Protein AF-A0A975EAF0-F1 (afdb_monomer_lite)

Radius of gyration: 60.67 Å; chains: 1; bounding box: 146×71×204 Å

Structure (mmCIF, N/CA/C/O backbone):
data_AF-A0A975EAF0-F1
#
_entry.id   AF-A0A975EAF0-F1
#
loop_
_atom_site.group_PDB
_atom_site.id
_atom_site.type_symbol
_atom_site.label_atom_id
_atom_site.label_alt_id
_atom_site.label_comp_id
_atom_site.label_asym_id
_atom_site.label_entity_id
_atom_site.label_seq_id
_atom_site.pdbx_PDB_ins_code
_atom_site.Cartn_x
_atom_site.Cartn_y
_atom_site.Cartn_z
_atom_site.occupancy
_atom_site.B_iso_or_equiv
_atom_site.auth_seq_id
_atom_site.auth_comp_id
_atom_site.auth_asym_id
_atom_site.auth_atom_id
_atom_site.pdbx_PDB_model_num
ATOM 1 N N . MET A 1 1 ? -26.692 51.413 16.238 1.00 30.44 1 MET A N 1
ATOM 2 C CA . MET A 1 1 ? -27.571 52.165 15.313 1.00 30.44 1 MET A CA 1
ATOM 3 C C . MET A 1 1 ? -28.552 51.158 14.742 1.00 30.44 1 MET A C 1
ATOM 5 O O . MET A 1 1 ? -28.070 50.097 14.372 1.00 30.44 1 MET A O 1
ATOM 9 N N . LEU A 1 2 ? -29.859 51.470 14.713 1.00 22.53 2 LEU A N 1
ATOM 10 C CA . LEU A 1 2 ? -30.984 50.511 14.562 1.00 22.53 2 LEU A CA 1
ATOM 11 C C . LEU A 1 2 ? -31.117 49.504 15.735 1.00 22.53 2 LEU A C 1
ATOM 13 O O . LEU A 1 2 ? -30.156 49.306 16.475 1.00 22.53 2 LEU A O 1
ATOM 17 N N . VAL A 1 3 ? -32.263 48.829 15.905 1.00 24.48 3 VAL A N 1
ATOM 18 C CA . VAL A 1 3 ? -33.539 49.319 16.494 1.00 24.48 3 VAL A CA 1
ATOM 19 C C . VAL A 1 3 ? -34.322 48.107 17.064 1.00 24.48 3 VAL A C 1
ATOM 21 O O . VAL A 1 3 ? -34.057 46.977 16.678 1.00 24.48 3 VAL A O 1
ATOM 24 N N . PHE A 1 4 ? -35.218 48.386 18.015 1.00 25.20 4 PHE A N 1
ATOM 25 C CA . PHE A 1 4 ? -36.078 47.539 18.867 1.00 25.20 4 PHE A CA 1
ATOM 26 C C . PHE A 1 4 ? -36.572 46.119 18.466 1.00 25.20 4 PHE A C 1
ATOM 28 O O . PHE A 1 4 ? -37.002 45.874 17.343 1.00 25.20 4 PHE A O 1
ATOM 35 N N . ASP A 1 5 ? -36.734 45.340 19.553 1.00 24.50 5 ASP A N 1
ATOM 36 C CA . ASP A 1 5 ? -37.844 44.431 19.950 1.00 24.50 5 ASP A CA 1
ATOM 37 C C . ASP A 1 5 ? -37.732 42.894 19.803 1.00 24.50 5 ASP A C 1
ATOM 39 O O . ASP A 1 5 ? -37.015 42.388 18.946 1.00 24.50 5 ASP A O 1
ATOM 43 N N . LEU A 1 6 ? -38.522 42.206 20.658 1.00 25.36 6 LEU A N 1
ATOM 44 C CA . LEU A 1 6 ? -38.802 40.759 20.849 1.00 25.36 6 LEU A CA 1
ATOM 45 C C . LEU A 1 6 ? -38.312 40.095 22.159 1.00 25.36 6 LEU A C 1
ATOM 47 O O . LEU A 1 6 ? -37.367 39.316 22.202 1.00 25.36 6 LEU A O 1
ATOM 51 N N . ALA A 1 7 ? -39.039 40.439 23.225 1.00 25.83 7 ALA A N 1
ATOM 52 C CA . ALA A 1 7 ? -39.724 39.597 24.225 1.00 25.83 7 ALA A CA 1
ATOM 53 C C . ALA A 1 7 ? -39.491 38.059 24.388 1.00 25.83 7 ALA A C 1
ATOM 55 O O . ALA A 1 7 ? -39.220 37.319 23.450 1.00 25.83 7 ALA A O 1
ATOM 56 N N . VAL A 1 8 ? -39.893 37.610 25.595 1.00 27.33 8 VAL A N 1
ATOM 57 C CA . VAL A 1 8 ? -40.284 36.247 26.056 1.00 27.33 8 VAL A CA 1
ATOM 58 C C . VAL A 1 8 ? -39.207 35.351 26.710 1.00 27.33 8 VAL A C 1
ATOM 60 O O . VAL A 1 8 ? -38.702 34.409 26.118 1.00 27.33 8 VAL A O 1
ATOM 63 N N . ASP A 1 9 ? -38.999 35.633 28.004 1.00 27.31 9 ASP A N 1
ATOM 64 C CA . ASP A 1 9 ? -39.276 34.742 29.158 1.00 27.31 9 ASP A CA 1
ATOM 65 C C . ASP A 1 9 ? -38.402 33.496 29.482 1.00 27.31 9 ASP A C 1
ATOM 67 O O . ASP A 1 9 ? -37.915 32.773 28.623 1.00 27.31 9 ASP A O 1
ATOM 71 N N . GLN A 1 10 ? -38.304 33.235 30.794 1.00 27.59 10 GLN A N 1
ATOM 72 C CA . GLN A 1 10 ? -37.747 32.066 31.499 1.00 27.59 10 GLN A CA 1
ATOM 73 C C . GLN A 1 10 ? -36.258 31.712 31.284 1.00 27.59 10 GLN A C 1
ATOM 75 O O . GLN A 1 10 ? -35.890 30.960 30.383 1.00 27.59 10 GLN A O 1
ATOM 80 N N . LEU A 1 11 ? -35.415 32.090 32.258 1.00 23.83 11 LEU A N 1
ATOM 81 C CA . LEU A 1 11 ? -34.150 31.396 32.535 1.00 23.83 11 LEU A CA 1
ATOM 82 C C . LEU A 1 11 ? -34.071 30.971 34.012 1.00 23.83 11 LEU A C 1
ATOM 84 O O . LEU A 1 11 ? -34.229 31.776 34.928 1.00 23.83 11 LEU A O 1
ATOM 88 N N . LEU A 1 12 ? -33.832 29.673 34.197 1.00 25.22 12 LEU A N 1
ATOM 89 C CA . LEU A 1 12 ? -33.520 28.977 35.449 1.00 25.22 12 LEU A CA 1
ATOM 90 C C . LEU A 1 12 ? -32.135 29.406 35.998 1.00 25.22 12 LEU A C 1
ATOM 92 O O . LEU A 1 12 ? -31.413 30.123 35.319 1.00 25.22 12 LEU A O 1
ATOM 96 N N . ILE A 1 13 ? -31.735 28.843 37.150 1.00 23.80 13 ILE A N 1
ATOM 97 C CA . ILE A 1 13 ? -30.367 28.688 37.723 1.00 23.80 13 ILE A CA 1
ATOM 98 C C . ILE A 1 13 ? -30.263 29.381 39.094 1.00 23.80 13 ILE A C 1
ATOM 100 O O . ILE A 1 13 ? -30.155 30.594 39.207 1.00 23.80 13 ILE A O 1
ATOM 104 N N . THR A 1 14 ? -30.540 28.638 40.170 1.00 24.31 14 THR A N 1
ATOM 105 C CA . THR A 1 14 ? -29.561 27.882 40.990 1.00 24.31 14 THR A CA 1
ATOM 106 C C . THR A 1 14 ? -28.787 28.773 41.959 1.00 24.31 14 THR A C 1
ATOM 108 O O . THR A 1 14 ? -27.896 29.517 41.567 1.00 24.31 14 THR A O 1
ATOM 111 N N . VAL A 1 15 ? -29.044 28.578 43.254 1.00 23.47 15 VAL A N 1
ATOM 112 C CA . VAL A 1 15 ? -28.124 28.959 44.332 1.00 23.47 15 VAL A CA 1
ATOM 113 C C . VAL A 1 15 ? -27.797 27.689 45.111 1.00 23.47 15 VAL A C 1
ATOM 115 O O . VAL A 1 15 ? -28.683 27.078 45.708 1.00 23.47 15 VAL A O 1
ATOM 118 N N . GLN A 1 16 ? -26.533 27.266 45.071 1.00 26.20 16 GLN A N 1
ATOM 119 C CA . GLN A 1 16 ? -26.033 26.234 45.977 1.00 26.20 16 GLN A CA 1
ATOM 120 C C . GLN A 1 16 ? -25.898 26.802 47.391 1.00 26.20 16 GLN A C 1
ATOM 122 O O . GLN A 1 16 ? -25.453 27.933 47.582 1.00 26.20 16 GLN A O 1
ATOM 127 N N . ASN A 1 17 ? -26.224 25.975 48.382 1.00 27.05 17 ASN A N 1
ATOM 128 C CA . ASN A 1 17 ? -25.909 26.250 49.777 1.00 27.05 17 ASN A CA 1
ATOM 129 C C . ASN A 1 17 ? -24.402 26.132 50.030 1.00 27.05 17 ASN A C 1
ATOM 131 O O . ASN A 1 17 ? -23.796 25.126 49.668 1.00 27.05 17 ASN A O 1
ATOM 135 N N . PHE A 1 18 ? -23.858 27.074 50.797 1.00 25.16 18 PHE A N 1
ATOM 136 C CA . PHE A 1 18 ? -22.782 26.805 51.748 1.00 25.16 18 PHE A CA 1
ATOM 137 C C . PHE A 1 18 ? -23.002 27.664 52.995 1.00 25.16 18 PHE A C 1
ATOM 139 O O . PHE A 1 18 ? -22.924 28.887 52.929 1.00 25.16 18 PHE A O 1
ATOM 146 N N . CYS A 1 19 ? -23.233 27.015 54.135 1.00 26.02 19 CYS A N 1
ATOM 147 C CA . CYS A 1 19 ? -23.049 27.611 55.454 1.00 26.02 19 CYS A CA 1
ATOM 148 C C . CYS A 1 19 ? -22.435 26.566 56.385 1.00 26.02 19 CYS A C 1
ATOM 150 O O . CYS A 1 19 ? -23.093 25.596 56.755 1.00 26.02 19 CYS A O 1
ATOM 152 N N . SER A 1 20 ? -21.195 26.813 56.792 1.00 27.61 20 SER A N 1
ATOM 153 C CA . SER A 1 20 ? -20.615 26.298 58.028 1.00 27.61 20 SER A CA 1
ATOM 154 C C . SER A 1 20 ? -20.355 27.481 58.963 1.00 27.61 20 SER A C 1
ATOM 156 O O . SER A 1 20 ? -19.894 28.527 58.516 1.00 27.61 20 SER A O 1
ATOM 158 N N . ASP A 1 21 ? -20.637 27.275 60.245 1.00 30.92 21 ASP A N 1
ATOM 159 C CA . ASP A 1 21 ? -20.063 27.963 61.405 1.00 30.92 21 ASP A CA 1
ATOM 160 C C . ASP A 1 21 ? -20.153 29.501 61.506 1.00 30.92 21 ASP A C 1
ATOM 162 O O . ASP A 1 21 ? -19.258 30.262 61.155 1.00 30.92 21 ASP A O 1
ATOM 166 N N . GLY A 1 22 ? -21.214 29.938 62.190 1.00 29.06 22 GLY A N 1
ATOM 167 C CA . GLY A 1 22 ? -21.053 30.559 63.511 1.00 29.06 22 GLY A CA 1
ATOM 168 C C . GLY A 1 22 ? -20.189 31.821 63.653 1.00 29.06 22 GLY A C 1
ATOM 169 O O . GLY A 1 22 ? -19.091 31.763 64.201 1.00 29.06 22 GLY A O 1
ATOM 170 N N . ALA A 1 23 ? -20.778 32.990 63.384 1.00 27.19 23 ALA A N 1
ATOM 171 C CA . ALA A 1 23 ? -20.386 34.243 64.036 1.00 27.19 23 ALA A CA 1
ATOM 172 C C . ALA A 1 23 ? -21.600 35.167 64.245 1.00 27.19 23 ALA A C 1
ATOM 174 O O . ALA A 1 23 ? -22.406 35.369 63.339 1.00 27.19 23 ALA A O 1
ATOM 175 N N . ASN A 1 24 ? -21.730 35.746 65.444 1.00 29.38 24 ASN A N 1
ATOM 176 C CA . ASN A 1 24 ? -22.779 36.720 65.757 1.00 29.38 24 ASN A CA 1
ATOM 177 C C . ASN A 1 24 ? -22.465 38.086 65.135 1.00 29.38 24 ASN A C 1
ATOM 179 O O . ASN A 1 24 ? -21.414 38.647 65.433 1.00 29.38 24 ASN A O 1
ATOM 183 N N . PHE A 1 25 ? -23.422 38.686 64.421 1.00 25.06 25 PHE A N 1
ATOM 184 C CA . PHE A 1 25 ? -23.458 40.135 64.209 1.00 25.06 25 PHE A CA 1
ATOM 185 C C . PHE A 1 25 ? -24.888 40.680 64.289 1.00 25.06 25 PHE A C 1
ATOM 187 O O . PHE A 1 25 ? -25.817 40.145 63.690 1.00 25.06 25 PHE A O 1
ATOM 194 N N . PHE A 1 26 ? -25.050 41.773 65.036 1.00 26.78 26 PHE A N 1
ATOM 195 C CA . PHE A 1 26 ? -26.267 42.582 65.044 1.00 26.78 26 PHE A CA 1
ATOM 196 C C . PHE A 1 26 ? -26.329 43.438 63.775 1.00 26.78 26 PHE A C 1
ATOM 198 O O . PHE A 1 26 ? -25.378 44.167 63.492 1.00 26.78 26 PHE A O 1
ATOM 205 N N . LEU A 1 27 ? -27.489 43.489 63.115 1.00 24.41 27 LEU A N 1
ATOM 206 C CA . LEU A 1 27 ? -27.905 44.707 62.422 1.00 24.41 27 LEU A CA 1
ATOM 207 C C . LEU A 1 27 ? -29.420 44.913 62.524 1.00 24.41 27 LEU A C 1
ATOM 209 O O . LEU A 1 27 ? -30.210 43.973 62.533 1.00 24.41 27 LEU A O 1
ATOM 213 N N . LEU A 1 28 ? -29.795 46.177 62.671 1.00 24.56 28 LEU A N 1
ATOM 214 C CA . LEU A 1 28 ? -31.129 46.670 62.992 1.00 24.56 28 LEU A CA 1
ATOM 215 C C . LEU A 1 28 ? -31.714 47.368 61.748 1.00 24.56 28 LEU A C 1
ATOM 217 O O . LEU A 1 28 ? -30.936 48.005 61.044 1.00 24.56 28 LEU A O 1
ATOM 221 N N . ILE A 1 29 ? -33.048 47.345 61.553 1.00 24.70 29 ILE A N 1
ATOM 222 C CA . ILE A 1 29 ? -33.931 48.500 61.203 1.00 24.70 29 ILE A CA 1
ATOM 223 C C . ILE A 1 29 ? -35.181 48.134 60.359 1.00 24.70 29 ILE A C 1
ATOM 225 O O . ILE A 1 29 ? -35.106 47.474 59.332 1.00 24.70 29 ILE A O 1
ATOM 229 N N . ALA A 1 30 ? -36.315 48.689 60.817 1.00 26.11 30 ALA A N 1
ATOM 230 C CA . ALA A 1 30 ? -37.583 49.022 60.141 1.00 26.11 30 ALA A CA 1
ATOM 231 C C . ALA A 1 30 ? -38.379 47.963 59.345 1.00 26.11 30 ALA A C 1
ATOM 233 O O . ALA A 1 30 ? -38.123 47.693 58.177 1.00 26.11 30 ALA A O 1
ATOM 234 N N . GLY A 1 31 ? -39.523 47.572 59.920 1.00 25.48 31 GLY A N 1
ATOM 235 C CA . GLY A 1 31 ? -40.714 47.194 59.152 1.00 25.48 31 GLY A CA 1
ATOM 236 C C . GLY A 1 31 ? -41.647 48.394 58.918 1.00 25.48 31 GLY A C 1
ATOM 237 O O . GLY A 1 31 ? -41.922 49.159 59.846 1.00 25.48 31 GLY A O 1
ATOM 238 N N . GLY A 1 32 ? -42.159 48.540 57.692 1.00 25.38 32 GLY A N 1
ATOM 239 C CA . GLY A 1 32 ? -43.254 49.455 57.335 1.00 25.38 32 GLY A CA 1
ATOM 240 C C . GLY A 1 32 ? -44.634 48.792 57.491 1.00 25.38 32 GLY A C 1
ATOM 241 O O . GLY A 1 32 ? -44.763 47.583 57.325 1.00 25.38 32 GLY A O 1
ATOM 242 N N . ARG A 1 33 ? -45.666 49.569 57.849 1.00 28.28 33 ARG A N 1
ATOM 243 C CA . ARG A 1 33 ? -47.020 49.088 58.215 1.00 28.28 33 ARG A CA 1
ATOM 244 C C . ARG A 1 33 ? -48.040 49.120 57.062 1.00 28.28 33 ARG A C 1
ATOM 246 O O . ARG A 1 33 ? -47.964 49.997 56.211 1.00 28.28 33 ARG A O 1
ATOM 253 N N . GLY A 1 34 ? -49.099 48.309 57.209 1.00 28.16 34 GLY A N 1
ATOM 254 C CA . GLY A 1 34 ? -50.396 48.394 56.499 1.00 28.16 34 GLY A CA 1
ATOM 255 C C . GLY A 1 34 ? -50.662 47.136 55.660 1.00 28.16 34 GLY A C 1
ATOM 256 O O . GLY A 1 34 ? -49.795 46.758 54.890 1.00 28.16 34 GLY A O 1
ATOM 257 N N . GLY A 1 35 ? -51.762 46.379 55.781 1.00 29.22 35 GLY A N 1
ATOM 258 C CA . GLY A 1 35 ? -53.141 46.703 56.207 1.00 29.22 35 GLY A CA 1
ATOM 259 C C . GLY A 1 35 ? -54.032 46.858 54.957 1.00 29.22 35 GLY A C 1
ATOM 260 O O . GLY A 1 35 ? -53.560 47.432 53.988 1.00 29.2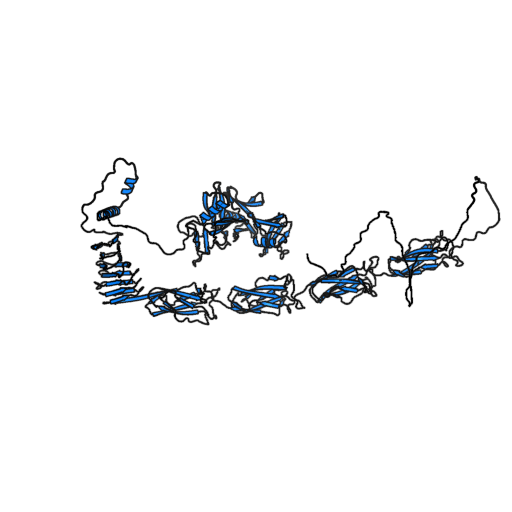2 35 GLY A O 1
ATOM 261 N N . VAL A 1 36 ? -55.293 46.410 54.855 1.00 29.12 36 VAL A N 1
ATOM 262 C CA . VAL A 1 36 ? -56.303 45.904 55.815 1.00 29.12 36 VAL A CA 1
ATOM 263 C C . VAL A 1 36 ? -57.463 45.265 54.988 1.00 29.12 36 VAL A C 1
ATOM 265 O O . VAL A 1 36 ? -57.745 45.812 53.936 1.00 29.12 36 VAL A O 1
ATOM 268 N N . TYR A 1 37 ? -58.103 44.167 55.458 1.00 27.55 37 TYR A N 1
ATOM 269 C CA . TYR A 1 37 ? -59.500 43.653 55.231 1.00 27.55 37 TYR A CA 1
ATOM 270 C C . TYR A 1 37 ? -60.210 43.779 53.835 1.00 27.55 37 TYR A C 1
ATOM 272 O O . TYR A 1 37 ? -60.089 44.776 53.147 1.00 27.55 37 TYR A O 1
ATOM 280 N N . GLY A 1 38 ? -61.109 42.885 53.379 1.00 27.56 38 GLY A N 1
ATOM 281 C CA . GLY A 1 38 ? -61.609 41.607 53.910 1.00 27.56 38 GLY A CA 1
ATOM 282 C C . GLY A 1 38 ? -62.852 41.042 53.159 1.00 27.56 38 GLY A C 1
ATOM 283 O O . GLY A 1 38 ? -63.701 41.799 52.711 1.00 27.56 38 GLY A O 1
ATOM 284 N N . ILE A 1 39 ? -62.932 39.701 53.084 1.00 25.19 39 ILE A N 1
ATOM 285 C CA . ILE A 1 39 ? -64.081 38.793 53.379 1.00 25.19 39 ILE A CA 1
ATOM 286 C C . ILE A 1 39 ? -65.432 38.896 52.612 1.00 25.19 39 ILE A C 1
ATOM 288 O O . ILE A 1 39 ? -66.164 39.872 52.754 1.00 25.19 39 ILE A O 1
ATOM 292 N N . ARG A 1 40 ? -65.819 37.765 51.973 1.00 26.14 40 ARG A N 1
ATOM 293 C CA . ARG A 1 40 ? -67.137 37.042 51.938 1.00 26.14 40 ARG A CA 1
ATOM 294 C C . ARG A 1 40 ? -66.944 35.778 51.055 1.00 26.14 40 ARG A C 1
ATOM 296 O O . ARG A 1 40 ? -66.656 35.937 49.877 1.00 26.14 40 ARG A O 1
ATOM 303 N N . GLU A 1 41 ? -66.790 34.545 51.562 1.00 28.75 41 GLU A N 1
ATOM 304 C CA . GLU A 1 41 ? -67.804 33.588 52.092 1.00 28.75 41 GLU A CA 1
ATOM 305 C C . GLU A 1 41 ? -68.966 33.276 51.112 1.00 28.75 41 GLU A C 1
ATOM 307 O O . GLU A 1 41 ? -69.553 34.207 50.574 1.00 28.75 41 GLU A O 1
ATOM 312 N N . THR A 1 42 ? -69.384 32.030 50.811 1.00 27.80 42 THR A N 1
ATOM 313 C CA . THR A 1 42 ? -69.342 30.708 51.515 1.00 27.80 42 THR A CA 1
ATOM 314 C C . THR A 1 42 ? -69.242 29.515 50.512 1.00 27.80 42 THR A C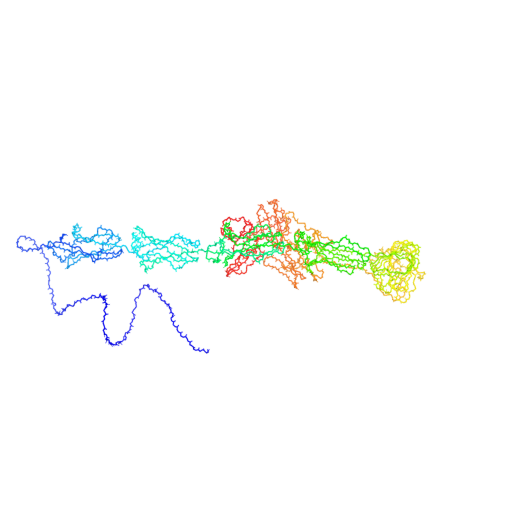 1
ATOM 316 O O . THR A 1 42 ? -69.276 29.764 49.312 1.00 27.80 42 THR A O 1
ATOM 319 N N . THR A 1 43 ? -69.270 28.199 50.832 1.00 30.64 43 THR A N 1
ATOM 320 C CA . THR A 1 43 ? -68.589 27.328 51.842 1.00 30.64 43 THR A CA 1
ATOM 321 C C . THR A 1 43 ? -68.972 25.840 51.605 1.00 30.64 43 THR A C 1
ATOM 323 O O . THR A 1 43 ? -70.151 25.514 51.720 1.00 30.64 43 THR A O 1
ATOM 326 N N . LYS A 1 44 ? -68.009 24.921 51.358 1.00 26.30 44 LYS A N 1
ATOM 327 C CA . LYS A 1 44 ? -68.063 23.452 51.658 1.00 26.30 44 LYS A CA 1
ATOM 328 C C . LYS A 1 44 ? -66.682 22.794 51.407 1.00 26.30 44 LYS A C 1
ATOM 330 O O . LYS A 1 44 ? -66.292 22.624 50.263 1.00 26.30 44 LYS A O 1
ATOM 335 N N . TYR A 1 45 ? -65.820 22.655 52.419 1.00 27.33 45 TYR A N 1
ATOM 336 C CA . TYR A 1 45 ? -65.710 21.547 53.402 1.00 27.33 45 TYR A CA 1
ATOM 337 C C . TYR A 1 45 ? -64.859 20.332 52.959 1.00 27.33 45 TYR A C 1
ATOM 339 O O . TYR A 1 45 ? -65.406 19.311 52.559 1.00 27.33 45 TYR A O 1
ATOM 347 N N . LEU A 1 46 ? -63.533 20.414 53.156 1.00 24.91 46 LEU A N 1
ATOM 348 C CA . LEU A 1 46 ? -62.799 19.583 54.133 1.00 24.91 46 LEU A CA 1
ATOM 349 C C . LEU A 1 46 ? -61.382 20.161 54.340 1.00 24.91 46 LEU A C 1
ATOM 351 O O . LEU A 1 46 ? -60.618 20.266 53.388 1.00 24.91 46 LEU A O 1
ATOM 355 N N . LEU A 1 47 ? -61.028 20.553 55.567 1.00 27.34 47 LEU A N 1
ATOM 356 C CA . LEU A 1 47 ? -59.669 20.975 55.930 1.00 27.34 47 LEU A CA 1
ATOM 357 C C . LEU A 1 47 ? -59.414 20.598 57.393 1.00 27.34 47 LEU A C 1
ATOM 359 O O . LEU A 1 47 ? -60.260 20.883 58.241 1.00 27.34 47 LEU A O 1
ATOM 363 N N . GLN A 1 48 ? -58.265 19.991 57.693 1.00 24.73 48 GLN A N 1
ATOM 364 C CA . GLN A 1 48 ? -57.866 19.657 59.060 1.00 24.73 48 GLN A CA 1
ATOM 365 C C . GLN A 1 48 ? -56.579 20.407 59.420 1.00 24.73 48 GLN A C 1
ATOM 367 O O . GLN A 1 48 ? -55.557 20.285 58.750 1.00 24.73 48 GLN A O 1
ATOM 372 N N . LEU A 1 49 ? -56.672 21.219 60.472 1.00 27.94 49 LEU A N 1
ATOM 373 C CA . LEU A 1 49 ? -55.586 21.996 61.068 1.00 27.94 49 LEU A CA 1
ATOM 374 C C . LEU A 1 49 ? -54.949 21.224 62.226 1.00 27.94 49 LEU A C 1
ATOM 376 O O . LEU A 1 49 ? -55.670 20.614 63.009 1.00 27.94 49 LEU A O 1
ATOM 380 N N . CYS A 1 50 ? -53.632 21.368 62.385 1.00 26.41 50 CYS A N 1
ATOM 381 C CA . CYS A 1 50 ? -52.929 21.500 63.671 1.00 26.41 50 CYS A CA 1
ATOM 382 C C . CYS A 1 50 ? -51.460 21.869 63.367 1.00 26.41 50 CYS A C 1
ATOM 384 O O . CYS A 1 50 ? -50.848 21.246 62.511 1.00 26.41 50 CYS A O 1
ATOM 386 N N . GLY A 1 51 ? -50.821 22.882 63.960 1.00 27.72 51 GLY A N 1
ATOM 387 C CA . GLY A 1 51 ? -51.239 23.746 65.069 1.00 27.72 51 GLY A CA 1
ATOM 388 C C . GLY A 1 51 ? -50.888 23.126 66.423 1.00 27.72 51 GLY A C 1
ATOM 389 O O . GLY A 1 51 ? -51.549 22.186 66.845 1.00 27.72 51 GLY A O 1
ATOM 390 N N . GLY A 1 52 ? -49.857 23.651 67.096 1.00 26.61 52 GLY A N 1
ATOM 391 C CA . GLY A 1 52 ? -49.317 23.051 68.324 1.00 26.61 52 GLY A CA 1
ATOM 392 C C . GLY A 1 52 ? -48.329 23.942 69.082 1.00 26.61 52 GLY A C 1
ATOM 393 O O . GLY A 1 52 ? -47.217 23.518 69.375 1.00 26.61 52 GLY A O 1
ATOM 394 N N . LEU A 1 53 ? -48.722 25.182 69.387 1.00 27.52 53 LEU A N 1
ATOM 395 C CA . LEU A 1 53 ? -48.023 26.041 70.353 1.00 27.52 53 LEU A CA 1
ATOM 396 C C . LEU A 1 53 ? -48.706 25.889 71.721 1.00 27.52 53 LEU A C 1
ATOM 398 O O . LEU A 1 53 ? -49.927 26.008 71.813 1.00 27.52 53 LEU A O 1
ATOM 402 N N . SER A 1 54 ? -47.929 25.618 72.772 1.00 26.66 54 SER A N 1
ATOM 403 C CA . SER A 1 54 ? -48.451 25.446 74.134 1.00 26.66 54 SER A CA 1
ATOM 404 C C . SER A 1 54 ? -48.845 26.787 74.765 1.00 26.66 54 SER A C 1
ATOM 406 O O . SER A 1 54 ? -48.055 27.731 74.778 1.00 26.66 54 SER A O 1
ATOM 408 N N . LEU A 1 55 ? -50.056 26.852 75.325 1.00 28.42 55 LEU A N 1
ATOM 409 C CA . LEU A 1 55 ? -50.542 27.950 76.161 1.00 28.42 55 LEU A CA 1
ATOM 410 C C . LEU A 1 55 ? -50.503 27.531 77.637 1.00 28.42 55 LEU A C 1
ATOM 412 O O . LEU A 1 55 ? -51.204 26.604 78.036 1.00 28.42 55 LEU A O 1
ATOM 416 N N . MET A 1 56 ? -49.756 28.268 78.464 1.00 24.25 56 MET A N 1
ATOM 417 C CA . MET A 1 56 ? -49.952 28.258 79.919 1.00 24.25 56 MET A CA 1
ATOM 418 C C . MET A 1 56 ? -51.058 29.255 80.304 1.00 24.25 56 MET A C 1
ATOM 420 O O . MET A 1 56 ? -51.067 30.369 79.773 1.00 24.25 56 MET A O 1
ATOM 424 N N . PRO A 1 57 ? -51.949 28.926 81.257 1.00 35.66 57 PRO A N 1
ATOM 425 C CA . PRO A 1 57 ? -52.862 29.893 81.846 1.00 35.66 57 PRO A CA 1
ATOM 426 C C . PRO A 1 57 ? -52.248 30.653 83.034 1.00 35.66 57 PRO A C 1
ATOM 428 O O . PRO A 1 57 ? -51.354 30.194 83.743 1.00 35.66 57 PRO A O 1
ATOM 431 N N . LEU A 1 58 ? -52.794 31.849 83.229 1.00 24.73 58 LEU A N 1
ATOM 432 C CA . LEU A 1 58 ? -52.446 32.878 84.204 1.00 24.73 58 LEU A CA 1
ATOM 433 C C . LEU A 1 58 ? -52.860 32.513 85.647 1.00 24.73 58 LEU A C 1
ATOM 435 O O . LEU A 1 58 ? -54.008 32.135 85.867 1.00 24.73 58 LEU A O 1
ATOM 439 N N . VAL A 1 59 ? -52.006 32.785 86.644 1.00 25.80 59 VAL A N 1
ATOM 440 C CA . VAL A 1 59 ? -52.451 33.039 88.031 1.00 25.80 59 VAL A CA 1
ATOM 441 C C . VAL A 1 59 ? -51.845 34.345 88.539 1.00 25.80 59 VAL A C 1
ATOM 443 O O . VAL A 1 59 ? -50.652 34.607 88.410 1.00 25.80 59 VAL A O 1
ATOM 446 N N . LEU A 1 60 ? -52.715 35.180 89.099 1.00 26.88 60 LEU A N 1
ATOM 447 C CA . LEU A 1 60 ? -52.435 36.528 89.570 1.00 26.88 60 LEU A CA 1
ATOM 448 C C . LEU A 1 60 ? -51.983 36.494 91.040 1.00 26.88 60 LEU A C 1
ATOM 450 O O . LEU A 1 60 ? -52.708 35.961 91.874 1.00 26.88 60 LEU A O 1
ATOM 454 N N . PHE A 1 61 ? -50.865 37.135 91.392 1.00 25.42 61 PHE A N 1
ATOM 455 C CA . PHE A 1 61 ? -50.600 37.518 92.784 1.00 25.42 61 PHE A CA 1
ATOM 456 C C . PHE A 1 61 ? -49.956 38.903 92.864 1.00 25.42 61 PHE A C 1
ATOM 458 O O . PHE A 1 61 ? -48.915 39.165 92.269 1.00 25.42 61 PHE A O 1
ATOM 465 N N . ASN A 1 62 ? -50.596 39.797 93.617 1.00 27.66 62 ASN A N 1
ATOM 466 C CA . ASN A 1 62 ? -50.154 41.170 93.826 1.00 27.66 62 ASN A CA 1
ATOM 467 C C . ASN A 1 62 ? -50.343 41.530 95.304 1.00 27.66 62 ASN A C 1
ATOM 469 O O . ASN A 1 62 ? -51.446 41.868 95.727 1.00 27.66 62 ASN A O 1
ATOM 473 N N . ALA A 1 63 ? -49.273 41.436 96.094 1.00 27.98 63 ALA A N 1
ATOM 474 C CA . ALA A 1 63 ? -49.241 41.950 97.459 1.00 27.98 63 ALA A CA 1
ATOM 475 C C . ALA A 1 63 ? -47.808 42.318 97.864 1.00 27.98 63 ALA A C 1
ATOM 477 O O . ALA A 1 63 ? -46.885 41.509 97.785 1.00 27.98 63 ALA A O 1
ATOM 478 N N . ARG A 1 64 ? -47.624 43.563 98.312 1.00 28.83 64 ARG A N 1
ATOM 479 C CA . ARG A 1 64 ? -46.380 44.047 98.926 1.00 28.83 64 ARG A CA 1
ATOM 480 C C . ARG A 1 64 ? -46.355 43.728 100.430 1.00 28.83 64 ARG A C 1
ATOM 482 O O . ARG A 1 64 ? -47.406 43.691 101.055 1.00 28.83 64 ARG A O 1
ATOM 489 N N . GLN A 1 65 ? -45.138 43.788 100.986 1.00 28.41 65 GLN A N 1
ATOM 490 C CA . GLN A 1 65 ? -44.761 44.296 102.324 1.00 28.41 65 GLN A CA 1
ATOM 491 C C . GLN A 1 65 ? -44.334 43.329 103.451 1.00 28.41 65 GLN A C 1
ATOM 493 O O . GLN A 1 65 ? -44.964 42.324 103.742 1.00 28.41 65 GLN A O 1
ATOM 498 N N . ARG A 1 66 ? -43.323 43.846 104.179 1.00 29.02 66 ARG A N 1
ATOM 499 C CA . ARG A 1 66 ? -42.937 43.628 105.592 1.00 29.02 66 ARG A CA 1
ATOM 500 C C . ARG A 1 66 ? -42.117 42.389 105.969 1.00 29.02 66 ARG A C 1
ATOM 502 O O . ARG A 1 66 ? -42.585 41.422 106.550 1.00 29.02 66 ARG A O 1
ATOM 509 N N . ALA A 1 67 ? -40.813 42.585 105.783 1.00 28.19 67 ALA A N 1
ATOM 510 C CA . ALA A 1 67 ? -39.755 42.342 106.768 1.00 28.19 67 ALA A CA 1
ATOM 511 C C . ALA A 1 67 ? -40.183 42.059 108.227 1.00 28.19 67 ALA A C 1
ATOM 513 O O . ALA A 1 67 ? -40.926 42.849 108.802 1.00 28.19 67 ALA A O 1
ATOM 514 N N . HIS A 1 68 ? -39.502 41.108 108.881 1.00 29.11 68 HIS A N 1
ATOM 515 C CA . HIS A 1 68 ? -38.769 41.403 110.118 1.00 29.11 68 HIS A CA 1
ATOM 516 C C . HIS A 1 68 ? -37.608 40.427 110.385 1.00 29.11 68 HIS A C 1
ATOM 518 O O . HIS A 1 68 ? -37.589 39.272 109.977 1.00 29.11 68 HIS A O 1
ATOM 524 N N . ARG A 1 69 ? -36.605 40.997 111.051 1.00 30.19 69 ARG A N 1
ATOM 525 C CA . ARG A 1 69 ? -35.278 40.504 111.432 1.00 30.19 69 ARG A CA 1
ATOM 526 C C . ARG A 1 69 ? -35.280 39.512 112.612 1.00 30.19 69 ARG A C 1
ATOM 528 O O . ARG A 1 69 ? -35.985 39.775 113.574 1.00 30.19 69 ARG A O 1
ATOM 535 N N . ARG A 1 70 ? -34.281 38.605 112.602 1.00 29.11 70 ARG A N 1
ATOM 536 C CA . ARG A 1 70 ? -33.484 38.053 113.739 1.00 29.11 70 ARG A CA 1
ATOM 537 C C . ARG A 1 70 ? -34.223 37.390 114.927 1.00 29.11 70 ARG A C 1
ATOM 539 O O . ARG A 1 70 ? -34.974 38.070 115.605 1.00 29.11 70 ARG A O 1
ATOM 546 N N . LEU A 1 71 ? -33.743 36.212 115.369 1.00 28.55 71 LEU A N 1
ATOM 547 C CA . LEU A 1 71 ? -32.902 36.078 116.587 1.00 28.55 71 LEU A CA 1
ATOM 548 C C . LEU A 1 71 ? -32.300 34.654 116.791 1.00 28.55 71 LEU A C 1
ATOM 550 O O . LEU A 1 71 ? -32.962 33.674 116.500 1.00 28.55 71 LEU A O 1
ATOM 554 N N . LEU A 1 72 ? -31.055 34.618 117.311 1.00 27.78 72 LEU A N 1
ATOM 555 C CA . LEU A 1 72 ? -30.354 33.628 118.185 1.00 27.78 72 LEU A CA 1
ATOM 556 C C . LEU A 1 72 ? -30.608 32.095 118.026 1.00 27.78 72 LEU A C 1
ATOM 558 O O . LEU A 1 72 ? -31.737 31.642 118.074 1.00 27.78 72 LEU A O 1
ATOM 562 N N . ARG A 1 73 ? -29.595 31.238 117.778 1.00 28.88 73 ARG A N 1
ATOM 563 C CA . ARG A 1 73 ? -28.443 30.754 118.613 1.00 28.88 73 ARG A CA 1
ATOM 564 C C . ARG A 1 73 ? -28.758 29.599 119.599 1.00 28.88 73 ARG A C 1
ATOM 566 O O . ARG A 1 73 ? -29.685 29.700 120.383 1.00 28.88 73 ARG A O 1
ATOM 573 N N . MET A 1 74 ? -27.789 28.667 119.660 1.00 26.42 74 MET A N 1
ATOM 574 C CA . MET A 1 74 ? -27.395 27.751 120.762 1.00 26.42 74 MET A CA 1
ATOM 575 C C . MET A 1 74 ? -28.014 26.335 120.900 1.00 26.42 74 MET A C 1
ATOM 577 O O . MET A 1 74 ? -29.095 26.130 121.431 1.00 26.42 74 MET A O 1
ATOM 581 N N . ILE A 1 75 ? -27.177 25.360 120.513 1.00 29.55 75 ILE A N 1
ATOM 582 C CA . ILE A 1 75 ? -26.904 24.025 121.114 1.00 29.55 75 ILE A CA 1
ATOM 583 C C . ILE A 1 75 ? -26.545 24.224 122.622 1.00 29.55 75 ILE A C 1
ATOM 585 O O . ILE A 1 75 ? -25.897 25.250 122.868 1.00 29.55 75 ILE A O 1
ATOM 589 N N . PRO A 1 76 ? -26.895 23.358 123.626 1.00 43.56 76 PRO A N 1
ATOM 590 C CA . PRO A 1 76 ? -26.637 21.897 123.650 1.00 43.56 76 PRO A CA 1
ATOM 591 C C . PRO A 1 76 ? -27.645 20.919 124.331 1.00 43.56 76 PRO A C 1
ATOM 593 O O . PRO A 1 76 ? -28.369 21.254 125.258 1.00 43.56 76 PRO A O 1
ATOM 596 N N . VAL A 1 77 ? -27.573 19.653 123.884 1.00 30.00 77 VAL A N 1
ATOM 597 C CA . VAL A 1 77 ? -27.452 18.372 124.643 1.00 30.00 77 VAL A CA 1
ATOM 598 C C . VAL A 1 77 ? -27.966 18.286 126.105 1.00 30.00 77 VAL A C 1
ATOM 600 O O . VAL A 1 77 ? -27.320 18.858 126.976 1.00 30.00 77 VAL A O 1
ATOM 603 N N . LEU A 1 78 ? -28.956 17.405 126.394 1.00 28.34 78 LEU A N 1
ATOM 604 C CA . LEU A 1 78 ? -28.801 16.215 127.284 1.00 28.34 78 LEU A CA 1
ATOM 605 C C . LEU A 1 78 ? -30.020 15.237 127.289 1.00 28.34 78 LEU A C 1
ATOM 607 O O . LEU A 1 78 ? -31.151 15.634 127.530 1.00 28.34 78 LEU A O 1
ATOM 611 N N . SER A 1 79 ? -29.722 13.956 127.040 1.00 28.56 79 SER A N 1
ATOM 612 C CA . SER A 1 79 ? -30.322 12.663 127.463 1.00 28.56 79 SER A CA 1
ATOM 613 C C . SER A 1 79 ? -31.775 12.472 127.982 1.00 28.56 79 SER A C 1
ATOM 615 O O . SER A 1 79 ? -32.127 13.009 129.022 1.00 28.56 79 SER A O 1
ATOM 617 N N . ALA A 1 80 ? -32.436 11.438 127.407 1.00 28.83 80 ALA A N 1
ATOM 618 C CA . ALA A 1 80 ? -33.229 10.357 128.064 1.00 28.83 80 ALA A CA 1
ATOM 619 C C . ALA A 1 80 ? -34.547 10.690 128.827 1.00 28.83 80 ALA A C 1
ATOM 621 O O . ALA A 1 80 ? -34.631 11.702 129.502 1.00 28.83 80 ALA A O 1
ATOM 622 N N . LEU A 1 81 ? -35.599 9.849 128.892 1.00 28.02 81 LEU A N 1
ATOM 623 C CA . LEU A 1 81 ? -36.072 8.638 128.171 1.00 28.02 81 LEU A CA 1
ATOM 624 C C . LEU A 1 81 ? -37.511 8.331 128.704 1.00 28.02 81 LEU A C 1
ATOM 626 O O . LEU A 1 81 ? -37.710 8.503 129.901 1.00 28.02 81 LEU A O 1
ATOM 630 N N . VAL A 1 82 ? -38.448 7.784 127.896 1.00 30.91 82 VAL A N 1
ATOM 631 C CA . VAL A 1 82 ? -39.801 7.263 128.311 1.00 30.91 82 VAL A CA 1
ATOM 632 C C . VAL A 1 82 ? -40.832 8.357 128.723 1.00 30.91 82 VAL A C 1
ATOM 634 O O . VAL A 1 82 ? -40.490 9.252 129.479 1.00 30.91 82 VAL A O 1
ATOM 637 N N . ALA A 1 83 ? -42.119 8.391 128.320 1.00 29.45 83 ALA A N 1
ATOM 638 C CA . ALA A 1 83 ? -42.965 7.593 127.404 1.00 29.45 83 ALA A CA 1
ATOM 639 C C . ALA A 1 83 ? -44.175 8.416 126.890 1.00 29.45 83 ALA A C 1
ATOM 641 O O . ALA A 1 83 ? -44.615 9.315 127.593 1.00 29.45 83 ALA A O 1
ATOM 642 N N . GLY A 1 84 ? -44.778 7.986 125.762 1.00 32.19 84 GLY A N 1
ATOM 643 C CA . GLY A 1 84 ? -46.180 8.250 125.350 1.00 32.19 84 GLY A CA 1
ATOM 644 C C . GLY A 1 84 ? -46.538 9.713 125.015 1.00 32.19 84 GLY A C 1
ATOM 645 O O . GLY A 1 84 ? -46.253 10.620 125.773 1.00 32.19 84 GLY A O 1
ATOM 646 N N . VAL A 1 85 ? -47.212 10.046 123.913 1.00 33.47 85 VAL A N 1
ATOM 647 C CA . VAL A 1 85 ? -48.346 9.358 123.275 1.00 33.47 85 VAL A CA 1
ATOM 648 C C . VAL A 1 85 ? -48.298 9.503 121.745 1.00 33.47 85 VAL A C 1
ATOM 650 O O . VAL A 1 85 ? -47.839 10.505 121.207 1.00 33.47 85 VAL A O 1
ATOM 653 N N . LEU A 1 86 ? -48.811 8.465 121.083 1.00 38.91 86 LEU A N 1
ATOM 654 C CA . LEU A 1 86 ? -49.144 8.316 119.662 1.00 38.91 86 LEU A CA 1
ATOM 655 C C . LEU A 1 86 ? -49.366 9.604 118.837 1.00 38.91 86 LEU A C 1
ATOM 657 O O . LEU A 1 86 ? -50.349 10.314 119.032 1.00 38.91 86 LEU A O 1
ATOM 661 N N . PHE A 1 87 ? -48.593 9.730 117.756 1.00 35.00 87 PHE A N 1
ATOM 662 C CA . PHE A 1 87 ? -49.155 10.037 116.437 1.00 35.00 87 PHE A CA 1
ATOM 663 C C . PHE A 1 87 ? -48.764 8.914 115.477 1.00 35.00 87 PHE A C 1
ATOM 665 O O . PHE A 1 87 ? -47.584 8.622 115.291 1.00 35.00 87 PHE A O 1
ATOM 672 N N . SER A 1 88 ? -49.760 8.262 114.884 1.00 34.50 88 SER A N 1
ATOM 673 C CA . SER A 1 88 ? -49.562 7.271 113.831 1.00 34.50 88 SER A CA 1
ATOM 674 C C . SER A 1 88 ? -49.119 7.970 112.546 1.00 34.50 88 SER A C 1
ATOM 676 O O . SER A 1 88 ? -49.937 8.620 111.892 1.00 34.50 88 SER A O 1
ATOM 678 N N . SER A 1 89 ? -47.853 7.818 112.154 1.00 32.72 89 SER A N 1
ATOM 679 C CA . SER A 1 89 ? -47.457 8.092 110.773 1.00 32.72 89 SER A CA 1
ATOM 680 C C . SER A 1 89 ? -48.188 7.109 109.865 1.00 32.72 89 SER A C 1
ATOM 682 O O . SER A 1 89 ? -48.085 5.895 110.066 1.00 32.72 89 SER A O 1
ATOM 684 N N . SER A 1 90 ? -48.915 7.620 108.874 1.00 37.81 90 SER A N 1
ATOM 685 C CA . SER A 1 90 ? -49.443 6.801 107.788 1.00 37.81 90 SER A CA 1
ATOM 686 C C . SER A 1 90 ? -48.304 5.988 107.179 1.00 37.81 90 SER A C 1
ATOM 688 O O . SER A 1 90 ? -47.242 6.533 106.871 1.00 37.81 90 SER A O 1
ATOM 690 N N . ALA A 1 91 ? -48.514 4.683 107.002 1.00 42.06 91 ALA A N 1
ATOM 691 C CA . ALA A 1 91 ? -47.627 3.905 106.153 1.00 42.06 91 ALA A CA 1
ATOM 692 C C . ALA A 1 91 ? -47.624 4.569 104.770 1.00 42.06 91 ALA A C 1
ATOM 694 O O . ALA A 1 91 ? -48.695 4.816 104.210 1.00 42.06 91 ALA A O 1
ATOM 695 N N . ALA A 1 92 ? -46.442 4.902 104.249 1.00 53.84 92 ALA A N 1
ATOM 696 C CA . ALA A 1 92 ? -46.330 5.407 102.888 1.00 53.84 92 ALA A CA 1
ATOM 697 C C . ALA A 1 92 ? -46.962 4.374 101.945 1.00 53.84 92 ALA A C 1
ATOM 699 O O . ALA A 1 92 ? -46.673 3.180 102.059 1.00 53.84 92 ALA A O 1
ATOM 700 N N . ALA A 1 93 ? -47.855 4.821 101.060 1.00 62.72 93 ALA A N 1
ATOM 701 C CA . ALA A 1 93 ? -48.523 3.939 100.115 1.00 62.72 93 ALA A CA 1
ATOM 702 C C . ALA A 1 93 ? -47.465 3.331 99.182 1.00 62.72 93 ALA A C 1
ATOM 704 O O . ALA A 1 93 ? -46.902 4.019 98.333 1.00 62.72 93 ALA A O 1
ATOM 705 N N . GLN A 1 94 ? -47.136 2.054 99.389 1.00 77.00 94 GLN A N 1
ATOM 706 C CA . GLN A 1 94 ? -46.134 1.363 98.583 1.00 77.00 94 GLN A CA 1
ATOM 707 C C . GLN A 1 94 ? -46.756 0.898 97.266 1.00 77.00 94 GLN A C 1
ATOM 709 O O . GLN A 1 94 ? -47.848 0.320 97.249 1.00 77.00 94 GLN A O 1
ATOM 714 N N . ALA A 1 95 ? -46.043 1.133 96.163 1.00 82.69 95 ALA A N 1
ATOM 715 C CA . ALA A 1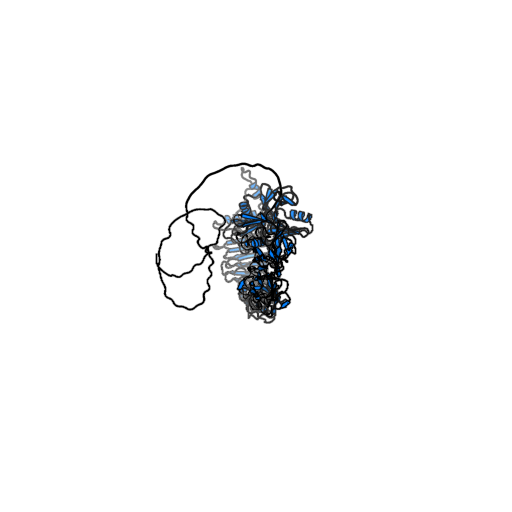 95 ? -46.435 0.644 94.849 1.00 82.69 95 ALA A CA 1
ATOM 716 C C . ALA A 1 95 ? -46.555 -0.888 94.863 1.00 82.69 95 ALA A C 1
ATOM 718 O O . ALA A 1 95 ? -45.705 -1.590 95.408 1.00 82.69 95 ALA A O 1
ATOM 719 N N . THR A 1 96 ? -47.610 -1.413 94.245 1.00 87.31 96 THR A N 1
ATOM 720 C CA . THR A 1 96 ? -47.868 -2.849 94.128 1.00 87.31 96 THR A CA 1
ATOM 721 C C . THR A 1 96 ? -47.753 -3.269 92.666 1.00 87.31 96 THR A C 1
ATOM 723 O O . THR A 1 96 ? -48.418 -2.709 91.790 1.00 87.31 96 THR A O 1
ATOM 726 N N . ALA A 1 97 ? -46.920 -4.276 92.392 1.00 84.50 97 ALA A N 1
ATOM 727 C CA . ALA A 1 97 ? -46.595 -4.723 91.034 1.00 84.50 97 ALA A CA 1
ATOM 728 C C . ALA A 1 97 ? -47.801 -5.276 90.248 1.00 84.50 97 ALA A C 1
ATOM 730 O O . ALA A 1 97 ? -47.836 -5.162 89.025 1.00 84.50 97 ALA A O 1
ATOM 731 N N . ALA A 1 98 ? -48.797 -5.829 90.948 1.00 85.56 98 ALA A N 1
ATOM 732 C CA . ALA A 1 98 ? -50.035 -6.340 90.356 1.00 85.56 98 ALA A CA 1
ATOM 733 C C . ALA A 1 98 ? -51.030 -5.234 89.948 1.00 85.56 98 ALA A C 1
ATOM 735 O O . ALA A 1 98 ? -51.819 -5.437 89.031 1.00 85.56 98 ALA A O 1
ATOM 736 N N . ASN A 1 99 ? -50.988 -4.070 90.610 1.00 89.12 99 ASN A N 1
ATOM 737 C CA . ASN A 1 99 ? -51.915 -2.958 90.355 1.00 89.12 99 ASN A CA 1
ATOM 738 C C . ASN A 1 99 ? -51.316 -1.878 89.443 1.00 89.12 99 ASN A C 1
ATOM 740 O O . ASN A 1 99 ? -52.057 -1.122 88.816 1.00 89.12 99 ASN A O 1
ATOM 744 N N . SER A 1 100 ? -49.985 -1.776 89.397 1.00 92.38 100 SER A N 1
ATOM 745 C CA . SER A 1 100 ? -49.264 -0.818 88.552 1.00 92.38 100 SER A CA 1
ATOM 746 C C . SER A 1 100 ? -49.391 -1.189 87.069 1.00 92.38 100 SER A C 1
ATOM 748 O O . SER A 1 100 ? -49.475 -2.364 86.719 1.00 92.38 100 SER A O 1
ATOM 750 N N . THR A 1 101 ? -49.418 -0.188 86.188 1.00 93.06 101 THR A N 1
ATOM 751 C CA . THR A 1 101 ? -49.736 -0.366 84.758 1.00 93.06 101 THR A CA 1
ATOM 752 C C . THR A 1 101 ? -48.651 0.218 83.863 1.00 93.06 101 THR A C 1
ATOM 754 O O . THR A 1 101 ? -48.186 1.322 84.133 1.00 93.06 101 THR A O 1
ATOM 757 N N . VAL A 1 102 ? -48.284 -0.493 82.795 1.00 95.50 102 VAL A N 1
ATOM 758 C CA . VAL A 1 102 ? -47.376 -0.021 81.736 1.00 95.50 102 VAL A CA 1
ATOM 759 C C . VAL A 1 102 ? -48.193 0.248 80.476 1.00 95.50 102 VAL A C 1
ATOM 761 O O . VAL A 1 102 ? -49.019 -0.581 80.104 1.00 95.50 102 VAL A O 1
ATOM 764 N N . ASP A 1 103 ? -47.946 1.383 79.831 1.00 93.81 103 ASP A N 1
ATOM 765 C CA . ASP A 1 103 ? -48.540 1.777 78.551 1.00 93.81 103 ASP A CA 1
ATOM 766 C C . ASP A 1 103 ? -47.460 2.350 77.612 1.00 93.81 103 ASP A C 1
ATOM 768 O O . ASP A 1 103 ? -46.408 2.810 78.071 1.00 93.81 103 ASP A O 1
ATOM 772 N N . VAL A 1 104 ? -47.703 2.330 76.300 1.00 94.94 104 VAL A N 1
ATOM 773 C CA . VAL A 1 104 ? -46.810 2.891 75.271 1.00 94.94 104 VAL A CA 1
ATOM 774 C C . VAL A 1 104 ? -47.610 3.729 74.276 1.00 94.94 104 VAL A C 1
ATOM 776 O O . VAL A 1 104 ? -48.591 3.268 73.702 1.00 94.94 104 VAL A O 1
ATOM 779 N N . LEU A 1 105 ? -47.158 4.958 74.014 1.00 94.69 105 LEU A N 1
ATOM 780 C CA . LEU A 1 105 ? -47.885 5.925 73.176 1.00 94.69 105 LEU A CA 1
ATOM 781 C C . LEU A 1 105 ? -48.101 5.451 71.722 1.00 94.69 105 LEU A C 1
ATOM 783 O O . LEU A 1 105 ? -49.033 5.882 71.050 1.00 94.69 105 LEU A O 1
ATOM 787 N N . SER A 1 106 ? -47.236 4.557 71.247 1.00 92.25 106 SER A N 1
ATOM 788 C CA . SER A 1 106 ? -47.395 3.802 70.004 1.00 92.25 106 SER A CA 1
ATOM 789 C C . SER A 1 106 ? -46.822 2.408 70.204 1.00 92.25 106 SER A C 1
ATOM 791 O O . SER A 1 106 ? -45.678 2.273 70.642 1.00 92.25 106 SER A O 1
ATOM 793 N N . ASN A 1 107 ? -47.606 1.387 69.862 1.00 90.56 107 ASN A N 1
ATOM 794 C CA . ASN A 1 107 ? -47.216 -0.023 69.889 1.00 90.56 107 ASN A CA 1
ATOM 795 C C . ASN A 1 107 ? -46.672 -0.529 68.538 1.00 90.56 107 ASN A C 1
ATOM 797 O O . ASN A 1 107 ? -46.370 -1.714 68.403 1.00 90.56 107 ASN A O 1
ATOM 801 N N . VAL A 1 108 ? -46.522 0.357 67.549 1.00 89.12 108 VAL A N 1
ATOM 802 C CA . VAL A 1 108 ? -45.859 0.078 66.268 1.00 89.12 108 VAL A CA 1
ATOM 803 C C . VAL A 1 108 ? -44.802 1.152 66.009 1.00 89.12 108 VAL A C 1
ATOM 805 O O . VAL A 1 108 ? -45.087 2.347 66.117 1.00 89.12 108 VAL A O 1
ATOM 808 N N . LEU A 1 109 ? -43.583 0.728 65.678 1.00 86.75 109 LEU A N 1
ATOM 809 C CA . LEU A 1 109 ? -42.432 1.581 65.378 1.00 86.75 109 LEU A CA 1
ATOM 810 C C . LEU A 1 109 ? -41.761 1.128 64.087 1.00 86.75 109 LEU A C 1
ATOM 812 O O . LEU A 1 109 ? -41.721 -0.060 63.795 1.00 86.75 109 LEU A O 1
ATOM 816 N N . ASN A 1 110 ? -41.129 2.057 63.377 1.00 83.75 110 ASN A N 1
ATOM 817 C CA . ASN A 1 110 ? -40.110 1.695 62.395 1.00 83.75 110 ASN A CA 1
ATOM 818 C C . ASN A 1 110 ? -38.737 1.574 63.076 1.00 83.75 110 ASN A C 1
ATOM 820 O O . ASN A 1 110 ? -38.510 2.188 64.121 1.00 83.75 110 ASN A O 1
ATOM 824 N N . VAL A 1 111 ? -37.800 0.833 62.480 1.00 82.25 111 VAL A N 1
ATOM 825 C CA . VAL A 1 111 ? -36.396 0.823 62.937 1.00 82.25 111 VAL A CA 1
ATOM 826 C C . VAL A 1 111 ? -35.836 2.258 62.945 1.00 82.25 111 VAL A C 1
ATOM 828 O O . VAL A 1 111 ? -35.950 3.000 61.966 1.00 82.25 111 VAL A O 1
ATOM 831 N N . GLY A 1 112 ? -35.269 2.664 64.082 1.00 79.50 112 GLY A N 1
ATOM 832 C CA . GLY A 1 112 ? -34.797 4.019 64.379 1.00 79.50 112 GLY A CA 1
ATOM 833 C C . GLY A 1 112 ? -35.859 4.988 64.923 1.00 79.50 112 GLY A C 1
ATOM 834 O O . GLY A 1 112 ? -35.497 6.065 65.392 1.00 79.50 112 GLY A O 1
ATOM 835 N N . ALA A 1 113 ? -37.150 4.639 64.900 1.00 85.88 113 ALA A N 1
ATOM 836 C CA . ALA A 1 113 ? -38.211 5.475 65.466 1.00 85.88 113 ALA A CA 1
ATOM 837 C C . ALA A 1 113 ? -38.312 5.323 66.992 1.00 85.88 113 ALA A C 1
ATOM 839 O O . ALA A 1 113 ? -37.971 4.278 67.556 1.00 85.88 113 ALA A O 1
ATOM 840 N N . THR A 1 114 ? -38.828 6.362 67.655 1.00 90.69 114 THR A N 1
ATOM 841 C CA . THR A 1 114 ? -39.006 6.406 69.110 1.00 90.69 114 THR A CA 1
ATOM 842 C C . THR A 1 114 ? -40.466 6.598 69.518 1.00 90.69 114 THR A C 1
ATOM 844 O O . THR A 1 114 ? -41.264 7.200 68.802 1.00 90.69 114 THR A O 1
ATOM 847 N N . THR A 1 115 ? -40.813 6.087 70.696 1.00 94.00 115 THR A N 1
ATOM 848 C CA . THR A 1 115 ? -42.101 6.291 71.377 1.00 94.00 115 THR A CA 1
ATOM 849 C C . THR A 1 115 ? -41.873 6.468 72.874 1.00 94.00 115 THR A C 1
ATOM 851 O O . THR A 1 115 ? -40.783 6.181 73.368 1.00 94.00 115 THR A O 1
ATOM 854 N N . THR A 1 116 ? -42.879 6.927 73.612 1.00 95.56 116 THR A N 1
ATOM 855 C CA . THR A 1 116 ? -42.802 7.061 75.073 1.00 95.56 116 THR A CA 1
ATOM 856 C C . THR A 1 116 ? -43.527 5.900 75.737 1.00 95.56 116 THR A C 1
ATOM 858 O O . THR A 1 116 ? -44.714 5.687 75.487 1.00 95.56 116 THR A O 1
ATOM 861 N N . ALA A 1 117 ? -42.829 5.185 76.616 1.00 96.06 117 ALA A N 1
ATOM 862 C CA . ALA A 1 117 ? -43.421 4.258 77.571 1.00 96.06 117 ALA A CA 1
ATOM 863 C C . ALA A 1 117 ? -43.687 4.971 78.901 1.00 96.06 117 ALA A C 1
ATOM 865 O O . ALA A 1 117 ? -42.865 5.769 79.359 1.00 96.06 117 ALA A O 1
ATOM 866 N N . THR A 1 118 ? -44.824 4.663 79.522 1.00 94.94 118 THR A N 1
ATOM 867 C CA . THR A 1 118 ? -45.256 5.215 80.810 1.00 94.94 118 THR A CA 1
ATOM 868 C C . THR A 1 118 ? -45.651 4.082 81.749 1.00 94.94 118 THR A C 1
ATOM 870 O O . THR A 1 118 ? -46.587 3.335 81.483 1.00 94.94 118 THR A O 1
ATOM 873 N N . LEU A 1 119 ? -44.944 3.972 82.869 1.00 94.12 119 LEU A N 1
ATOM 874 C CA . LEU A 1 119 ? -45.268 3.109 83.997 1.00 94.12 119 LEU A CA 1
ATOM 875 C C . LEU A 1 119 ? -45.967 3.960 85.068 1.00 94.12 119 LEU A C 1
ATOM 877 O O . LEU A 1 119 ? -45.352 4.840 85.665 1.00 94.12 119 LEU A O 1
ATOM 881 N N . THR A 1 120 ? -47.246 3.702 85.329 1.00 93.31 120 THR A N 1
ATOM 882 C CA . THR A 1 120 ? -48.008 4.342 86.413 1.00 93.31 120 THR A CA 1
ATOM 883 C C . THR A 1 120 ? -47.961 3.467 87.658 1.00 93.31 120 THR A C 1
ATOM 885 O O . THR A 1 120 ? -48.503 2.356 87.662 1.00 93.31 120 THR A O 1
ATOM 888 N N . LEU A 1 121 ? -47.342 3.972 88.726 1.00 90.94 121 LEU A N 1
ATOM 889 C CA . LEU A 1 121 ? -47.251 3.267 90.001 1.00 90.94 121 LEU A CA 1
ATOM 890 C C . LEU A 1 121 ? -48.543 3.426 90.797 1.00 90.94 121 LEU A C 1
ATOM 892 O O . LEU A 1 121 ? -48.990 4.545 91.049 1.00 90.94 121 LEU A O 1
ATOM 896 N N . LYS A 1 122 ? -49.129 2.299 91.206 1.00 89.75 122 LYS A N 1
ATOM 897 C CA . LYS A 1 122 ? -50.375 2.248 91.980 1.00 89.75 122 LYS A CA 1
ATOM 898 C C . LYS A 1 122 ? -50.194 1.449 93.261 1.00 89.75 122 LYS A C 1
ATOM 900 O O . LYS A 1 122 ? -49.466 0.456 93.276 1.00 89.75 122 LYS A O 1
ATOM 905 N N . ASP A 1 123 ? -50.860 1.879 94.323 1.00 88.06 123 ASP A N 1
ATOM 906 C CA . ASP A 1 123 ? -50.862 1.196 95.614 1.00 88.06 123 ASP A CA 1
ATOM 907 C C . ASP A 1 123 ? -51.734 -0.077 95.612 1.00 88.06 123 ASP A C 1
ATOM 909 O O . ASP A 1 123 ? -52.324 -0.461 94.598 1.00 88.06 123 ASP A O 1
ATOM 913 N N . ALA A 1 124 ? -51.836 -0.746 96.764 1.00 84.19 124 ALA A N 1
ATOM 914 C CA . ALA A 1 124 ? -52.668 -1.940 96.930 1.00 84.19 124 ALA A CA 1
ATOM 915 C C . ALA A 1 124 ? -54.183 -1.680 96.751 1.00 84.19 124 ALA A C 1
ATOM 917 O O . ALA A 1 124 ? -54.926 -2.618 96.469 1.00 84.19 124 ALA A O 1
ATOM 918 N N . GLY A 1 125 ? -54.639 -0.426 96.874 1.00 83.88 125 GLY A N 1
ATOM 919 C CA . GLY A 1 125 ? -56.010 0.003 96.576 1.00 83.88 125 GLY A CA 1
ATOM 920 C C . GLY A 1 125 ? -56.251 0.342 95.098 1.00 83.88 125 GLY A C 1
ATOM 921 O O . GLY A 1 125 ? -57.390 0.602 94.715 1.00 83.88 125 GLY A O 1
ATOM 922 N N . GLY A 1 126 ? -55.205 0.334 94.265 1.00 81.88 126 GLY A N 1
ATOM 923 C CA . GLY A 1 126 ? -55.273 0.668 92.840 1.00 81.88 126 GLY A CA 1
ATOM 924 C C . GLY A 1 126 ? -55.187 2.169 92.543 1.00 81.88 126 GLY A C 1
ATOM 925 O O . GLY A 1 126 ? -55.357 2.569 91.389 1.00 81.88 126 GLY A O 1
ATOM 926 N N . VAL A 1 127 ? -54.910 2.999 93.553 1.00 86.69 127 VAL A N 1
ATOM 927 C CA . VAL A 1 127 ? -54.781 4.455 93.416 1.00 86.69 127 VAL A CA 1
ATOM 928 C C . VAL A 1 127 ? -53.357 4.797 92.984 1.00 86.69 127 VAL A C 1
ATOM 930 O O . VAL A 1 127 ? -52.397 4.216 93.488 1.00 86.69 127 VAL A O 1
ATOM 933 N N . ALA A 1 128 ? -53.209 5.723 92.033 1.00 85.50 128 ALA A N 1
ATOM 934 C CA . ALA A 1 128 ? -51.894 6.187 91.596 1.00 85.50 128 ALA A CA 1
ATOM 935 C C . ALA A 1 128 ? -51.167 6.925 92.732 1.00 85.50 128 ALA A C 1
ATOM 937 O O . ALA A 1 128 ? -51.782 7.683 93.486 1.00 85.50 128 ALA A O 1
ATOM 938 N N . LEU A 1 129 ? -49.857 6.710 92.847 1.00 87.38 129 LEU A N 1
ATOM 939 C CA . LEU A 1 129 ? -49.021 7.454 93.788 1.00 87.38 129 LEU A CA 1
ATOM 940 C C . LEU A 1 129 ? -48.894 8.930 93.362 1.00 87.38 129 LEU A C 1
ATOM 942 O O . LEU A 1 129 ? -49.154 9.277 92.216 1.00 87.38 129 LEU A O 1
ATOM 946 N N . GLY A 1 130 ? -48.501 9.807 94.288 1.00 81.31 130 GLY A N 1
ATOM 947 C CA . GLY A 1 130 ? -48.230 11.220 93.987 1.00 81.31 130 GLY A CA 1
ATOM 948 C C . GLY A 1 130 ? -46.777 11.432 93.564 1.00 81.31 130 GLY A C 1
ATOM 949 O O . GLY A 1 130 ? -46.458 11.520 92.382 1.00 81.31 130 GLY A O 1
ATOM 950 N N . ASP A 1 131 ? -45.878 11.482 94.544 1.00 85.44 131 ASP A N 1
ATOM 951 C CA . ASP A 1 131 ? -44.436 11.582 94.309 1.00 85.44 131 ASP A CA 1
ATOM 952 C C . ASP A 1 131 ? -43.814 10.183 94.172 1.00 85.44 131 ASP A C 1
ATOM 954 O O . ASP A 1 131 ? -43.959 9.340 95.059 1.00 85.44 131 ASP A O 1
ATOM 958 N N . VAL A 1 132 ? -43.118 9.936 93.057 1.00 86.56 132 VAL A N 1
ATOM 959 C CA . VAL A 1 132 ? -42.336 8.713 92.803 1.00 86.56 132 VAL A CA 1
ATOM 960 C C . VAL A 1 132 ? -40.877 9.019 92.447 1.00 86.56 132 VAL A C 1
ATOM 962 O O . VAL A 1 132 ? -40.145 8.128 92.005 1.00 86.56 132 VAL A O 1
ATOM 965 N N . SER A 1 133 ? -40.419 10.254 92.680 1.00 81.62 133 SER A N 1
ATOM 966 C CA . SER A 1 133 ? -39.061 10.724 92.376 1.00 81.62 133 SER A CA 1
ATOM 967 C C . SER A 1 133 ? -37.968 9.915 93.087 1.00 81.62 133 SER A C 1
ATOM 969 O O . SER A 1 133 ? -36.914 9.667 92.503 1.00 81.62 133 SER A O 1
ATOM 971 N N . GLY A 1 134 ? -38.246 9.429 94.302 1.00 77.94 134 GLY A N 1
ATOM 972 C CA . GLY A 1 134 ? -37.366 8.552 95.084 1.00 77.94 134 GLY A CA 1
ATOM 973 C C . GLY A 1 134 ? -37.569 7.041 94.887 1.00 77.94 134 GLY A C 1
ATOM 974 O O . GLY A 1 134 ? -36.925 6.267 95.588 1.00 77.94 134 GLY A O 1
ATOM 975 N N . SER A 1 135 ? -38.463 6.597 93.994 1.00 80.75 135 SER A N 1
ATOM 976 C CA . SER A 1 135 ? -38.789 5.166 93.830 1.00 80.75 135 SER A CA 1
ATOM 977 C C . SER A 1 135 ? -37.672 4.360 93.151 1.00 80.75 135 SER A C 1
ATOM 979 O O . SER A 1 135 ? -36.975 4.864 92.267 1.00 80.75 135 SER A O 1
ATOM 981 N N . GLY A 1 136 ? -37.550 3.065 93.451 1.00 84.12 136 GLY A N 1
ATOM 982 C CA . GLY A 1 136 ? -36.643 2.157 92.739 1.00 84.12 136 GLY A CA 1
ATOM 983 C C . GLY A 1 136 ? -37.157 1.687 91.369 1.00 84.12 136 GLY A C 1
ATOM 984 O O . GLY A 1 136 ? -36.566 0.787 90.774 1.00 84.12 136 GLY A O 1
ATOM 985 N N . ALA A 1 137 ? -38.259 2.254 90.863 1.00 88.56 137 ALA A N 1
ATOM 986 C CA . ALA A 1 137 ? -38.983 1.716 89.715 1.00 88.56 137 ALA A CA 1
ATOM 987 C C . ALA A 1 137 ? -38.341 2.020 88.346 1.00 88.56 137 ALA A C 1
ATOM 989 O O . ALA A 1 137 ? -37.865 3.126 88.094 1.00 88.56 137 ALA A O 1
ATOM 990 N N . THR A 1 138 ? -38.331 1.053 87.430 1.00 91.81 138 THR A N 1
ATOM 991 C CA . THR A 1 138 ? -37.735 1.207 86.087 1.00 91.81 138 THR A CA 1
ATOM 992 C C . THR A 1 138 ? -38.657 0.685 84.993 1.00 91.81 138 THR A C 1
ATOM 994 O O . THR A 1 138 ? -39.552 -0.109 85.272 1.00 91.81 138 THR A O 1
ATOM 997 N N . ILE A 1 139 ? -38.431 1.131 83.755 1.00 94.25 139 ILE A N 1
ATOM 998 C CA . ILE A 1 139 ? -39.023 0.548 82.544 1.00 94.25 139 ILE A CA 1
ATOM 999 C C . ILE A 1 139 ? -37.993 -0.402 81.928 1.00 94.25 139 ILE A C 1
ATOM 1001 O O . ILE A 1 139 ? -36.799 -0.099 81.918 1.00 94.25 139 ILE A O 1
ATOM 1005 N N . THR A 1 140 ? -38.450 -1.547 81.428 1.00 92.31 140 THR A N 1
ATOM 1006 C CA . THR A 1 140 ? -37.611 -2.611 80.863 1.00 92.31 140 THR A CA 1
ATOM 1007 C C . THR A 1 140 ? -38.105 -3.039 79.480 1.00 92.31 140 THR A C 1
ATOM 1009 O O . THR A 1 140 ? -39.271 -2.852 79.140 1.00 92.31 140 THR A O 1
ATOM 1012 N N . SER A 1 141 ? -37.206 -3.623 78.685 1.00 93.25 141 SER A N 1
ATOM 1013 C CA . SER A 1 141 ? -37.508 -4.347 77.444 1.00 93.25 141 SER A CA 1
ATOM 1014 C C . SER A 1 141 ? -36.995 -5.779 77.597 1.00 93.25 141 SER A C 1
ATOM 1016 O O . SER A 1 141 ? -35.925 -5.980 78.175 1.00 93.25 141 SER A O 1
ATOM 1018 N N . ASP A 1 142 ? -37.739 -6.765 77.099 1.00 90.44 142 ASP A N 1
ATOM 1019 C CA . ASP A 1 142 ? -37.332 -8.179 77.082 1.00 90.44 142 ASP A CA 1
ATOM 1020 C C . ASP A 1 142 ? -36.419 -8.551 75.896 1.00 90.44 142 ASP A C 1
ATOM 1022 O O . ASP A 1 142 ? -35.851 -9.644 75.863 1.00 90.44 142 ASP A O 1
ATOM 1026 N N . SER A 1 143 ? -36.276 -7.649 74.923 1.00 90.50 143 SER A N 1
ATOM 1027 C CA . SER A 1 143 ? -35.728 -7.938 73.600 1.00 90.50 143 SER A CA 1
ATOM 1028 C C . SER A 1 143 ? -34.814 -6.818 73.115 1.00 90.50 143 SER A C 1
ATOM 1030 O O . SER A 1 143 ? -35.108 -5.630 73.266 1.00 90.50 143 SER A O 1
ATOM 1032 N N . ILE A 1 144 ? -33.722 -7.205 72.447 1.00 85.62 144 ILE A N 1
ATOM 1033 C CA . ILE A 1 144 ? -32.770 -6.283 71.807 1.00 85.62 144 ILE A CA 1
ATOM 1034 C C . ILE A 1 144 ? -33.397 -5.457 70.673 1.00 85.62 144 ILE A C 1
ATOM 1036 O O . ILE A 1 144 ? -32.820 -4.452 70.267 1.00 85.62 144 ILE A O 1
ATOM 1040 N N . ASN A 1 145 ? -34.583 -5.846 70.189 1.00 86.69 145 ASN A N 1
ATOM 1041 C CA . ASN A 1 145 ? -35.335 -5.111 69.171 1.00 86.69 145 ASN A CA 1
ATOM 1042 C C . ASN A 1 145 ? -35.791 -3.727 69.656 1.00 86.69 145 ASN A C 1
ATOM 1044 O O . ASN A 1 145 ? -36.067 -2.858 68.831 1.00 86.69 145 ASN A O 1
ATOM 1048 N N . CYS A 1 146 ? -35.843 -3.501 70.972 1.00 91.12 146 CYS A N 1
ATOM 1049 C CA . CYS A 1 146 ? -36.228 -2.229 71.573 1.00 91.12 146 CYS A CA 1
ATOM 1050 C C . CYS A 1 146 ? -35.246 -1.821 72.671 1.00 91.12 146 CYS A C 1
ATOM 1052 O O . CYS A 1 146 ? -35.063 -2.545 73.651 1.00 91.12 146 CYS A O 1
ATOM 1054 N N . THR A 1 147 ? -34.655 -0.633 72.551 1.00 92.88 147 THR A N 1
ATOM 1055 C CA . THR A 1 147 ? -33.793 -0.058 73.590 1.00 92.88 147 THR A CA 1
ATOM 1056 C C . THR A 1 147 ? -34.566 0.942 74.443 1.00 92.88 147 THR A C 1
ATOM 1058 O O . THR A 1 147 ? -35.293 1.795 73.930 1.00 92.88 147 THR A O 1
ATOM 1061 N N . VAL A 1 148 ? -34.407 0.832 75.765 1.00 93.31 148 VAL A N 1
ATOM 1062 C CA . VAL A 1 148 ? -34.966 1.781 76.736 1.00 93.31 148 VAL A CA 1
ATOM 1063 C C . VAL A 1 148 ? -33.968 2.921 76.935 1.00 93.31 148 VAL A C 1
ATOM 1065 O O . VAL A 1 148 ? -32.799 2.685 77.238 1.00 93.31 148 VAL A O 1
ATOM 1068 N N . GLY A 1 149 ? -34.427 4.153 76.740 1.00 92.00 149 GLY A N 1
ATOM 1069 C CA . GLY A 1 149 ? -33.659 5.374 76.952 1.00 92.00 149 GLY A CA 1
ATOM 1070 C C . GLY A 1 149 ? -33.647 5.833 78.413 1.00 92.00 149 GLY A C 1
ATOM 1071 O O . GLY A 1 149 ? -33.830 5.058 79.350 1.00 92.00 149 GLY A O 1
ATOM 1072 N N . VAL A 1 150 ? -33.422 7.133 78.615 1.00 91.94 150 VAL A N 1
ATOM 1073 C CA . VAL A 1 150 ? -33.336 7.734 79.956 1.00 91.94 150 VAL A CA 1
ATOM 1074 C C . VAL A 1 150 ? -34.673 7.617 80.695 1.00 91.94 150 VAL A C 1
ATOM 1076 O O . VAL A 1 150 ? -35.707 8.052 80.188 1.00 91.94 150 VAL A O 1
ATOM 1079 N N . ILE A 1 151 ? -34.632 7.078 81.917 1.00 93.38 151 ILE A N 1
ATOM 1080 C CA . ILE A 1 151 ? -35.789 7.004 82.815 1.00 93.38 151 ILE A CA 1
ATOM 1081 C C . ILE A 1 151 ? -35.992 8.350 83.524 1.00 93.38 151 ILE A C 1
ATOM 1083 O O . ILE A 1 151 ? -35.090 8.834 84.206 1.00 93.38 151 ILE A O 1
ATOM 1087 N N . THR A 1 152 ? -37.197 8.910 83.439 1.00 92.38 152 THR A N 1
ATOM 1088 C CA . THR A 1 152 ? -37.638 10.089 84.201 1.00 92.38 152 THR A CA 1
ATOM 1089 C C . THR A 1 152 ? -38.736 9.684 85.185 1.00 92.38 152 THR A C 1
ATOM 1091 O O . THR A 1 152 ? -39.596 8.873 84.854 1.00 92.38 152 THR A O 1
ATOM 1094 N N . ARG A 1 153 ? -38.717 10.220 86.410 1.00 91.00 153 ARG A N 1
ATOM 1095 C CA . ARG A 1 153 ? -39.708 9.937 87.466 1.00 91.00 153 ARG A CA 1
ATOM 1096 C C . ARG A 1 153 ? -40.454 11.214 87.834 1.00 91.00 153 ARG A C 1
ATOM 1098 O O . ARG A 1 153 ? -39.813 12.244 88.035 1.00 91.00 153 ARG A O 1
ATOM 1105 N N . SER A 1 154 ? -41.776 11.144 87.946 1.00 88.75 154 SER A N 1
ATOM 1106 C CA . SER A 1 154 ? -42.598 12.282 88.355 1.00 88.75 154 SER A CA 1
ATOM 1107 C C . SER A 1 154 ? -42.545 12.511 89.865 1.00 88.75 154 SER A C 1
ATOM 1109 O O . SER A 1 154 ? -42.524 11.570 90.658 1.00 88.75 154 SER A O 1
ATOM 1111 N N . ALA A 1 155 ? -42.567 13.783 90.261 1.00 85.94 155 ALA A N 1
ATOM 1112 C CA . ALA A 1 155 ? -42.722 14.197 91.653 1.00 85.94 155 ALA A CA 1
ATOM 1113 C C . ALA A 1 155 ? -44.192 14.473 92.037 1.00 85.94 155 ALA A C 1
ATOM 1115 O O . ALA A 1 155 ? -44.456 14.897 93.161 1.00 85.94 155 ALA A O 1
ATOM 1116 N N . THR A 1 156 ? -45.146 14.300 91.109 1.00 82.38 156 THR A N 1
ATOM 1117 C CA . THR A 1 156 ? -46.512 14.842 91.263 1.00 82.38 156 THR A CA 1
ATOM 1118 C C . THR A 1 156 ? -47.673 13.955 90.801 1.00 82.38 156 THR A C 1
ATOM 1120 O O . THR A 1 156 ? -48.801 14.231 91.203 1.00 82.38 156 THR A O 1
ATOM 1123 N N . ASP A 1 157 ? -47.451 12.935 89.966 1.00 85.06 157 ASP A N 1
ATOM 1124 C CA . ASP A 1 157 ? -48.524 12.135 89.330 1.00 85.06 157 ASP A CA 1
ATOM 1125 C C . ASP A 1 157 ? -48.301 10.604 89.325 1.00 85.06 157 ASP A C 1
ATOM 1127 O O . ASP A 1 157 ? -49.053 9.866 88.684 1.00 85.06 157 ASP A O 1
ATOM 1131 N N . GLY A 1 158 ? -47.268 10.110 90.011 1.00 88.12 158 GLY A N 1
ATOM 1132 C CA . GLY A 1 158 ? -47.016 8.672 90.140 1.00 88.12 158 GLY A CA 1
ATOM 1133 C C . GLY A 1 158 ? -46.450 7.979 88.901 1.00 88.12 158 GLY A C 1
ATOM 1134 O O . GLY A 1 158 ? -46.341 6.748 88.899 1.00 88.12 158 GLY A O 1
ATOM 1135 N N . THR A 1 159 ? -46.093 8.721 87.848 1.00 93.12 159 THR A N 1
ATOM 1136 C CA . THR A 1 159 ? -45.561 8.138 86.611 1.00 93.12 159 THR A CA 1
ATOM 1137 C C . THR A 1 159 ? -44.036 8.045 86.573 1.00 93.12 159 THR A C 1
ATOM 1139 O O . THR A 1 159 ? -43.292 8.884 87.088 1.00 93.12 159 THR A O 1
ATOM 1142 N N . VAL A 1 160 ? -43.564 7.002 85.898 1.00 93.50 160 VAL A N 1
ATOM 1143 C CA . VAL A 1 160 ? -42.186 6.809 85.453 1.00 93.50 160 VAL A CA 1
ATOM 1144 C C . VAL A 1 160 ? -42.231 6.702 83.933 1.00 93.50 160 VAL A C 1
ATOM 1146 O O . VAL A 1 160 ? -43.027 5.934 83.401 1.00 93.50 160 VAL A O 1
ATOM 1149 N N . THR A 1 161 ? -41.418 7.475 83.220 1.00 94.69 161 THR A N 1
ATOM 1150 C CA . THR A 1 161 ? -41.438 7.550 81.751 1.00 94.69 161 THR A CA 1
ATOM 1151 C C . THR A 1 161 ? -40.067 7.271 81.152 1.00 94.69 161 THR A C 1
ATOM 1153 O O . THR A 1 161 ? -39.039 7.571 81.761 1.00 94.69 161 THR A O 1
ATOM 1156 N N . ALA A 1 162 ? -40.044 6.688 79.956 1.00 95.94 162 ALA A N 1
ATOM 1157 C CA . ALA A 1 162 ? -38.828 6.445 79.187 1.00 95.94 162 ALA A CA 1
ATOM 1158 C C . ALA A 1 162 ? -39.121 6.501 77.686 1.00 95.94 162 ALA A C 1
ATOM 1160 O O . ALA A 1 162 ? -40.220 6.152 77.250 1.00 95.94 162 ALA A O 1
ATOM 1161 N N . SER A 1 163 ? -38.132 6.886 76.882 1.00 94.38 163 SER A N 1
ATOM 1162 C CA . SER A 1 163 ? -38.194 6.660 75.437 1.00 94.38 163 SER A CA 1
ATOM 1163 C C . SER A 1 163 ? -37.880 5.198 75.118 1.00 94.38 163 SER A C 1
ATOM 1165 O O . SER A 1 163 ? -36.953 4.621 75.680 1.00 94.38 163 SER A O 1
ATOM 1167 N N . ILE A 1 164 ? -38.639 4.603 74.207 1.00 94.31 164 ILE A N 1
ATOM 1168 C CA . ILE A 1 164 ? -38.377 3.289 73.619 1.00 94.31 164 ILE A CA 1
ATOM 1169 C C . ILE A 1 164 ? -37.983 3.522 72.166 1.00 94.31 164 ILE A C 1
ATOM 1171 O O . ILE A 1 164 ? -38.749 4.137 71.425 1.00 94.31 164 ILE A O 1
ATOM 1175 N N . THR A 1 165 ? -36.804 3.052 71.760 1.00 91.38 165 THR A N 1
ATOM 1176 C CA . THR A 1 165 ? -36.319 3.147 70.373 1.00 91.38 165 THR A CA 1
ATOM 1177 C C . THR A 1 165 ? -36.359 1.773 69.720 1.00 91.38 165 THR A C 1
ATOM 1179 O O . THR A 1 165 ? -35.815 0.822 70.280 1.00 91.38 165 THR A O 1
ATOM 1182 N N . GLY A 1 166 ? -36.956 1.660 68.531 1.00 87.94 166 GLY A N 1
ATOM 1183 C CA . GLY A 1 166 ? -36.886 0.435 67.732 1.00 87.94 166 GLY A CA 1
ATOM 1184 C C . GLY A 1 166 ? -35.471 0.231 67.188 1.00 87.94 166 GLY A C 1
ATOM 1185 O O . GLY A 1 166 ? -35.067 0.923 66.258 1.00 87.94 166 GLY A O 1
ATOM 1186 N N . ALA A 1 167 ? -34.707 -0.689 67.770 1.00 81.88 167 ALA A N 1
ATOM 1187 C CA . ALA A 1 167 ? -33.306 -0.953 67.435 1.00 81.88 167 ALA A CA 1
ATOM 1188 C C . ALA A 1 167 ? -33.116 -2.102 66.426 1.00 81.88 167 ALA A C 1
ATOM 1190 O O . ALA A 1 167 ? -32.075 -2.179 65.779 1.00 81.88 167 ALA A O 1
ATOM 1191 N N . GLY A 1 168 ? -34.117 -2.970 66.263 1.00 78.94 168 GLY A N 1
ATOM 1192 C CA . GLY A 1 168 ? -34.123 -4.062 65.287 1.00 78.94 168 GLY A CA 1
ATOM 1193 C C . GLY A 1 168 ? -35.547 -4.525 64.993 1.00 78.94 168 GLY A C 1
ATOM 1194 O O . GLY A 1 168 ? -36.435 -4.345 65.823 1.00 78.94 168 GLY A O 1
ATOM 1195 N N . ALA A 1 169 ? -35.788 -5.080 63.805 1.00 81.25 169 ALA A N 1
ATOM 1196 C CA . ALA A 1 169 ? -37.125 -5.514 63.406 1.00 81.25 169 ALA A CA 1
ATOM 1197 C C . ALA A 1 169 ? -37.582 -6.779 64.156 1.00 81.25 169 ALA A C 1
ATOM 1199 O O . ALA A 1 169 ? -36.808 -7.713 64.361 1.00 81.25 169 ALA A O 1
ATOM 1200 N N . GLY A 1 170 ? -38.863 -6.824 64.520 1.00 80.56 170 GLY A N 1
ATOM 1201 C CA . GLY A 1 170 ? -39.473 -7.893 65.309 1.00 80.56 170 GLY A CA 1
ATOM 1202 C C . GLY A 1 170 ? -40.272 -7.346 66.490 1.00 80.56 170 GLY A C 1
ATOM 1203 O O . GLY A 1 170 ? -40.642 -6.176 66.517 1.00 80.56 170 GLY A O 1
ATOM 1204 N N . PHE A 1 171 ? -40.551 -8.195 67.475 1.00 87.44 171 PHE A N 1
ATOM 1205 C CA . PHE A 1 171 ? -41.311 -7.812 68.667 1.00 87.44 171 PHE A CA 1
ATOM 1206 C C . PHE A 1 171 ? -40.399 -7.538 69.869 1.00 87.44 171 PHE A C 1
ATOM 1208 O O . PHE A 1 171 ? -39.284 -8.071 69.961 1.00 87.44 171 PHE A O 1
ATOM 1215 N N . CYS A 1 172 ? -40.911 -6.736 70.797 1.00 90.56 172 CYS A N 1
ATOM 1216 C CA . CYS A 1 172 ? -40.438 -6.620 72.172 1.00 90.56 172 CYS A CA 1
ATOM 1217 C C . CYS A 1 172 ? -41.637 -6.416 73.112 1.00 90.56 172 CYS A C 1
ATOM 1219 O O . CYS A 1 172 ? -42.659 -5.848 72.718 1.00 90.56 172 CYS A O 1
ATOM 1221 N N . MET A 1 173 ? -41.510 -6.852 74.359 1.00 93.38 173 MET A N 1
ATOM 1222 C CA . MET A 1 173 ? -42.428 -6.532 75.445 1.00 93.38 173 MET A CA 1
ATOM 1223 C C . MET A 1 173 ? -41.803 -5.452 76.319 1.00 93.38 173 MET A C 1
ATOM 1225 O O . MET A 1 173 ? -40.739 -5.646 76.911 1.00 93.38 173 MET A O 1
ATOM 1229 N N . ILE A 1 174 ? -42.490 -4.319 76.429 1.00 95.44 174 ILE A N 1
ATOM 1230 C CA . ILE A 1 174 ? -42.132 -3.250 77.355 1.00 95.44 174 ILE A CA 1
ATOM 1231 C C . ILE A 1 174 ? -42.812 -3.525 78.693 1.00 95.44 174 ILE A C 1
ATOM 1233 O O . ILE A 1 174 ? -44.029 -3.691 78.768 1.00 95.44 174 ILE A O 1
ATOM 1237 N N . GLY A 1 175 ? -42.015 -3.600 79.750 1.00 92.81 175 GLY A N 1
ATOM 1238 C CA . GLY A 1 175 ? -42.469 -3.852 81.110 1.00 92.81 175 GLY A CA 1
ATOM 1239 C C . GLY A 1 175 ? -41.932 -2.815 82.083 1.00 92.81 175 GLY A C 1
ATOM 1240 O O . GLY A 1 175 ? -41.362 -1.792 81.700 1.00 92.81 175 GLY A O 1
ATOM 1241 N N . GLY A 1 176 ? -42.100 -3.097 83.368 1.00 91.44 176 GLY A N 1
ATOM 1242 C CA . GLY A 1 176 ? -41.462 -2.327 84.422 1.00 91.44 176 GLY A CA 1
ATOM 1243 C C . GLY A 1 176 ? -41.087 -3.192 85.613 1.00 91.44 176 GLY A C 1
ATOM 1244 O O . GLY A 1 176 ? -41.577 -4.311 85.762 1.00 91.44 176 GLY A O 1
ATOM 1245 N N . THR A 1 177 ? -40.228 -2.667 86.478 1.00 90.50 177 THR A N 1
ATOM 1246 C CA . THR A 1 177 ? -39.906 -3.279 87.774 1.00 90.50 177 THR A CA 1
ATOM 1247 C C . THR A 1 177 ? -40.083 -2.269 88.898 1.00 90.50 177 THR A C 1
ATOM 1249 O O . THR A 1 177 ? -39.904 -1.073 88.676 1.00 90.50 177 THR A O 1
ATOM 1252 N N . LEU A 1 178 ? -40.423 -2.735 90.102 1.00 86.62 178 LEU A N 1
ATOM 1253 C CA . LEU A 1 178 ? -40.393 -1.952 91.341 1.00 86.62 178 LEU A CA 1
ATOM 1254 C C . LEU A 1 178 ? -39.200 -2.393 92.194 1.00 86.62 178 LEU A C 1
ATOM 1256 O O . LEU A 1 178 ? -38.834 -3.576 92.190 1.00 86.62 178 LEU A O 1
ATOM 1260 N N . GLU A 1 179 ? -38.600 -1.441 92.915 1.00 76.62 179 GLU A N 1
ATOM 1261 C CA . GLU A 1 179 ? -37.432 -1.659 93.786 1.00 76.62 179 GLU A CA 1
ATOM 1262 C C . GLU A 1 179 ? -36.336 -2.519 93.125 1.00 76.62 179 GLU A C 1
ATOM 1264 O O . GLU A 1 179 ? -35.816 -3.485 93.687 1.00 76.62 179 GLU A O 1
ATOM 1269 N N . GLY A 1 180 ? -36.042 -2.193 91.859 1.00 68.50 180 GLY A N 1
ATOM 1270 C CA . GLY A 1 180 ? -34.994 -2.805 91.040 1.00 68.50 180 GLY A CA 1
ATOM 1271 C C . GLY A 1 180 ? -35.148 -4.293 90.699 1.00 68.50 180 GLY A C 1
ATOM 1272 O O . GLY A 1 180 ? -34.254 -4.835 90.056 1.00 68.50 180 GLY A O 1
ATOM 1273 N N . SER A 1 181 ? -36.220 -4.978 91.120 1.00 72.19 181 SER A N 1
ATOM 1274 C CA . SER A 1 181 ? -36.273 -6.452 91.039 1.00 72.19 181 SER A CA 1
ATOM 1275 C C . SER A 1 181 ? -37.657 -7.090 90.891 1.00 72.19 181 SER A C 1
ATOM 1277 O O . SER A 1 181 ? -37.741 -8.203 90.375 1.00 72.19 181 SER A O 1
ATOM 1279 N N . THR A 1 182 ? -38.746 -6.433 91.300 1.00 85.31 182 THR A N 1
ATOM 1280 C CA . THR A 1 182 ? -40.090 -7.041 91.239 1.00 85.31 182 THR A CA 1
ATOM 1281 C C . THR A 1 182 ? -40.812 -6.645 89.945 1.00 85.31 182 THR A C 1
ATOM 1283 O O . THR A 1 182 ? -41.079 -5.460 89.757 1.00 85.31 182 THR A O 1
ATOM 1286 N N . PRO A 1 183 ? -41.111 -7.576 89.016 1.00 86.00 183 PRO A N 1
ATOM 1287 C CA . PRO A 1 183 ? -41.709 -7.229 87.729 1.00 86.00 183 PRO A CA 1
ATOM 1288 C C . PRO A 1 183 ? -43.181 -6.831 87.875 1.00 86.00 183 PRO A C 1
ATOM 1290 O O . PRO A 1 183 ? -43.970 -7.526 88.516 1.00 86.00 183 PRO A O 1
ATOM 1293 N N . VAL A 1 184 ? -43.550 -5.721 87.240 1.00 89.50 184 VAL A N 1
ATOM 1294 C CA . VAL A 1 184 ? -44.938 -5.273 87.076 1.00 89.50 184 VAL A CA 1
ATOM 1295 C C . VAL A 1 184 ? -45.666 -6.259 86.163 1.00 89.50 184 VAL A C 1
ATOM 1297 O O . VAL A 1 184 ? -45.134 -6.666 85.134 1.00 89.50 184 VAL A O 1
ATOM 1300 N N . THR A 1 185 ? -46.874 -6.677 86.548 1.00 84.81 185 THR A N 1
ATOM 1301 C CA . THR A 1 185 ? -47.602 -7.740 85.830 1.00 84.81 185 THR A CA 1
ATOM 1302 C C . THR A 1 185 ? -48.150 -7.269 84.480 1.00 84.81 185 THR A C 1
ATOM 1304 O O . THR A 1 185 ? -48.276 -8.067 83.554 1.00 84.81 185 THR A O 1
ATOM 1307 N N . ALA A 1 186 ? -48.444 -5.973 84.348 1.00 88.19 186 ALA A N 1
ATOM 1308 C CA . ALA A 1 186 ? -48.784 -5.357 83.073 1.00 88.19 186 ALA A CA 1
ATOM 1309 C C . ALA A 1 186 ? -47.530 -5.177 82.201 1.00 88.19 186 ALA A C 1
ATOM 1311 O O . ALA A 1 186 ? -46.565 -4.530 82.610 1.00 88.19 186 ALA A O 1
ATOM 1312 N N . THR A 1 187 ? -47.578 -5.709 80.982 1.00 92.50 187 THR A N 1
ATOM 1313 C CA . THR A 1 187 ? -46.571 -5.512 79.934 1.00 92.50 187 THR A CA 1
ATOM 1314 C C . THR A 1 187 ? -47.263 -5.150 78.628 1.00 92.50 187 THR A C 1
ATOM 1316 O O . THR A 1 187 ? -48.423 -5.505 78.409 1.00 92.50 187 THR A O 1
ATOM 1319 N N . GLN A 1 188 ? -46.556 -4.436 77.758 1.00 93.94 188 GLN A N 1
ATOM 1320 C CA . GLN A 1 188 ? -47.109 -3.901 76.526 1.00 93.94 188 GLN A CA 1
ATOM 1321 C C . GLN A 1 188 ? -46.226 -4.283 75.337 1.00 93.94 188 GLN A C 1
ATOM 1323 O O . GLN A 1 188 ? -45.056 -3.912 75.267 1.00 93.94 188 GLN A O 1
ATOM 1328 N N . ALA A 1 189 ? -46.793 -5.041 74.399 1.00 92.69 189 ALA A N 1
ATOM 1329 C CA . ALA A 1 189 ? -46.106 -5.420 73.170 1.00 92.69 189 ALA A CA 1
ATOM 1330 C C . ALA A 1 189 ? -45.874 -4.191 72.281 1.00 92.69 189 ALA A C 1
ATOM 1332 O O . ALA A 1 189 ? -46.800 -3.401 72.074 1.00 92.69 189 ALA A O 1
ATOM 1333 N N . VAL A 1 190 ? -44.670 -4.079 71.720 1.00 92.62 190 VAL A N 1
ATOM 1334 C CA . VAL A 1 190 ? -44.314 -3.147 70.646 1.00 92.62 190 VAL A CA 1
ATOM 1335 C C . VAL A 1 190 ? -43.791 -3.955 69.456 1.00 92.62 190 VAL A C 1
ATOM 1337 O O . VAL A 1 190 ? -42.968 -4.860 69.603 1.00 92.62 190 VAL A O 1
ATOM 1340 N N . THR A 1 191 ? -44.286 -3.625 68.266 1.00 90.12 191 THR A N 1
ATOM 1341 C CA . THR A 1 191 ? -43.863 -4.212 66.988 1.00 90.12 191 THR A CA 1
ATOM 1342 C C . THR A 1 191 ? -42.932 -3.237 66.282 1.00 90.12 191 THR A C 1
ATOM 1344 O O . THR A 1 191 ? -43.318 -2.096 66.038 1.00 90.12 191 THR A O 1
ATOM 1347 N N . VAL A 1 192 ? -41.727 -3.674 65.929 1.00 84.12 192 VAL A N 1
ATOM 1348 C CA . VAL A 1 192 ? -40.753 -2.880 65.176 1.00 84.12 192 VAL A CA 1
ATOM 1349 C C . VAL A 1 192 ? -40.667 -3.405 63.743 1.00 84.12 192 VAL A C 1
ATOM 1351 O O . VAL A 1 192 ? -40.310 -4.560 63.514 1.00 84.12 192 VAL A O 1
ATOM 1354 N N . THR A 1 193 ? -40.978 -2.561 62.763 1.00 83.38 193 THR A N 1
ATOM 1355 C CA . THR A 1 193 ? -40.942 -2.879 61.331 1.00 83.38 193 THR A CA 1
ATOM 1356 C C . THR A 1 193 ? -39.727 -2.254 60.645 1.00 83.38 193 THR A C 1
ATOM 1358 O O . THR A 1 193 ? -39.441 -1.067 60.806 1.00 83.38 193 THR A O 1
ATOM 1361 N N . ALA A 1 194 ? -39.001 -3.036 59.842 1.00 81.88 194 ALA A N 1
ATOM 1362 C CA . ALA A 1 194 ? -38.005 -2.488 58.922 1.00 81.88 194 ALA A CA 1
ATOM 1363 C C . ALA A 1 194 ? -38.713 -1.913 57.686 1.00 81.88 194 ALA A C 1
ATOM 1365 O O . ALA A 1 194 ? -39.561 -2.575 57.091 1.00 81.88 194 ALA A O 1
ATOM 1366 N N . VAL A 1 195 ? -38.347 -0.693 57.289 1.00 82.69 195 VAL A N 1
ATOM 1367 C CA . VAL A 1 195 ? -38.865 -0.026 56.085 1.00 82.69 195 VAL A CA 1
ATOM 1368 C C . VAL A 1 195 ? -37.683 0.387 55.219 1.00 82.69 195 VAL A C 1
ATOM 1370 O O . VAL A 1 195 ? -36.711 0.955 55.719 1.00 82.69 195 VAL A O 1
ATOM 1373 N N . ALA A 1 196 ? -37.755 0.090 53.922 1.00 87.19 196 ALA A N 1
ATOM 1374 C CA . ALA A 1 196 ? -36.687 0.402 52.984 1.00 87.19 196 ALA A CA 1
ATOM 1375 C C . ALA A 1 196 ? -36.475 1.922 52.858 1.00 87.19 196 ALA A C 1
ATOM 1377 O O . ALA A 1 196 ? -37.421 2.696 52.740 1.00 87.19 196 ALA A O 1
ATOM 1378 N N . THR A 1 197 ? -35.214 2.345 52.850 1.00 88.62 197 THR A N 1
ATOM 1379 C CA . THR A 1 197 ? -34.786 3.735 52.692 1.00 88.62 197 THR A CA 1
ATOM 1380 C C . THR A 1 197 ? -34.046 3.880 51.364 1.00 88.62 197 THR A C 1
ATOM 1382 O O . THR A 1 197 ? -33.055 3.193 51.106 1.00 88.62 197 THR A O 1
ATOM 1385 N N . ALA A 1 198 ? -34.517 4.784 50.503 1.00 87.44 198 ALA A N 1
ATOM 1386 C CA . ALA A 1 198 ? -34.025 4.916 49.128 1.00 87.44 198 ALA A CA 1
ATOM 1387 C C . ALA A 1 198 ? -32.563 5.395 49.022 1.00 87.44 198 ALA A C 1
ATOM 1389 O O . ALA A 1 198 ? -31.888 5.083 48.044 1.00 87.44 198 ALA A O 1
ATOM 1390 N N . GLY A 1 199 ? -32.072 6.122 50.033 1.00 88.31 199 GLY A N 1
ATOM 1391 C CA . GLY A 1 199 ? -30.672 6.553 50.122 1.00 88.31 199 GLY A CA 1
ATOM 1392 C C . GLY A 1 199 ? -29.693 5.458 50.564 1.00 88.31 199 GLY A C 1
ATOM 1393 O O . GLY A 1 199 ? -28.514 5.557 50.246 1.00 88.31 199 GLY A O 1
ATOM 1394 N N . ASN A 1 200 ? -30.177 4.411 51.244 1.00 90.94 200 ASN A N 1
ATOM 1395 C CA . ASN A 1 200 ? -29.352 3.283 51.695 1.00 90.94 200 ASN A CA 1
ATOM 1396 C C . ASN A 1 200 ? -29.469 2.070 50.757 1.00 90.94 200 ASN A C 1
ATOM 1398 O O . ASN A 1 200 ? -28.563 1.247 50.688 1.00 90.94 200 ASN A O 1
ATOM 1402 N N . SER A 1 201 ? -30.588 1.933 50.041 1.00 94.19 201 SER A N 1
ATOM 1403 C CA . SER A 1 201 ? -30.816 0.826 49.104 1.00 94.19 201 SER A CA 1
ATOM 1404 C C . SER A 1 201 ? -29.887 0.924 47.884 1.00 94.19 201 SER A C 1
ATOM 1406 O O . SER A 1 201 ? -29.546 2.019 47.440 1.00 94.19 201 SER A O 1
ATOM 1408 N N . THR A 1 202 ? -29.481 -0.218 47.323 1.00 95.06 202 THR A N 1
ATOM 1409 C CA . THR A 1 202 ? -28.466 -0.282 46.253 1.00 95.06 202 THR A CA 1
ATOM 1410 C C . THR A 1 202 ? -28.944 -1.082 45.048 1.00 95.06 202 THR A C 1
ATOM 1412 O O . THR A 1 202 ? -29.591 -2.114 45.215 1.00 95.06 202 THR A O 1
ATOM 1415 N N . VAL A 1 203 ? -28.575 -0.655 43.840 1.00 96.88 203 VAL A N 1
ATOM 1416 C CA . VAL A 1 203 ? -28.800 -1.395 42.587 1.00 96.88 203 VAL A CA 1
ATOM 1417 C C . VAL A 1 203 ? -27.464 -1.910 42.072 1.00 96.88 203 VAL A C 1
ATOM 1419 O O . VAL A 1 203 ? -26.498 -1.153 42.036 1.00 96.88 203 VAL A O 1
ATOM 1422 N N . ASP A 1 204 ? -27.422 -3.172 41.654 1.00 95.62 204 ASP A N 1
ATOM 1423 C CA . ASP A 1 204 ? -26.273 -3.773 40.978 1.00 95.62 204 ASP A CA 1
ATOM 1424 C C . ASP A 1 204 ? -26.688 -4.561 39.721 1.00 95.62 204 ASP A C 1
ATOM 1426 O O . ASP A 1 204 ? -27.853 -4.940 39.576 1.00 95.62 204 ASP A O 1
ATOM 1430 N N . VAL A 1 205 ? -25.745 -4.809 38.807 1.00 96.56 205 VAL A N 1
ATOM 1431 C CA . VAL A 1 205 ? -25.934 -5.594 37.575 1.00 96.56 205 VAL A CA 1
ATOM 1432 C C . VAL A 1 205 ? -24.798 -6.603 37.410 1.00 96.56 205 VAL A C 1
ATOM 1434 O O . VAL A 1 205 ? -23.628 -6.237 37.419 1.00 96.56 205 VAL A O 1
ATOM 1437 N N . LEU A 1 206 ? -25.135 -7.880 37.199 1.00 96.38 206 LEU A N 1
ATOM 1438 C CA . LEU A 1 206 ? -24.156 -8.977 37.091 1.00 96.38 206 LEU A CA 1
ATOM 1439 C C . LEU A 1 206 ? -23.146 -8.782 35.944 1.00 96.38 206 LEU A C 1
ATOM 1441 O O . LEU A 1 206 ? -22.040 -9.318 35.953 1.00 96.38 206 LEU A O 1
ATOM 1445 N N . SER A 1 207 ? -23.541 -8.038 34.918 1.00 94.25 207 SER A N 1
ATOM 1446 C CA . SER A 1 207 ? -22.697 -7.630 33.798 1.00 94.25 207 SER A CA 1
ATOM 1447 C C . SER A 1 207 ? -23.177 -6.278 33.288 1.00 94.25 207 SER A C 1
ATOM 1449 O O . SER A 1 207 ? -24.372 -6.101 33.041 1.00 94.25 207 SER A O 1
ATOM 1451 N N . ASN A 1 208 ? -22.241 -5.341 33.137 1.00 92.81 208 ASN A N 1
ATOM 1452 C CA . ASN A 1 208 ? -22.469 -3.972 32.660 1.00 92.81 208 ASN A CA 1
ATOM 1453 C C . ASN A 1 208 ? -22.313 -3.825 31.133 1.00 92.81 208 ASN A C 1
ATOM 1455 O O . ASN A 1 208 ? -22.481 -2.734 30.597 1.00 92.81 208 ASN A O 1
ATOM 1459 N N . THR A 1 209 ? -21.987 -4.910 30.431 1.00 91.69 209 THR A N 1
ATOM 1460 C CA . THR A 1 209 ? -21.803 -4.940 28.977 1.00 91.69 209 THR A CA 1
ATOM 1461 C C . THR A 1 209 ? -22.599 -6.104 28.399 1.00 91.69 209 THR A C 1
ATOM 1463 O O . THR A 1 209 ? -22.538 -7.216 28.923 1.00 91.69 209 THR A O 1
ATOM 1466 N N . LEU A 1 210 ? -23.358 -5.845 27.336 1.00 89.12 210 LEU A N 1
ATOM 1467 C CA . LEU A 1 210 ? -24.195 -6.813 26.632 1.00 89.12 210 LEU A CA 1
ATOM 1468 C C . LEU A 1 210 ? -23.828 -6.821 25.148 1.00 89.12 210 LEU A C 1
ATOM 1470 O O . LEU A 1 210 ? -23.879 -5.783 24.492 1.00 89.12 210 LEU A O 1
ATOM 1474 N N . ASN A 1 211 ? -23.482 -7.993 24.615 1.00 85.62 211 ASN A N 1
ATOM 1475 C CA . ASN A 1 211 ? -23.088 -8.138 23.216 1.00 85.62 211 ASN A CA 1
ATOM 1476 C C . ASN A 1 211 ? -24.289 -8.530 22.351 1.00 85.62 211 ASN A C 1
ATOM 1478 O O . ASN A 1 211 ? -24.657 -9.701 22.283 1.00 85.62 211 ASN A O 1
ATOM 1482 N N . GLY A 1 212 ? -24.868 -7.540 21.669 1.00 79.75 212 GLY A N 1
ATOM 1483 C CA . GLY A 1 212 ? -25.978 -7.713 20.736 1.00 79.75 212 GLY A CA 1
ATOM 1484 C C . GLY A 1 212 ? -27.371 -7.566 21.356 1.00 79.75 212 GLY A C 1
ATOM 1485 O O . GLY A 1 212 ? -27.583 -7.683 22.564 1.00 79.75 212 GLY A O 1
ATOM 1486 N N . VAL A 1 213 ? -28.351 -7.314 20.486 1.00 80.25 213 VAL A N 1
ATOM 1487 C CA . VAL A 1 213 ? -29.778 -7.276 20.842 1.00 80.25 213 VAL A CA 1
ATOM 1488 C C . VAL A 1 213 ? -30.244 -8.676 21.252 1.00 80.25 213 VAL A C 1
ATOM 1490 O O . VAL A 1 213 ? -29.892 -9.665 20.614 1.00 80.25 213 VAL A O 1
ATOM 1493 N N . GLY A 1 214 ? -31.038 -8.761 22.319 1.00 82.44 214 GLY A N 1
ATOM 1494 C CA . GLY A 1 214 ? -31.489 -10.014 22.930 1.00 82.44 214 GLY A CA 1
ATOM 1495 C C . GLY A 1 214 ? -30.541 -10.590 23.989 1.00 82.44 214 GLY A C 1
ATOM 1496 O O . GLY A 1 214 ? -30.941 -11.503 24.706 1.00 82.44 214 GLY A O 1
ATOM 1497 N N . ALA A 1 215 ? -29.323 -10.056 24.145 1.00 88.25 215 ALA A N 1
ATOM 1498 C CA . ALA A 1 215 ? -28.441 -10.430 25.249 1.00 88.25 215 ALA A CA 1
ATOM 1499 C C . ALA A 1 215 ? -29.025 -9.989 26.606 1.00 88.25 215 ALA A C 1
ATOM 1501 O O . ALA A 1 215 ? -29.697 -8.957 26.703 1.00 88.25 215 ALA A O 1
ATOM 1502 N N . THR A 1 216 ? -28.756 -10.760 27.664 1.00 94.12 216 THR A N 1
ATOM 1503 C CA . THR A 1 216 ? -29.380 -10.575 28.986 1.00 94.12 216 THR A CA 1
ATOM 1504 C C . THR A 1 216 ? -28.372 -10.478 30.127 1.00 94.12 216 THR A C 1
ATOM 1506 O O . THR A 1 216 ? -27.419 -11.250 30.176 1.00 94.12 216 THR A O 1
ATOM 1509 N N . THR A 1 217 ? -28.645 -9.614 31.105 1.00 96.50 217 THR A N 1
ATOM 1510 C CA . THR A 1 217 ? -27.947 -9.546 32.405 1.00 96.50 217 THR A CA 1
ATOM 1511 C C . THR A 1 217 ? -28.970 -9.585 33.545 1.00 96.50 217 THR A C 1
ATOM 1513 O O . THR A 1 217 ? -30.158 -9.358 33.321 1.00 96.50 217 THR A O 1
ATOM 1516 N N . THR A 1 218 ? -28.546 -9.891 34.771 1.00 97.12 218 THR A N 1
ATOM 1517 C CA . THR A 1 218 ? -29.431 -9.844 35.950 1.00 97.12 218 THR A CA 1
ATOM 1518 C C . THR A 1 218 ? -29.150 -8.581 36.748 1.00 97.12 218 THR A C 1
ATOM 1520 O O . THR A 1 218 ? -28.014 -8.358 37.165 1.00 97.12 218 THR A O 1
ATOM 1523 N N . ALA A 1 219 ? -30.184 -7.776 36.980 1.00 97.12 219 ALA A N 1
ATOM 1524 C CA . ALA A 1 219 ? -30.150 -6.652 37.904 1.00 97.12 219 ALA A CA 1
ATOM 1525 C C . ALA A 1 219 ? -30.672 -7.073 39.283 1.00 97.12 219 ALA A C 1
ATOM 1527 O O . ALA A 1 219 ? -31.644 -7.826 39.380 1.00 97.12 219 ALA A O 1
ATOM 1528 N N . THR A 1 220 ? -30.046 -6.556 40.340 1.00 96.12 220 THR A N 1
ATOM 1529 C CA . THR A 1 220 ? -30.401 -6.812 41.741 1.00 96.12 220 THR A CA 1
ATOM 1530 C C . THR A 1 220 ? -30.550 -5.491 42.487 1.00 96.12 220 THR A C 1
ATOM 1532 O O . THR A 1 220 ? -29.579 -4.768 42.689 1.00 96.12 220 THR A O 1
ATOM 1535 N N . LEU A 1 221 ? -31.765 -5.190 42.934 1.00 95.75 221 LEU A N 1
ATOM 1536 C CA . LEU A 1 221 ? -32.067 -4.118 43.875 1.00 95.75 221 LEU A CA 1
ATOM 1537 C C . LEU A 1 221 ? -32.063 -4.705 45.293 1.00 95.75 221 LEU A C 1
ATOM 1539 O O . LEU A 1 221 ? -32.885 -5.559 45.614 1.00 95.75 221 LEU A O 1
ATOM 1543 N N . THR A 1 222 ? -31.148 -4.250 46.145 1.00 94.69 222 THR A N 1
ATOM 1544 C CA . THR A 1 222 ? -31.080 -4.625 47.565 1.00 94.69 222 THR A CA 1
ATOM 1545 C C . THR A 1 222 ? -31.733 -3.535 48.405 1.00 94.69 222 THR A C 1
ATOM 1547 O O . THR A 1 222 ? -31.235 -2.408 48.456 1.00 94.69 222 THR A O 1
ATOM 1550 N N . LEU A 1 223 ? -32.839 -3.869 49.068 1.00 91.69 223 LEU A N 1
ATOM 1551 C CA . LEU A 1 223 ? -33.558 -2.956 49.950 1.00 91.69 223 LEU A CA 1
ATOM 1552 C C . LEU A 1 223 ? -32.898 -2.925 51.325 1.00 91.69 223 LEU A C 1
ATOM 1554 O O . LEU A 1 223 ? -32.734 -3.969 51.958 1.00 91.69 223 LEU A O 1
ATOM 1558 N N . ARG A 1 224 ? -32.547 -1.724 51.791 1.00 89.00 224 ARG A N 1
ATOM 1559 C CA . ARG A 1 224 ? -31.931 -1.501 53.106 1.00 89.00 224 ARG A CA 1
ATOM 1560 C C . ARG A 1 224 ? -32.725 -0.511 53.937 1.00 89.00 224 ARG A C 1
ATOM 1562 O O . ARG A 1 224 ? -33.280 0.437 53.386 1.00 89.00 224 ARG A O 1
ATOM 1569 N N . ASP A 1 225 ? -32.771 -0.725 55.245 1.00 85.50 225 ASP A N 1
ATOM 1570 C CA . ASP A 1 225 ? -33.442 0.164 56.191 1.00 85.50 225 ASP A CA 1
ATOM 1571 C C . ASP A 1 225 ? -32.600 1.405 56.548 1.00 85.50 225 ASP A C 1
ATOM 1573 O O . ASP A 1 225 ? -31.519 1.638 55.998 1.00 85.50 225 ASP A O 1
ATOM 1577 N N . SER A 1 226 ? -33.109 2.225 57.469 1.00 81.38 226 SER A N 1
ATOM 1578 C CA . SER A 1 226 ? -32.440 3.419 58.004 1.00 81.38 226 SER A CA 1
ATOM 1579 C C . SER A 1 226 ? -31.105 3.110 58.704 1.00 81.38 226 SER A C 1
ATOM 1581 O O . SER A 1 226 ? -30.202 3.945 58.676 1.00 81.38 226 SER A O 1
ATOM 1583 N N . GLY A 1 227 ? -30.953 1.906 59.269 1.00 78.75 227 GLY A N 1
ATOM 1584 C CA . GLY A 1 227 ? -29.721 1.381 59.865 1.00 78.75 227 GLY A CA 1
ATOM 1585 C C . GLY A 1 227 ? -28.755 0.741 58.860 1.00 78.75 227 GLY A C 1
ATOM 1586 O O . GLY A 1 227 ? -27.728 0.201 59.265 1.00 78.75 227 GLY A O 1
ATOM 1587 N N . ASN A 1 228 ? -29.060 0.811 57.558 1.00 82.31 228 ASN A N 1
ATOM 1588 C CA . ASN A 1 228 ? -28.306 0.205 56.456 1.00 82.31 228 ASN A CA 1
ATOM 1589 C C . ASN A 1 228 ? -28.293 -1.344 56.467 1.00 82.31 228 ASN A C 1
ATOM 1591 O O . ASN A 1 228 ? -27.526 -1.975 55.728 1.00 82.31 228 ASN A O 1
ATOM 1595 N N . ALA A 1 229 ? -29.161 -1.978 57.260 1.00 82.88 229 ALA A N 1
ATOM 1596 C CA . ALA A 1 229 ? -29.351 -3.424 57.249 1.00 82.88 229 ALA A CA 1
ATOM 1597 C C . ALA A 1 229 ? -30.247 -3.830 56.063 1.00 82.88 229 ALA A C 1
ATOM 1599 O O . ALA A 1 229 ? -31.199 -3.112 55.750 1.00 82.88 229 ALA A O 1
ATOM 1600 N N . PRO A 1 230 ? -29.972 -4.952 55.368 1.00 85.19 230 PRO A N 1
ATOM 1601 C CA . PRO A 1 230 ? -30.892 -5.467 54.361 1.00 85.19 230 PRO A CA 1
ATOM 1602 C C . PRO A 1 230 ? -32.201 -5.910 55.025 1.00 85.19 230 PRO A C 1
ATOM 1604 O O . PRO A 1 230 ? -32.187 -6.479 56.118 1.00 85.19 230 PRO A O 1
ATOM 1607 N N . LEU A 1 231 ? -33.330 -5.680 54.356 1.00 86.50 231 LEU A N 1
ATOM 1608 C CA . LEU A 1 231 ? -34.615 -6.221 54.805 1.00 86.50 231 LEU A CA 1
ATOM 1609 C C . LEU A 1 231 ? -34.586 -7.764 54.761 1.00 86.50 231 LEU A C 1
ATOM 1611 O O . LEU A 1 231 ? -33.826 -8.357 53.999 1.00 86.50 231 LEU A O 1
ATOM 1615 N N . GLY A 1 232 ? -35.416 -8.426 55.569 1.00 78.19 232 GLY A N 1
ATOM 1616 C CA . GLY A 1 232 ? -35.581 -9.883 55.514 1.00 78.19 232 GLY A CA 1
ATOM 1617 C C . GLY A 1 232 ? -36.495 -10.285 54.356 1.00 78.19 232 GLY A C 1
ATOM 1618 O O . GLY A 1 232 ? -36.036 -10.578 53.249 1.00 78.19 232 GLY A O 1
ATOM 1619 N N . ASP A 1 233 ? -37.800 -10.251 54.618 1.00 82.81 233 ASP A N 1
ATOM 1620 C CA . ASP A 1 233 ? -38.845 -10.473 53.620 1.00 82.81 233 ASP A CA 1
ATOM 1621 C C . ASP A 1 233 ? -39.192 -9.169 52.886 1.00 82.81 233 ASP A C 1
ATOM 1623 O O . ASP A 1 233 ? -39.465 -8.140 53.506 1.00 82.81 233 ASP A O 1
ATOM 1627 N N . VAL A 1 234 ? -39.181 -9.214 51.552 1.00 85.44 234 VAL A N 1
ATOM 1628 C CA . VAL A 1 234 ? -39.609 -8.117 50.671 1.00 85.44 234 VAL A CA 1
ATOM 1629 C C . VAL A 1 234 ? -40.686 -8.557 49.676 1.00 85.44 234 VAL A C 1
ATOM 1631 O O . VAL A 1 234 ? -40.980 -7.824 48.730 1.00 85.44 234 VAL A O 1
ATOM 1634 N N . SER A 1 235 ? -41.314 -9.718 49.887 1.00 78.25 235 SER A N 1
ATOM 1635 C CA . SER A 1 235 ? -42.385 -10.270 49.045 1.00 78.25 235 SER A CA 1
ATOM 1636 C C . SER A 1 235 ? -43.581 -9.323 48.883 1.00 78.25 235 SER A C 1
ATOM 1638 O O . SER A 1 235 ? -44.114 -9.205 47.780 1.00 78.25 235 SER A O 1
ATOM 1640 N N . GLY A 1 236 ? -43.944 -8.590 49.941 1.00 74.31 236 GLY A N 1
ATOM 1641 C CA . GLY A 1 236 ? -44.998 -7.568 49.941 1.00 74.31 236 GLY A CA 1
ATOM 1642 C C . GLY A 1 236 ? -44.559 -6.148 49.554 1.00 74.31 236 GLY A C 1
ATOM 1643 O O . GLY A 1 236 ? -45.383 -5.240 49.600 1.00 74.31 236 GLY A O 1
ATOM 1644 N N . SER A 1 237 ? -43.287 -5.917 49.204 1.00 81.38 237 SER A N 1
ATOM 1645 C CA . SER A 1 237 ? -42.797 -4.571 48.855 1.00 81.38 237 SER A CA 1
ATOM 1646 C C . SER A 1 237 ? -43.281 -4.106 47.476 1.00 81.38 237 SER A C 1
ATOM 1648 O O . SER A 1 237 ? -43.306 -4.885 46.521 1.00 81.38 237 SER A O 1
ATOM 1650 N N . GLY A 1 238 ? -43.572 -2.810 47.325 1.00 84.00 238 GLY A N 1
ATOM 1651 C CA . GLY A 1 238 ? -43.865 -2.185 46.032 1.00 84.00 238 GLY A CA 1
ATOM 1652 C C . GLY A 1 238 ? -42.612 -1.779 45.245 1.00 84.00 238 GLY A C 1
ATOM 1653 O O . GLY A 1 238 ? -42.714 -1.091 44.231 1.00 84.00 238 GLY A O 1
ATOM 1654 N N . ALA A 1 239 ? -41.418 -2.174 45.700 1.00 90.44 239 ALA A N 1
ATOM 1655 C CA . ALA A 1 239 ? -40.160 -1.787 45.072 1.00 90.44 239 ALA A CA 1
ATOM 1656 C C . ALA A 1 239 ? -39.967 -2.438 43.692 1.00 90.44 239 ALA A C 1
ATOM 1658 O O . ALA A 1 239 ? -40.306 -3.607 43.506 1.00 90.44 239 ALA A O 1
ATOM 1659 N N . THR A 1 240 ? -39.388 -1.731 42.727 1.00 93.62 240 THR A N 1
ATOM 1660 C CA . THR A 1 240 ? -39.186 -2.225 41.352 1.00 93.62 240 THR A CA 1
ATOM 1661 C C . THR A 1 240 ? -37.826 -1.820 40.804 1.00 93.62 240 THR A C 1
ATOM 1663 O O . THR A 1 240 ? -37.295 -0.778 41.177 1.00 93.62 240 THR A O 1
ATOM 1666 N N . ILE A 1 241 ? -37.284 -2.622 39.887 1.00 95.94 241 ILE A N 1
ATOM 1667 C CA . ILE A 1 241 ? -36.143 -2.236 39.043 1.00 95.94 241 ILE A CA 1
ATOM 1668 C C . ILE A 1 241 ? -36.677 -1.466 37.829 1.00 95.94 241 ILE A C 1
ATOM 1670 O O . ILE A 1 241 ? -37.735 -1.800 37.294 1.00 95.94 241 ILE A O 1
ATOM 1674 N N . THR A 1 242 ? -35.958 -0.434 37.400 1.00 93.38 242 THR A N 1
ATOM 1675 C CA . THR A 1 242 ? -36.342 0.457 36.297 1.00 93.38 242 THR A CA 1
ATOM 1676 C C . THR A 1 242 ? -35.201 0.617 35.293 1.00 93.38 242 THR A C 1
ATOM 1678 O O . THR A 1 242 ? -34.036 0.392 35.619 1.00 93.38 242 THR A O 1
ATOM 1681 N N . SER A 1 243 ? -35.528 1.023 34.064 1.00 94.00 243 SER A N 1
ATOM 1682 C CA . SER A 1 243 ? -34.548 1.502 33.084 1.00 94.00 243 SER A CA 1
ATOM 1683 C C . SER A 1 243 ? -34.978 2.860 32.535 1.00 94.00 243 SER A C 1
ATOM 1685 O O . SER A 1 243 ? -36.173 3.116 32.392 1.00 94.00 243 SER A O 1
ATOM 1687 N N . ASN A 1 244 ? -34.015 3.742 32.261 1.00 88.06 244 ASN A N 1
ATOM 1688 C CA . ASN A 1 244 ? -34.267 5.110 31.794 1.00 88.06 244 ASN A CA 1
ATOM 1689 C C . ASN A 1 244 ? -34.305 5.276 30.263 1.00 88.06 244 ASN A C 1
ATOM 1691 O O . ASN A 1 244 ? -34.544 6.386 29.792 1.00 88.06 244 ASN A O 1
ATOM 1695 N N . SER A 1 245 ? -34.039 4.223 29.484 1.00 85.62 245 SER A N 1
ATOM 1696 C CA . SER A 1 245 ? -33.984 4.295 28.021 1.00 85.62 245 SER A CA 1
ATOM 1697 C C . SER A 1 245 ? -34.633 3.076 27.368 1.00 85.62 245 SER A C 1
ATOM 1699 O O . SER A 1 245 ? -34.734 2.009 27.967 1.00 85.62 245 SER A O 1
ATOM 1701 N N . GLY A 1 246 ? -35.047 3.223 26.106 1.00 84.12 246 GLY A N 1
ATOM 1702 C CA . GLY A 1 246 ? -35.590 2.117 25.311 1.00 84.12 246 GLY A CA 1
ATOM 1703 C C . GLY A 1 246 ? -34.559 1.050 24.918 1.00 84.12 246 GLY A C 1
ATOM 1704 O O . GLY A 1 246 ? -34.949 0.026 24.372 1.00 84.12 246 GLY A O 1
ATOM 1705 N N . ASN A 1 247 ? -33.266 1.261 25.203 1.00 88.62 247 ASN A N 1
ATOM 1706 C CA . ASN A 1 247 ? -32.193 0.330 24.830 1.00 88.62 247 ASN A CA 1
ATOM 1707 C C . ASN A 1 247 ? -32.197 -0.955 25.669 1.00 88.62 247 ASN A C 1
ATOM 1709 O O . ASN A 1 247 ? -31.658 -1.973 25.235 1.00 88.62 247 ASN A O 1
ATOM 1713 N N . CYS A 1 248 ? -32.833 -0.930 26.841 1.00 93.44 248 CYS A N 1
ATOM 1714 C CA . CYS A 1 248 ? -32.948 -2.071 27.738 1.00 93.44 248 CYS A CA 1
ATOM 1715 C C . CYS A 1 248 ? -34.393 -2.247 28.201 1.00 93.44 248 CYS A C 1
ATOM 1717 O O . CYS A 1 248 ? -35.064 -1.292 28.582 1.00 93.44 248 CYS A O 1
ATOM 1719 N N . THR A 1 249 ? -34.856 -3.492 28.232 1.00 94.50 249 THR A N 1
ATOM 1720 C CA . THR A 1 249 ? -36.159 -3.862 28.797 1.00 94.50 249 THR A CA 1
ATOM 1721 C C . THR A 1 249 ? -35.966 -4.578 30.128 1.00 94.50 249 THR A C 1
ATOM 1723 O O . THR A 1 249 ? -35.036 -5.370 30.288 1.00 94.50 249 THR A O 1
ATOM 1726 N N . VAL A 1 250 ? -36.837 -4.283 31.095 1.00 95.69 250 VAL A N 1
ATOM 1727 C CA . VAL A 1 250 ? -36.840 -4.917 32.420 1.00 95.69 250 VAL A CA 1
ATOM 1728 C C . VAL A 1 250 ? -37.886 -6.031 32.420 1.00 95.69 250 VAL A C 1
ATOM 1730 O O . VAL A 1 250 ? -39.053 -5.786 32.118 1.00 95.69 250 VAL A O 1
ATOM 1733 N N . GLY A 1 251 ? -37.461 -7.254 32.730 1.00 94.25 251 GLY A N 1
ATOM 1734 C CA . GLY A 1 251 ? -38.331 -8.420 32.858 1.00 94.25 251 GLY A CA 1
ATOM 1735 C C . GLY A 1 251 ? -39.123 -8.455 34.170 1.00 94.25 251 GLY A C 1
ATOM 1736 O O . GLY A 1 251 ? -39.134 -7.510 34.956 1.00 94.25 251 GLY A O 1
ATOM 1737 N N . SER A 1 252 ? -39.779 -9.586 34.429 1.00 93.69 252 SER A N 1
ATOM 1738 C CA . SER A 1 252 ? -40.538 -9.819 35.663 1.00 93.69 252 SER A CA 1
ATOM 1739 C C . SER A 1 252 ? -39.657 -9.782 36.916 1.00 93.69 252 SER A C 1
ATOM 1741 O O . SER A 1 252 ? -38.570 -10.364 36.935 1.00 93.69 252 SER A O 1
ATOM 1743 N N . PHE A 1 253 ? -40.168 -9.173 37.987 1.00 94.44 253 PHE A N 1
ATOM 1744 C CA . PHE A 1 253 ? -39.481 -9.097 39.277 1.00 94.44 253 PHE A CA 1
ATOM 1745 C C . PHE A 1 253 ? -39.591 -10.407 40.067 1.00 94.44 253 PHE A C 1
ATOM 1747 O O . PHE A 1 253 ? -40.692 -10.908 40.287 1.00 94.44 253 PHE A O 1
ATOM 1754 N N . THR A 1 254 ? -38.467 -10.906 40.580 1.00 92.94 254 THR A N 1
ATOM 1755 C CA . THR A 1 254 ? -38.429 -11.949 41.616 1.00 92.94 254 THR A CA 1
ATOM 1756 C C . THR A 1 254 ? -38.074 -11.300 42.951 1.00 92.94 254 THR A C 1
ATOM 1758 O O . THR A 1 254 ? -37.068 -10.598 43.046 1.00 92.94 254 THR A O 1
ATOM 1761 N N . ARG A 1 255 ? -38.901 -11.507 43.982 1.00 91.56 255 ARG A N 1
ATOM 1762 C CA . ARG A 1 255 ? -38.731 -10.918 45.323 1.00 91.56 255 ARG A CA 1
ATOM 1763 C C . ARG A 1 255 ? -38.272 -11.978 46.315 1.00 91.56 255 ARG A C 1
ATOM 1765 O O . ARG A 1 255 ? -38.816 -13.079 46.332 1.00 91.56 255 ARG A O 1
ATOM 1772 N N . SER A 1 256 ? -37.302 -11.636 47.152 1.00 86.12 256 SER A N 1
ATOM 1773 C CA . SER A 1 256 ? -36.811 -12.519 48.206 1.00 86.12 256 SER A CA 1
ATOM 1774 C C . SER A 1 256 ? -37.672 -12.465 49.467 1.00 86.12 256 SER A C 1
ATOM 1776 O O . SER A 1 256 ? -38.173 -11.409 49.847 1.00 86.12 256 SER A O 1
ATOM 1778 N N . MET A 1 257 ? -37.779 -13.607 50.147 1.00 79.38 257 MET A N 1
ATOM 1779 C CA . MET A 1 257 ? -38.410 -13.733 51.466 1.00 79.38 257 MET A CA 1
ATOM 1780 C C . MET A 1 257 ? -37.401 -13.676 52.629 1.00 79.38 257 MET A C 1
ATOM 1782 O O . MET A 1 257 ? -37.807 -13.743 53.784 1.00 79.38 257 MET A O 1
ATOM 1786 N N . VAL A 1 258 ? -36.089 -13.617 52.348 1.00 76.31 258 VAL A N 1
ATOM 1787 C CA . VAL A 1 258 ? -35.040 -13.835 53.372 1.00 76.31 258 VAL A CA 1
ATOM 1788 C C . VAL A 1 258 ? -33.812 -12.918 53.299 1.00 76.31 258 VAL A C 1
ATOM 1790 O O . VAL A 1 258 ? -33.002 -12.944 54.222 1.00 76.31 258 VAL A O 1
ATOM 1793 N N . ASN A 1 259 ? -33.612 -12.151 52.222 1.00 80.69 259 ASN A N 1
ATOM 1794 C CA . ASN A 1 259 ? -32.398 -11.333 52.042 1.00 80.69 259 ASN A CA 1
ATOM 1795 C C . ASN A 1 259 ? -32.633 -9.939 51.429 1.00 80.69 259 ASN A C 1
ATOM 1797 O O . ASN A 1 259 ? -31.682 -9.315 50.959 1.00 80.69 259 ASN A O 1
ATOM 1801 N N . GLY A 1 260 ? -33.880 -9.464 51.380 1.00 88.00 260 GLY A N 1
ATOM 1802 C CA . GLY A 1 260 ? -34.161 -8.069 51.025 1.00 88.00 260 GLY A CA 1
ATOM 1803 C C . GLY A 1 260 ? -33.950 -7.697 49.559 1.00 88.00 260 GLY A C 1
ATOM 1804 O O . GLY A 1 260 ? -33.978 -6.513 49.222 1.00 88.00 260 GLY A O 1
ATOM 1805 N N . THR A 1 261 ? -33.727 -8.676 48.678 1.00 94.00 261 THR A N 1
ATOM 1806 C CA . THR A 1 261 ? -33.466 -8.426 47.255 1.00 94.00 261 THR A CA 1
ATOM 1807 C C . THR A 1 261 ? -34.716 -8.522 46.382 1.00 94.00 261 THR A C 1
ATOM 1809 O O . THR A 1 261 ? -35.595 -9.367 46.574 1.00 94.00 261 THR A O 1
ATOM 1812 N N . VAL A 1 262 ? -34.759 -7.658 45.371 1.00 95.00 262 VAL A N 1
ATOM 1813 C CA . VAL A 1 262 ? -35.637 -7.737 44.203 1.00 95.00 262 VAL A CA 1
ATOM 1814 C C . VAL A 1 262 ? -34.730 -7.895 42.988 1.00 95.00 262 VAL A C 1
ATOM 1816 O O . VAL A 1 262 ? -33.826 -7.087 42.795 1.00 95.00 262 VAL A O 1
ATOM 1819 N N . THR A 1 263 ? -34.939 -8.923 42.171 1.00 95.50 263 THR A N 1
ATOM 1820 C CA . THR A 1 263 ? -34.135 -9.183 40.966 1.00 95.50 263 THR A CA 1
ATOM 1821 C C . THR A 1 263 ? -34.988 -9.127 39.707 1.00 95.50 263 THR A C 1
ATOM 1823 O O . THR A 1 263 ? -36.184 -9.416 39.750 1.00 95.50 263 THR A O 1
ATOM 1826 N N . ALA A 1 264 ? -34.384 -8.744 38.583 1.00 96.81 264 ALA A N 1
ATOM 1827 C CA . ALA A 1 264 ? -35.016 -8.767 37.267 1.00 96.81 264 ALA A CA 1
ATOM 1828 C C . ALA A 1 264 ? -33.981 -9.046 36.174 1.00 96.81 264 ALA A C 1
ATOM 1830 O O . ALA A 1 264 ? -32.842 -8.579 36.243 1.00 96.81 264 ALA A O 1
ATOM 1831 N N . THR A 1 265 ? -34.389 -9.762 35.129 1.00 97.19 265 THR A N 1
ATOM 1832 C CA . THR A 1 265 ? -33.594 -9.882 33.903 1.00 97.19 265 THR A CA 1
ATOM 1833 C C . THR A 1 265 ? -33.689 -8.582 33.111 1.00 97.19 265 THR A C 1
ATOM 1835 O O . THR A 1 265 ? -34.785 -8.119 32.804 1.00 97.19 265 THR A O 1
ATOM 1838 N N . ILE A 1 266 ? -32.546 -8.006 32.761 1.00 96.62 266 ILE A N 1
ATOM 1839 C CA . ILE A 1 266 ? -32.430 -6.885 31.831 1.00 96.62 266 ILE A CA 1
ATOM 1840 C C . ILE A 1 266 ? -32.091 -7.461 30.460 1.00 96.62 266 ILE A C 1
ATOM 1842 O O . ILE A 1 266 ? -31.093 -8.170 30.337 1.00 96.62 266 ILE A O 1
ATOM 1846 N N . THR A 1 267 ? -32.898 -7.160 29.444 1.00 93.94 267 THR A N 1
ATOM 1847 C CA . THR A 1 267 ? -32.681 -7.628 28.064 1.00 93.94 267 THR A CA 1
ATOM 1848 C C . THR A 1 267 ? -32.362 -6.451 27.152 1.00 93.94 267 THR A C 1
ATOM 1850 O O . THR A 1 267 ? -33.111 -5.472 27.118 1.00 93.94 267 THR A O 1
ATOM 1853 N N . ALA A 1 268 ? -31.272 -6.555 26.392 1.00 90.50 268 ALA A N 1
ATOM 1854 C CA . ALA A 1 268 ? -30.900 -5.596 25.358 1.00 90.50 268 ALA A CA 1
ATOM 1855 C C . ALA A 1 268 ? -31.970 -5.535 24.255 1.00 90.50 268 ALA A C 1
ATOM 1857 O O . ALA A 1 268 ? -32.230 -6.536 23.588 1.00 90.50 268 ALA A O 1
ATOM 1858 N N . ALA A 1 269 ? -32.571 -4.366 24.044 1.00 86.75 269 ALA A N 1
ATOM 1859 C CA . ALA A 1 269 ? -33.580 -4.123 23.010 1.00 86.75 269 ALA A CA 1
ATOM 1860 C C . ALA A 1 269 ? -33.009 -3.374 21.793 1.00 86.75 269 ALA A C 1
ATOM 1862 O O . ALA A 1 269 ? -33.406 -3.646 20.662 1.00 86.75 269 ALA A O 1
ATOM 1863 N N . SER A 1 270 ? -32.032 -2.490 22.007 1.00 84.44 270 SER A N 1
ATOM 1864 C CA . SER A 1 270 ? -31.261 -1.820 20.953 1.00 84.44 270 SER A CA 1
ATOM 1865 C C . SER A 1 270 ? -29.850 -1.490 21.440 1.00 84.44 270 SER A C 1
ATOM 1867 O O . SER A 1 270 ? -29.603 -1.406 22.643 1.00 84.44 270 SER A O 1
ATOM 1869 N N . ALA A 1 271 ? -28.911 -1.324 20.505 1.00 83.69 271 ALA A N 1
ATOM 1870 C CA . ALA A 1 271 ? -27.545 -0.914 20.821 1.00 83.69 271 ALA A CA 1
ATOM 1871 C C . ALA A 1 271 ? -27.497 0.507 21.415 1.00 83.69 271 ALA A C 1
ATOM 1873 O O . ALA A 1 271 ? -28.317 1.363 21.079 1.00 83.69 271 ALA A O 1
ATOM 1874 N N . GLY A 1 272 ? -26.514 0.762 22.279 1.00 83.38 272 GLY A N 1
ATOM 1875 C CA . GLY A 1 272 ? -26.381 2.002 23.046 1.00 83.38 272 GLY A CA 1
ATOM 1876 C C . GLY A 1 272 ? -26.403 1.757 24.555 1.00 83.38 272 GLY A C 1
ATOM 1877 O O . GLY A 1 272 ? -26.351 0.622 25.020 1.00 83.38 272 GLY A O 1
ATOM 1878 N N . SER A 1 273 ? -26.454 2.828 25.344 1.00 89.75 273 SER A N 1
ATOM 1879 C CA . SER A 1 273 ? -26.459 2.739 26.807 1.00 89.75 273 SER A CA 1
ATOM 1880 C C . SER A 1 273 ? -27.868 2.774 27.403 1.00 89.75 273 SER A C 1
ATOM 1882 O O . SER A 1 273 ? -28.807 3.367 26.858 1.00 89.75 273 SER A O 1
ATOM 1884 N N . CYS A 1 274 ? -28.011 2.152 28.565 1.00 92.69 274 CYS A N 1
ATOM 1885 C CA . CYS A 1 274 ? -29.153 2.311 29.451 1.00 92.69 274 CYS A CA 1
ATOM 1886 C C . CYS A 1 274 ? -28.660 2.424 30.896 1.00 92.69 274 CYS A C 1
ATOM 1888 O O . CYS A 1 274 ? -27.618 1.880 31.263 1.00 92.69 274 CYS A O 1
ATOM 1890 N N . THR A 1 275 ? -29.401 3.138 31.732 1.00 95.19 275 THR A N 1
ATOM 1891 C CA . THR A 1 275 ? -29.163 3.190 33.173 1.00 95.19 275 THR A CA 1
ATOM 1892 C C . THR A 1 275 ? -30.233 2.360 33.859 1.00 95.19 275 THR A C 1
ATOM 1894 O O . THR A 1 275 ? -31.427 2.578 33.645 1.00 95.19 275 THR A O 1
ATOM 1897 N N . ILE A 1 276 ? -29.799 1.400 34.668 1.00 96.88 276 ILE A N 1
ATOM 1898 C CA . ILE A 1 276 ? -30.642 0.552 35.499 1.00 96.88 276 ILE A CA 1
ATOM 1899 C C . ILE A 1 276 ? -30.707 1.168 36.893 1.00 96.88 276 ILE A C 1
ATOM 1901 O O . ILE A 1 276 ? -29.681 1.431 37.521 1.00 96.88 276 ILE A O 1
ATOM 1905 N N . GLY A 1 277 ? -31.923 1.421 37.362 1.00 94.62 277 GLY A N 1
ATOM 1906 C CA . GLY A 1 277 ? -32.200 2.005 38.667 1.00 94.62 277 GLY A CA 1
ATOM 1907 C C . GLY A 1 277 ? -33.237 1.200 39.436 1.00 94.62 277 GLY A C 1
ATOM 1908 O O . GLY A 1 277 ? -33.631 0.102 39.038 1.00 94.62 277 GLY A O 1
ATOM 1909 N N . GLY A 1 278 ? -33.687 1.760 40.553 1.00 94.12 278 GLY A N 1
ATOM 1910 C CA . GLY A 1 278 ? -34.767 1.196 41.348 1.00 94.12 278 GLY A CA 1
ATOM 1911 C C . GLY A 1 278 ? -35.704 2.278 41.862 1.00 94.12 278 GLY A C 1
ATOM 1912 O O . GLY A 1 278 ? -35.325 3.443 41.977 1.00 94.12 278 GLY A O 1
ATOM 1913 N N . THR A 1 279 ? -36.925 1.890 42.204 1.00 93.25 279 THR A N 1
ATOM 1914 C CA . THR A 1 279 ? -37.881 2.728 42.936 1.00 93.25 279 THR A CA 1
ATOM 1915 C C . THR A 1 279 ? -38.443 1.953 44.115 1.00 93.25 279 THR A C 1
ATOM 1917 O O . THR A 1 279 ? -38.671 0.751 44.000 1.00 93.25 279 THR A O 1
ATOM 1920 N N . LEU A 1 280 ? -38.706 2.633 45.227 1.00 89.38 280 LEU A N 1
ATOM 1921 C CA . LEU A 1 280 ? -39.512 2.121 46.332 1.00 89.38 280 LEU A CA 1
ATOM 1922 C C . LEU A 1 280 ? -40.971 2.526 46.108 1.00 89.38 280 LEU A C 1
ATOM 1924 O O . LEU A 1 280 ? -41.239 3.666 45.718 1.00 89.38 280 LEU A O 1
ATOM 1928 N N . ASP A 1 281 ? -41.876 1.566 46.302 1.00 79.88 281 ASP A N 1
ATOM 1929 C CA . ASP A 1 281 ? -43.337 1.706 46.208 1.00 79.88 281 ASP A CA 1
ATOM 1930 C C . ASP A 1 281 ? -43.827 2.504 44.985 1.00 79.88 281 ASP A C 1
ATOM 1932 O O . ASP A 1 281 ? -44.746 3.315 45.047 1.00 79.88 281 ASP A O 1
ATOM 1936 N N . GLY A 1 282 ? -43.167 2.271 43.844 1.00 74.00 282 GLY A N 1
ATOM 1937 C CA . GLY A 1 282 ? -43.449 2.906 42.553 1.00 74.00 282 GLY A CA 1
ATOM 1938 C C . GLY A 1 282 ? -43.136 4.406 42.442 1.00 74.00 282 GLY A C 1
ATOM 1939 O O . GLY A 1 282 ? -43.246 4.945 41.343 1.00 74.00 282 GLY A O 1
ATOM 1940 N N . THR A 1 283 ? -42.744 5.091 43.524 1.00 76.38 283 THR A N 1
ATOM 1941 C CA . THR A 1 283 ? -42.665 6.567 43.554 1.00 76.38 283 THR A CA 1
ATOM 1942 C C . THR A 1 283 ? -41.324 7.152 43.981 1.00 76.38 283 THR A C 1
ATOM 1944 O O . THR A 1 283 ? -41.002 8.260 43.559 1.00 76.38 283 THR A O 1
ATOM 1947 N N . THR A 1 284 ? -40.536 6.466 44.814 1.00 87.94 284 THR A N 1
ATOM 1948 C CA . THR A 1 284 ? -39.311 7.046 45.399 1.00 87.94 284 THR A CA 1
ATOM 1949 C C . THR A 1 284 ? -38.060 6.447 44.750 1.00 87.94 284 THR A C 1
ATOM 1951 O O . THR A 1 284 ? -37.782 5.272 44.989 1.00 87.94 284 THR A O 1
ATOM 1954 N N . PRO A 1 285 ? -37.282 7.198 43.943 1.00 89.88 285 PRO A N 1
ATOM 1955 C CA . PRO A 1 285 ? -36.093 6.663 43.278 1.00 89.88 285 PRO A CA 1
ATOM 1956 C C . PRO A 1 285 ? -34.986 6.292 44.265 1.00 89.88 285 PRO A C 1
ATOM 1958 O O . PRO A 1 285 ? -34.668 7.060 45.172 1.00 89.88 285 PRO A O 1
ATOM 1961 N N . VAL A 1 286 ? -34.369 5.135 44.047 1.00 92.69 286 VAL A N 1
ATOM 1962 C CA . VAL A 1 286 ? -33.125 4.719 44.702 1.00 92.69 286 VAL A CA 1
ATOM 1963 C C . VAL A 1 286 ? -31.965 5.504 44.087 1.00 92.69 286 VAL A C 1
ATOM 1965 O O . VAL A 1 286 ? -31.882 5.626 42.867 1.00 92.69 286 VAL A O 1
ATOM 1968 N N . ILE A 1 287 ? -31.082 6.054 44.926 1.00 85.88 287 ILE A N 1
ATOM 1969 C CA . ILE A 1 287 ? -30.008 6.960 44.470 1.00 85.88 287 ILE A CA 1
ATOM 1970 C C . ILE A 1 287 ? -28.927 6.197 43.684 1.00 85.88 287 ILE A C 1
ATOM 1972 O O . ILE A 1 287 ? -28.379 6.710 42.709 1.00 85.88 287 ILE A O 1
ATOM 1976 N N . ALA A 1 288 ? -28.631 4.961 44.090 1.00 89.31 288 ALA A N 1
ATOM 1977 C CA . ALA A 1 288 ? -27.702 4.089 43.384 1.00 89.31 288 ALA A CA 1
ATOM 1978 C C . ALA A 1 288 ? -28.303 3.596 42.056 1.00 89.31 288 ALA A C 1
ATOM 1980 O O . ALA A 1 288 ? -29.395 3.027 42.026 1.00 89.31 288 ALA A O 1
ATOM 1981 N N . THR A 1 289 ? -27.554 3.770 40.969 1.00 94.00 289 THR A N 1
ATOM 1982 C CA . THR A 1 289 ? -27.910 3.309 39.622 1.00 94.00 289 THR A CA 1
ATOM 1983 C C . THR A 1 289 ? -26.675 2.743 38.924 1.00 94.00 289 THR A C 1
ATOM 1985 O O . THR A 1 289 ? -25.558 3.143 39.244 1.00 94.00 289 THR A O 1
ATOM 1988 N N . GLN A 1 290 ? -26.871 1.827 37.973 1.00 95.62 290 GLN A N 1
ATOM 1989 C CA . GLN A 1 290 ? -25.795 1.205 37.196 1.00 95.62 290 GLN A CA 1
ATOM 1990 C C . GLN A 1 290 ? -25.966 1.482 35.703 1.00 95.62 290 GLN A C 1
ATOM 1992 O O . GLN A 1 290 ? -27.067 1.366 35.166 1.00 95.62 290 GLN A O 1
ATOM 1997 N N . ALA A 1 291 ? -24.877 1.802 35.008 1.00 94.38 291 ALA A N 1
ATOM 1998 C CA . ALA A 1 291 ? -24.872 1.872 33.550 1.00 94.38 291 ALA A CA 1
ATOM 1999 C C . ALA A 1 291 ? -24.674 0.474 32.940 1.00 94.38 291 ALA A C 1
ATOM 2001 O O . ALA A 1 291 ? -23.815 -0.286 33.385 1.00 94.38 291 ALA A O 1
ATOM 2002 N N . VAL A 1 292 ? -25.444 0.163 31.897 1.00 94.88 292 VAL A N 1
ATOM 2003 C CA . VAL A 1 292 ? -25.261 -1.013 31.040 1.00 94.88 292 VAL A CA 1
ATOM 2004 C C . VAL A 1 292 ? -25.088 -0.541 29.597 1.00 94.88 292 VAL A C 1
ATOM 2006 O O . VAL A 1 292 ? -25.870 0.273 29.101 1.00 94.88 292 VAL A O 1
ATOM 2009 N N . THR A 1 293 ? -24.066 -1.057 28.920 1.00 91.12 293 THR A N 1
ATOM 2010 C CA . THR A 1 293 ? -23.751 -0.758 27.518 1.00 91.12 293 THR A CA 1
ATOM 2011 C C . THR A 1 293 ? -24.101 -1.953 26.641 1.00 91.12 293 THR A C 1
ATOM 2013 O O . THR A 1 293 ? -23.560 -3.041 26.826 1.00 91.12 293 THR A O 1
ATOM 2016 N N . VAL A 1 294 ? -24.977 -1.751 25.659 1.00 86.88 294 VAL A N 1
ATOM 2017 C CA . VAL A 1 294 ? -25.298 -2.732 24.618 1.00 86.88 294 VAL A CA 1
ATOM 2018 C C . VAL A 1 294 ? -24.456 -2.431 23.380 1.00 86.88 294 VAL A C 1
ATOM 2020 O O . VAL A 1 294 ? -24.601 -1.369 22.770 1.00 86.88 294 VAL A O 1
ATOM 2023 N N . THR A 1 295 ? -23.591 -3.360 22.980 1.00 84.50 295 THR A N 1
ATOM 2024 C CA . THR A 1 295 ? -22.822 -3.256 21.732 1.00 84.50 295 THR A CA 1
ATOM 2025 C C . THR A 1 295 ? -23.635 -3.808 20.557 1.00 84.50 295 THR A C 1
ATOM 2027 O O . THR A 1 295 ? -24.372 -4.789 20.688 1.00 84.50 295 THR A O 1
ATOM 2030 N N . ALA A 1 296 ? -23.527 -3.168 19.390 1.00 81.44 296 ALA A N 1
ATOM 2031 C CA . ALA A 1 296 ? -24.101 -3.697 18.155 1.00 81.44 296 ALA A CA 1
ATOM 2032 C C . ALA A 1 296 ? -23.237 -4.860 17.648 1.00 81.44 296 ALA A C 1
ATOM 2034 O O . ALA A 1 296 ? -22.019 -4.727 17.539 1.00 81.44 296 ALA A O 1
ATOM 2035 N N . VAL A 1 297 ? -23.865 -5.987 17.310 1.00 83.62 297 VAL A N 1
ATOM 2036 C CA . VAL A 1 297 ? -23.187 -7.175 16.769 1.00 83.62 297 VAL A CA 1
ATOM 2037 C C . VAL A 1 297 ? -23.680 -7.410 15.349 1.00 83.62 297 VAL A C 1
ATOM 2039 O O . VAL A 1 297 ? -24.886 -7.405 15.094 1.00 83.62 297 VAL A O 1
ATOM 2042 N N . ALA A 1 298 ? -22.745 -7.590 14.418 1.00 87.19 298 ALA A N 1
ATOM 2043 C CA . ALA A 1 298 ? -23.056 -7.821 13.015 1.00 87.19 298 ALA A CA 1
ATOM 2044 C C . ALA A 1 298 ? -23.733 -9.183 12.796 1.00 87.19 298 ALA A C 1
ATOM 2046 O O . ALA A 1 298 ? -23.500 -10.144 13.525 1.00 87.19 298 ALA A O 1
ATOM 2047 N N . THR A 1 299 ? -24.539 -9.286 11.743 1.00 86.81 299 THR A N 1
ATOM 2048 C CA . THR A 1 299 ? -25.156 -10.540 11.305 1.00 86.81 299 THR A CA 1
ATOM 2049 C C . THR A 1 299 ? -24.809 -10.799 9.843 1.00 86.81 299 THR A C 1
ATOM 2051 O O . THR A 1 299 ? -24.884 -9.900 9.001 1.00 86.81 299 THR A O 1
ATOM 2054 N N . ALA A 1 300 ? -24.431 -12.034 9.510 1.00 87.62 300 ALA A N 1
ATOM 2055 C CA . ALA A 1 300 ? -24.050 -12.392 8.142 1.00 87.62 300 ALA A CA 1
ATOM 2056 C C . ALA A 1 300 ? -25.225 -12.307 7.143 1.00 87.62 300 ALA A C 1
ATOM 2058 O O . ALA A 1 300 ? -25.000 -12.092 5.956 1.00 87.62 300 ALA A O 1
ATOM 2059 N N . ALA A 1 301 ? -26.467 -12.433 7.626 1.00 87.69 301 ALA A N 1
ATOM 2060 C CA . ALA A 1 301 ? -27.680 -12.344 6.812 1.00 87.69 301 ALA A CA 1
ATOM 2061 C C . ALA A 1 301 ? -28.024 -10.908 6.371 1.00 87.69 301 ALA A C 1
ATOM 2063 O O . ALA A 1 301 ? -28.499 -10.727 5.252 1.00 87.69 301 ALA A O 1
ATOM 2064 N N . ASN A 1 302 ? -27.776 -9.903 7.224 1.00 89.06 302 ASN A N 1
ATOM 2065 C CA . ASN A 1 302 ? -28.064 -8.499 6.903 1.00 89.06 302 ASN A CA 1
ATOM 2066 C C . ASN A 1 302 ? -26.845 -7.758 6.332 1.00 89.06 302 ASN A C 1
ATOM 2068 O O . ASN A 1 302 ? -27.004 -6.728 5.683 1.00 89.06 302 ASN A O 1
ATOM 2072 N N . SER A 1 303 ? -25.624 -8.241 6.579 1.00 92.94 303 SER A N 1
ATOM 2073 C CA . SER A 1 303 ? -24.402 -7.608 6.065 1.00 92.94 303 SER A CA 1
ATOM 2074 C C . SER A 1 303 ? -24.324 -7.696 4.534 1.00 92.94 303 SER A C 1
ATOM 2076 O O . SER A 1 303 ? -24.715 -8.693 3.934 1.00 92.94 303 SER A O 1
ATOM 2078 N N . THR A 1 304 ? -23.805 -6.652 3.885 1.00 93.62 304 THR A N 1
ATOM 2079 C CA . THR A 1 304 ? -23.856 -6.500 2.417 1.00 93.62 304 THR A CA 1
ATOM 2080 C C . THR A 1 304 ? -22.466 -6.360 1.812 1.00 93.62 304 THR A C 1
ATOM 2082 O O . THR A 1 304 ? -21.672 -5.561 2.303 1.00 93.62 304 THR A O 1
ATOM 2085 N N . LEU A 1 305 ? -22.191 -7.068 0.714 1.00 96.12 305 LEU A N 1
ATOM 2086 C CA . LEU A 1 305 ? -20.917 -7.026 -0.009 1.00 96.12 305 LEU A CA 1
ATOM 2087 C C . LEU A 1 305 ? -21.092 -6.395 -1.397 1.00 96.12 305 LEU A C 1
ATOM 2089 O O . LEU A 1 305 ? -21.971 -6.791 -2.157 1.00 96.12 305 LEU A O 1
ATOM 2093 N N . VAL A 1 306 ? -20.226 -5.442 -1.741 1.00 95.31 306 VAL A N 1
ATOM 2094 C CA . VAL A 1 306 ? -20.183 -4.761 -3.045 1.00 95.31 306 VAL A CA 1
ATOM 2095 C C . VAL A 1 306 ? -18.748 -4.782 -3.578 1.00 95.31 306 VAL A C 1
ATOM 2097 O O . VAL A 1 306 ? -17.800 -4.747 -2.798 1.00 95.31 306 VAL A O 1
ATOM 2100 N N . VAL A 1 307 ? -18.572 -4.815 -4.900 1.00 96.19 307 VAL A N 1
ATOM 2101 C CA . VAL A 1 307 ? -17.278 -4.580 -5.569 1.00 96.19 307 VAL A CA 1
ATOM 2102 C C . VAL A 1 307 ? -17.400 -3.361 -6.479 1.00 96.19 307 VAL A C 1
ATOM 2104 O O . VAL A 1 307 ? -18.449 -3.154 -7.087 1.00 96.19 307 VAL A O 1
ATOM 2107 N N . GLY A 1 308 ? -16.355 -2.537 -6.561 1.00 93.94 308 GLY A N 1
ATOM 2108 C CA . GLY A 1 308 ? -16.379 -1.286 -7.325 1.00 93.94 308 GLY A CA 1
ATOM 2109 C C . GLY A 1 308 ? -16.411 -1.480 -8.844 1.00 93.94 308 GLY A C 1
ATOM 2110 O O . GLY A 1 308 ? -16.850 -0.597 -9.576 1.00 93.94 308 GLY A O 1
ATOM 2111 N N . SER A 1 309 ? -15.943 -2.623 -9.347 1.00 93.12 309 SER A N 1
ATOM 2112 C CA . SER A 1 309 ? -16.011 -2.991 -10.764 1.00 93.12 309 SER A CA 1
ATOM 2113 C C . SER A 1 309 ? -16.053 -4.506 -10.929 1.00 93.12 309 SER A C 1
ATOM 2115 O O . SER A 1 309 ? -15.216 -5.227 -10.392 1.00 93.12 309 SER A O 1
ATOM 2117 N N . ASN A 1 310 ? -17.009 -4.989 -11.721 1.00 91.56 310 ASN A N 1
ATOM 2118 C CA . ASN A 1 310 ? -17.227 -6.421 -11.957 1.00 91.56 310 ASN A CA 1
ATOM 2119 C C . ASN A 1 310 ? -16.348 -6.966 -13.103 1.00 91.56 310 ASN A C 1
ATOM 2121 O O . ASN A 1 310 ? -16.445 -8.136 -13.479 1.00 91.56 310 ASN A O 1
ATOM 2125 N N . THR A 1 311 ? -15.501 -6.122 -13.694 1.00 88.81 311 THR A N 1
ATOM 2126 C CA . THR A 1 311 ? -14.598 -6.465 -14.795 1.00 88.81 311 THR A CA 1
ATOM 2127 C C . THR A 1 311 ? -13.234 -5.835 -14.545 1.00 88.81 311 THR A C 1
ATOM 2129 O O . THR A 1 311 ? -13.154 -4.651 -14.224 1.00 88.81 311 THR A O 1
ATOM 2132 N N . LEU A 1 312 ? -12.176 -6.632 -14.683 1.00 86.69 312 LEU A N 1
ATOM 2133 C CA . LEU A 1 312 ? -10.784 -6.221 -14.530 1.00 86.69 312 LEU A CA 1
ATOM 2134 C C . LEU A 1 312 ? -10.044 -6.450 -15.850 1.00 86.69 312 LEU A C 1
ATOM 2136 O O . LEU A 1 312 ? -10.057 -7.553 -16.398 1.00 86.69 312 LEU A O 1
ATOM 2140 N N . ASN A 1 313 ? -9.417 -5.395 -16.363 1.00 83.12 313 ASN A N 1
ATOM 2141 C CA . ASN A 1 313 ? -8.777 -5.384 -17.675 1.00 83.12 313 ASN A CA 1
ATOM 2142 C C . ASN A 1 313 ? -7.265 -5.600 -17.521 1.00 83.12 313 ASN A C 1
ATOM 2144 O O . ASN A 1 313 ? -6.507 -4.645 -17.373 1.00 83.12 313 ASN A O 1
ATOM 2148 N N . GLY A 1 314 ? -6.842 -6.863 -17.567 1.00 72.44 314 GLY A N 1
ATOM 2149 C CA . GLY A 1 314 ? -5.452 -7.301 -17.455 1.00 72.44 314 GLY A CA 1
ATOM 2150 C C . GLY A 1 314 ? -5.092 -7.893 -16.088 1.00 72.44 314 GLY A C 1
ATOM 2151 O O . GLY A 1 314 ? -5.699 -7.583 -15.063 1.00 72.44 314 GLY A O 1
ATOM 2152 N N . VAL A 1 315 ? -4.065 -8.746 -16.072 1.00 76.00 315 VAL A N 1
ATOM 2153 C CA . VAL A 1 315 ? -3.439 -9.230 -14.831 1.00 76.00 315 VAL A CA 1
ATOM 2154 C C . VAL A 1 315 ? -2.731 -8.060 -14.143 1.00 76.00 315 VAL A C 1
ATOM 2156 O O . VAL A 1 315 ? -2.040 -7.280 -14.798 1.00 76.00 315 VAL A O 1
ATOM 2159 N N . GLY A 1 316 ? -2.924 -7.932 -12.830 1.00 77.81 316 GLY A N 1
ATOM 2160 C CA . GLY A 1 316 ? -2.485 -6.797 -12.016 1.00 77.81 316 GLY A CA 1
ATOM 2161 C C . GLY A 1 316 ? -3.514 -5.666 -11.885 1.00 77.81 316 GLY A C 1
ATOM 2162 O O . GLY A 1 316 ? -3.344 -4.810 -11.021 1.00 77.81 316 GLY A O 1
ATOM 2163 N N . ALA A 1 317 ? -4.596 -5.660 -12.675 1.00 85.25 317 ALA A N 1
ATOM 2164 C CA . ALA A 1 317 ? -5.686 -4.700 -12.499 1.00 85.25 317 ALA A CA 1
ATOM 2165 C C . ALA A 1 317 ? -6.414 -4.922 -11.161 1.00 85.25 317 ALA A C 1
ATOM 2167 O O . ALA A 1 317 ? -6.546 -6.059 -10.699 1.00 85.25 317 ALA A O 1
ATOM 2168 N N . THR A 1 318 ? -6.906 -3.845 -10.545 1.00 93.44 318 THR A N 1
ATOM 2169 C CA . THR A 1 318 ? -7.490 -3.879 -9.197 1.00 93.44 318 THR A CA 1
ATOM 2170 C C . THR A 1 318 ? -8.892 -3.275 -9.127 1.00 93.44 318 THR A C 1
ATOM 2172 O O . THR A 1 318 ? -9.276 -2.424 -9.927 1.00 93.44 318 THR A O 1
ATOM 2175 N N . THR A 1 319 ? -9.670 -3.708 -8.136 1.00 96.25 319 THR A N 1
ATOM 2176 C CA . THR A 1 319 ? -10.914 -3.050 -7.710 1.00 96.25 319 THR A CA 1
ATOM 2177 C C . THR A 1 319 ? -11.076 -3.156 -6.195 1.00 96.25 319 THR A C 1
ATOM 2179 O O . THR A 1 319 ? -10.463 -4.011 -5.561 1.00 96.25 319 THR A O 1
ATOM 2182 N N . THR A 1 320 ? -11.896 -2.307 -5.584 1.00 96.62 320 THR A N 1
ATOM 2183 C CA . THR A 1 320 ? -12.185 -2.378 -4.145 1.00 96.62 320 THR A CA 1
ATOM 2184 C C . THR A 1 320 ? -13.427 -3.228 -3.898 1.00 96.62 320 THR A C 1
ATOM 2186 O O . THR A 1 320 ? -14.480 -2.967 -4.476 1.00 96.62 320 THR A O 1
ATOM 2189 N N . ALA A 1 321 ? -13.320 -4.215 -3.012 1.00 96.94 321 ALA A N 1
ATOM 2190 C CA . ALA A 1 321 ? -14.459 -4.864 -2.380 1.00 96.94 321 ALA A CA 1
ATOM 2191 C C . ALA A 1 321 ? -14.770 -4.170 -1.047 1.00 96.94 321 ALA A C 1
ATOM 2193 O O . ALA A 1 321 ? -13.857 -3.888 -0.272 1.00 96.94 321 ALA A O 1
ATOM 2194 N N . THR A 1 322 ? -16.049 -3.931 -0.775 1.00 95.12 322 THR A N 1
ATOM 2195 C CA . THR A 1 322 ? -16.556 -3.276 0.435 1.00 95.12 322 THR A CA 1
ATOM 2196 C C . THR A 1 322 ? -17.650 -4.138 1.047 1.00 95.12 322 THR A C 1
ATOM 2198 O O . THR A 1 322 ? -18.730 -4.287 0.477 1.00 95.12 322 THR A O 1
ATOM 2201 N N . LEU A 1 323 ? -17.370 -4.687 2.224 1.00 95.12 323 LEU A N 1
ATOM 2202 C CA . LEU A 1 323 ? -18.333 -5.340 3.099 1.00 95.12 323 LEU A CA 1
ATOM 2203 C C . LEU A 1 323 ? -18.847 -4.308 4.108 1.00 95.12 323 LEU A C 1
ATOM 2205 O O . LEU A 1 323 ? -18.062 -3.774 4.885 1.00 95.12 323 LEU A O 1
ATOM 2209 N N . THR A 1 324 ? -20.149 -4.042 4.134 1.00 93.12 324 THR A N 1
ATOM 2210 C CA . THR A 1 324 ? -20.801 -3.269 5.202 1.00 93.12 324 THR A CA 1
ATOM 2211 C C . THR A 1 324 ? -21.398 -4.235 6.212 1.00 93.12 324 THR A C 1
ATOM 2213 O O . THR A 1 324 ? -22.297 -5.007 5.870 1.00 93.12 324 THR A O 1
ATOM 2216 N N . LEU A 1 325 ? -20.910 -4.186 7.450 1.00 90.88 325 LEU A N 1
ATOM 2217 C CA . LEU A 1 325 ? -21.436 -4.996 8.540 1.00 90.88 325 LEU A CA 1
ATOM 2218 C C . LEU A 1 325 ? -22.706 -4.362 9.105 1.00 90.88 325 LEU A C 1
ATOM 2220 O O . LEU A 1 325 ? -22.726 -3.171 9.422 1.00 90.88 325 LEU A O 1
ATOM 2224 N N . ARG A 1 326 ? -23.767 -5.167 9.225 1.00 87.56 326 ARG A N 1
ATOM 2225 C CA . ARG A 1 326 ? -25.077 -4.725 9.717 1.00 87.56 326 ARG A CA 1
ATOM 2226 C C . ARG A 1 326 ? -25.597 -5.617 10.829 1.00 87.56 326 ARG A C 1
ATOM 2228 O O . ARG A 1 326 ? -25.449 -6.838 10.764 1.00 87.56 326 ARG A O 1
ATOM 2235 N N . ASP A 1 327 ? -26.217 -5.007 11.828 1.00 84.62 327 ASP A N 1
ATOM 2236 C CA . ASP A 1 327 ? -26.847 -5.709 12.946 1.00 84.62 327 ASP A CA 1
ATOM 2237 C C . ASP A 1 327 ? -28.171 -6.390 12.548 1.00 84.62 327 ASP A C 1
ATOM 2239 O O . ASP A 1 327 ? -28.596 -6.358 11.388 1.00 84.62 327 ASP A O 1
ATOM 2243 N N . SER A 1 328 ? -28.838 -7.034 13.509 1.00 80.81 328 SER A N 1
ATOM 2244 C CA . SER A 1 328 ? -30.151 -7.667 13.310 1.00 80.81 328 SER A CA 1
ATOM 2245 C C . SER A 1 328 ? -31.267 -6.673 12.953 1.00 80.81 328 SER A C 1
ATOM 2247 O O . SER A 1 328 ? -32.242 -7.069 12.317 1.00 80.81 328 SER A O 1
ATOM 2249 N N . GLY A 1 329 ? -31.106 -5.388 13.288 1.00 78.38 329 GLY A N 1
ATOM 2250 C CA . GLY A 1 329 ? -31.981 -4.283 12.888 1.00 78.38 329 GLY A CA 1
ATOM 2251 C C . GLY A 1 329 ? -31.657 -3.695 11.508 1.00 78.38 329 GLY A C 1
ATOM 2252 O O . GLY A 1 329 ? -32.239 -2.678 11.135 1.00 78.38 329 GLY A O 1
ATOM 2253 N N . ASN A 1 330 ? -30.739 -4.311 10.750 1.00 82.56 330 ASN A N 1
ATOM 2254 C CA . ASN A 1 330 ? -30.240 -3.849 9.449 1.00 82.56 330 ASN A CA 1
ATOM 2255 C C . ASN A 1 330 ? -29.505 -2.487 9.500 1.00 82.56 330 ASN A C 1
ATOM 2257 O O . ASN A 1 330 ? -29.257 -1.856 8.465 1.00 82.56 330 ASN A O 1
ATOM 2261 N N . THR A 1 331 ? -29.112 -2.037 10.693 1.00 82.00 331 THR A N 1
ATOM 2262 C CA . THR A 1 331 ? -28.339 -0.809 10.898 1.00 82.00 331 THR A CA 1
ATOM 2263 C C . THR A 1 331 ? -26.858 -1.113 10.701 1.00 82.00 331 THR A C 1
ATOM 2265 O O . THR A 1 331 ? -26.366 -2.151 11.141 1.00 82.00 331 THR A O 1
ATOM 2268 N N . ALA A 1 332 ? -26.137 -0.236 9.996 1.00 85.06 332 ALA A N 1
ATOM 2269 C CA . ALA A 1 332 ? -24.692 -0.379 9.849 1.00 85.06 332 ALA A CA 1
ATOM 2270 C C . ALA A 1 332 ? -24.005 -0.148 11.201 1.00 85.06 332 ALA A C 1
ATOM 2272 O O . ALA A 1 332 ? -24.360 0.785 11.922 1.00 85.06 332 ALA A O 1
ATOM 2273 N N . LEU A 1 333 ? -23.025 -0.985 11.538 1.00 85.56 333 LEU A N 1
ATOM 2274 C CA . LEU A 1 333 ? -22.210 -0.772 12.733 1.00 85.56 333 LEU A CA 1
ATOM 2275 C C . LEU A 1 333 ? -21.418 0.542 12.591 1.00 85.56 333 LEU A C 1
ATOM 2277 O O . LEU A 1 333 ? -21.099 0.961 11.482 1.00 85.56 333 LEU A O 1
ATOM 2281 N N . VAL A 1 334 ? -21.087 1.197 13.705 1.00 75.25 334 VAL A N 1
ATOM 2282 C CA . VAL A 1 334 ? -20.216 2.388 13.678 1.00 75.25 334 VAL A CA 1
ATOM 2283 C C . VAL A 1 334 ? -18.757 1.971 13.867 1.00 75.25 334 VAL A C 1
ATOM 2285 O O . VAL A 1 334 ? -17.905 2.372 13.080 1.00 75.25 334 VAL A O 1
ATOM 2288 N N . ASP A 1 335 ? -18.487 1.079 14.825 1.00 74.19 335 ASP A N 1
ATOM 2289 C CA . ASP A 1 335 ? -17.183 0.437 15.013 1.00 74.19 335 ASP A CA 1
ATOM 2290 C C . ASP A 1 335 ? -17.222 -1.045 14.602 1.00 74.19 335 ASP A C 1
ATOM 2292 O O . ASP A 1 335 ? -18.183 -1.765 14.870 1.00 74.19 335 ASP A O 1
ATOM 2296 N N . VAL A 1 336 ? -16.159 -1.487 13.930 1.00 76.69 336 VAL A N 1
ATOM 2297 C CA . VAL A 1 336 ? -15.934 -2.858 13.444 1.00 76.69 336 VAL A CA 1
ATOM 2298 C C . VAL A 1 336 ? -14.497 -3.334 13.700 1.00 76.69 336 VAL A C 1
ATOM 2300 O O . VAL A 1 336 ? -14.078 -4.351 13.138 1.00 76.69 336 VAL A O 1
ATOM 2303 N N . SER A 1 337 ? -13.744 -2.612 14.539 1.00 68.50 337 SER A N 1
ATOM 2304 C CA . SER A 1 337 ? -12.356 -2.889 14.930 1.00 68.50 337 SER A CA 1
ATOM 2305 C C . SER A 1 337 ? -12.156 -4.330 15.419 1.00 68.50 337 SER A C 1
ATOM 2307 O O . SER A 1 337 ? -11.300 -5.035 14.890 1.00 68.50 337 SER A O 1
ATOM 2309 N N . GLY A 1 338 ? -13.012 -4.794 16.334 1.00 65.50 338 GLY A N 1
ATOM 2310 C CA . GLY A 1 338 ? -13.000 -6.153 16.890 1.00 65.50 338 GLY A CA 1
ATOM 2311 C C . GLY A 1 338 ? -13.765 -7.221 16.096 1.00 65.50 338 GLY A C 1
ATOM 2312 O O . GLY A 1 338 ? -13.932 -8.327 16.598 1.00 65.50 338 GLY A O 1
ATOM 2313 N N . SER A 1 339 ? -14.272 -6.928 14.891 1.00 73.19 339 SER A N 1
ATOM 2314 C CA . SER A 1 339 ? -15.022 -7.927 14.105 1.00 73.19 339 SER A CA 1
ATOM 2315 C C . SER A 1 339 ? -14.088 -8.887 13.360 1.00 73.19 339 SER A C 1
ATOM 2317 O O . SER A 1 339 ? -13.243 -8.455 12.574 1.00 73.19 339 SER A O 1
ATOM 2319 N N . GLY A 1 340 ? -14.296 -10.200 13.481 1.00 80.31 340 GLY A N 1
ATOM 2320 C CA . GLY A 1 340 ? -13.571 -11.230 12.725 1.00 80.31 340 GLY A CA 1
ATOM 2321 C C . GLY A 1 340 ? -14.004 -11.344 11.258 1.00 80.31 340 GLY A C 1
ATOM 2322 O O . GLY A 1 340 ? -13.807 -12.378 10.622 1.00 80.31 340 GLY A O 1
ATOM 2323 N N . ALA A 1 341 ? -14.632 -10.298 10.714 1.00 88.94 341 ALA A N 1
ATOM 2324 C CA . ALA A 1 341 ? -15.108 -10.256 9.342 1.00 88.94 341 ALA A CA 1
ATOM 2325 C C . ALA A 1 341 ? -13.957 -10.216 8.327 1.00 88.94 341 ALA A C 1
ATOM 2327 O O . ALA A 1 341 ? -12.997 -9.458 8.500 1.00 88.94 341 ALA A O 1
ATOM 2328 N N . THR A 1 342 ? -14.080 -10.988 7.248 1.00 92.50 342 THR A N 1
ATOM 2329 C CA . THR A 1 342 ? -13.105 -11.076 6.151 1.00 92.50 342 THR A CA 1
ATOM 2330 C C . THR A 1 342 ? -13.799 -11.059 4.791 1.00 92.50 342 THR A C 1
ATOM 2332 O O . THR A 1 342 ? -14.947 -11.487 4.654 1.00 92.50 342 THR A O 1
ATOM 2335 N N . ILE A 1 343 ? -13.089 -10.584 3.767 1.00 95.50 343 ILE A N 1
ATOM 2336 C CA . ILE A 1 343 ? -13.474 -10.723 2.355 1.00 95.50 343 ILE A CA 1
ATOM 2337 C C . ILE A 1 343 ? -12.658 -11.878 1.760 1.00 95.50 343 ILE A C 1
ATOM 2339 O O . ILE A 1 343 ? -11.490 -12.058 2.097 1.00 95.50 343 ILE A O 1
ATOM 2343 N N . THR A 1 344 ? -13.275 -12.682 0.899 1.00 93.69 344 THR A N 1
ATOM 2344 C CA . THR A 1 344 ? -12.713 -13.929 0.357 1.00 93.69 344 THR A CA 1
ATOM 2345 C C . THR A 1 344 ? -12.899 -14.008 -1.159 1.00 93.69 344 THR A C 1
ATOM 2347 O O . THR A 1 344 ? -13.770 -13.345 -1.718 1.00 93.69 344 THR A O 1
ATOM 2350 N N . SER A 1 345 ? -12.090 -14.828 -1.831 1.00 94.50 345 SER A N 1
ATOM 2351 C CA . SER A 1 345 ? -12.241 -15.185 -3.248 1.00 94.50 345 SER A CA 1
ATOM 2352 C C . SER A 1 345 ? -12.338 -16.704 -3.358 1.00 94.50 345 SER A C 1
ATOM 2354 O O . SER A 1 345 ? -11.580 -17.415 -2.700 1.00 94.50 345 SER A O 1
ATOM 2356 N N . ASN A 1 346 ? -13.248 -17.213 -4.191 1.00 91.50 346 ASN A N 1
ATOM 2357 C CA . ASN A 1 346 ? -13.389 -18.654 -4.439 1.00 91.50 346 ASN A CA 1
ATOM 2358 C C . ASN A 1 346 ? -12.406 -19.216 -5.487 1.00 91.50 346 ASN A C 1
ATOM 2360 O O . ASN A 1 346 ? -12.474 -20.402 -5.807 1.00 91.50 346 ASN A O 1
ATOM 2364 N N . SER A 1 347 ? -11.547 -18.376 -6.071 1.00 90.06 347 SER A N 1
ATOM 2365 C CA . SER A 1 347 ? -10.725 -18.724 -7.231 1.00 90.06 347 SER A CA 1
ATOM 2366 C C . SER A 1 347 ? -9.374 -18.015 -7.201 1.00 90.06 347 SER A C 1
ATOM 2368 O O . SER A 1 347 ? -9.288 -16.834 -6.865 1.00 90.06 347 SER A O 1
ATOM 2370 N N . ALA A 1 348 ? -8.326 -18.713 -7.649 1.00 87.19 348 ALA A N 1
ATOM 2371 C CA . ALA A 1 348 ? -6.984 -18.157 -7.824 1.00 87.19 348 ALA A CA 1
ATOM 2372 C C . ALA A 1 348 ? -6.895 -17.084 -8.933 1.00 87.19 348 ALA A C 1
ATOM 2374 O O . ALA A 1 348 ? -5.864 -16.430 -9.067 1.00 87.19 348 ALA A O 1
ATOM 2375 N N . ASN A 1 349 ? -7.968 -16.864 -9.704 1.00 88.19 349 ASN A N 1
ATOM 2376 C CA . ASN A 1 349 ? -8.042 -15.798 -10.709 1.00 88.19 349 ASN A CA 1
ATOM 2377 C C . ASN A 1 349 ? -8.014 -14.394 -10.075 1.00 88.19 349 ASN A C 1
ATOM 2379 O O . ASN A 1 349 ? -7.564 -13.441 -10.713 1.00 88.19 349 ASN A O 1
ATOM 2383 N N . CYS A 1 350 ? -8.446 -14.268 -8.814 1.00 93.62 350 CYS A N 1
ATOM 2384 C CA . CYS A 1 350 ? -8.456 -13.012 -8.066 1.00 93.62 350 CYS A CA 1
ATOM 2385 C C . CYS A 1 350 ? -7.885 -13.211 -6.662 1.00 93.62 350 CYS A C 1
ATOM 2387 O O . CYS A 1 350 ? -8.379 -14.049 -5.905 1.00 93.62 350 CYS A O 1
ATOM 2389 N N . THR A 1 351 ? -6.896 -12.403 -6.288 1.00 94.31 351 THR A N 1
ATOM 2390 C CA . THR A 1 351 ? -6.364 -12.352 -4.922 1.00 94.31 351 THR A CA 1
ATOM 2391 C C . THR A 1 351 ? -7.041 -11.246 -4.118 1.00 94.31 351 THR A C 1
ATOM 2393 O O . THR A 1 351 ? -7.429 -10.210 -4.660 1.00 94.31 351 THR A O 1
ATOM 2396 N N . VAL A 1 352 ? -7.200 -11.473 -2.812 1.00 95.94 352 VAL A N 1
ATOM 2397 C CA . VAL A 1 352 ? -7.717 -10.481 -1.861 1.00 95.94 352 VAL A CA 1
ATOM 2398 C C . VAL A 1 352 ? -6.533 -9.914 -1.080 1.00 95.94 352 VAL A C 1
ATOM 2400 O O . VAL A 1 352 ? -5.757 -10.671 -0.501 1.00 95.94 352 VAL A O 1
ATOM 2403 N N . GLY A 1 353 ? -6.371 -8.594 -1.109 1.00 93.06 353 GLY A N 1
ATOM 2404 C CA . GLY A 1 353 ? -5.350 -7.866 -0.360 1.00 93.06 353 GLY A CA 1
ATOM 2405 C C . GLY A 1 353 ? -5.698 -7.693 1.120 1.00 93.06 353 GLY A C 1
ATOM 2406 O O . GLY A 1 353 ? -6.658 -8.267 1.632 1.00 93.06 353 GLY A O 1
ATOM 2407 N N . SER A 1 354 ? -4.919 -6.862 1.813 1.00 91.62 354 SER A N 1
ATOM 2408 C CA . SER A 1 354 ? -5.151 -6.540 3.222 1.00 91.62 354 SER A CA 1
ATOM 2409 C C . SER A 1 354 ? -6.504 -5.859 3.456 1.00 91.62 354 SER A C 1
ATOM 2411 O O . SER A 1 354 ? -7.007 -5.099 2.623 1.00 91.62 354 SER A O 1
ATOM 2413 N N . PHE A 1 355 ? -7.085 -6.129 4.626 1.00 92.56 355 PHE A N 1
ATOM 2414 C CA . PHE A 1 355 ? -8.346 -5.537 5.059 1.00 92.56 355 PHE A CA 1
ATOM 2415 C C . PHE A 1 355 ? -8.114 -4.165 5.701 1.00 92.56 355 PHE A C 1
ATOM 2417 O O . PHE A 1 355 ? -7.285 -4.032 6.597 1.00 92.56 355 PHE A O 1
ATOM 2424 N N . THR A 1 356 ? -8.893 -3.163 5.299 1.00 89.81 356 THR A N 1
ATOM 2425 C CA . THR A 1 356 ? -9.007 -1.875 6.001 1.00 89.81 356 THR A CA 1
ATOM 2426 C C . THR A 1 356 ? -10.367 -1.806 6.691 1.00 89.81 356 THR A C 1
ATOM 2428 O O . THR A 1 356 ? -11.378 -2.181 6.101 1.00 89.81 356 THR A O 1
ATOM 2431 N N . ARG A 1 357 ? -10.412 -1.351 7.947 1.00 88.75 357 ARG A N 1
ATOM 2432 C CA . ARG A 1 357 ? -11.635 -1.291 8.768 1.00 88.75 357 ARG A CA 1
ATOM 2433 C C . ARG A 1 357 ? -12.004 0.164 9.055 1.00 88.75 357 ARG A C 1
ATOM 2435 O O . ARG A 1 357 ? -11.170 0.922 9.538 1.00 88.75 357 ARG A O 1
ATOM 2442 N N . SER A 1 358 ? -13.241 0.560 8.760 1.00 79.69 358 SER A N 1
ATOM 2443 C CA . SER A 1 358 ? -13.746 1.917 9.002 1.00 79.69 358 SER A CA 1
ATOM 2444 C C . SER A 1 358 ? -14.518 1.998 10.319 1.00 79.69 358 SER A C 1
ATOM 2446 O O . SER A 1 358 ? -15.619 1.462 10.416 1.00 79.69 358 SER A O 1
ATOM 2448 N N . MET A 1 359 ? -13.980 2.753 11.281 1.00 71.75 359 MET A N 1
ATOM 2449 C CA . MET A 1 359 ? -14.604 3.065 12.582 1.00 71.75 359 MET A CA 1
ATOM 2450 C C . MET A 1 359 ? -15.669 4.184 12.511 1.00 71.75 359 MET A C 1
ATOM 2452 O O . MET A 1 359 ? -15.979 4.819 13.516 1.00 71.75 359 MET A O 1
ATOM 2456 N N . VAL A 1 360 ? -16.175 4.491 11.311 1.00 68.31 360 VAL A N 1
ATOM 2457 C CA . VAL A 1 360 ? -17.218 5.514 11.092 1.00 68.31 360 VAL A CA 1
ATOM 2458 C C . VAL A 1 360 ? -18.418 4.936 10.342 1.00 68.31 360 VAL A C 1
ATOM 2460 O O . VAL A 1 360 ? -19.553 5.295 10.634 1.00 68.31 360 VAL A O 1
ATOM 2463 N N . ASN A 1 361 ? -18.172 4.028 9.391 1.00 73.88 361 ASN A N 1
ATOM 2464 C CA . ASN A 1 361 ? -19.191 3.522 8.465 1.00 73.88 361 ASN A CA 1
ATOM 2465 C C . ASN A 1 361 ? -19.424 2.001 8.562 1.00 73.88 361 ASN A C 1
ATOM 2467 O O . ASN A 1 361 ? -20.085 1.436 7.689 1.00 73.88 361 ASN A O 1
ATOM 2471 N N . GLY A 1 362 ? -18.808 1.314 9.530 1.00 84.50 362 GLY A N 1
ATOM 2472 C CA . GLY A 1 362 ? -18.972 -0.133 9.724 1.00 84.50 362 GLY A CA 1
ATOM 2473 C C . GLY A 1 362 ? -18.528 -0.991 8.545 1.00 84.50 362 GLY A C 1
ATOM 2474 O O . GLY A 1 362 ? -19.096 -2.057 8.295 1.00 84.50 362 GLY A O 1
ATOM 2475 N N . THR A 1 363 ? -17.555 -0.509 7.770 1.00 92.19 363 THR A N 1
ATOM 2476 C CA . THR A 1 363 ? -17.096 -1.184 6.552 1.00 92.19 363 THR A CA 1
ATOM 2477 C C . THR A 1 363 ? -15.755 -1.871 6.745 1.00 92.19 363 THR A C 1
ATOM 2479 O O . THR A 1 363 ? -14.842 -1.333 7.371 1.00 92.19 363 THR A O 1
ATOM 2482 N N . VAL A 1 364 ? -15.636 -3.054 6.153 1.00 93.94 364 VAL A N 1
ATOM 2483 C CA . VAL A 1 364 ? -14.372 -3.740 5.895 1.00 93.94 364 VAL A CA 1
ATOM 2484 C C . VAL A 1 364 ? -14.136 -3.661 4.394 1.00 93.94 364 VAL A C 1
ATOM 2486 O O . VAL A 1 364 ? -14.975 -4.112 3.615 1.00 93.94 364 VAL A O 1
ATOM 2489 N N . THR A 1 365 ? -13.026 -3.070 3.969 1.00 93.81 365 THR A N 1
ATOM 2490 C CA . THR A 1 365 ? -12.649 -2.980 2.555 1.00 93.81 365 THR A CA 1
ATOM 2491 C C . THR A 1 365 ? -11.410 -3.813 2.268 1.00 93.81 365 THR A C 1
ATOM 2493 O O . THR A 1 365 ? -10.545 -3.975 3.126 1.00 93.81 365 THR A O 1
ATOM 2496 N N . ALA A 1 366 ? -11.319 -4.350 1.055 1.00 96.38 366 ALA A N 1
ATOM 2497 C CA . ALA A 1 366 ? -10.150 -5.063 0.556 1.00 96.38 366 ALA A CA 1
ATOM 2498 C C . ALA A 1 366 ? -9.903 -4.700 -0.908 1.00 96.38 366 ALA A C 1
ATOM 2500 O O . ALA A 1 366 ? -10.847 -4.492 -1.673 1.00 96.38 366 ALA A O 1
ATOM 2501 N N . THR A 1 367 ? -8.639 -4.671 -1.322 1.00 96.75 367 THR A N 1
ATOM 2502 C CA . THR A 1 367 ? -8.306 -4.598 -2.751 1.00 96.75 367 THR A CA 1
ATOM 2503 C C . THR A 1 367 ? -8.388 -5.999 -3.347 1.00 96.75 367 THR A C 1
ATOM 2505 O O . THR A 1 367 ? -7.753 -6.918 -2.842 1.00 96.75 367 THR A O 1
ATOM 2508 N N . ILE A 1 368 ? -9.167 -6.166 -4.409 1.00 96.81 368 ILE A N 1
ATOM 2509 C CA . ILE A 1 368 ? -9.214 -7.373 -5.232 1.00 96.81 368 ILE A CA 1
ATOM 2510 C C . ILE A 1 368 ? -8.282 -7.152 -6.418 1.00 96.81 368 ILE A C 1
ATOM 2512 O O . ILE A 1 368 ? -8.481 -6.198 -7.170 1.00 96.81 368 ILE A O 1
ATOM 2516 N N . THR A 1 369 ? -7.296 -8.026 -6.598 1.00 93.25 369 THR A N 1
ATOM 2517 C CA . THR A 1 369 ? -6.317 -7.940 -7.689 1.00 93.25 369 THR A CA 1
ATOM 2518 C C . THR A 1 369 ? -6.494 -9.108 -8.649 1.00 93.25 369 THR A C 1
ATOM 2520 O O . THR A 1 369 ? -6.559 -10.265 -8.234 1.00 93.25 369 THR A O 1
ATOM 2523 N N . ALA A 1 370 ? -6.546 -8.817 -9.947 1.00 88.81 370 ALA A N 1
ATOM 2524 C CA . ALA A 1 370 ? -6.526 -9.815 -11.006 1.00 88.81 370 ALA A CA 1
ATOM 2525 C C . ALA A 1 370 ? -5.182 -10.560 -11.014 1.00 88.81 370 ALA A C 1
ATOM 2527 O O . ALA A 1 370 ? -4.147 -9.965 -11.311 1.00 88.81 370 ALA A O 1
ATOM 2528 N N . ALA A 1 371 ? -5.191 -11.859 -10.720 1.00 84.69 371 ALA A N 1
ATOM 2529 C CA . ALA A 1 371 ? -3.995 -12.703 -10.707 1.00 84.69 371 ALA A CA 1
ATOM 2530 C C . ALA A 1 371 ? -3.871 -13.570 -11.971 1.00 84.69 371 ALA A C 1
ATOM 2532 O O . ALA A 1 371 ? -2.763 -13.847 -12.424 1.00 84.69 371 ALA A O 1
ATOM 2533 N N . SER A 1 372 ? -4.992 -13.969 -12.575 1.00 81.31 372 SER A N 1
ATOM 2534 C CA . SER A 1 372 ? -5.028 -14.625 -13.888 1.00 81.31 372 SER A CA 1
ATOM 2535 C C . SER A 1 372 ? -6.390 -14.432 -14.563 1.00 81.31 372 SER A C 1
ATOM 2537 O O . SER A 1 372 ? -7.363 -14.030 -13.925 1.00 81.31 372 SER A O 1
ATOM 2539 N N . ALA A 1 373 ? -6.449 -14.649 -15.878 1.00 79.62 373 ALA A N 1
ATOM 2540 C CA . ALA A 1 373 ? -7.659 -14.428 -16.664 1.00 79.62 373 ALA A CA 1
ATOM 2541 C C . ALA A 1 373 ? -8.748 -15.475 -16.379 1.00 79.62 373 ALA A C 1
ATOM 2543 O O . ALA A 1 373 ? -8.463 -16.659 -16.218 1.00 79.62 373 ALA A O 1
ATOM 2544 N N . GLY A 1 374 ? -10.008 -15.037 -16.376 1.00 81.88 374 GLY A N 1
ATOM 2545 C CA . GLY A 1 374 ? -11.162 -15.859 -16.015 1.00 81.88 374 GLY A CA 1
ATOM 2546 C C . GLY A 1 374 ? -12.041 -15.198 -14.953 1.00 81.88 374 GLY A C 1
ATOM 2547 O O . GLY A 1 374 ? -11.842 -14.046 -14.577 1.00 81.88 374 GLY A O 1
ATOM 2548 N N . SER A 1 375 ? -13.049 -15.920 -14.469 1.00 88.44 375 SER A N 1
ATOM 2549 C CA . SER A 1 375 ? -13.975 -15.426 -13.444 1.00 88.44 375 SER A CA 1
ATOM 2550 C C . SER A 1 375 ? -13.538 -15.795 -12.026 1.00 88.44 375 SER A C 1
ATOM 2552 O O . SER A 1 375 ? -12.978 -16.870 -11.799 1.00 88.44 375 SER A O 1
ATOM 2554 N N . CYS A 1 376 ? -13.882 -14.951 -11.062 1.00 92.69 376 CYS A N 1
ATOM 2555 C CA . CYS A 1 376 ? -13.865 -15.253 -9.636 1.00 92.69 376 CYS A CA 1
ATOM 2556 C C . CYS A 1 376 ? -15.165 -14.760 -8.985 1.00 92.69 376 CYS A C 1
ATOM 2558 O O . CYS A 1 376 ? -15.852 -13.877 -9.506 1.00 92.69 376 CYS A O 1
ATOM 2560 N N . THR A 1 377 ? -15.508 -15.323 -7.833 1.00 95.19 377 THR A N 1
ATOM 2561 C CA . THR A 1 377 ? -16.593 -14.838 -6.980 1.00 95.19 377 THR A CA 1
ATOM 2562 C C . THR A 1 377 ? -15.993 -14.356 -5.673 1.00 95.19 377 THR A C 1
ATOM 2564 O O . THR A 1 377 ? -15.339 -15.119 -4.959 1.00 95.19 377 THR A O 1
ATOM 2567 N N . ILE A 1 378 ? -16.223 -13.083 -5.375 1.00 96.88 378 ILE A N 1
ATOM 2568 C CA . ILE A 1 378 ? -15.835 -12.440 -4.130 1.00 96.88 378 ILE A CA 1
ATOM 2569 C C . ILE A 1 378 ? -16.970 -12.643 -3.127 1.00 96.88 378 ILE A C 1
ATOM 2571 O O . ILE A 1 378 ? -18.121 -12.295 -3.395 1.00 96.88 378 ILE A O 1
ATOM 2575 N N . GLY A 1 379 ? -16.643 -13.242 -1.990 1.00 94.94 379 GLY A N 1
ATOM 2576 C CA . GLY A 1 379 ? -17.551 -13.465 -0.870 1.00 94.94 379 GLY A CA 1
ATOM 2577 C C . GLY A 1 379 ? -17.042 -12.786 0.395 1.00 94.94 379 GLY A C 1
ATOM 2578 O O . GLY A 1 379 ? -16.001 -12.128 0.398 1.00 94.94 379 GLY A O 1
ATOM 2579 N N . ALA A 1 380 ? -17.755 -12.974 1.497 1.00 94.94 380 ALA A N 1
ATOM 2580 C CA . ALA A 1 380 ? -17.316 -12.530 2.811 1.00 94.94 380 ALA A CA 1
ATOM 2581 C C . ALA A 1 380 ? -17.738 -13.527 3.891 1.00 94.94 380 ALA A C 1
ATOM 2583 O O . ALA A 1 380 ? -18.713 -14.261 3.728 1.00 94.94 380 ALA A O 1
ATOM 2584 N N . THR A 1 381 ? -17.008 -13.538 5.002 1.00 91.56 381 THR A N 1
ATOM 2585 C CA . THR A 1 381 ? -17.378 -14.287 6.208 1.00 91.56 381 THR A CA 1
ATOM 2586 C C . THR A 1 381 ? -17.348 -13.367 7.417 1.00 91.56 381 THR A C 1
ATOM 2588 O O . THR A 1 381 ? -16.591 -12.397 7.436 1.00 91.56 381 THR A O 1
ATOM 2591 N N . LEU A 1 382 ? -18.169 -13.669 8.416 1.00 88.62 382 LEU A N 1
ATOM 2592 C CA . LEU A 1 382 ? -18.124 -13.083 9.748 1.00 88.62 382 LEU A CA 1
ATOM 2593 C C . LEU A 1 382 ? -17.566 -14.135 10.716 1.00 88.62 382 LEU A C 1
ATOM 2595 O O . LEU A 1 382 ? -17.965 -15.302 10.669 1.00 88.62 382 LEU A O 1
ATOM 2599 N N . ASP A 1 383 ? -16.596 -13.719 11.529 1.00 80.69 383 ASP A N 1
ATOM 2600 C CA . ASP A 1 383 ? -15.909 -14.523 12.549 1.00 80.69 383 ASP A CA 1
ATOM 2601 C C . ASP A 1 383 ? -15.460 -15.908 12.040 1.00 80.69 383 ASP A C 1
ATOM 2603 O O . ASP A 1 383 ? -15.645 -16.945 12.680 1.00 80.69 383 ASP A O 1
ATOM 2607 N N . GLY A 1 384 ? -14.919 -15.921 10.814 1.00 72.56 384 GLY A N 1
ATOM 2608 C CA . GLY A 1 384 ? -14.369 -17.094 10.125 1.00 72.56 384 GLY A CA 1
ATOM 2609 C C . GLY A 1 384 ? -15.355 -18.222 9.786 1.00 72.56 384 GLY A C 1
ATOM 2610 O O . GLY A 1 384 ? -14.931 -19.227 9.221 1.00 72.56 384 GLY A O 1
ATOM 2611 N N . THR A 1 385 ? -16.643 -18.093 10.121 1.00 72.94 385 THR A N 1
ATOM 2612 C CA . THR A 1 385 ? -17.600 -19.217 10.100 1.00 72.94 385 THR A CA 1
ATOM 2613 C C . THR A 1 385 ? -18.922 -18.894 9.409 1.00 72.94 385 THR A C 1
ATOM 2615 O O . THR A 1 385 ? -19.422 -19.714 8.639 1.00 72.94 385 THR A O 1
ATOM 2618 N N . ALA A 1 386 ? -19.492 -17.708 9.630 1.00 81.31 386 ALA A N 1
ATOM 2619 C CA . ALA A 1 386 ? -20.774 -17.331 9.046 1.00 81.31 386 ALA A CA 1
ATOM 2620 C C . ALA A 1 386 ? -20.569 -16.656 7.681 1.00 81.31 386 ALA A C 1
ATOM 2622 O O . ALA A 1 386 ? -20.133 -15.508 7.605 1.00 81.31 386 ALA A O 1
ATOM 2623 N N . ALA A 1 387 ? -20.881 -17.357 6.589 1.00 84.25 387 ALA A N 1
ATOM 2624 C CA . ALA A 1 387 ? -20.818 -16.785 5.245 1.00 84.25 387 ALA A CA 1
ATOM 2625 C C . ALA A 1 387 ? -21.880 -15.687 5.058 1.00 84.25 387 ALA A C 1
ATOM 2627 O O . ALA A 1 387 ? -23.062 -15.894 5.338 1.00 84.25 387 ALA A O 1
ATOM 2628 N N . VAL A 1 388 ? -21.457 -14.530 4.550 1.00 88.69 388 VAL A N 1
ATOM 2629 C CA . VAL A 1 388 ? -22.357 -13.459 4.109 1.00 88.69 388 VAL A CA 1
ATOM 2630 C C . VAL A 1 388 ? -23.059 -13.925 2.835 1.00 88.69 388 VAL A C 1
ATOM 2632 O O . VAL A 1 388 ? -22.411 -14.399 1.903 1.00 88.69 388 VAL A O 1
ATOM 2635 N N . THR A 1 389 ? -24.386 -13.811 2.787 1.00 82.56 389 THR A N 1
ATOM 2636 C CA . THR A 1 389 ? -25.201 -14.327 1.670 1.00 82.56 389 THR A CA 1
ATOM 2637 C C . THR A 1 389 ? -24.996 -13.555 0.364 1.00 82.56 389 THR A C 1
ATOM 2639 O O . THR A 1 389 ? -25.159 -14.122 -0.717 1.00 82.56 389 THR A O 1
ATOM 2642 N N . ALA A 1 390 ? -24.614 -12.278 0.444 1.00 83.06 390 ALA A N 1
ATOM 2643 C CA . ALA A 1 390 ? -24.243 -11.471 -0.713 1.00 83.06 390 ALA A CA 1
ATOM 2644 C C . ALA A 1 390 ? -22.851 -11.863 -1.243 1.00 83.06 390 ALA A C 1
ATOM 2646 O O . ALA A 1 390 ? -21.854 -11.783 -0.525 1.00 83.06 390 ALA A O 1
ATOM 2647 N N . THR A 1 391 ? -22.776 -12.230 -2.525 1.00 91.94 391 THR A N 1
ATOM 2648 C CA . THR A 1 391 ? -21.523 -12.536 -3.233 1.00 91.94 391 THR A CA 1
ATOM 2649 C C . THR A 1 391 ? -21.488 -11.823 -4.582 1.00 91.94 391 THR A C 1
ATOM 2651 O O . THR A 1 391 ? -22.524 -11.630 -5.215 1.00 91.94 391 THR A O 1
ATOM 2654 N N . GLN A 1 392 ? -20.297 -11.419 -5.025 1.00 95.00 392 GLN A N 1
ATOM 2655 C CA . GLN A 1 392 ? -20.099 -10.586 -6.212 1.00 95.00 392 GLN A CA 1
ATOM 2656 C C . GLN A 1 392 ? -19.208 -11.298 -7.235 1.00 95.00 392 GLN A C 1
ATOM 2658 O O . GLN A 1 392 ? -18.090 -11.700 -6.919 1.00 95.00 392 GLN A O 1
ATOM 2663 N N . ALA A 1 393 ? -19.670 -11.435 -8.477 1.00 93.75 393 ALA A N 1
ATOM 2664 C CA . ALA A 1 393 ? -18.855 -11.978 -9.563 1.00 93.75 393 ALA A CA 1
ATOM 2665 C C . ALA A 1 393 ? -17.939 -10.900 -10.168 1.00 93.75 393 ALA A C 1
ATOM 2667 O O . ALA A 1 393 ? -18.392 -9.797 -10.479 1.00 93.75 393 ALA A O 1
ATOM 2668 N N . VAL A 1 394 ? -16.666 -11.239 -10.381 1.00 94.56 394 VAL A N 1
ATOM 2669 C CA . VAL A 1 394 ? -15.673 -10.401 -11.069 1.00 94.56 394 VAL A CA 1
ATOM 2670 C C . VAL A 1 394 ? -15.051 -11.204 -12.213 1.00 94.56 394 VAL A C 1
ATOM 2672 O O . VAL A 1 394 ? -14.708 -12.375 -12.053 1.00 94.56 394 VAL A O 1
ATOM 2675 N N . THR A 1 395 ? -14.921 -10.583 -13.386 1.00 89.25 395 THR A N 1
ATOM 2676 C CA . THR A 1 395 ? -14.335 -11.196 -14.589 1.00 89.25 395 THR A CA 1
ATOM 2677 C C . THR A 1 395 ? -13.021 -10.516 -14.950 1.00 89.25 395 THR A C 1
ATOM 2679 O O . THR A 1 395 ? -13.000 -9.316 -15.213 1.00 89.25 395 THR A O 1
ATOM 2682 N N . VAL A 1 396 ? -11.931 -11.277 -15.006 1.00 83.81 396 VAL A N 1
ATOM 2683 C CA . VAL A 1 396 ? -10.619 -10.814 -15.465 1.00 83.81 396 VAL A CA 1
ATOM 2684 C C . VAL A 1 396 ? -10.471 -11.110 -16.956 1.00 83.81 396 VAL A C 1
ATOM 2686 O O . VAL A 1 396 ? -10.507 -12.270 -17.372 1.00 83.81 396 VAL A O 1
ATOM 2689 N N . THR A 1 397 ? -10.274 -10.067 -17.759 1.00 78.00 397 THR A N 1
ATOM 2690 C CA . THR A 1 397 ? -9.968 -10.172 -19.192 1.00 78.00 397 THR A CA 1
ATOM 2691 C C . THR A 1 397 ? -8.475 -9.963 -19.438 1.00 78.00 397 THR A C 1
ATOM 2693 O O . THR A 1 397 ? -7.820 -9.201 -18.732 1.00 78.00 397 THR A O 1
ATOM 2696 N N . THR A 1 398 ? -7.904 -10.637 -20.436 1.00 72.56 398 THR A N 1
ATOM 2697 C CA . THR A 1 398 ? -6.524 -10.384 -20.882 1.00 72.56 398 THR A CA 1
ATOM 2698 C C . THR A 1 398 ? -6.461 -9.150 -21.783 1.00 72.56 398 THR A C 1
ATOM 2700 O O . THR A 1 398 ? -7.314 -8.997 -22.657 1.00 72.56 398 THR A O 1
ATOM 2703 N N . VAL A 1 399 ? -5.423 -8.322 -21.648 1.00 73.94 399 VAL A N 1
ATOM 2704 C CA . VAL A 1 399 ? -5.204 -7.119 -22.474 1.00 73.94 399 VAL A CA 1
ATOM 2705 C C . VAL A 1 399 ? -3.798 -7.157 -23.067 1.00 73.94 399 VAL A C 1
ATOM 2707 O O . VAL A 1 399 ? -2.853 -7.535 -22.378 1.00 73.94 399 VAL A O 1
ATOM 2710 N N . ALA A 1 400 ? -3.655 -6.777 -24.338 1.00 77.19 400 ALA A N 1
ATOM 2711 C CA . ALA A 1 400 ? -2.355 -6.692 -25.000 1.00 77.19 400 ALA A CA 1
ATOM 2712 C C . ALA A 1 400 ? -1.499 -5.547 -24.437 1.00 77.19 400 ALA A C 1
ATOM 2714 O O . ALA A 1 400 ? -2.014 -4.477 -24.127 1.00 77.19 400 ALA A O 1
ATOM 2715 N N . THR A 1 401 ? -0.181 -5.732 -24.380 1.00 80.00 401 THR A N 1
ATOM 2716 C CA . THR A 1 401 ? 0.777 -4.661 -24.084 1.00 80.00 401 THR A CA 1
ATOM 2717 C C . THR A 1 401 ? 1.700 -4.447 -25.277 1.00 80.00 401 THR A C 1
ATOM 2719 O O . THR A 1 401 ? 2.176 -5.398 -25.903 1.00 80.00 401 THR A O 1
ATOM 2722 N N . ALA A 1 402 ? 1.973 -3.187 -25.619 1.00 80.94 402 ALA A N 1
ATOM 2723 C CA . ALA A 1 402 ? 2.854 -2.863 -26.742 1.00 80.94 402 ALA A CA 1
ATOM 2724 C C . ALA A 1 402 ? 4.316 -3.289 -26.491 1.00 80.94 402 ALA A C 1
ATOM 2726 O O . ALA A 1 402 ? 5.023 -3.612 -27.441 1.00 80.94 402 ALA A O 1
ATOM 2727 N N . ALA A 1 403 ? 4.736 -3.349 -25.220 1.00 82.38 403 ALA A N 1
ATOM 2728 C CA . ALA A 1 403 ? 6.079 -3.756 -24.810 1.00 82.38 403 ALA A CA 1
ATOM 2729 C C . ALA A 1 403 ? 6.359 -5.256 -25.018 1.00 82.38 403 ALA A C 1
ATOM 2731 O O . ALA A 1 403 ? 7.442 -5.605 -25.479 1.00 82.38 403 ALA A O 1
ATOM 2732 N N . ASN A 1 404 ? 5.389 -6.132 -24.715 1.00 84.50 404 ASN A N 1
ATOM 2733 C CA . ASN A 1 404 ? 5.563 -7.585 -24.849 1.00 84.50 404 ASN A CA 1
ATOM 2734 C C . ASN A 1 404 ? 5.096 -8.113 -26.214 1.00 84.50 404 ASN A C 1
ATOM 2736 O O . ASN A 1 404 ? 5.444 -9.226 -26.604 1.00 84.50 404 ASN A O 1
ATOM 2740 N N . SER A 1 405 ? 4.286 -7.348 -26.950 1.00 87.62 405 SER A N 1
ATOM 2741 C CA . SER A 1 405 ? 3.854 -7.731 -28.297 1.00 87.62 405 SER A CA 1
ATOM 2742 C C . SER A 1 405 ? 5.043 -7.779 -29.263 1.00 87.62 405 SER A C 1
ATOM 2744 O O . SER A 1 405 ? 5.963 -6.971 -29.196 1.00 87.62 405 SER A O 1
ATOM 2746 N N . THR A 1 406 ? 5.027 -8.741 -30.184 1.00 89.81 406 THR A N 1
ATOM 2747 C CA . THR A 1 406 ? 6.184 -9.065 -31.040 1.00 89.81 406 THR A CA 1
ATOM 2748 C C . THR A 1 406 ? 5.829 -8.938 -32.514 1.00 89.81 406 THR A C 1
ATOM 2750 O O . THR A 1 406 ? 4.760 -9.376 -32.933 1.00 89.81 406 THR A O 1
ATOM 2753 N N . LEU A 1 407 ? 6.724 -8.356 -33.312 1.00 92.31 407 LEU A N 1
ATOM 2754 C CA . LEU A 1 407 ? 6.537 -8.165 -34.749 1.00 92.31 407 LEU A CA 1
ATOM 2755 C C . LEU A 1 407 ? 7.543 -9.007 -35.535 1.00 92.31 407 LEU A C 1
ATOM 2757 O O . LEU A 1 407 ? 8.734 -9.007 -35.244 1.00 92.31 407 LEU A O 1
ATOM 2761 N N . THR A 1 408 ? 7.066 -9.696 -36.566 1.00 93.00 408 THR A N 1
ATOM 2762 C CA . THR A 1 408 ? 7.889 -10.501 -37.477 1.00 93.00 408 THR A CA 1
ATOM 2763 C C . THR A 1 408 ? 7.551 -10.178 -38.930 1.00 93.00 408 THR A C 1
ATOM 2765 O O . THR A 1 408 ? 6.445 -9.730 -39.232 1.00 93.00 408 THR A O 1
ATOM 2768 N N . VAL A 1 409 ? 8.499 -10.411 -39.839 1.00 93.62 409 VAL A N 1
ATOM 2769 C CA . VAL A 1 409 ? 8.297 -10.347 -41.296 1.00 93.62 409 VAL A CA 1
ATOM 2770 C C . VAL A 1 409 ? 8.809 -11.647 -41.911 1.00 93.62 409 VAL A C 1
ATOM 2772 O O . VAL A 1 409 ? 9.893 -12.100 -41.553 1.00 93.62 409 VAL A O 1
ATOM 2775 N N . GLY A 1 410 ? 8.042 -12.263 -42.814 1.00 91.31 410 GLY A N 1
ATOM 2776 C CA . GLY A 1 410 ? 8.383 -13.574 -43.393 1.00 91.31 410 GLY A CA 1
ATOM 2777 C C . GLY A 1 410 ? 9.643 -13.561 -44.269 1.00 91.31 410 GLY A C 1
ATOM 2778 O O . GLY A 1 410 ? 10.302 -14.578 -44.455 1.00 91.31 410 GLY A O 1
ATOM 2779 N N . SER A 1 411 ? 10.001 -12.396 -44.798 1.00 91.50 411 SER A N 1
ATOM 2780 C CA . SER A 1 411 ? 11.258 -12.120 -45.496 1.00 91.50 411 SER A CA 1
ATOM 2781 C C . SER A 1 411 ? 11.640 -10.660 -45.267 1.00 91.50 411 SER A C 1
ATOM 2783 O O . SER A 1 411 ? 10.789 -9.776 -45.387 1.00 91.50 411 SER A O 1
ATOM 2785 N N . ASN A 1 412 ? 12.908 -10.423 -44.927 1.00 89.81 412 ASN A N 1
ATOM 2786 C CA . ASN A 1 412 ? 13.506 -9.102 -44.692 1.00 89.81 412 ASN A CA 1
ATOM 2787 C C . ASN A 1 412 ? 14.264 -8.554 -45.918 1.00 89.81 412 ASN A C 1
ATOM 2789 O O . ASN A 1 412 ? 14.801 -7.452 -45.867 1.00 89.81 412 ASN A O 1
ATOM 2793 N N . SER A 1 413 ? 14.295 -9.307 -47.017 1.00 87.50 413 SER A N 1
ATOM 2794 C CA . SER A 1 413 ? 14.838 -8.885 -48.305 1.00 87.50 413 SER A CA 1
ATOM 2795 C C . SER A 1 413 ? 13.796 -9.132 -49.390 1.00 87.50 413 SER A C 1
ATOM 2797 O O . SER A 1 413 ? 13.199 -10.209 -49.444 1.00 87.50 413 SER A O 1
ATOM 2799 N N . LEU A 1 414 ? 13.564 -8.128 -50.229 1.00 86.62 414 LEU A N 1
ATOM 2800 C CA . LEU A 1 414 ? 12.657 -8.168 -51.371 1.00 86.62 414 LEU A CA 1
ATOM 2801 C C . LEU A 1 414 ? 13.443 -7.827 -52.638 1.00 86.62 414 LEU A C 1
ATOM 2803 O O . LEU A 1 414 ? 14.226 -6.876 -52.651 1.00 86.62 414 LEU A O 1
ATOM 2807 N N . SER A 1 415 ? 13.232 -8.599 -53.704 1.00 83.88 415 SER A N 1
ATOM 2808 C CA . SER A 1 415 ? 13.863 -8.367 -55.004 1.00 83.88 415 SER A CA 1
ATOM 2809 C C . SER A 1 415 ? 12.824 -7.845 -55.995 1.00 83.88 415 SER A C 1
ATOM 2811 O O . SER A 1 415 ? 11.881 -8.554 -56.338 1.00 83.88 415 SER A O 1
ATOM 2813 N N . GLY A 1 416 ? 12.997 -6.598 -56.433 1.00 77.75 416 GLY A N 1
ATOM 2814 C CA . GLY A 1 416 ? 12.089 -5.896 -57.338 1.00 77.75 416 GLY A CA 1
ATOM 2815 C C . GLY A 1 416 ? 11.000 -5.071 -56.641 1.00 77.75 416 GLY A C 1
ATOM 2816 O O . GLY A 1 416 ? 10.562 -5.359 -55.528 1.00 77.75 416 GLY A O 1
ATOM 2817 N N . VAL A 1 417 ? 10.537 -4.030 -57.338 1.00 80.75 417 VAL A N 1
ATOM 2818 C CA . VAL A 1 417 ? 9.309 -3.298 -56.989 1.00 80.75 417 VAL A CA 1
ATOM 2819 C C . VAL A 1 417 ? 8.103 -4.200 -57.272 1.00 80.75 417 VAL A C 1
ATOM 2821 O O . VAL A 1 417 ? 8.090 -4.921 -58.266 1.00 80.75 417 VAL A O 1
ATOM 2824 N N . GLY A 1 418 ? 7.101 -4.177 -56.395 1.00 81.12 418 GLY A N 1
ATOM 2825 C CA . GLY A 1 418 ? 5.937 -5.067 -56.437 1.00 81.12 418 GLY A CA 1
ATOM 2826 C C . GLY A 1 418 ? 6.135 -6.413 -55.731 1.00 81.12 418 GLY A C 1
ATOM 2827 O O . GLY A 1 418 ? 5.163 -7.140 -55.551 1.00 81.12 418 GLY A O 1
ATOM 2828 N N . ALA A 1 419 ? 7.351 -6.746 -55.284 1.00 87.81 419 ALA A N 1
ATOM 2829 C CA . ALA A 1 419 ? 7.589 -7.928 -54.456 1.00 87.81 419 ALA A CA 1
ATOM 2830 C C . ALA A 1 419 ? 6.927 -7.790 -53.071 1.00 87.81 419 ALA A C 1
ATOM 2832 O O . ALA A 1 419 ? 6.861 -6.694 -52.509 1.00 87.81 419 ALA A O 1
ATOM 2833 N N . THR A 1 420 ? 6.453 -8.905 -52.508 1.00 92.81 420 THR A N 1
ATOM 2834 C CA . THR A 1 420 ? 5.635 -8.921 -51.283 1.00 92.81 420 THR A CA 1
ATOM 2835 C C . THR A 1 420 ? 6.196 -9.827 -50.189 1.00 92.81 420 THR A C 1
ATOM 2837 O O . THR A 1 420 ? 6.656 -10.930 -50.470 1.00 92.81 420 THR A O 1
ATOM 2840 N N . THR A 1 421 ? 6.054 -9.415 -48.930 1.00 94.62 421 THR A N 1
ATOM 2841 C CA . THR A 1 421 ? 6.314 -10.224 -47.722 1.00 94.62 421 THR A CA 1
ATOM 2842 C C . THR A 1 421 ? 5.138 -10.094 -46.750 1.00 94.62 421 THR A C 1
ATOM 2844 O O . THR A 1 421 ? 4.382 -9.128 -46.822 1.00 94.62 421 THR A O 1
ATOM 2847 N N . THR A 1 422 ? 4.941 -11.050 -45.841 1.00 95.12 422 THR A N 1
ATOM 2848 C CA . THR A 1 422 ? 3.890 -10.951 -44.808 1.00 95.12 422 THR A CA 1
ATOM 2849 C C . THR A 1 422 ? 4.496 -10.474 -43.495 1.00 95.12 422 THR A C 1
ATOM 2851 O O . THR A 1 422 ? 5.437 -11.089 -42.995 1.00 95.12 422 THR A O 1
ATOM 2854 N N . ALA A 1 423 ? 3.943 -9.408 -42.922 1.00 94.19 423 ALA A N 1
ATOM 2855 C CA . ALA A 1 423 ? 4.213 -8.982 -41.555 1.00 94.19 423 ALA A CA 1
ATOM 2856 C C . ALA A 1 423 ? 3.178 -9.594 -40.600 1.00 94.19 423 ALA A C 1
ATOM 2858 O O . ALA A 1 423 ? 1.983 -9.576 -40.897 1.00 94.19 423 ALA A O 1
ATOM 2859 N N . THR A 1 424 ? 3.634 -10.108 -39.456 1.00 92.19 424 THR A N 1
ATOM 2860 C CA . THR A 1 424 ? 2.788 -10.683 -38.398 1.00 92.19 424 THR A CA 1
ATOM 2861 C C . THR A 1 424 ? 3.137 -10.052 -37.055 1.00 92.19 424 THR A C 1
ATOM 2863 O O . THR A 1 424 ? 4.228 -10.265 -36.522 1.00 92.19 424 THR A O 1
ATOM 2866 N N . LEU A 1 425 ? 2.194 -9.291 -36.506 1.00 90.12 425 LEU A N 1
ATOM 2867 C CA . LEU A 1 425 ? 2.197 -8.769 -35.145 1.00 90.12 425 LEU A CA 1
ATOM 2868 C C . LEU A 1 425 ? 1.466 -9.772 -34.243 1.00 90.12 425 LEU A C 1
ATOM 2870 O O . LEU A 1 425 ? 0.266 -9.990 -34.397 1.00 90.12 425 LEU A O 1
ATOM 2874 N N . THR A 1 426 ? 2.183 -10.385 -33.307 1.00 88.38 426 THR A N 1
ATOM 2875 C CA . THR A 1 426 ? 1.615 -11.271 -32.283 1.00 88.38 426 THR A CA 1
ATOM 2876 C C . THR A 1 426 ? 1.428 -10.478 -31.001 1.00 88.38 426 THR A C 1
ATOM 2878 O O . THR A 1 426 ? 2.410 -10.063 -30.377 1.00 88.38 426 THR A O 1
ATOM 2881 N N . LEU A 1 427 ? 0.171 -10.267 -30.616 1.00 83.62 427 LEU A N 1
ATOM 2882 C CA . LEU A 1 427 ? -0.173 -9.545 -29.402 1.00 83.62 427 LEU A CA 1
ATOM 2883 C C . LEU A 1 427 ? 0.027 -10.432 -28.169 1.00 83.62 427 LEU A C 1
ATOM 2885 O O . LEU A 1 427 ? -0.384 -11.597 -28.150 1.00 83.62 427 LEU A O 1
ATOM 2889 N N . ARG A 1 428 ? 0.645 -9.861 -27.134 1.00 81.25 428 ARG A N 1
ATOM 2890 C CA . ARG A 1 428 ? 0.906 -10.529 -25.853 1.00 81.25 428 ARG A CA 1
ATOM 2891 C C . ARG A 1 428 ? 0.492 -9.649 -24.687 1.00 81.25 428 ARG A C 1
ATOM 2893 O O . ARG A 1 428 ? 0.520 -8.427 -24.812 1.00 81.25 428 ARG A O 1
ATOM 2900 N N . ASP A 1 429 ? 0.102 -10.258 -23.574 1.00 75.62 429 ASP A N 1
ATOM 2901 C CA . ASP A 1 429 ? -0.253 -9.532 -22.352 1.00 75.62 429 ASP A CA 1
ATOM 2902 C C . ASP A 1 429 ? 0.969 -9.195 -21.475 1.00 75.62 429 ASP A C 1
ATOM 2904 O O . ASP A 1 429 ? 2.118 -9.471 -21.834 1.00 75.62 429 ASP A O 1
ATOM 2908 N N . SER A 1 430 ? 0.733 -8.586 -20.309 1.00 74.31 430 SER A N 1
ATOM 2909 C CA . SER A 1 430 ? 1.767 -8.236 -19.321 1.00 74.31 430 SER A CA 1
ATOM 2910 C C . SER A 1 430 ? 2.566 -9.438 -18.793 1.00 74.31 430 SER A C 1
ATOM 2912 O O . SER A 1 430 ? 3.711 -9.259 -18.387 1.00 74.31 430 SER A O 1
ATOM 2914 N N . SER A 1 431 ? 2.017 -10.655 -18.865 1.00 70.31 431 SER A N 1
ATOM 2915 C CA . SER A 1 431 ? 2.685 -11.914 -18.497 1.00 70.31 431 SER A CA 1
ATOM 2916 C C . SER A 1 431 ? 3.450 -12.574 -19.655 1.00 70.31 431 SER A C 1
ATOM 2918 O O . SER A 1 431 ? 4.011 -13.655 -19.490 1.00 70.31 431 SER A O 1
ATOM 2920 N N . ASN A 1 432 ? 3.497 -11.919 -20.824 1.00 73.50 432 ASN A N 1
ATOM 2921 C CA . ASN A 1 432 ? 4.068 -12.423 -22.079 1.00 73.50 432 ASN A CA 1
ATOM 2922 C C . ASN A 1 432 ? 3.274 -13.600 -22.702 1.00 73.50 432 ASN A C 1
ATOM 2924 O O . ASN A 1 432 ? 3.734 -14.242 -23.657 1.00 73.50 432 ASN A O 1
ATOM 2928 N N . ALA A 1 433 ? 2.059 -13.871 -22.210 1.00 72.12 433 ALA A N 1
ATOM 2929 C CA . ALA A 1 433 ? 1.173 -14.891 -22.759 1.00 72.12 433 ALA A CA 1
ATOM 2930 C C . ALA A 1 433 ? 0.502 -14.412 -24.058 1.00 72.12 433 ALA A C 1
ATOM 2932 O O . ALA A 1 433 ? 0.235 -13.224 -24.246 1.00 72.12 433 ALA A O 1
ATOM 2933 N N . ALA A 1 434 ? 0.237 -15.346 -24.977 1.00 70.81 434 ALA A N 1
ATOM 2934 C CA . ALA A 1 434 ? -0.469 -15.058 -26.225 1.00 70.81 434 ALA A CA 1
ATOM 2935 C C . ALA A 1 434 ? -1.988 -14.987 -25.996 1.00 70.81 434 ALA A C 1
ATOM 2937 O O . ALA A 1 434 ? -2.564 -15.797 -25.268 1.00 70.81 434 ALA A O 1
ATOM 2938 N N . LEU A 1 435 ? -2.649 -14.034 -26.652 1.00 71.19 435 LEU A N 1
ATOM 2939 C CA . LEU A 1 435 ? -4.063 -13.728 -26.422 1.00 71.19 435 LEU A CA 1
ATOM 2940 C C . LEU A 1 435 ? -4.983 -14.685 -27.198 1.00 71.19 435 LEU A C 1
ATOM 2942 O O . LEU A 1 435 ? -5.279 -14.471 -28.371 1.00 71.19 435 LEU A O 1
ATOM 2946 N N . GLY A 1 436 ? -5.459 -15.742 -26.537 1.00 58.06 436 GLY A N 1
ATOM 2947 C CA . GLY A 1 436 ? -6.234 -16.817 -27.177 1.00 58.06 436 GLY A CA 1
ATOM 2948 C C . GLY A 1 436 ? -7.669 -16.480 -27.616 1.00 58.06 436 GLY A C 1
ATOM 2949 O O . GLY A 1 436 ? -8.261 -17.264 -28.349 1.00 58.06 436 GLY A O 1
ATOM 2950 N N . ASN A 1 437 ? -8.260 -15.360 -27.180 1.00 54.03 437 ASN A N 1
ATOM 2951 C CA . ASN A 1 437 ? -9.647 -14.997 -27.535 1.00 54.03 437 ASN A CA 1
ATOM 2952 C C . ASN A 1 437 ? -9.951 -13.491 -27.373 1.00 54.03 437 ASN A C 1
ATOM 2954 O O . ASN A 1 437 ? -11.001 -13.107 -26.861 1.00 54.03 437 ASN A O 1
ATOM 2958 N N . VAL A 1 438 ? -9.012 -12.617 -27.742 1.00 54.84 438 VAL A N 1
ATOM 2959 C CA . VAL A 1 438 ? -9.236 -11.161 -27.717 1.00 54.84 438 VAL A CA 1
ATOM 2960 C C . VAL A 1 438 ? -9.360 -10.660 -29.147 1.00 54.84 438 VAL A C 1
ATOM 2962 O O . VAL A 1 438 ? -8.428 -10.813 -29.939 1.00 54.84 438 VAL A O 1
ATOM 2965 N N . LEU A 1 439 ? -10.495 -10.033 -29.481 1.00 50.06 439 LEU A N 1
ATOM 2966 C CA . LEU A 1 439 ? -10.585 -9.242 -30.706 1.00 50.06 439 LEU A CA 1
ATOM 2967 C C . LEU A 1 439 ? -9.507 -8.158 -30.647 1.00 50.06 439 LEU A C 1
ATOM 2969 O O . LEU A 1 439 ? -9.540 -7.292 -29.779 1.00 50.06 439 LEU A O 1
ATOM 2973 N N . ALA A 1 440 ? -8.576 -8.184 -31.599 1.00 55.41 440 ALA A N 1
ATOM 2974 C CA . ALA A 1 440 ? -7.484 -7.220 -31.729 1.00 55.41 440 ALA A CA 1
ATOM 2975 C C . ALA A 1 440 ? -7.962 -5.827 -32.216 1.00 55.41 440 ALA A C 1
ATOM 2977 O O . ALA A 1 440 ? -7.379 -5.242 -33.135 1.00 55.41 440 ALA A O 1
ATOM 2978 N N . SER A 1 441 ? -9.066 -5.315 -31.664 1.00 56.69 441 SER A N 1
ATOM 2979 C CA . SER A 1 441 ? -9.730 -4.068 -32.046 1.00 56.69 441 SER A CA 1
ATOM 2980 C C . SER A 1 441 ? -8.879 -2.852 -31.678 1.00 56.69 441 SER A C 1
ATOM 2982 O O . SER A 1 441 ? -9.028 -2.298 -30.600 1.00 56.69 441 SER A O 1
ATOM 2984 N N . GLY A 1 442 ? -7.999 -2.453 -32.600 1.00 69.88 442 GLY A N 1
ATOM 2985 C CA . GLY A 1 442 ? -7.102 -1.300 -32.458 1.00 69.88 442 GLY A CA 1
ATOM 2986 C C . GLY A 1 442 ? -5.659 -1.582 -32.886 1.00 69.88 442 GLY A C 1
ATOM 2987 O O . GLY A 1 442 ? -4.986 -0.689 -33.391 1.00 69.88 442 GLY A O 1
ATOM 2988 N N . ALA A 1 443 ? -5.206 -2.839 -32.822 1.00 82.44 443 ALA A N 1
ATOM 2989 C CA . ALA A 1 443 ? -3.837 -3.218 -33.187 1.00 82.44 443 ALA A CA 1
ATOM 2990 C C . ALA A 1 443 ? -3.585 -3.184 -34.707 1.00 82.44 443 ALA A C 1
ATOM 2992 O O . ALA A 1 443 ? -4.287 -3.875 -35.445 1.00 82.44 443 ALA A O 1
ATOM 2993 N N . THR A 1 444 ? -2.608 -2.415 -35.195 1.00 87.94 444 THR A N 1
ATOM 2994 C CA . THR A 1 444 ? -2.286 -2.284 -36.633 1.00 87.94 444 THR A CA 1
ATOM 2995 C C . THR A 1 444 ? -0.804 -2.505 -36.933 1.00 87.94 444 THR A C 1
ATOM 2997 O O . THR A 1 444 ? 0.033 -2.495 -36.033 1.00 87.94 444 THR A O 1
ATOM 3000 N N . ILE A 1 445 ? -0.488 -2.711 -38.214 1.00 91.06 445 ILE A N 1
ATOM 3001 C CA . ILE A 1 445 ? 0.878 -2.750 -38.748 1.00 91.06 445 ILE A CA 1
ATOM 3002 C C . ILE A 1 445 ? 1.094 -1.475 -39.569 1.00 91.06 445 ILE A C 1
ATOM 3004 O O . ILE A 1 445 ? 0.200 -1.050 -40.301 1.00 91.06 445 ILE A O 1
ATOM 3008 N N . THR A 1 446 ? 2.270 -0.868 -39.443 1.00 89.88 446 THR A N 1
ATOM 3009 C CA . THR A 1 446 ? 2.633 0.412 -40.063 1.00 89.88 446 THR A CA 1
ATOM 3010 C C . THR A 1 446 ? 3.969 0.308 -40.801 1.00 89.88 446 THR A C 1
ATOM 3012 O O . THR A 1 446 ? 4.761 -0.601 -40.556 1.00 89.88 446 THR A O 1
ATOM 3015 N N . SER A 1 447 ? 4.237 1.243 -41.716 1.00 89.25 447 SER A N 1
ATOM 3016 C CA . SER A 1 447 ? 5.563 1.441 -42.313 1.00 89.25 447 SER A CA 1
ATOM 3017 C C . SER A 1 447 ? 5.968 2.904 -42.166 1.00 89.25 447 SER A C 1
ATOM 3019 O O . SER A 1 447 ? 5.128 3.789 -42.325 1.00 89.25 447 SER A O 1
ATOM 3021 N N . ASN A 1 448 ? 7.234 3.159 -41.834 1.00 80.56 448 ASN A N 1
ATOM 3022 C CA . ASN A 1 448 ? 7.754 4.513 -41.616 1.00 80.56 448 ASN A CA 1
ATOM 3023 C C . ASN A 1 448 ? 8.357 5.175 -42.869 1.00 80.56 448 ASN A C 1
ATOM 3025 O O . ASN A 1 448 ? 8.780 6.327 -42.788 1.00 80.56 448 ASN A O 1
ATOM 3029 N N . SER A 1 449 ? 8.439 4.473 -44.005 1.00 76.00 449 SER A N 1
ATOM 3030 C CA . SER A 1 449 ? 9.046 4.994 -45.234 1.00 76.00 449 SER A CA 1
ATOM 3031 C C . SER A 1 449 ? 8.189 4.693 -46.461 1.00 76.00 449 SER A C 1
ATOM 3033 O O . SER A 1 449 ? 7.474 3.696 -46.514 1.00 76.00 449 SER A O 1
ATOM 3035 N N . GLY A 1 450 ? 8.295 5.544 -47.485 1.00 76.75 450 GLY A N 1
ATOM 3036 C CA . GLY A 1 450 ? 7.592 5.354 -48.757 1.00 76.75 450 GLY A CA 1
ATOM 3037 C C . GLY A 1 450 ? 8.085 4.163 -49.589 1.00 76.75 450 GLY A C 1
ATOM 3038 O O . GLY A 1 450 ? 7.464 3.847 -50.597 1.00 76.75 450 GLY A O 1
ATOM 3039 N N . ASN A 1 451 ? 9.167 3.486 -49.178 1.00 85.50 451 ASN A N 1
ATOM 3040 C CA . ASN A 1 451 ? 9.737 2.358 -49.923 1.00 85.50 451 ASN A CA 1
ATOM 3041 C C . ASN A 1 451 ? 8.895 1.080 -49.819 1.00 85.50 451 ASN A C 1
ATOM 3043 O O . ASN A 1 451 ? 9.032 0.190 -50.660 1.00 85.50 451 ASN A O 1
ATOM 3047 N N . CYS A 1 452 ? 8.002 0.991 -48.830 1.00 90.25 452 CYS A N 1
ATOM 3048 C CA . CYS A 1 452 ? 7.084 -0.127 -48.655 1.00 90.25 452 CYS A CA 1
ATOM 3049 C C . CYS A 1 452 ? 5.671 0.368 -48.348 1.00 90.25 452 CYS A C 1
ATOM 3051 O O . CYS A 1 452 ? 5.474 1.298 -47.572 1.00 90.25 452 CYS A O 1
ATOM 3053 N N . THR A 1 453 ? 4.672 -0.307 -48.906 1.00 91.81 453 THR A N 1
ATOM 3054 C CA . THR A 1 453 ? 3.258 -0.076 -48.589 1.00 91.81 453 THR A CA 1
ATOM 3055 C C . THR A 1 453 ? 2.712 -1.218 -47.741 1.00 91.81 453 THR A C 1
ATOM 3057 O O . THR A 1 453 ? 3.076 -2.379 -47.938 1.00 91.81 453 THR A O 1
ATOM 3060 N N . VAL A 1 454 ? 1.839 -0.889 -46.785 1.00 92.44 454 VAL A N 1
ATOM 3061 C CA . VAL A 1 454 ? 1.115 -1.871 -45.968 1.00 92.44 454 VAL A CA 1
ATOM 3062 C C . VAL A 1 454 ? -0.260 -2.098 -46.595 1.00 92.44 454 VAL A C 1
ATOM 3064 O O . VAL A 1 454 ? -1.020 -1.151 -46.787 1.00 92.44 454 VAL A O 1
ATOM 3067 N N . GLY A 1 455 ? -0.564 -3.347 -46.936 1.00 90.56 455 GLY A N 1
ATOM 3068 C CA . GLY A 1 455 ? -1.860 -3.773 -47.457 1.00 90.56 455 GLY A CA 1
ATOM 3069 C C . GLY A 1 455 ? -2.935 -3.897 -46.372 1.00 90.56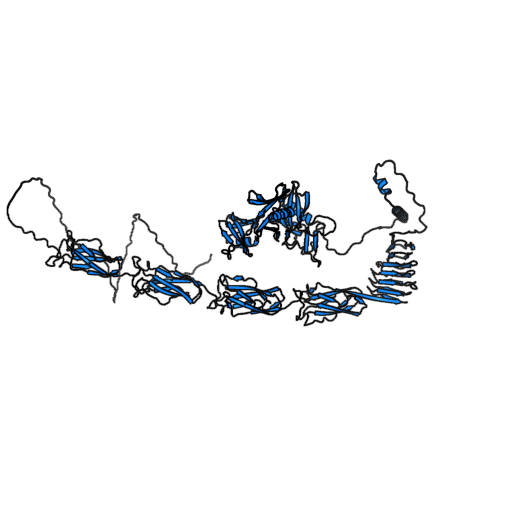 455 GLY A C 1
ATOM 3070 O O . GLY A 1 455 ? -2.768 -3.467 -45.231 1.00 90.56 455 GLY A O 1
ATOM 3071 N N . SER A 1 456 ? -4.059 -4.525 -46.720 1.00 88.62 456 SER A N 1
ATOM 3072 C CA . SER A 1 456 ? -5.184 -4.732 -45.802 1.00 88.62 456 SER A CA 1
ATOM 3073 C C . SER A 1 456 ? -4.782 -5.504 -44.539 1.00 88.62 456 SER A C 1
ATOM 3075 O O . SER A 1 456 ? -4.234 -6.606 -44.622 1.00 88.62 456 SER A O 1
ATOM 3077 N N . ILE A 1 457 ? -5.119 -4.949 -43.372 1.00 90.06 457 ILE A N 1
ATOM 3078 C CA . ILE A 1 457 ? -4.868 -5.568 -42.067 1.00 90.06 457 ILE A CA 1
ATOM 3079 C C . ILE A 1 457 ? -5.883 -6.691 -41.811 1.00 90.06 457 ILE A C 1
ATOM 3081 O O . ILE A 1 457 ? -7.076 -6.427 -41.664 1.00 90.06 457 ILE A O 1
ATOM 3085 N N . THR A 1 458 ? -5.405 -7.927 -41.678 1.00 87.06 458 THR A N 1
ATOM 3086 C CA . THR A 1 458 ? -6.215 -9.092 -41.291 1.00 87.06 458 THR A CA 1
ATOM 3087 C C . THR A 1 458 ? -5.989 -9.408 -39.815 1.00 87.06 458 THR A C 1
ATOM 3089 O O . THR A 1 458 ? -4.851 -9.524 -39.363 1.00 87.06 458 THR A O 1
ATOM 3092 N N . ARG A 1 459 ? -7.068 -9.545 -39.041 1.00 83.88 459 ARG A N 1
ATOM 3093 C CA . ARG A 1 459 ? -7.022 -9.808 -37.595 1.00 83.88 459 ARG A CA 1
ATOM 3094 C C . ARG A 1 459 ? -7.603 -11.181 -37.297 1.00 83.88 459 ARG A C 1
ATOM 3096 O O . ARG A 1 459 ? -8.716 -11.474 -37.720 1.00 83.88 459 ARG A O 1
ATOM 3103 N N . SER A 1 460 ? -6.866 -11.998 -36.555 1.00 76.44 460 SER A N 1
ATOM 3104 C CA . SER A 1 460 ? -7.366 -13.277 -36.057 1.00 76.44 460 SER A CA 1
ATOM 3105 C C . SER A 1 460 ? -8.187 -13.082 -34.786 1.00 76.44 460 SER A C 1
ATOM 3107 O O . SER A 1 460 ? -7.785 -12.345 -33.886 1.00 76.44 460 SER A O 1
ATOM 3109 N N . SER A 1 461 ? -9.315 -13.782 -34.693 1.00 65.56 461 SER A N 1
ATOM 3110 C CA . SER A 1 461 ? -10.174 -13.828 -33.505 1.00 65.56 461 SER A CA 1
ATOM 3111 C C . SER A 1 461 ? -9.759 -14.885 -32.471 1.00 65.56 461 SER A C 1
ATOM 3113 O O . SER A 1 461 ? -10.364 -14.932 -31.407 1.00 65.56 461 SER A O 1
ATOM 3115 N N . PHE A 1 462 ? -8.760 -15.734 -32.759 1.00 62.53 462 PHE A N 1
ATOM 3116 C CA . PHE A 1 462 ? -8.496 -16.966 -31.985 1.00 62.53 462 PHE A CA 1
ATOM 3117 C C . PHE A 1 462 ? -7.061 -17.132 -31.450 1.00 62.53 462 PHE A C 1
ATOM 3119 O O . PHE A 1 462 ? -6.764 -18.121 -30.787 1.00 62.53 462 PHE A O 1
ATOM 3126 N N . ASN A 1 463 ? -6.131 -16.233 -31.780 1.00 69.81 463 ASN A N 1
ATOM 3127 C CA . ASN A 1 463 ? -4.723 -16.363 -31.361 1.00 69.81 463 ASN A CA 1
ATOM 3128 C C . ASN A 1 463 ? -3.980 -15.021 -31.201 1.00 69.81 463 ASN A C 1
ATOM 3130 O O . ASN A 1 463 ? -2.752 -15.008 -31.130 1.00 69.81 463 ASN A O 1
ATOM 3134 N N . GLY A 1 464 ? -4.695 -13.891 -31.210 1.00 76.69 464 GLY A N 1
ATOM 3135 C CA . GLY A 1 464 ? -4.098 -12.573 -30.984 1.00 76.69 464 GLY A CA 1
ATOM 3136 C C . GLY A 1 464 ? -3.137 -12.095 -32.080 1.00 76.69 464 GLY A C 1
ATOM 3137 O O . GLY A 1 464 ? -2.383 -11.153 -31.844 1.00 76.69 464 GLY A O 1
ATOM 3138 N N . THR A 1 465 ? -3.126 -12.713 -33.268 1.00 86.56 465 THR A N 1
ATOM 3139 C CA . THR A 1 465 ? -2.263 -12.267 -34.373 1.00 86.56 465 THR A CA 1
ATOM 3140 C C . THR A 1 465 ? -2.961 -11.275 -35.298 1.00 86.56 465 THR A C 1
ATOM 3142 O O . THR A 1 465 ? -4.097 -11.487 -35.734 1.00 86.56 465 THR A O 1
ATOM 3145 N N . VAL A 1 466 ? -2.228 -10.235 -35.679 1.00 89.38 466 VAL A N 1
ATOM 3146 C CA . VAL A 1 466 ? -2.572 -9.272 -36.724 1.00 89.38 466 VAL A CA 1
ATOM 3147 C C . VAL A 1 466 ? -1.573 -9.438 -37.864 1.00 89.38 466 VAL A C 1
ATOM 3149 O O . VAL A 1 466 ? -0.370 -9.492 -37.630 1.00 89.38 466 VAL A O 1
ATOM 3152 N N . THR A 1 467 ? -2.055 -9.534 -39.098 1.00 91.50 467 THR A N 1
ATOM 3153 C CA . THR A 1 467 ? -1.228 -9.768 -40.289 1.00 91.50 467 THR A CA 1
ATOM 3154 C C . THR A 1 467 ? -1.482 -8.718 -41.361 1.00 91.50 467 THR A C 1
ATOM 3156 O O . THR A 1 467 ? -2.588 -8.190 -41.483 1.00 91.50 467 THR A O 1
ATOM 3159 N N . ALA A 1 468 ? -0.450 -8.403 -42.139 1.00 93.94 468 ALA A N 1
ATOM 3160 C CA . ALA A 1 468 ? -0.533 -7.494 -43.275 1.00 93.94 468 ALA A CA 1
ATOM 3161 C C . ALA A 1 468 ? 0.457 -7.911 -44.367 1.00 93.94 468 ALA A C 1
ATOM 3163 O O . ALA A 1 468 ? 1.563 -8.365 -44.075 1.00 93.94 468 ALA A O 1
ATOM 3164 N N . THR A 1 469 ? 0.087 -7.722 -45.633 1.00 94.62 469 THR A N 1
ATOM 3165 C CA . THR A 1 469 ? 1.043 -7.829 -46.744 1.00 94.62 469 THR A CA 1
ATOM 3166 C C . THR A 1 469 ? 1.838 -6.533 -46.848 1.00 94.62 469 THR A C 1
ATOM 3168 O O . THR A 1 469 ? 1.254 -5.457 -46.921 1.00 94.62 469 THR A O 1
ATOM 3171 N N . ILE A 1 470 ? 3.162 -6.629 -46.866 1.00 94.44 470 ILE A N 1
ATOM 3172 C CA . ILE A 1 470 ? 4.081 -5.523 -47.127 1.00 94.44 470 ILE A CA 1
ATOM 3173 C C . ILE A 1 470 ? 4.526 -5.633 -48.582 1.00 94.44 470 ILE A C 1
ATOM 3175 O O . ILE A 1 470 ? 5.068 -6.668 -48.970 1.00 94.44 470 ILE A O 1
ATOM 3179 N N . THR A 1 471 ? 4.309 -4.585 -49.376 1.00 92.56 471 THR A N 1
ATOM 3180 C CA . THR A 1 471 ? 4.662 -4.555 -50.805 1.00 92.56 471 THR A CA 1
ATOM 3181 C C . THR A 1 471 ? 5.754 -3.526 -51.059 1.00 92.56 471 THR A C 1
ATOM 3183 O O . THR A 1 471 ? 5.606 -2.363 -50.678 1.00 92.56 471 THR A O 1
ATOM 3186 N N . ALA A 1 472 ? 6.835 -3.935 -51.722 1.00 88.69 472 ALA A N 1
ATOM 3187 C CA . ALA A 1 472 ? 7.907 -3.052 -52.166 1.00 88.69 472 ALA A CA 1
ATOM 3188 C C . ALA A 1 472 ? 7.379 -2.011 -53.170 1.00 88.69 472 ALA A C 1
ATOM 3190 O O . ALA A 1 472 ? 6.893 -2.375 -54.239 1.00 88.69 472 ALA A O 1
ATOM 3191 N N . ALA A 1 473 ? 7.496 -0.725 -52.843 1.00 85.56 473 ALA A N 1
ATOM 3192 C CA . ALA A 1 473 ? 7.069 0.392 -53.689 1.00 85.56 473 ALA A CA 1
ATOM 3193 C C . ALA A 1 473 ? 8.250 1.074 -54.408 1.00 85.56 473 ALA A C 1
ATOM 3195 O O . ALA A 1 473 ? 8.110 1.507 -55.551 1.00 85.56 473 ALA A O 1
ATOM 3196 N N . SER A 1 474 ? 9.426 1.110 -53.779 1.00 81.88 474 SER A N 1
ATOM 3197 C CA . SER A 1 474 ? 10.683 1.593 -54.368 1.00 81.88 474 SER A CA 1
ATOM 3198 C C . SER A 1 474 ? 11.890 0.897 -53.734 1.00 81.88 474 SER A C 1
ATOM 3200 O O . SER A 1 474 ? 11.770 0.264 -52.686 1.00 81.88 474 SER A O 1
ATOM 3202 N N . ALA A 1 475 ? 13.053 0.982 -54.386 1.00 78.62 475 ALA A N 1
ATOM 3203 C CA . ALA A 1 475 ? 14.302 0.442 -53.850 1.00 78.62 475 ALA A CA 1
ATOM 3204 C C . ALA A 1 475 ? 14.759 1.199 -52.587 1.00 78.62 475 ALA A C 1
ATOM 3206 O O . ALA A 1 475 ? 14.453 2.379 -52.411 1.00 78.62 475 ALA A O 1
ATOM 3207 N N . GLY A 1 476 ? 15.517 0.521 -51.723 1.00 79.00 476 GLY A N 1
ATOM 3208 C CA . GLY A 1 476 ? 15.958 1.036 -50.425 1.00 79.00 476 GLY A CA 1
ATOM 3209 C C . GLY A 1 476 ? 15.322 0.292 -49.249 1.00 79.00 476 GLY A C 1
ATOM 3210 O O . GLY A 1 476 ? 14.754 -0.785 -49.406 1.00 79.00 476 GLY A O 1
ATOM 3211 N N . THR A 1 477 ? 15.439 0.839 -48.040 1.00 84.69 477 THR A N 1
ATOM 3212 C CA . THR A 1 477 ? 14.938 0.201 -46.813 1.00 84.69 477 THR A CA 1
ATOM 3213 C C . THR A 1 477 ? 13.612 0.794 -46.336 1.00 84.69 477 THR A C 1
ATOM 3215 O O . THR A 1 477 ? 13.294 1.965 -46.569 1.00 84.69 477 THR A O 1
ATOM 3218 N N . CYS A 1 478 ? 12.831 -0.017 -45.629 1.00 86.81 478 CYS A N 1
ATOM 3219 C CA . CYS A 1 478 ? 11.658 0.416 -44.880 1.00 86.81 478 CYS A CA 1
ATOM 3220 C C . CYS A 1 478 ? 11.640 -0.258 -43.507 1.00 86.81 478 CYS A C 1
ATOM 3222 O O . CYS A 1 478 ? 12.016 -1.425 -43.380 1.00 86.81 478 CYS A O 1
ATOM 3224 N N . THR A 1 479 ? 11.203 0.459 -42.474 1.00 92.00 479 THR A N 1
ATOM 3225 C CA . THR A 1 479 ? 10.961 -0.135 -41.158 1.00 92.00 479 THR A CA 1
ATOM 3226 C C . THR A 1 479 ? 9.470 -0.394 -41.013 1.00 92.00 479 THR A C 1
ATOM 3228 O O . THR A 1 479 ? 8.644 0.511 -41.156 1.00 92.00 479 THR A O 1
ATOM 3231 N N . ILE A 1 480 ? 9.130 -1.648 -40.743 1.00 93.75 480 ILE A N 1
ATOM 3232 C CA . ILE A 1 480 ? 7.783 -2.099 -40.428 1.00 93.75 480 ILE A CA 1
ATOM 3233 C C . ILE A 1 480 ? 7.629 -2.057 -38.910 1.00 93.75 480 ILE A C 1
ATOM 3235 O O . ILE A 1 480 ? 8.473 -2.580 -38.180 1.00 93.75 480 ILE A O 1
ATOM 3239 N N . GLY A 1 481 ? 6.567 -1.409 -38.447 1.00 91.56 481 GLY A N 1
ATOM 3240 C CA . GLY A 1 481 ? 6.214 -1.279 -37.038 1.00 91.56 481 GLY A CA 1
ATOM 3241 C C . GLY A 1 481 ? 4.838 -1.867 -36.743 1.00 91.56 481 GLY A C 1
ATOM 3242 O O . GLY A 1 481 ? 4.083 -2.232 -37.646 1.00 91.56 481 GLY A O 1
ATOM 3243 N N . GLY A 1 482 ? 4.512 -1.948 -35.458 1.00 89.44 482 GLY A N 1
ATOM 3244 C CA . GLY A 1 482 ? 3.164 -2.221 -34.976 1.00 89.44 482 GLY A CA 1
ATOM 3245 C C . GLY A 1 482 ? 2.685 -1.086 -34.079 1.00 89.44 482 GLY A C 1
ATOM 3246 O O . GLY A 1 482 ? 3.492 -0.429 -33.421 1.00 89.44 482 GLY A O 1
ATOM 3247 N N . THR A 1 483 ? 1.377 -0.870 -34.018 1.00 86.62 483 THR A N 1
ATOM 3248 C CA . THR A 1 483 ? 0.756 -0.025 -32.991 1.00 86.62 483 THR A CA 1
ATOM 3249 C C . THR A 1 483 ? -0.395 -0.766 -32.334 1.00 86.62 483 THR A C 1
ATOM 3251 O O . THR A 1 483 ? -1.070 -1.568 -32.978 1.00 86.62 483 THR A O 1
ATOM 3254 N N . LEU A 1 484 ? -0.627 -0.487 -31.057 1.00 83.38 484 LEU A N 1
ATOM 3255 C CA . LEU A 1 484 ? -1.824 -0.866 -30.324 1.00 83.38 484 LEU A CA 1
ATOM 3256 C C . LEU A 1 484 ? -2.682 0.392 -30.127 1.00 83.38 484 LEU A C 1
ATOM 3258 O O . LEU A 1 484 ? -2.159 1.473 -29.845 1.00 83.38 484 LEU A O 1
ATOM 3262 N N . ASP A 1 485 ? -3.982 0.255 -30.374 1.00 73.88 485 ASP A N 1
ATOM 3263 C CA . ASP A 1 485 ? -5.015 1.291 -30.232 1.00 73.88 485 ASP A CA 1
ATOM 3264 C C . ASP A 1 485 ? -4.635 2.654 -30.846 1.00 73.88 485 ASP A C 1
ATOM 3266 O O . ASP A 1 485 ? -4.882 3.727 -30.295 1.00 73.88 485 ASP A O 1
ATOM 3270 N N . GLY A 1 486 ? -3.975 2.595 -32.009 1.00 66.88 486 GLY A N 1
ATOM 3271 C CA . GLY A 1 486 ? -3.542 3.752 -32.800 1.00 66.88 486 GLY A CA 1
ATOM 3272 C C . GLY A 1 486 ? -2.482 4.659 -32.159 1.00 66.88 486 GLY A C 1
ATOM 3273 O O . GLY A 1 486 ? -2.109 5.649 -32.781 1.00 66.88 486 GLY A O 1
ATOM 3274 N N . THR A 1 487 ? -1.994 4.353 -30.952 1.00 66.38 487 THR A N 1
ATOM 3275 C CA . THR A 1 487 ? -1.201 5.292 -30.134 1.00 66.38 487 THR A CA 1
ATOM 3276 C C . THR A 1 487 ? 0.045 4.668 -29.511 1.00 66.38 487 THR A C 1
ATOM 3278 O O . THR A 1 487 ? 1.115 5.271 -29.568 1.00 66.38 487 THR A O 1
ATOM 3281 N N . ALA A 1 488 ? -0.048 3.457 -28.958 1.00 74.81 488 ALA A N 1
ATOM 3282 C CA . ALA A 1 488 ? 1.094 2.787 -28.347 1.00 74.81 488 ALA A CA 1
ATOM 3283 C C . ALA A 1 488 ? 1.919 2.054 -29.417 1.00 74.81 488 ALA A C 1
ATOM 3285 O O . ALA A 1 488 ? 1.466 1.061 -29.987 1.00 74.81 488 ALA A O 1
ATOM 3286 N N . ALA A 1 489 ? 3.130 2.534 -29.704 1.00 79.19 489 ALA A N 1
ATOM 3287 C CA . ALA A 1 489 ? 4.047 1.857 -30.617 1.00 79.19 489 ALA A CA 1
ATOM 3288 C C . ALA A 1 489 ? 4.586 0.561 -29.991 1.00 79.19 489 ALA A C 1
ATOM 3290 O O . ALA A 1 489 ? 5.024 0.551 -28.842 1.00 79.19 489 ALA A O 1
ATOM 3291 N N . VAL A 1 490 ? 4.570 -0.526 -30.760 1.00 83.00 490 VAL A N 1
ATOM 3292 C CA . VAL A 1 490 ? 5.207 -1.796 -30.393 1.00 83.00 490 VAL A CA 1
ATOM 3293 C C . VAL A 1 490 ? 6.719 -1.628 -30.520 1.00 83.00 490 VAL A C 1
ATOM 3295 O O . VAL A 1 490 ? 7.202 -1.200 -31.568 1.00 83.00 490 VAL A O 1
ATOM 3298 N N . THR A 1 491 ? 7.468 -1.963 -29.467 1.00 77.88 491 THR A N 1
ATOM 3299 C CA . THR A 1 491 ? 8.924 -1.731 -29.398 1.00 77.88 491 THR A CA 1
ATOM 3300 C C . THR A 1 491 ? 9.694 -2.526 -30.456 1.00 77.88 491 THR A C 1
ATOM 3302 O O . THR A 1 491 ? 10.711 -2.066 -30.974 1.00 77.88 491 THR A O 1
ATOM 3305 N N . ALA A 1 492 ? 9.198 -3.719 -30.799 1.00 77.94 492 ALA A N 1
ATOM 3306 C CA . ALA A 1 492 ? 9.746 -4.548 -31.864 1.00 77.94 492 ALA A CA 1
ATOM 3307 C C . ALA A 1 492 ? 9.422 -3.953 -33.245 1.00 77.94 492 ALA A C 1
ATOM 3309 O O . ALA A 1 492 ? 8.262 -3.904 -33.661 1.00 77.94 492 ALA A O 1
ATOM 3310 N N . THR A 1 493 ? 10.463 -3.560 -33.982 1.00 88.94 493 THR A N 1
ATOM 3311 C CA . THR A 1 493 ? 10.363 -3.093 -35.370 1.00 88.94 493 THR A CA 1
ATOM 3312 C C . THR A 1 493 ? 11.256 -3.919 -36.290 1.00 88.94 493 THR A C 1
ATOM 3314 O O . THR A 1 493 ? 12.321 -4.380 -35.887 1.00 88.94 493 THR A O 1
ATOM 3317 N N . GLN A 1 494 ? 10.821 -4.123 -37.535 1.00 91.75 494 GLN A N 1
ATOM 3318 C CA . GLN A 1 494 ? 11.492 -4.994 -38.501 1.00 91.75 494 GLN A CA 1
ATOM 3319 C C . GLN A 1 494 ? 11.916 -4.202 -39.738 1.00 91.75 494 GLN A C 1
ATOM 3321 O O . GLN A 1 494 ? 11.075 -3.620 -40.420 1.00 91.75 494 GLN A O 1
ATOM 3326 N N . THR A 1 495 ? 13.203 -4.215 -40.076 1.00 90.94 495 THR A N 1
ATOM 3327 C CA . THR A 1 495 ? 13.696 -3.611 -41.324 1.00 90.94 495 THR A CA 1
ATOM 3328 C C . THR A 1 495 ? 13.551 -4.590 -42.488 1.00 90.94 495 THR A C 1
ATOM 3330 O O . THR A 1 495 ? 13.985 -5.738 -42.396 1.00 90.94 495 THR A O 1
ATOM 3333 N N . VAL A 1 496 ? 12.973 -4.121 -43.595 1.00 89.69 496 VAL A N 1
ATOM 3334 C CA . VAL A 1 496 ? 12.921 -4.825 -44.882 1.00 89.69 496 VAL A CA 1
ATOM 3335 C C . VAL A 1 496 ? 13.732 -4.028 -45.906 1.00 89.69 496 VAL A C 1
ATOM 3337 O O . VAL A 1 496 ? 13.574 -2.812 -46.026 1.00 89.69 496 VAL A O 1
ATOM 3340 N N . THR A 1 497 ? 14.603 -4.714 -46.643 1.00 87.31 497 THR A N 1
ATOM 3341 C CA . THR A 1 497 ? 15.454 -4.136 -47.690 1.00 87.31 497 THR A CA 1
ATOM 3342 C C . THR A 1 497 ? 14.921 -4.520 -49.066 1.00 87.31 497 THR A C 1
ATOM 3344 O O . THR A 1 497 ? 14.868 -5.699 -49.408 1.00 87.31 497 THR A O 1
ATOM 3347 N N . VAL A 1 498 ? 14.556 -3.529 -49.876 1.00 82.88 498 VAL A N 1
ATOM 3348 C CA . VAL A 1 498 ? 14.162 -3.702 -51.276 1.00 82.88 498 VAL A CA 1
ATOM 3349 C C . VAL A 1 498 ? 15.377 -3.467 -52.167 1.00 82.88 498 VAL A C 1
ATOM 3351 O O . VAL A 1 498 ? 15.914 -2.361 -52.228 1.00 82.88 498 VAL A O 1
ATOM 3354 N N . THR A 1 499 ? 15.790 -4.501 -52.895 1.00 76.75 499 THR A N 1
ATOM 3355 C CA . THR A 1 499 ? 16.846 -4.424 -53.912 1.00 76.75 499 THR A CA 1
ATOM 3356 C C . THR A 1 499 ? 16.233 -4.490 -55.305 1.00 76.75 499 THR A C 1
ATOM 3358 O O . THR A 1 499 ? 15.347 -5.299 -55.569 1.00 76.75 499 THR A O 1
ATOM 3361 N N . VAL A 1 500 ? 16.689 -3.633 -56.215 1.00 72.56 500 VAL A N 1
ATOM 3362 C CA . VAL A 1 500 ? 16.261 -3.630 -57.622 1.00 72.56 500 VAL A CA 1
ATOM 3363 C C . VAL A 1 500 ? 17.518 -3.723 -58.469 1.00 72.56 500 VAL A C 1
ATOM 3365 O O . VAL A 1 500 ? 18.278 -2.763 -58.501 1.00 72.56 500 VAL A O 1
ATOM 3368 N N . SER A 1 501 ? 17.748 -4.864 -59.118 1.00 70.50 501 SER A N 1
ATOM 3369 C CA . SER A 1 501 ? 18.928 -5.106 -59.959 1.00 70.50 501 SER A CA 1
ATOM 3370 C C . SER A 1 501 ? 18.563 -5.017 -61.441 1.00 70.50 501 SER A C 1
ATOM 3372 O O . SER A 1 501 ? 17.654 -5.712 -61.889 1.00 70.50 501 SER A O 1
ATOM 3374 N N . ILE A 1 502 ? 19.263 -4.171 -62.203 1.00 71.25 502 ILE A N 1
ATOM 3375 C CA . ILE A 1 502 ? 18.982 -3.911 -63.626 1.00 71.25 502 ILE A CA 1
ATOM 3376 C C . ILE A 1 502 ? 20.245 -4.121 -64.469 1.00 71.25 502 ILE A C 1
ATOM 3378 O O . ILE A 1 502 ? 21.240 -3.422 -64.292 1.00 71.25 502 ILE A O 1
ATOM 3382 N N . THR A 1 503 ? 20.207 -5.036 -65.437 1.00 76.38 503 THR A N 1
ATOM 3383 C CA . THR A 1 503 ? 21.286 -5.190 -66.427 1.00 76.38 503 THR A CA 1
ATOM 3384 C C . THR A 1 503 ? 20.975 -4.367 -67.675 1.00 76.38 503 THR A C 1
ATOM 3386 O O . THR A 1 503 ? 19.902 -4.505 -68.257 1.00 76.38 503 THR A O 1
ATOM 3389 N N . ILE A 1 504 ? 21.916 -3.523 -68.099 1.00 72.56 504 ILE A N 1
ATOM 3390 C CA . ILE A 1 504 ? 21.810 -2.685 -69.299 1.00 72.56 504 ILE A CA 1
ATOM 3391 C C . ILE A 1 504 ? 22.896 -3.127 -70.286 1.00 72.56 504 ILE A C 1
ATOM 3393 O O . ILE A 1 504 ? 24.074 -3.219 -69.925 1.00 72.56 504 ILE A O 1
ATOM 3397 N N . SER A 1 505 ? 22.491 -3.425 -71.524 1.00 76.44 505 SER A N 1
ATOM 3398 C CA . SER A 1 505 ? 23.381 -3.927 -72.574 1.00 76.44 505 SER A CA 1
ATOM 3399 C C . SER A 1 505 ? 23.123 -3.234 -73.910 1.00 76.44 505 SER A C 1
ATOM 3401 O O . SER A 1 505 ? 22.252 -3.648 -74.672 1.00 76.44 505 SER A O 1
ATOM 3403 N N . GLY A 1 506 ? 23.873 -2.161 -74.173 1.00 64.44 506 GLY A N 1
ATOM 3404 C CA . GLY A 1 506 ? 23.755 -1.351 -75.387 1.00 64.44 506 GLY A CA 1
ATOM 3405 C C . GLY A 1 506 ? 22.546 -0.405 -75.392 1.00 64.44 506 GLY A C 1
ATOM 3406 O O . GLY A 1 506 ? 21.404 -0.811 -75.192 1.00 64.44 506 GLY A O 1
ATOM 3407 N N . GLY A 1 507 ? 22.789 0.877 -75.673 1.00 74.69 507 GLY A N 1
ATOM 3408 C CA . GLY A 1 507 ? 21.737 1.900 -75.749 1.00 74.69 507 GLY A CA 1
ATOM 3409 C C . GLY A 1 507 ? 21.484 2.628 -74.424 1.00 74.69 507 GLY A C 1
ATOM 3410 O O . GLY A 1 507 ? 22.380 2.742 -73.589 1.00 74.69 507 GLY A O 1
ATOM 3411 N N . SER A 1 508 ? 20.284 3.188 -74.246 1.00 76.38 508 SER A N 1
ATOM 3412 C CA . SER A 1 508 ? 19.945 4.032 -73.091 1.00 76.38 508 SER A CA 1
ATOM 3413 C C . SER A 1 508 ? 19.078 3.320 -72.053 1.00 76.38 508 SER A C 1
ATOM 3415 O O . SER A 1 508 ? 18.099 2.673 -72.423 1.00 76.38 508 SER A O 1
ATOM 3417 N N . GLY A 1 509 ? 19.362 3.512 -70.763 1.00 76.25 509 GLY A N 1
ATOM 3418 C CA . GLY A 1 509 ? 18.567 2.936 -69.671 1.00 76.25 509 GLY A CA 1
ATOM 3419 C C . GLY A 1 509 ? 18.605 3.752 -68.377 1.00 76.25 509 GLY A C 1
ATOM 3420 O O . GLY A 1 509 ? 19.337 4.737 -68.263 1.00 76.25 509 GLY A O 1
ATOM 3421 N N . THR A 1 510 ? 17.809 3.341 -67.389 1.00 77.31 510 THR A N 1
ATOM 3422 C CA . THR A 1 510 ? 17.669 4.044 -66.103 1.00 77.31 510 THR A CA 1
ATOM 3423 C C . THR A 1 510 ? 17.818 3.091 -64.920 1.00 77.31 510 THR A C 1
ATOM 3425 O O . THR A 1 510 ? 17.120 2.079 -64.867 1.00 77.31 510 THR A O 1
ATOM 3428 N N . ILE A 1 511 ? 18.661 3.441 -63.945 1.00 76.81 511 ILE A N 1
ATOM 3429 C CA . ILE A 1 511 ? 18.735 2.774 -62.636 1.00 76.81 511 ILE A CA 1
ATOM 3430 C C . ILE A 1 511 ? 18.046 3.696 -61.612 1.00 76.81 511 ILE A C 1
ATOM 3432 O O . ILE A 1 511 ? 18.496 4.834 -61.436 1.00 76.81 511 ILE A O 1
ATOM 3436 N N . PRO A 1 512 ? 16.944 3.268 -60.964 1.00 72.44 512 PRO A N 1
ATOM 3437 C CA . PRO A 1 512 ? 16.233 4.088 -59.984 1.00 72.44 512 PRO A CA 1
ATOM 3438 C C . PRO A 1 512 ? 17.083 4.299 -58.725 1.00 72.44 512 PRO A C 1
ATOM 3440 O O . PRO A 1 512 ? 17.979 3.510 -58.441 1.00 72.44 512 PRO A O 1
ATOM 3443 N N . SER A 1 513 ? 16.783 5.345 -57.950 1.00 70.56 513 SER A N 1
ATOM 3444 C CA . SER A 1 513 ? 17.469 5.644 -56.683 1.00 70.56 513 SER A CA 1
ATOM 3445 C C . SER A 1 513 ? 17.444 4.458 -55.717 1.00 70.56 513 SER A C 1
ATOM 3447 O O . SER A 1 513 ? 16.384 3.869 -5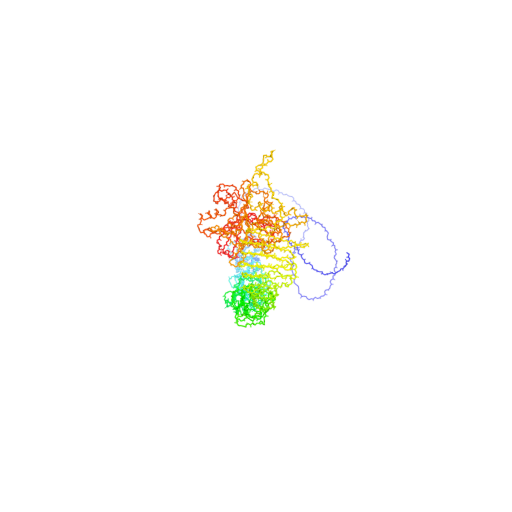5.510 1.00 70.56 513 SER A O 1
ATOM 3449 N N . GLY A 1 514 ? 18.592 4.125 -55.124 1.00 67.25 514 GLY A N 1
ATOM 3450 C CA . GLY A 1 514 ? 18.777 2.944 -54.272 1.00 67.25 514 GLY A CA 1
ATOM 3451 C C . GLY A 1 514 ? 18.804 1.612 -55.033 1.00 67.25 514 GLY A C 1
ATOM 3452 O O . GLY A 1 514 ? 18.870 0.552 -54.413 1.00 67.25 514 GLY A O 1
ATOM 3453 N N . GLY A 1 515 ? 18.732 1.645 -56.365 1.00 71.62 515 GLY A N 1
ATOM 3454 C CA . GLY A 1 515 ? 18.870 0.474 -57.218 1.00 71.62 515 GLY A CA 1
ATOM 3455 C C . GLY A 1 515 ? 20.322 0.018 -57.358 1.00 71.62 515 GLY A C 1
ATOM 3456 O O . GLY A 1 515 ? 21.274 0.722 -57.025 1.00 71.62 515 GLY A O 1
ATOM 3457 N N . SER A 1 516 ? 20.484 -1.176 -57.906 1.00 76.00 516 SER A N 1
ATOM 3458 C CA . SER A 1 516 ? 21.751 -1.713 -58.375 1.00 76.00 516 SER A CA 1
ATOM 3459 C C . SER A 1 516 ? 21.650 -1.961 -59.877 1.00 76.00 516 SER A C 1
ATOM 3461 O O . SER A 1 516 ? 20.579 -2.300 -60.387 1.00 76.00 516 SER A O 1
ATOM 3463 N N . GLY A 1 517 ? 22.740 -1.822 -60.620 1.00 74.12 517 GLY A N 1
ATOM 3464 C CA . GLY A 1 517 ? 22.728 -2.222 -62.017 1.00 74.12 517 GLY A CA 1
ATOM 3465 C C . GLY A 1 517 ? 24.088 -2.548 -62.594 1.00 74.12 517 GLY A C 1
ATOM 3466 O O . GLY A 1 517 ? 25.118 -2.090 -62.111 1.00 74.12 517 GLY A O 1
ATOM 3467 N N . THR A 1 518 ? 24.074 -3.346 -63.654 1.00 78.19 518 THR A N 1
ATOM 3468 C CA . THR A 1 518 ? 25.279 -3.802 -64.345 1.00 78.19 518 THR A CA 1
ATOM 3469 C C . THR A 1 518 ? 25.264 -3.298 -65.777 1.00 78.19 518 THR A C 1
ATOM 3471 O O . THR A 1 518 ? 24.319 -3.566 -66.520 1.00 78.19 518 THR A O 1
ATOM 3474 N N . ILE A 1 519 ? 26.314 -2.585 -66.177 1.00 73.19 519 ILE A N 1
ATOM 3475 C CA . ILE A 1 519 ? 26.496 -2.087 -67.541 1.00 73.19 519 ILE A CA 1
ATOM 3476 C C . ILE A 1 519 ? 27.414 -3.048 -68.303 1.00 73.19 519 ILE A C 1
ATOM 3478 O O . ILE A 1 519 ? 28.490 -3.434 -67.830 1.00 73.19 519 ILE A O 1
ATOM 3482 N N . THR A 1 520 ? 26.972 -3.432 -69.500 1.00 69.31 520 THR A N 1
ATOM 3483 C CA . THR A 1 520 ? 27.681 -4.325 -70.425 1.00 69.31 520 THR A CA 1
ATOM 3484 C C . THR A 1 520 ? 27.720 -3.674 -71.812 1.00 69.31 520 THR A C 1
ATOM 3486 O O . THR A 1 520 ? 26.694 -3.509 -72.463 1.00 69.31 520 THR A O 1
ATOM 3489 N N . GLY A 1 521 ? 28.901 -3.265 -72.281 1.00 68.44 521 GLY A N 1
ATOM 3490 C CA . GLY A 1 521 ? 29.030 -2.550 -73.561 1.00 68.44 521 GLY A CA 1
ATOM 3491 C C . GLY A 1 521 ? 28.551 -1.082 -73.535 1.00 68.44 521 GLY A C 1
ATOM 3492 O O . GLY A 1 521 ? 28.040 -0.606 -72.515 1.00 68.44 521 GLY A O 1
ATOM 3493 N N . PRO A 1 522 ? 28.741 -0.339 -74.644 1.00 71.81 522 PRO A N 1
ATOM 3494 C CA . PRO A 1 522 ? 28.554 1.111 -74.697 1.00 71.81 522 PRO A CA 1
ATOM 3495 C C . PRO A 1 522 ? 27.089 1.499 -74.469 1.00 71.81 522 PRO A C 1
ATOM 3497 O O . PRO A 1 522 ? 26.215 1.230 -75.296 1.00 71.81 522 PRO A O 1
ATOM 3500 N N . SER A 1 523 ? 26.835 2.139 -73.328 1.00 75.31 523 SER A N 1
ATOM 3501 C CA . SER A 1 523 ? 25.485 2.481 -72.868 1.00 75.31 523 SER A CA 1
ATOM 3502 C C . SER A 1 523 ? 25.412 3.911 -72.319 1.00 75.31 523 SER A C 1
ATOM 3504 O O . SER A 1 523 ? 26.404 4.434 -71.807 1.00 75.31 523 SER A O 1
ATOM 3506 N N . THR A 1 524 ? 24.235 4.536 -72.389 1.00 74.94 524 THR A N 1
ATOM 3507 C CA . THR A 1 524 ? 23.943 5.847 -71.783 1.00 74.94 524 THR A CA 1
ATOM 3508 C C . THR A 1 524 ? 22.971 5.656 -70.624 1.00 74.94 524 THR A C 1
ATOM 3510 O O . THR A 1 524 ? 21.780 5.433 -70.839 1.00 74.94 524 THR A O 1
ATOM 3513 N N . VAL A 1 525 ? 23.462 5.695 -69.387 1.00 73.38 525 VAL A N 1
ATOM 3514 C CA . VAL A 1 525 ? 22.655 5.313 -68.218 1.00 73.38 525 VAL A CA 1
ATOM 3515 C C . VAL A 1 525 ? 22.378 6.515 -67.329 1.00 73.38 525 VAL A C 1
ATOM 3517 O O . VAL A 1 525 ? 23.308 7.199 -66.908 1.00 73.38 525 VAL A O 1
ATOM 3520 N N . THR A 1 526 ? 21.102 6.750 -67.018 1.00 77.12 526 THR A N 1
ATOM 3521 C CA . THR A 1 526 ? 20.697 7.710 -65.980 1.00 77.12 526 THR A CA 1
ATOM 3522 C C . THR A 1 526 ? 20.558 6.986 -64.647 1.00 77.12 526 THR A C 1
ATOM 3524 O O . THR A 1 526 ? 19.896 5.950 -64.583 1.00 77.12 526 THR A O 1
ATOM 3527 N N . VAL A 1 527 ? 21.177 7.503 -63.586 1.00 72.25 527 VAL A N 1
ATOM 3528 C CA . VAL A 1 527 ? 21.242 6.816 -62.284 1.00 72.25 527 VAL A CA 1
ATOM 3529 C C . VAL A 1 527 ? 20.759 7.726 -61.161 1.00 72.25 527 VAL A C 1
ATOM 3531 O O . VAL A 1 527 ? 21.215 8.863 -61.035 1.00 72.25 527 VAL A O 1
ATOM 3534 N N . GLY A 1 528 ? 19.827 7.213 -60.355 1.00 68.44 528 GLY A N 1
ATOM 3535 C CA . GLY A 1 528 ? 19.301 7.894 -59.176 1.00 68.44 528 GLY A CA 1
ATOM 3536 C C . GLY A 1 528 ? 20.250 7.862 -57.973 1.00 68.44 528 GLY A C 1
ATOM 3537 O O . GLY A 1 528 ? 21.226 7.110 -57.927 1.00 68.44 528 GLY A O 1
ATOM 3538 N N . THR A 1 529 ? 19.931 8.667 -56.962 1.00 71.31 529 THR A N 1
ATOM 3539 C CA . THR A 1 529 ? 20.688 8.797 -55.705 1.00 71.31 529 THR A CA 1
ATOM 3540 C C . THR A 1 529 ? 20.904 7.459 -54.989 1.00 71.31 529 THR A C 1
ATOM 3542 O O . THR A 1 529 ? 20.031 6.594 -55.009 1.00 71.31 529 THR A O 1
ATOM 3545 N N . GLY A 1 530 ? 22.057 7.279 -54.333 1.00 66.44 530 GLY A N 1
ATOM 3546 C CA . GLY A 1 530 ? 22.330 6.096 -53.498 1.00 66.44 530 GLY A CA 1
ATOM 3547 C C . GLY A 1 530 ? 22.409 4.746 -54.228 1.00 66.44 530 GLY A C 1
ATOM 3548 O O . GLY A 1 530 ? 22.308 3.709 -53.579 1.00 66.44 530 GLY A O 1
ATOM 3549 N N . SER A 1 531 ? 22.536 4.743 -55.557 1.00 71.75 531 SER A N 1
ATOM 3550 C CA . SER A 1 531 ? 22.558 3.517 -56.370 1.00 71.75 531 SER A CA 1
ATOM 3551 C C . SER A 1 531 ? 23.967 2.927 -56.518 1.00 71.75 531 SER A C 1
ATOM 3553 O O . SER A 1 531 ? 24.959 3.661 -56.497 1.00 71.75 531 SER A O 1
ATOM 3555 N N . THR A 1 532 ? 24.061 1.616 -56.754 1.00 69.88 532 THR A N 1
ATOM 3556 C CA . THR A 1 532 ? 25.317 0.933 -57.122 1.00 69.88 532 THR A CA 1
ATOM 3557 C C . THR A 1 532 ? 25.348 0.582 -58.609 1.00 69.88 532 THR A C 1
ATOM 3559 O O . THR A 1 532 ? 24.341 0.162 -59.179 1.00 69.88 532 THR A O 1
ATOM 3562 N N . VAL A 1 533 ? 26.499 0.767 -59.259 1.00 72.12 533 VAL A N 1
ATOM 3563 C CA . VAL A 1 533 ? 26.674 0.493 -60.692 1.00 72.12 533 VAL A CA 1
ATOM 3564 C C . VAL A 1 533 ? 27.961 -0.289 -60.937 1.00 72.12 533 VAL A C 1
ATOM 3566 O O . VAL A 1 533 ? 29.060 0.230 -60.750 1.00 72.12 533 VAL A O 1
ATOM 3569 N N . ASP A 1 534 ? 27.837 -1.516 -61.425 1.00 71.44 534 ASP A N 1
ATOM 3570 C CA . ASP A 1 534 ? 28.976 -2.329 -61.845 1.00 71.44 534 ASP A CA 1
ATOM 3571 C C . ASP A 1 534 ? 29.189 -2.189 -63.357 1.00 71.44 534 ASP A C 1
ATOM 3573 O O . ASP A 1 534 ? 28.294 -2.472 -64.156 1.00 71.44 534 ASP A O 1
ATOM 3577 N N . VAL A 1 535 ? 30.381 -1.763 -63.778 1.00 68.62 535 VAL A N 1
ATOM 3578 C CA . VAL A 1 535 ? 30.757 -1.661 -65.196 1.00 68.62 535 VAL A CA 1
ATOM 3579 C C . VAL A 1 535 ? 31.730 -2.788 -65.520 1.00 68.62 535 VAL A C 1
ATOM 3581 O O . VAL A 1 535 ? 32.900 -2.773 -65.127 1.00 68.62 535 VAL A O 1
ATOM 3584 N N . SER A 1 536 ? 31.219 -3.797 -66.224 1.00 63.31 536 SER A N 1
ATOM 3585 C CA . SER A 1 536 ? 31.959 -5.024 -66.529 1.00 63.31 536 SER A CA 1
ATOM 3586 C C . SER A 1 536 ? 32.892 -4.855 -67.736 1.00 63.31 536 SER A C 1
ATOM 3588 O O . SER A 1 536 ? 32.529 -4.259 -68.755 1.00 63.31 536 SER A O 1
ATOM 3590 N N . SER A 1 537 ? 34.119 -5.372 -67.626 1.00 54.41 537 SER A N 1
ATOM 3591 C CA . SER A 1 537 ? 35.166 -5.149 -68.622 1.00 54.41 537 SER A CA 1
ATOM 3592 C C . SER A 1 537 ? 35.147 -6.162 -69.768 1.00 54.41 537 SER A C 1
ATOM 3594 O O . SER A 1 537 ? 35.259 -7.372 -69.590 1.00 54.41 537 SER A O 1
ATOM 3596 N N . SER A 1 538 ? 35.035 -5.625 -70.981 1.00 53.25 538 SER A N 1
ATOM 3597 C CA . SER A 1 538 ? 35.499 -6.215 -72.250 1.00 53.25 538 SER A CA 1
ATOM 3598 C C . SER A 1 538 ? 35.223 -5.227 -73.385 1.00 53.25 538 SER A C 1
ATOM 3600 O O . SER A 1 538 ? 36.138 -4.859 -74.111 1.00 53.25 538 SER A O 1
ATOM 3602 N N . ASN A 1 539 ? 33.988 -4.710 -73.458 1.00 49.69 539 ASN A N 1
ATOM 3603 C CA . ASN A 1 539 ? 33.528 -3.823 -74.538 1.00 49.69 539 ASN A CA 1
ATOM 3604 C C . ASN A 1 539 ? 32.926 -2.480 -74.061 1.00 49.69 539 ASN A C 1
ATOM 3606 O O . ASN A 1 539 ? 32.329 -1.766 -74.859 1.00 49.69 539 ASN A O 1
ATOM 3610 N N . ALA A 1 540 ? 33.048 -2.102 -72.783 1.00 52.22 540 ALA A N 1
ATOM 3611 C CA . ALA A 1 540 ? 32.364 -0.927 -72.213 1.00 52.22 540 ALA A CA 1
ATOM 3612 C C . ALA A 1 540 ? 32.908 0.455 -72.658 1.00 52.22 540 ALA A C 1
ATOM 3614 O O . ALA A 1 540 ? 32.430 1.481 -72.168 1.00 52.22 540 ALA A O 1
ATOM 3615 N N . GLY A 1 541 ? 33.887 0.504 -73.567 1.00 59.38 541 GLY A N 1
ATOM 3616 C CA . GLY A 1 541 ? 34.537 1.744 -73.991 1.00 59.38 541 GLY A CA 1
ATOM 3617 C C . GLY A 1 541 ? 33.558 2.761 -74.586 1.00 59.38 541 GLY A C 1
ATOM 3618 O O . GLY A 1 541 ? 32.840 2.456 -75.535 1.00 59.38 541 GLY A O 1
ATOM 3619 N N . GLY A 1 542 ? 33.537 3.974 -74.028 1.00 60.09 542 GLY A N 1
ATOM 3620 C CA . GLY A 1 542 ? 32.618 5.041 -74.448 1.00 60.09 542 GLY A CA 1
ATOM 3621 C C . GLY A 1 542 ? 31.243 5.023 -73.767 1.00 60.09 542 GLY A C 1
ATOM 3622 O O . GLY A 1 542 ? 30.380 5.823 -74.127 1.00 60.09 542 GLY A O 1
ATOM 3623 N N . SER A 1 543 ? 31.027 4.163 -72.764 1.00 66.12 543 SER A N 1
ATOM 3624 C CA . SER A 1 543 ? 29.832 4.246 -71.913 1.00 66.12 543 SER A CA 1
ATOM 3625 C C . SER A 1 543 ? 29.769 5.597 -71.199 1.00 66.12 543 SER A C 1
ATOM 3627 O O . SER A 1 543 ? 30.789 6.102 -70.726 1.00 66.12 543 SER A O 1
ATOM 3629 N N . THR A 1 544 ? 28.573 6.177 -71.098 1.00 64.56 544 THR A N 1
ATOM 3630 C CA . THR A 1 544 ? 28.344 7.465 -70.431 1.00 64.56 544 THR A CA 1
ATOM 3631 C C . THR A 1 544 ? 27.333 7.310 -69.302 1.00 64.56 544 THR A C 1
ATOM 3633 O O . THR A 1 544 ? 26.182 6.930 -69.520 1.00 64.56 544 THR A O 1
ATOM 3636 N N . LEU A 1 545 ? 27.763 7.642 -68.088 1.00 66.50 545 LEU A N 1
ATOM 3637 C CA . LEU A 1 545 ? 26.931 7.740 -66.899 1.00 66.50 545 LEU A CA 1
ATOM 3638 C C . LEU A 1 545 ? 26.444 9.185 -66.743 1.00 66.50 545 LEU A C 1
ATOM 3640 O O . LEU A 1 545 ? 27.237 10.113 -66.566 1.00 66.50 545 LEU A O 1
ATOM 3644 N N . THR A 1 546 ? 25.131 9.383 -66.797 1.00 65.88 546 THR A N 1
ATOM 3645 C CA . THR A 1 546 ? 24.491 10.676 -66.546 1.00 65.88 546 THR A CA 1
ATOM 3646 C C . THR A 1 546 ? 23.887 10.675 -65.146 1.00 65.88 546 THR A C 1
ATOM 3648 O O . THR A 1 546 ? 22.948 9.935 -64.859 1.00 65.88 546 THR A O 1
ATOM 3651 N N . LEU A 1 547 ? 24.414 11.520 -64.259 1.00 61.25 547 LEU A N 1
ATOM 3652 C CA . LEU A 1 547 ? 23.830 11.715 -62.931 1.00 61.25 547 LEU A CA 1
ATOM 3653 C C . LEU A 1 547 ? 22.808 12.852 -62.998 1.00 61.25 547 LEU A C 1
ATOM 3655 O O . LEU A 1 547 ? 23.168 14.021 -63.173 1.00 61.25 547 LEU A O 1
ATOM 3659 N N . SER A 1 548 ? 21.529 12.502 -62.867 1.00 55.91 548 SER A N 1
ATOM 3660 C CA . SER A 1 548 ? 20.429 13.464 -62.803 1.00 55.91 548 SER A CA 1
ATOM 3661 C C . SER A 1 548 ? 20.341 14.093 -61.409 1.00 55.91 548 SER A C 1
ATOM 3663 O O . SER A 1 548 ? 20.241 13.382 -60.409 1.00 55.91 548 SER A O 1
ATOM 3665 N N . GLY A 1 549 ? 20.332 15.426 -61.341 1.00 53.41 549 GLY A N 1
ATOM 3666 C CA . GLY A 1 549 ? 20.154 16.179 -60.094 1.00 53.41 549 GLY A CA 1
ATOM 3667 C C . GLY A 1 549 ? 21.370 16.186 -59.158 1.00 53.41 549 GLY A C 1
ATOM 3668 O O . GLY A 1 549 ? 22.487 15.838 -59.547 1.00 53.41 549 GLY A O 1
ATOM 3669 N N . ASN A 1 550 ? 21.144 16.618 -57.914 1.00 51.69 550 ASN A N 1
ATOM 3670 C CA . ASN A 1 550 ? 22.168 16.714 -56.868 1.00 51.69 550 ASN A CA 1
ATOM 3671 C C . ASN A 1 550 ? 22.409 15.333 -56.230 1.00 51.69 550 ASN A C 1
ATOM 3673 O O . ASN A 1 550 ? 21.940 15.046 -55.128 1.00 51.69 550 ASN A O 1
ATOM 3677 N N . SER A 1 551 ? 23.050 14.444 -56.991 1.00 55.22 551 SER A N 1
ATOM 3678 C CA . SER A 1 551 ? 23.180 13.031 -56.638 1.00 55.22 551 SER A CA 1
ATOM 3679 C C . SER A 1 551 ? 24.431 12.736 -55.810 1.00 55.22 551 SER A C 1
ATOM 3681 O O . SER A 1 551 ? 25.547 12.719 -56.330 1.00 55.22 551 SER A O 1
ATOM 3683 N N . SER A 1 552 ? 24.226 12.446 -54.525 1.00 57.72 552 SER A N 1
ATOM 3684 C CA . SER A 1 552 ? 25.261 11.972 -53.598 1.00 57.72 552 SER A CA 1
ATOM 3685 C C . SER A 1 552 ? 25.141 10.468 -53.345 1.00 57.72 552 SER A C 1
ATOM 3687 O O . SER A 1 552 ? 24.042 9.905 -53.369 1.00 57.72 552 SER A O 1
ATOM 3689 N N . GLY A 1 553 ? 26.273 9.817 -53.069 1.00 57.72 553 GLY A N 1
ATOM 3690 C CA . GLY A 1 553 ? 26.311 8.421 -52.617 1.00 57.72 553 GLY A CA 1
ATOM 3691 C C . GLY A 1 553 ? 26.124 7.372 -53.715 1.00 57.72 553 GLY A C 1
ATOM 3692 O O . GLY A 1 553 ? 25.784 6.236 -53.404 1.00 57.72 553 GLY A O 1
ATOM 3693 N N . VAL A 1 554 ? 26.339 7.725 -54.986 1.00 62.03 554 VAL A N 1
ATOM 3694 C CA . VAL A 1 554 ? 26.424 6.727 -56.065 1.00 62.03 554 VAL A CA 1
ATOM 3695 C C . VAL A 1 554 ? 27.799 6.057 -56.004 1.00 62.03 554 VAL A C 1
ATOM 3697 O O . VAL A 1 554 ? 28.823 6.734 -55.847 1.00 62.03 554 VAL A O 1
ATOM 3700 N N . SER A 1 555 ? 27.831 4.730 -56.127 1.00 65.12 555 SER A N 1
ATOM 3701 C CA . SER A 1 555 ? 29.071 3.949 -56.171 1.00 65.12 555 SER A CA 1
ATOM 3702 C C . SER A 1 555 ? 29.215 3.233 -57.507 1.00 65.12 555 SER A C 1
ATOM 3704 O O . SER A 1 555 ? 28.257 2.627 -57.988 1.00 65.12 555 SER A O 1
ATOM 3706 N N . VAL A 1 556 ? 30.400 3.324 -58.113 1.00 69.19 556 VAL A N 1
ATOM 3707 C CA . VAL A 1 556 ? 30.717 2.714 -59.410 1.00 69.19 556 VAL A CA 1
ATOM 3708 C C . VAL A 1 556 ? 31.944 1.826 -59.281 1.00 69.19 556 VAL A C 1
ATOM 3710 O O . VAL A 1 556 ? 33.000 2.298 -58.858 1.00 69.19 556 VAL A O 1
ATOM 3713 N N . ASN A 1 557 ? 31.829 0.572 -59.712 1.00 69.62 557 ASN A N 1
ATOM 3714 C CA . ASN A 1 557 ? 32.949 -0.364 -59.783 1.00 69.62 557 ASN A CA 1
ATOM 3715 C C . ASN A 1 557 ? 33.379 -0.568 -61.240 1.00 69.62 557 ASN A C 1
ATOM 3717 O O . ASN A 1 557 ? 32.573 -0.965 -62.082 1.00 69.62 557 ASN A O 1
ATOM 3721 N N . LEU A 1 558 ? 34.655 -0.311 -61.536 1.00 67.69 558 LEU A N 1
ATOM 3722 C CA . LEU A 1 558 ? 35.250 -0.516 -62.859 1.00 67.69 558 LEU A CA 1
ATOM 3723 C C . LEU A 1 558 ? 36.087 -1.805 -62.897 1.00 67.69 558 LEU A C 1
ATOM 3725 O O . LEU A 1 558 ? 37.074 -1.947 -62.161 1.00 67.69 558 LEU A O 1
ATOM 3729 N N . GLY A 1 559 ? 35.729 -2.722 -63.800 1.00 60.22 559 GLY A N 1
ATOM 3730 C CA . GLY A 1 559 ? 36.603 -3.824 -64.207 1.00 60.22 559 GLY A CA 1
ATOM 3731 C C . GLY A 1 559 ? 37.768 -3.334 -65.077 1.00 60.22 559 GLY A C 1
ATOM 3732 O O . GLY A 1 559 ? 37.623 -2.357 -65.813 1.00 60.22 559 GLY A O 1
ATOM 3733 N N . GLY A 1 560 ? 38.916 -4.013 -65.018 1.00 61.06 560 GLY A N 1
ATOM 3734 C CA . GLY A 1 560 ? 40.150 -3.578 -65.689 1.00 61.06 560 GLY A CA 1
ATOM 3735 C C . GLY A 1 560 ? 40.024 -3.388 -67.204 1.00 61.06 560 GLY A C 1
ATOM 3736 O O . GLY A 1 560 ? 39.505 -4.259 -67.900 1.00 61.06 560 GLY A O 1
ATOM 3737 N N . GLY A 1 561 ? 40.526 -2.256 -67.703 1.00 59.62 561 GLY A N 1
ATOM 3738 C CA . GLY A 1 561 ? 40.452 -1.843 -69.108 1.00 59.62 561 GLY A CA 1
ATOM 3739 C C . GLY A 1 561 ? 39.184 -1.064 -69.485 1.00 59.62 561 GLY A C 1
ATOM 3740 O O . GLY A 1 561 ? 38.900 -0.916 -70.673 1.00 59.62 561 GLY A O 1
ATOM 3741 N N . SER A 1 562 ? 38.403 -0.582 -68.513 1.00 65.69 562 SER A N 1
ATOM 3742 C CA . SER A 1 562 ? 37.146 0.139 -68.772 1.00 65.69 562 SER A CA 1
ATOM 3743 C C . SER A 1 562 ? 37.352 1.650 -68.910 1.00 65.69 562 SER A C 1
ATOM 3745 O O . SER A 1 562 ? 38.078 2.262 -68.124 1.00 65.69 562 SER A O 1
ATOM 3747 N N . SER A 1 563 ? 36.645 2.285 -69.852 1.00 61.94 563 SER A N 1
ATOM 3748 C CA . SER A 1 563 ? 36.525 3.746 -69.911 1.00 61.94 563 SER A CA 1
ATOM 3749 C C . SER A 1 563 ? 35.084 4.198 -69.688 1.00 61.94 563 SER A C 1
ATOM 3751 O O . SER A 1 563 ? 34.154 3.667 -70.296 1.00 61.94 563 SER A O 1
ATOM 3753 N N . LEU A 1 564 ? 34.907 5.180 -68.801 1.00 63.94 564 LEU A N 1
ATOM 3754 C CA . LEU A 1 564 ? 33.604 5.725 -68.426 1.00 63.94 564 LEU A CA 1
ATOM 3755 C C . LEU A 1 564 ? 33.618 7.253 -68.556 1.00 63.94 564 LEU A C 1
ATOM 3757 O O . LEU A 1 564 ? 34.460 7.936 -67.969 1.00 63.94 564 LEU A O 1
ATOM 3761 N N . GLY A 1 565 ? 32.669 7.790 -69.319 1.00 62.03 565 GLY A N 1
ATOM 3762 C CA . GLY A 1 565 ? 32.329 9.209 -69.293 1.00 62.03 565 GLY A CA 1
ATOM 3763 C C . GLY A 1 565 ? 31.309 9.486 -68.193 1.00 62.03 565 GLY A C 1
ATOM 3764 O O . GLY A 1 565 ? 30.353 8.730 -68.036 1.00 62.03 565 GLY A O 1
ATOM 3765 N N . ILE A 1 566 ? 31.484 10.570 -67.441 1.00 63.38 566 ILE A N 1
ATOM 3766 C CA . ILE A 1 566 ? 30.512 11.044 -66.454 1.00 63.38 566 ILE A CA 1
ATOM 3767 C C . ILE A 1 566 ? 30.099 12.467 -66.804 1.00 63.38 566 ILE A C 1
ATOM 3769 O O . ILE A 1 566 ? 30.930 13.375 -66.871 1.00 63.38 566 ILE A O 1
ATOM 3773 N N . SER A 1 567 ? 28.789 12.660 -66.935 1.00 62.97 567 SER A N 1
ATOM 3774 C CA . SER A 1 567 ? 28.167 13.979 -66.963 1.00 62.97 567 SER A CA 1
ATOM 3775 C C . SER A 1 567 ? 27.302 14.132 -65.719 1.00 62.97 567 SER A C 1
ATOM 3777 O O . SER A 1 567 ? 26.259 13.483 -65.602 1.00 62.97 567 SER A O 1
ATOM 3779 N N . THR A 1 568 ? 27.717 14.991 -64.788 1.00 58.72 568 THR A N 1
ATOM 3780 C CA . THR A 1 568 ? 26.879 15.359 -63.642 1.00 58.72 568 THR A CA 1
ATOM 3781 C C . THR A 1 568 ? 26.111 16.632 -63.988 1.00 58.72 568 THR A C 1
ATOM 3783 O O . THR A 1 568 ? 26.691 17.615 -64.445 1.00 58.72 568 THR A O 1
ATOM 3786 N N . GLY A 1 569 ? 24.785 16.617 -63.827 1.00 55.19 569 GLY A N 1
ATOM 3787 C CA . GLY A 1 569 ? 23.940 17.762 -64.189 1.00 55.19 569 GLY A CA 1
ATOM 3788 C C . GLY A 1 569 ? 23.996 18.939 -63.206 1.00 55.19 569 GLY A C 1
ATOM 3789 O O . GLY A 1 569 ? 23.257 19.903 -63.383 1.00 55.19 569 GLY A O 1
ATOM 3790 N N . SER A 1 570 ? 24.800 18.859 -62.139 1.00 52.44 570 SER A N 1
ATOM 3791 C CA . SER A 1 570 ? 24.900 19.897 -61.106 1.00 52.44 570 SER A CA 1
ATOM 3792 C C . SER A 1 570 ? 26.247 19.859 -60.373 1.00 52.44 570 SER A C 1
ATOM 3794 O O . SER A 1 570 ? 26.879 18.813 -60.248 1.00 52.44 570 SER A O 1
ATOM 3796 N N . THR A 1 571 ? 26.684 21.006 -59.853 1.00 48.81 571 THR A N 1
ATOM 3797 C CA . THR A 1 571 ? 28.023 21.243 -59.274 1.00 48.81 571 THR A CA 1
ATOM 3798 C C . THR A 1 571 ? 28.313 20.556 -57.927 1.00 48.81 571 THR A C 1
ATOM 3800 O O . THR A 1 571 ? 29.414 20.725 -57.400 1.00 48.81 571 THR A O 1
ATOM 3803 N N . GLY A 1 572 ? 27.369 19.783 -57.375 1.00 49.38 572 GLY A N 1
ATOM 3804 C CA . GLY A 1 572 ? 27.446 19.186 -56.030 1.00 49.38 572 GLY A CA 1
ATOM 3805 C C . GLY A 1 572 ? 27.443 17.653 -55.954 1.00 49.38 572 GLY A C 1
ATOM 3806 O O . GLY A 1 572 ? 27.507 17.114 -54.850 1.00 49.38 572 GLY A O 1
ATOM 3807 N N . ALA A 1 573 ? 27.369 16.941 -57.084 1.00 52.31 573 ALA A N 1
ATOM 3808 C CA . ALA A 1 573 ? 27.342 15.479 -57.080 1.00 52.31 573 ALA A CA 1
ATOM 3809 C C . ALA A 1 573 ? 28.619 14.882 -56.453 1.00 52.31 573 ALA A C 1
ATOM 3811 O O . ALA A 1 573 ? 29.729 15.346 -56.708 1.00 52.31 573 ALA A O 1
ATOM 3812 N N . THR A 1 574 ? 28.466 13.823 -55.654 1.00 53.38 574 THR A N 1
ATOM 3813 C CA . THR A 1 574 ? 29.593 13.058 -55.091 1.00 53.38 574 THR A CA 1
ATOM 3814 C C . THR A 1 574 ? 29.474 11.594 -55.488 1.00 53.38 574 THR A C 1
ATOM 3816 O O . THR A 1 574 ? 28.668 10.831 -54.950 1.00 53.38 574 THR A O 1
ATOM 3819 N N . LEU A 1 575 ? 30.295 11.225 -56.467 1.00 58.84 575 LEU A N 1
ATOM 3820 C CA . LEU A 1 575 ? 30.468 9.865 -56.961 1.00 58.84 575 LEU A CA 1
ATOM 3821 C C . LEU A 1 575 ? 31.649 9.212 -56.243 1.00 58.84 575 LEU A C 1
ATOM 3823 O O . LEU A 1 575 ? 32.682 9.859 -56.107 1.00 58.84 575 LEU A O 1
ATOM 3827 N N . SER A 1 576 ? 31.520 7.944 -55.851 1.00 59.56 576 SER A N 1
ATOM 3828 C CA . SER A 1 576 ? 32.650 7.112 -55.417 1.00 59.56 576 SER A CA 1
ATOM 3829 C C . SER A 1 576 ? 32.972 6.087 -56.504 1.00 59.56 576 SER A C 1
ATOM 3831 O O . SER A 1 576 ? 32.139 5.246 -56.835 1.00 59.56 576 SER A O 1
ATOM 3833 N N . VAL A 1 577 ? 34.165 6.172 -57.096 1.00 62.84 577 VAL A N 1
ATOM 3834 C CA . VAL A 1 577 ? 34.613 5.225 -58.131 1.00 62.84 577 VAL A CA 1
ATOM 3835 C C . VAL A 1 577 ? 35.693 4.327 -57.549 1.00 62.84 577 VAL A C 1
ATOM 3837 O O . VAL A 1 577 ? 36.757 4.819 -57.168 1.00 62.84 577 VAL A O 1
ATOM 3840 N N . SER A 1 578 ? 35.424 3.022 -57.514 1.00 61.09 578 SER A N 1
ATOM 3841 C CA . SER A 1 578 ? 36.421 1.984 -57.271 1.00 61.09 578 SER A CA 1
ATOM 3842 C C . SER A 1 578 ? 36.843 1.378 -58.614 1.00 61.09 578 SER A C 1
ATOM 3844 O O . SER A 1 578 ? 36.041 1.243 -59.541 1.00 61.09 578 SER A O 1
ATOM 3846 N N . ALA A 1 579 ? 38.125 1.055 -58.758 1.00 60.88 579 ALA A N 1
ATOM 3847 C CA . ALA A 1 579 ? 38.670 0.522 -59.999 1.00 60.88 579 ALA A CA 1
ATOM 3848 C C . ALA A 1 579 ? 39.686 -0.576 -59.697 1.00 60.88 579 ALA A C 1
ATOM 3850 O O . ALA A 1 579 ? 40.511 -0.436 -58.792 1.00 60.88 579 ALA A O 1
ATOM 3851 N N . SER A 1 580 ? 39.624 -1.654 -60.475 1.00 58.91 580 SER A N 1
ATOM 3852 C CA . SER A 1 580 ? 40.549 -2.783 -60.393 1.00 58.91 580 SER A CA 1
ATOM 3853 C C . SER A 1 580 ? 41.289 -2.962 -61.721 1.00 58.91 580 SER A C 1
ATOM 3855 O O . SER A 1 580 ? 40.719 -2.756 -62.791 1.00 58.91 580 SER A O 1
ATOM 3857 N N . GLY A 1 581 ? 42.570 -3.333 -61.665 1.00 57.38 581 GLY A N 1
ATOM 3858 C CA . GLY A 1 581 ? 43.406 -3.531 -62.855 1.00 57.38 581 GLY A CA 1
ATOM 3859 C C . GLY A 1 581 ? 43.920 -2.241 -63.515 1.00 57.38 581 GLY A C 1
ATOM 3860 O O . GLY A 1 581 ? 43.649 -1.123 -63.082 1.00 57.38 581 GLY A O 1
ATOM 3861 N N . SER A 1 582 ? 44.724 -2.405 -64.565 1.00 57.38 582 SER A N 1
ATOM 3862 C CA . SER A 1 582 ? 45.317 -1.311 -65.345 1.00 57.38 582 SER A CA 1
ATOM 3863 C C . SER A 1 582 ? 44.434 -0.891 -66.530 1.00 57.38 582 SER A C 1
ATOM 3865 O O . SER A 1 582 ? 43.539 -1.620 -66.948 1.00 57.38 582 SER A O 1
ATOM 3867 N N . GLY A 1 583 ? 44.700 0.297 -67.089 1.00 58.59 583 GLY A N 1
ATOM 3868 C CA . GLY A 1 583 ? 44.045 0.777 -68.315 1.00 58.59 583 GLY A CA 1
ATOM 3869 C C . GLY A 1 583 ? 42.664 1.413 -68.125 1.00 58.59 583 GLY A C 1
ATOM 3870 O O . GLY A 1 583 ? 41.951 1.592 -69.106 1.00 58.59 583 GLY A O 1
ATOM 3871 N N . ASN A 1 584 ? 42.285 1.758 -66.892 1.00 60.56 584 ASN A N 1
ATOM 3872 C CA . ASN A 1 584 ? 41.002 2.396 -66.601 1.00 60.56 584 ASN A CA 1
ATOM 3873 C C . ASN A 1 584 ? 41.066 3.915 -66.845 1.00 60.56 584 ASN A C 1
ATOM 3875 O O . ASN A 1 584 ? 42.007 4.580 -66.407 1.00 60.56 584 ASN A O 1
ATOM 3879 N N . ALA A 1 585 ? 40.057 4.476 -67.514 1.00 58.78 585 ALA A N 1
ATOM 3880 C CA . ALA A 1 585 ? 39.994 5.904 -67.838 1.00 58.78 585 ALA A CA 1
ATOM 3881 C C . ALA A 1 585 ? 38.665 6.526 -67.396 1.00 58.78 585 ALA A C 1
ATOM 3883 O O . ALA A 1 585 ? 37.597 5.982 -67.684 1.00 58.78 585 ALA A O 1
ATOM 3884 N N . LEU A 1 586 ? 38.731 7.688 -66.739 1.00 61.34 586 LEU A N 1
ATOM 3885 C CA . LEU A 1 586 ? 37.548 8.433 -66.319 1.00 61.34 586 LEU A CA 1
ATOM 3886 C C . LEU A 1 586 ? 37.568 9.851 -66.892 1.00 61.34 586 LEU A C 1
ATOM 3888 O O . LEU A 1 586 ? 38.485 10.633 -66.630 1.00 61.34 586 LEU A O 1
ATOM 3892 N N . LEU A 1 587 ? 36.529 10.180 -67.656 1.00 61.97 587 LEU A N 1
ATOM 3893 C CA . LEU A 1 587 ? 36.324 11.504 -68.231 1.00 61.97 587 LEU A CA 1
ATOM 3894 C C . LEU A 1 587 ? 35.176 12.196 -67.491 1.00 61.97 587 LEU A C 1
ATOM 3896 O O . LEU A 1 587 ? 34.038 11.738 -67.564 1.00 61.97 587 LEU A O 1
ATOM 3900 N N . VAL A 1 588 ? 35.461 13.300 -66.799 1.00 61.22 588 VAL A N 1
ATOM 3901 C CA . VAL A 1 588 ? 34.444 14.106 -66.103 1.00 61.22 588 VAL A CA 1
ATOM 3902 C C . VAL A 1 588 ? 34.201 15.367 -66.922 1.00 61.22 588 VAL A C 1
ATOM 3904 O O . VAL A 1 588 ? 34.979 16.320 -66.866 1.00 61.22 588 VAL A O 1
ATOM 3907 N N . THR A 1 589 ? 33.135 15.369 -67.724 1.00 56.41 589 THR A N 1
ATOM 3908 C CA . THR A 1 589 ? 32.869 16.473 -68.661 1.00 56.41 589 THR A CA 1
ATOM 3909 C C . THR A 1 589 ? 32.258 17.691 -67.973 1.00 56.41 589 THR A C 1
ATOM 3911 O O . THR A 1 589 ? 32.525 18.816 -68.392 1.00 56.41 589 THR A O 1
ATOM 3914 N N . GLN A 1 590 ? 31.448 17.488 -66.924 1.00 56.91 590 GLN A N 1
ATOM 3915 C CA . GLN A 1 590 ? 30.816 18.556 -66.138 1.00 56.91 590 GLN A CA 1
ATOM 3916 C C . GLN A 1 590 ? 30.630 18.148 -64.663 1.00 56.91 590 GLN A C 1
ATOM 3918 O O . GLN A 1 590 ? 30.053 17.092 -64.377 1.00 56.91 590 GLN A O 1
ATOM 3923 N N . GLY A 1 591 ? 31.070 19.023 -63.749 1.00 54.75 591 GLY A N 1
ATOM 3924 C CA . GLY A 1 591 ? 30.846 18.968 -62.296 1.00 54.75 591 GLY A CA 1
ATOM 3925 C C . GLY A 1 591 ? 31.998 18.397 -61.456 1.00 54.75 591 GLY A C 1
ATOM 3926 O O . GLY A 1 591 ? 33.136 18.305 -61.907 1.00 54.75 591 GLY A O 1
ATOM 3927 N N . SER A 1 592 ? 31.697 18.081 -60.197 1.00 53.56 592 SER A N 1
ATOM 3928 C CA . SER A 1 592 ? 32.667 17.688 -59.160 1.00 53.56 592 SER A CA 1
ATOM 3929 C C . SER A 1 592 ? 32.689 16.162 -58.971 1.00 53.56 592 SER A C 1
ATOM 3931 O O . SER A 1 592 ? 31.647 15.518 -59.091 1.00 53.56 592 SER A O 1
ATOM 3933 N N . ALA A 1 593 ? 33.848 15.566 -58.668 1.00 53.16 593 ALA A N 1
ATOM 3934 C CA . ALA A 1 593 ? 33.975 14.122 -58.426 1.00 53.16 593 ALA A CA 1
ATOM 3935 C C . ALA A 1 593 ? 35.056 13.774 -57.383 1.00 53.16 593 ALA A C 1
ATOM 3937 O O . ALA A 1 593 ? 36.092 14.440 -57.302 1.00 53.16 593 ALA A O 1
ATOM 3938 N N . THR A 1 594 ? 34.836 12.685 -56.629 1.00 53.22 594 THR A N 1
ATOM 3939 C CA . THR A 1 594 ? 35.764 12.179 -55.603 1.00 53.22 594 THR A CA 1
ATOM 3940 C C . THR A 1 594 ? 36.232 10.766 -55.943 1.00 53.22 594 THR A C 1
ATOM 3942 O O . THR A 1 594 ? 35.465 9.809 -55.934 1.00 53.22 594 THR A O 1
ATOM 3945 N N . LEU A 1 595 ? 37.518 10.610 -56.230 1.00 55.44 595 LEU A N 1
ATOM 3946 C CA . LEU A 1 595 ? 38.095 9.341 -56.665 1.00 55.44 595 LEU A CA 1
ATOM 3947 C C . LEU A 1 595 ? 38.897 8.656 -55.567 1.00 55.44 595 LEU A C 1
ATOM 3949 O O . LEU A 1 595 ? 39.701 9.292 -54.890 1.00 55.44 595 LEU A O 1
ATOM 3953 N N . THR A 1 596 ? 38.705 7.344 -55.439 1.00 53.16 596 THR A N 1
ATOM 3954 C CA . THR A 1 596 ? 39.344 6.480 -54.438 1.00 53.16 596 THR A CA 1
ATOM 3955 C C . THR A 1 596 ? 39.750 5.156 -55.092 1.00 53.16 596 THR A C 1
ATOM 3957 O O . THR A 1 596 ? 38.979 4.198 -55.095 1.00 53.16 596 THR A O 1
ATOM 3960 N N . GLY A 1 597 ? 40.947 5.105 -55.687 1.00 52.12 597 GLY A N 1
ATOM 3961 C CA . GLY A 1 597 ? 41.442 3.940 -56.437 1.00 52.12 597 GLY A CA 1
ATOM 3962 C C . GLY A 1 597 ? 42.528 3.165 -55.689 1.00 52.12 597 GLY A C 1
ATOM 3963 O O . GLY A 1 597 ? 43.426 3.773 -55.100 1.00 52.12 597 GLY A O 1
ATOM 3964 N N . SER A 1 598 ? 42.463 1.828 -55.730 1.00 45.00 598 SER A N 1
ATOM 3965 C CA . SER A 1 598 ? 43.358 0.962 -54.950 1.00 45.00 598 SER A CA 1
ATOM 3966 C C . SER A 1 598 ? 44.594 0.452 -55.701 1.00 45.00 598 SER A C 1
ATOM 3968 O O . SER A 1 598 ? 45.629 0.269 -55.062 1.00 45.00 598 SER A O 1
ATOM 3970 N N . ALA A 1 599 ? 44.523 0.264 -57.026 1.00 44.94 599 ALA A N 1
ATOM 3971 C CA . ALA A 1 599 ? 45.666 -0.085 -57.877 1.00 44.94 599 ALA A CA 1
ATOM 3972 C C . ALA A 1 599 ? 45.409 0.247 -59.361 1.00 44.94 599 ALA A C 1
ATOM 3974 O O . ALA A 1 599 ? 44.294 0.083 -59.849 1.00 44.94 599 ALA A O 1
ATOM 3975 N N . GLY A 1 600 ? 46.461 0.634 -60.094 1.00 52.19 600 GLY A N 1
ATOM 3976 C CA . GLY A 1 600 ? 46.414 0.887 -61.542 1.00 52.19 600 GLY A CA 1
ATOM 3977 C C . GLY A 1 600 ? 46.516 2.367 -61.928 1.00 52.19 600 GLY A C 1
ATOM 3978 O O . GLY A 1 600 ? 46.242 3.262 -61.132 1.00 52.19 600 GLY A O 1
ATOM 3979 N N . GLY A 1 601 ? 46.977 2.629 -63.156 1.00 51.16 601 GLY A N 1
ATOM 3980 C CA . GLY A 1 601 ? 47.112 3.988 -63.686 1.00 51.16 601 GLY A CA 1
ATOM 3981 C C . GLY A 1 601 ? 45.747 4.635 -63.914 1.00 51.16 601 GLY A C 1
ATOM 3982 O O . GLY A 1 601 ? 44.940 4.093 -64.666 1.00 51.16 601 GLY A O 1
ATOM 3983 N N . LEU A 1 602 ? 45.516 5.783 -63.276 1.00 52.69 602 LEU A N 1
ATOM 3984 C CA . LEU A 1 602 ? 44.275 6.548 -63.342 1.00 52.69 602 LEU A CA 1
ATOM 3985 C C . LEU A 1 602 ? 44.531 7.850 -64.108 1.00 52.69 602 LEU A C 1
ATOM 3987 O O . LEU A 1 602 ? 45.275 8.722 -63.648 1.00 52.69 602 LEU A O 1
ATOM 3991 N N . VAL A 1 603 ? 43.903 7.976 -65.276 1.00 53.97 603 VAL A N 1
ATOM 3992 C CA . VAL A 1 603 ? 43.915 9.207 -66.075 1.00 53.97 603 VAL A CA 1
ATOM 3993 C C . VAL A 1 603 ? 42.650 9.994 -65.774 1.00 53.97 603 VAL A C 1
ATOM 3995 O O . VAL A 1 603 ? 41.546 9.474 -65.947 1.00 53.97 603 VAL A O 1
ATOM 3998 N N . LEU A 1 604 ? 42.825 11.245 -65.347 1.00 54.34 604 LEU A N 1
ATOM 3999 C CA . LEU A 1 604 ? 41.734 12.177 -65.098 1.00 54.34 604 LEU A CA 1
ATOM 4000 C C . LEU A 1 604 ? 41.819 13.344 -66.071 1.00 54.34 604 LEU A C 1
ATOM 4002 O O . LEU A 1 604 ? 42.780 14.120 -66.075 1.00 54.34 604 LEU A O 1
ATOM 4006 N N . GLN A 1 605 ? 40.773 13.456 -66.881 1.00 55.66 605 GLN A N 1
ATOM 4007 C CA . GLN A 1 605 ? 40.517 14.591 -67.753 1.00 55.66 605 GLN A CA 1
ATOM 4008 C C . GLN A 1 605 ? 39.249 15.269 -67.239 1.00 55.66 605 GLN A C 1
ATOM 4010 O O . GLN A 1 605 ? 38.171 14.671 -67.236 1.00 55.66 605 GLN A O 1
ATOM 4015 N N . GLY A 1 606 ? 39.409 16.492 -66.739 1.00 53.41 606 GLY A N 1
ATOM 4016 C CA . GLY A 1 606 ? 38.335 17.297 -66.167 1.00 53.41 606 GLY A CA 1
ATOM 4017 C C . GLY A 1 606 ? 38.380 18.710 -66.732 1.00 53.41 606 GLY A C 1
ATOM 4018 O O . GLY A 1 606 ? 39.444 19.327 -66.781 1.00 53.41 606 GLY A O 1
ATOM 4019 N N . THR A 1 607 ? 37.227 19.210 -67.170 1.00 47.44 607 THR A N 1
ATOM 4020 C CA . THR A 1 607 ? 37.089 20.523 -67.826 1.00 47.44 607 THR A CA 1
ATOM 4021 C C . THR A 1 607 ? 36.514 21.617 -66.920 1.00 47.44 607 THR A C 1
ATOM 4023 O O . THR A 1 607 ? 36.655 22.793 -67.242 1.00 47.44 607 THR A O 1
ATOM 4026 N N . SER A 1 608 ? 35.912 21.262 -65.777 1.00 50.06 608 SER A N 1
ATOM 4027 C CA . SER A 1 608 ? 35.390 22.203 -64.764 1.00 50.06 608 SER A CA 1
ATOM 4028 C C . SER A 1 608 ? 34.928 21.463 -63.499 1.00 50.06 608 SER A C 1
ATOM 4030 O O . SER A 1 608 ? 34.214 20.475 -63.648 1.00 50.06 608 SER A O 1
ATOM 4032 N N . GLY A 1 609 ? 35.237 21.954 -62.289 1.00 52.25 609 GLY A N 1
ATOM 4033 C CA . GLY A 1 609 ? 34.702 21.421 -61.018 1.00 52.25 609 GLY A CA 1
ATOM 4034 C C . GLY A 1 609 ? 35.712 21.390 -59.861 1.00 52.25 609 GLY A C 1
ATOM 4035 O O . GLY A 1 609 ? 36.899 21.625 -60.079 1.00 52.25 609 GLY A O 1
ATOM 4036 N N . GLN A 1 610 ? 35.236 21.091 -58.644 1.00 52.62 610 GLN A N 1
ATOM 4037 C CA . GLN A 1 610 ? 36.074 20.781 -57.473 1.00 52.62 610 GLN A CA 1
ATOM 4038 C C . GLN A 1 610 ? 36.343 19.270 -57.460 1.00 52.62 610 GLN A C 1
ATOM 4040 O O . GLN A 1 610 ? 35.459 18.489 -57.114 1.00 52.62 610 GLN A O 1
ATOM 4045 N N . ASN A 1 611 ? 37.538 18.841 -57.866 1.00 52.78 611 ASN A N 1
ATOM 4046 C CA . ASN A 1 611 ? 37.854 17.414 -58.015 1.00 52.78 611 ASN A CA 1
ATOM 4047 C C . ASN A 1 611 ? 38.828 16.938 -56.935 1.00 52.78 611 ASN A C 1
ATOM 4049 O O . ASN A 1 611 ? 39.890 17.535 -56.758 1.00 52.78 611 ASN A O 1
ATOM 4053 N N . VAL A 1 612 ? 38.480 15.853 -56.235 1.00 52.16 612 VAL A N 1
ATOM 4054 C CA . VAL A 1 612 ? 39.289 15.270 -55.153 1.00 52.16 612 VAL A CA 1
ATOM 4055 C C . VAL A 1 612 ? 39.776 13.886 -55.566 1.00 52.16 612 VAL A C 1
ATOM 4057 O O . VAL A 1 612 ? 38.977 13.023 -55.923 1.00 52.16 612 VAL A O 1
ATOM 4060 N N . VAL A 1 613 ? 41.085 13.644 -55.512 1.00 54.66 613 VAL A N 1
ATOM 4061 C CA . VAL A 1 613 ? 41.689 12.385 -55.983 1.00 54.66 613 VAL A CA 1
ATOM 4062 C C . VAL A 1 613 ? 42.500 11.741 -54.871 1.00 54.66 613 VAL A C 1
ATOM 4064 O O . VAL A 1 613 ? 43.443 12.349 -54.372 1.00 54.66 613 VAL A O 1
ATOM 4067 N N . THR A 1 614 ? 42.155 10.502 -54.521 1.00 50.44 614 THR A N 1
ATOM 4068 C CA . THR A 1 614 ? 42.809 9.707 -53.478 1.00 50.44 614 THR A CA 1
ATOM 4069 C C . THR A 1 614 ? 43.313 8.384 -54.049 1.00 50.44 614 THR A C 1
ATOM 4071 O O . THR A 1 614 ? 42.535 7.587 -54.575 1.00 50.44 614 THR A O 1
ATOM 4074 N N . GLY A 1 615 ? 44.622 8.143 -53.946 1.00 49.72 615 GLY A N 1
ATOM 4075 C CA . GLY A 1 615 ? 45.260 6.906 -54.410 1.00 49.72 615 GLY A CA 1
ATOM 4076 C C . GLY A 1 615 ? 46.036 6.191 -53.305 1.00 49.72 615 GLY A C 1
ATOM 4077 O O . GLY A 1 615 ? 46.769 6.834 -52.542 1.00 49.72 615 GLY A O 1
ATOM 4078 N N . SER A 1 616 ? 45.899 4.863 -53.250 1.00 48.88 616 SER A N 1
ATOM 4079 C CA . SER A 1 616 ? 46.754 3.982 -52.444 1.00 48.88 616 SER A CA 1
ATOM 4080 C C . SER A 1 616 ? 47.845 3.293 -53.283 1.00 48.88 616 SER A C 1
ATOM 4082 O O . SER A 1 616 ? 47.965 3.518 -54.488 1.00 48.88 616 SER A O 1
ATOM 4084 N N . SER A 1 617 ? 48.670 2.488 -52.603 1.00 39.59 617 SER A N 1
ATOM 4085 C CA . SER A 1 617 ? 49.939 1.912 -53.072 1.00 39.59 617 SER A CA 1
ATOM 4086 C C . SER A 1 617 ? 49.991 1.523 -54.559 1.00 39.59 617 SER A C 1
ATOM 4088 O O . SER A 1 617 ? 49.255 0.655 -55.022 1.00 39.59 617 SER A O 1
ATOM 4090 N N . GLY A 1 618 ? 50.923 2.131 -55.300 1.00 46.94 618 GLY A N 1
ATOM 4091 C CA . GLY A 1 618 ? 51.231 1.773 -56.692 1.00 46.94 618 GLY A CA 1
ATOM 4092 C C . GLY A 1 618 ? 50.412 2.493 -57.772 1.00 46.94 618 GLY A C 1
ATOM 4093 O O . GLY A 1 618 ? 50.664 2.272 -58.956 1.00 46.94 618 GLY A O 1
ATOM 4094 N N . ALA A 1 619 ? 49.472 3.372 -57.414 1.00 47.44 619 ALA A N 1
ATOM 4095 C CA . ALA A 1 619 ? 48.736 4.174 -58.392 1.00 47.44 619 ALA A CA 1
ATOM 4096 C C . ALA A 1 619 ? 49.634 5.214 -59.099 1.00 47.44 619 ALA A C 1
ATOM 4098 O O . ALA A 1 619 ? 50.358 5.977 -58.456 1.00 47.44 619 ALA A O 1
ATOM 4099 N N . THR A 1 620 ? 49.543 5.293 -60.431 1.00 48.44 620 THR A N 1
ATOM 4100 C CA . THR A 1 620 ? 50.065 6.424 -61.220 1.00 48.44 620 THR A CA 1
ATOM 4101 C C . THR A 1 620 ? 48.904 7.356 -61.540 1.00 48.44 620 THR A C 1
ATOM 4103 O O . THR A 1 620 ? 48.011 6.982 -62.298 1.00 48.44 620 THR A O 1
ATOM 4106 N N . ILE A 1 621 ? 48.905 8.555 -60.960 1.00 50.31 621 ILE A N 1
ATOM 4107 C CA . ILE A 1 621 ? 47.865 9.564 -61.189 1.00 50.31 621 ILE A CA 1
ATOM 4108 C C . ILE A 1 621 ? 48.370 10.538 -62.254 1.00 50.31 621 ILE A C 1
ATOM 4110 O O . ILE A 1 621 ? 49.379 11.214 -62.047 1.00 50.31 621 ILE A O 1
ATOM 4114 N N . VAL A 1 622 ? 47.661 10.621 -63.381 1.00 50.22 622 VAL A N 1
ATOM 4115 C CA . VAL A 1 622 ? 47.931 11.599 -64.443 1.00 50.22 622 VAL A CA 1
ATOM 4116 C C . VAL A 1 622 ? 46.773 12.587 -64.497 1.00 50.22 622 VAL A C 1
ATOM 4118 O O . VAL A 1 622 ? 45.671 12.244 -64.926 1.00 50.22 622 VAL A O 1
ATOM 4121 N N . VAL A 1 623 ? 47.038 13.820 -64.059 1.00 51.53 623 VAL A N 1
ATOM 4122 C CA . VAL A 1 623 ? 46.109 14.949 -64.184 1.00 51.53 623 VAL A CA 1
ATOM 4123 C C . VAL A 1 623 ? 46.510 15.755 -65.412 1.00 51.53 623 VAL A C 1
ATOM 4125 O O . VAL A 1 623 ? 47.573 16.374 -65.438 1.00 51.53 623 VAL A O 1
ATOM 4128 N N . THR A 1 624 ? 45.659 15.750 -66.433 1.00 48.59 624 THR A N 1
ATOM 4129 C CA . THR A 1 624 ? 45.818 16.580 -67.634 1.00 48.59 624 THR A CA 1
ATOM 4130 C C . THR A 1 624 ? 44.576 17.437 -67.802 1.00 48.59 624 THR A C 1
ATOM 4132 O O . THR A 1 624 ? 43.544 16.952 -68.263 1.00 48.59 624 THR A O 1
ATOM 4135 N N . GLY A 1 625 ? 44.681 18.710 -67.427 1.00 46.84 625 GLY A N 1
ATOM 4136 C CA . GLY A 1 625 ? 43.612 19.693 -67.560 1.00 46.84 625 GLY A CA 1
ATOM 4137 C C . GLY A 1 625 ? 44.194 21.092 -67.723 1.00 46.84 625 GLY A C 1
ATOM 4138 O O . GLY A 1 625 ? 45.094 21.481 -66.982 1.00 46.84 625 GLY A O 1
ATOM 4139 N N . ASN A 1 626 ? 43.689 21.832 -68.707 1.00 42.22 626 ASN A N 1
ATOM 4140 C CA . ASN A 1 626 ? 43.963 23.255 -68.863 1.00 42.22 626 ASN A CA 1
ATOM 4141 C C . ASN A 1 626 ? 42.845 24.001 -68.125 1.00 42.22 626 ASN A C 1
ATOM 4143 O O . ASN A 1 626 ? 41.722 24.074 -68.624 1.00 42.22 626 ASN A O 1
ATOM 4147 N N . SER A 1 627 ? 43.112 24.463 -66.905 1.00 40.81 627 SER A N 1
ATOM 4148 C CA . SER A 1 627 ? 42.101 25.086 -66.050 1.00 40.81 627 SER A CA 1
ATOM 4149 C C . SER A 1 627 ? 41.690 26.455 -66.591 1.00 40.81 627 SER A C 1
ATOM 4151 O O . SER A 1 627 ? 42.364 27.458 -66.356 1.00 40.81 627 SER A O 1
ATOM 4153 N N . GLY A 1 628 ? 40.544 26.497 -67.276 1.00 40.75 628 GLY A N 1
ATOM 4154 C CA . GLY A 1 628 ? 39.768 27.727 -67.412 1.00 40.75 628 GLY A CA 1
ATOM 4155 C C . GLY A 1 628 ? 39.430 28.298 -66.029 1.00 40.75 628 GLY A C 1
ATOM 4156 O O . GLY A 1 628 ? 39.295 27.556 -65.053 1.00 40.75 628 GLY A O 1
ATOM 4157 N N . SER A 1 629 ? 39.332 29.623 -65.942 1.00 38.06 629 SER A N 1
ATOM 4158 C CA . SER A 1 629 ? 39.216 30.381 -64.691 1.00 38.06 629 SER A CA 1
ATOM 4159 C C . SER A 1 629 ? 38.131 29.848 -63.738 1.00 38.06 629 SER A C 1
ATOM 4161 O O . SER A 1 629 ? 36.942 29.979 -64.033 1.00 38.06 629 SER A O 1
ATOM 4163 N N . GLY A 1 630 ? 38.539 29.317 -62.576 1.00 43.22 630 GLY A N 1
ATOM 4164 C CA . GLY A 1 630 ? 37.650 29.054 -61.430 1.00 43.22 630 GLY A CA 1
ATOM 4165 C C . GLY A 1 630 ? 37.601 27.621 -60.872 1.00 43.22 630 GLY A C 1
ATOM 4166 O O . GLY A 1 630 ? 36.902 27.401 -59.887 1.00 43.22 630 GLY A O 1
ATOM 4167 N N . GLY A 1 631 ? 38.305 26.643 -61.455 1.00 43.25 631 GLY A N 1
ATOM 4168 C CA . GLY A 1 631 ? 38.360 25.266 -60.929 1.00 43.25 631 GLY A CA 1
ATOM 4169 C C . GLY A 1 631 ? 39.587 24.989 -60.051 1.00 43.25 631 GLY A C 1
ATOM 4170 O O . GLY A 1 631 ? 40.701 25.316 -60.451 1.00 43.25 631 GLY A O 1
ATOM 4171 N N . SER A 1 632 ? 39.402 24.330 -58.901 1.00 46.91 632 SER A N 1
ATOM 4172 C CA . SER A 1 632 ? 40.493 23.816 -58.054 1.00 46.91 632 SER A CA 1
ATOM 4173 C C . SER A 1 632 ? 40.459 22.282 -58.000 1.00 46.91 632 SER A C 1
ATOM 4175 O O . SER A 1 632 ? 39.408 21.653 -58.114 1.00 46.91 632 SER A O 1
ATOM 4177 N N . THR A 1 633 ? 41.632 21.653 -57.909 1.00 46.53 633 THR A N 1
ATOM 4178 C CA . THR A 1 633 ? 41.790 20.189 -57.895 1.00 46.53 633 THR A CA 1
ATOM 4179 C C . THR A 1 633 ? 42.667 19.789 -56.716 1.00 46.53 633 THR A C 1
ATOM 4181 O O . THR A 1 633 ? 43.835 20.168 -56.646 1.00 46.53 633 THR A O 1
ATOM 4184 N N . GLN A 1 634 ? 42.110 19.008 -55.793 1.00 45.75 634 GLN A N 1
ATOM 4185 C CA . GLN A 1 634 ? 42.779 18.569 -54.574 1.00 45.75 634 GLN A CA 1
ATOM 4186 C C . GLN A 1 634 ? 43.276 17.127 -54.739 1.00 45.75 634 GLN A C 1
ATOM 4188 O O . GLN A 1 634 ? 42.491 16.186 -54.855 1.00 45.75 634 GLN A O 1
ATOM 4193 N N . VAL A 1 635 ? 44.596 16.937 -54.742 1.00 48.12 635 VAL A N 1
ATOM 4194 C CA . VAL A 1 635 ? 45.221 15.615 -54.899 1.00 48.12 635 VAL A CA 1
ATOM 4195 C C . VAL A 1 635 ? 45.799 15.156 -53.562 1.00 48.12 635 VAL A C 1
ATOM 4197 O O . VAL A 1 635 ? 46.690 15.800 -53.012 1.00 48.12 635 VAL A O 1
ATOM 4200 N N . THR A 1 636 ? 45.321 14.016 -53.065 1.00 43.44 636 THR A N 1
ATOM 4201 C CA . THR A 1 636 ? 45.756 13.389 -51.812 1.00 43.44 636 THR A CA 1
ATOM 4202 C C . THR A 1 636 ? 46.363 12.022 -52.123 1.00 43.44 636 THR A C 1
ATOM 4204 O O . THR A 1 636 ? 45.677 11.114 -52.581 1.00 43.44 636 THR A O 1
ATOM 4207 N N . VAL A 1 637 ? 47.655 11.830 -51.865 1.00 46.06 637 VAL A N 1
ATOM 4208 C CA . VAL A 1 637 ? 48.335 10.549 -52.131 1.00 46.06 637 VAL A CA 1
ATOM 4209 C C . VAL A 1 637 ? 48.773 9.927 -50.815 1.00 46.06 637 VAL A C 1
ATOM 4211 O O . VAL A 1 637 ? 49.550 10.532 -50.084 1.00 46.06 637 VAL A O 1
ATOM 4214 N N . GLN A 1 638 ? 48.286 8.720 -50.507 1.00 39.53 638 GLN A N 1
ATOM 4215 C CA . GLN A 1 638 ? 48.690 8.009 -49.287 1.00 39.53 638 GLN A CA 1
ATOM 4216 C C . GLN A 1 638 ? 50.044 7.302 -49.456 1.00 39.53 638 GLN A C 1
ATOM 4218 O O . GLN A 1 638 ? 50.831 7.252 -48.516 1.00 39.53 638 GLN A O 1
ATOM 4223 N N . SER A 1 639 ? 50.344 6.778 -50.651 1.00 40.56 639 SER A N 1
ATOM 4224 C CA . SER A 1 639 ? 51.698 6.363 -51.062 1.00 40.56 639 SER A CA 1
ATOM 4225 C C . SER A 1 639 ? 51.776 6.162 -52.583 1.00 40.56 639 SER A C 1
ATOM 4227 O O . SER A 1 639 ? 50.909 5.523 -53.173 1.00 40.56 639 SER A O 1
ATOM 4229 N N . GLY A 1 640 ? 52.807 6.712 -53.235 1.00 42.97 640 GLY A N 1
ATOM 4230 C CA . GLY A 1 640 ? 52.981 6.633 -54.693 1.00 42.97 640 GLY A CA 1
ATOM 4231 C C . GLY A 1 640 ? 53.896 7.726 -55.256 1.00 42.97 640 GLY A C 1
ATOM 4232 O O . GLY A 1 640 ? 54.393 8.574 -54.514 1.00 42.97 640 GLY A O 1
ATOM 4233 N N . THR A 1 641 ? 54.124 7.711 -56.572 1.00 38.50 641 THR A N 1
ATOM 4234 C CA . THR A 1 641 ? 54.900 8.738 -57.289 1.00 38.50 641 THR A CA 1
ATOM 4235 C C . THR A 1 641 ? 53.976 9.730 -57.996 1.00 38.50 641 THR A C 1
ATOM 4237 O O . THR A 1 641 ? 53.254 9.379 -58.926 1.00 38.50 641 THR A O 1
ATOM 4240 N N . VAL A 1 642 ? 54.028 10.998 -57.581 1.00 39.78 642 VAL A N 1
ATOM 4241 C CA . VAL A 1 642 ? 53.385 12.110 -58.298 1.00 39.78 642 VAL A CA 1
ATOM 4242 C C . VAL A 1 642 ? 54.381 12.673 -59.308 1.00 39.78 642 VAL A C 1
ATOM 4244 O O . VAL A 1 642 ? 55.472 13.095 -58.927 1.00 39.78 642 VAL A O 1
ATOM 4247 N N . THR A 1 643 ? 54.013 12.690 -60.590 1.00 38.88 643 THR A N 1
ATOM 4248 C CA . THR A 1 643 ? 54.852 13.259 -61.658 1.00 38.88 643 THR A CA 1
ATOM 4249 C C . THR A 1 643 ? 54.290 14.616 -62.073 1.00 38.88 643 THR A C 1
ATOM 4251 O O . THR A 1 643 ? 53.196 14.687 -62.625 1.00 38.88 643 THR A O 1
ATOM 4254 N N . ALA A 1 644 ? 55.025 15.695 -61.799 1.00 36.81 644 ALA A N 1
ATOM 4255 C CA . ALA A 1 644 ? 54.627 17.047 -62.193 1.00 36.81 644 ALA A CA 1
ATOM 4256 C C . ALA A 1 644 ? 54.823 17.294 -63.710 1.00 36.81 644 ALA A C 1
ATOM 4258 O O . ALA A 1 644 ? 55.677 16.648 -64.331 1.00 36.81 644 ALA A O 1
ATOM 4259 N N . PRO A 1 645 ? 54.099 18.257 -64.320 1.00 39.38 645 PRO A N 1
ATOM 4260 C CA . PRO A 1 645 ? 54.394 18.730 -65.673 1.00 39.38 645 PRO A CA 1
ATOM 4261 C C . PRO A 1 645 ? 55.826 19.284 -65.760 1.00 39.38 645 PRO A C 1
ATOM 4263 O O . PRO A 1 645 ? 56.341 19.845 -64.795 1.00 39.38 645 PRO A O 1
ATOM 4266 N N . ARG A 1 646 ? 56.477 19.165 -66.925 1.00 34.22 646 ARG A N 1
ATOM 4267 C CA . ARG A 1 646 ? 57.934 19.384 -67.101 1.00 34.22 646 ARG A CA 1
ATOM 4268 C C . ARG A 1 646 ? 58.439 20.844 -66.964 1.00 34.22 646 ARG A C 1
ATOM 4270 O O . ARG A 1 646 ? 59.557 21.118 -67.386 1.00 34.22 646 ARG A O 1
ATOM 4277 N N . ASN A 1 647 ? 57.666 21.764 -66.375 1.00 38.34 647 ASN A N 1
ATOM 4278 C CA . ASN A 1 647 ? 57.868 23.219 -66.492 1.00 38.34 647 ASN A CA 1
ATOM 4279 C C . ASN A 1 647 ? 58.136 23.987 -65.163 1.00 38.34 647 ASN A C 1
ATOM 4281 O O . ASN A 1 647 ? 57.970 25.202 -65.147 1.00 38.34 647 ASN A O 1
ATOM 4285 N N . CYS A 1 648 ? 58.585 23.354 -64.064 1.00 34.66 648 CYS A N 1
ATOM 4286 C CA . CYS A 1 648 ? 59.194 24.092 -62.926 1.00 34.66 648 CYS A CA 1
ATOM 4287 C C . CYS A 1 648 ? 60.697 24.326 -63.210 1.00 34.66 648 CYS A C 1
ATOM 4289 O O . CYS A 1 648 ? 61.462 23.364 -63.320 1.00 34.66 648 CYS A O 1
ATOM 4291 N N . GLY A 1 649 ? 61.134 25.585 -63.323 1.00 36.66 649 GLY A N 1
ATOM 4292 C CA . GLY A 1 649 ? 62.531 25.953 -63.594 1.00 36.66 649 GLY A CA 1
ATOM 4293 C C . GLY A 1 649 ? 63.384 26.146 -62.331 1.00 36.66 649 GLY A C 1
ATOM 4294 O O . GLY A 1 649 ? 62.988 26.871 -61.430 1.00 36.66 649 GLY A O 1
ATOM 4295 N N . VAL A 1 650 ? 64.592 25.563 -62.331 1.00 37.12 650 VAL A N 1
ATOM 4296 C CA . VAL A 1 650 ? 65.646 25.635 -61.288 1.00 37.12 650 VAL A CA 1
ATOM 4297 C C . VAL A 1 650 ? 65.272 25.028 -59.920 1.00 37.12 650 VAL A C 1
ATOM 4299 O O . VAL A 1 650 ? 64.242 25.294 -59.314 1.00 37.12 650 VAL A O 1
ATOM 4302 N N . ARG A 1 651 ? 66.163 24.172 -59.407 1.00 35.12 651 ARG A N 1
ATOM 4303 C CA . ARG A 1 651 ? 65.974 23.387 -58.178 1.00 35.12 651 ARG A CA 1
ATOM 4304 C C . ARG A 1 651 ? 66.493 24.176 -56.961 1.00 35.12 651 ARG A C 1
ATOM 4306 O O . ARG A 1 651 ? 67.689 24.461 -56.938 1.00 35.12 651 ARG A O 1
ATOM 4313 N N . PRO A 1 652 ? 65.673 24.508 -55.945 1.00 35.38 652 PRO A N 1
ATOM 4314 C CA . PRO A 1 652 ? 66.143 25.282 -54.798 1.00 35.38 652 PRO A CA 1
ATOM 4315 C C . PRO A 1 652 ? 67.037 24.441 -53.872 1.00 35.38 652 PRO A C 1
ATOM 4317 O O . PRO A 1 652 ? 66.689 23.321 -53.493 1.00 35.38 652 PRO A O 1
ATOM 4320 N N . THR A 1 653 ? 68.185 24.996 -53.479 1.00 35.47 653 THR A N 1
ATOM 4321 C CA . THR A 1 653 ? 69.107 24.421 -52.486 1.00 35.47 653 THR A CA 1
ATOM 4322 C C . THR A 1 653 ? 69.016 25.187 -51.168 1.00 35.47 653 THR A C 1
ATOM 4324 O O . THR A 1 653 ? 69.249 26.393 -51.140 1.00 35.47 653 THR A O 1
ATOM 4327 N N . LEU A 1 654 ? 68.705 24.488 -50.073 1.00 34.78 654 LEU A N 1
ATOM 4328 C CA . LEU A 1 654 ? 68.669 25.058 -48.720 1.00 34.78 654 LEU A CA 1
ATOM 4329 C C . LEU A 1 654 ? 70.091 25.184 -48.126 1.00 34.78 654 LEU A C 1
ATOM 4331 O O . LEU A 1 654 ? 70.928 24.320 -48.398 1.00 34.78 654 LEU A O 1
ATOM 4335 N N . PRO A 1 655 ? 70.378 26.217 -47.308 1.00 38.47 655 PRO A N 1
ATOM 4336 C CA . PRO A 1 655 ? 71.694 26.420 -46.702 1.00 38.47 655 PRO A CA 1
ATOM 4337 C C . PRO A 1 655 ? 71.975 25.408 -45.580 1.00 38.47 655 PRO A C 1
ATOM 4339 O O . PRO A 1 655 ? 71.087 25.054 -44.808 1.00 38.47 655 PRO A O 1
ATOM 4342 N N . SER A 1 656 ? 73.228 24.958 -45.468 1.00 38.12 656 SER A N 1
ATOM 4343 C CA . SER A 1 656 ? 73.625 23.820 -44.623 1.00 38.12 656 SER A CA 1
ATOM 4344 C C . SER A 1 656 ? 74.243 24.178 -43.260 1.00 38.12 656 SER A C 1
ATOM 4346 O O . SER A 1 656 ? 74.758 23.287 -42.588 1.00 38.12 656 SER A O 1
ATOM 4348 N N . THR A 1 657 ? 74.225 25.447 -42.835 1.00 42.47 657 THR A N 1
ATOM 4349 C CA . THR A 1 657 ? 74.808 25.894 -41.549 1.00 42.47 657 THR A CA 1
ATOM 4350 C C . THR A 1 657 ? 73.968 26.989 -40.874 1.00 42.47 657 THR A C 1
ATOM 4352 O O . THR A 1 657 ? 73.492 27.878 -41.583 1.00 42.47 657 THR A O 1
ATOM 4355 N N . PRO A 1 658 ? 73.808 26.995 -39.531 1.00 40.84 658 PRO A N 1
ATOM 4356 C CA . PRO A 1 658 ? 73.029 28.018 -38.827 1.00 40.84 658 PRO A CA 1
ATOM 4357 C C . PRO A 1 658 ? 73.784 29.358 -38.700 1.00 40.84 658 PRO A C 1
ATOM 4359 O O . PRO A 1 658 ? 75.017 29.352 -38.661 1.00 40.84 658 PRO A O 1
ATOM 4362 N N . PRO A 1 659 ? 73.086 30.501 -38.540 1.00 37.84 659 PRO A N 1
ATOM 4363 C CA . PRO A 1 659 ? 73.724 31.781 -38.236 1.00 37.84 659 PRO A CA 1
ATOM 4364 C C . PRO A 1 659 ? 74.378 31.782 -36.846 1.00 37.84 659 PRO A C 1
ATOM 4366 O O . PRO A 1 659 ? 73.806 31.300 -35.864 1.00 37.84 659 PRO A O 1
ATOM 4369 N N . SER A 1 660 ? 75.570 32.368 -36.738 1.00 43.06 660 SER A N 1
ATOM 4370 C CA . SER A 1 660 ? 76.321 32.466 -35.484 1.00 43.06 660 SER A CA 1
ATOM 4371 C C . SER A 1 660 ? 75.649 33.420 -34.486 1.00 43.06 660 SER A C 1
ATOM 4373 O O . SER A 1 660 ? 75.735 34.637 -34.645 1.00 43.06 660 SER A O 1
ATOM 4375 N N . GLY A 1 661 ? 75.022 32.883 -33.433 1.00 46.97 661 GLY A N 1
ATOM 4376 C CA . GLY A 1 661 ? 74.525 33.694 -32.310 1.00 46.97 661 GLY A CA 1
ATOM 4377 C C . GLY A 1 661 ? 73.543 33.013 -31.347 1.00 46.97 661 GLY A C 1
ATOM 4378 O O . GLY A 1 661 ? 73.502 33.372 -30.174 1.00 46.97 661 GLY A O 1
ATOM 4379 N N . SER A 1 662 ? 72.774 32.011 -31.78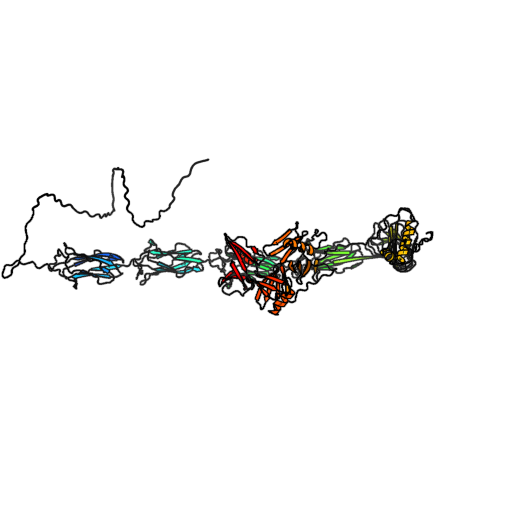7 1.00 35.44 662 SER A N 1
ATOM 4380 C CA . SER A 1 662 ? 71.684 31.441 -30.973 1.00 35.44 662 SER A CA 1
ATOM 4381 C C . SER A 1 662 ? 72.022 30.089 -30.333 1.00 35.44 662 SER A C 1
ATOM 4383 O O . SER A 1 662 ? 72.078 29.064 -31.009 1.00 35.44 662 SER A O 1
ATOM 4385 N N . LYS A 1 663 ? 72.138 30.051 -28.997 1.00 44.09 663 LYS A N 1
ATOM 4386 C CA . LYS A 1 663 ? 72.174 28.802 -28.209 1.00 44.09 663 LYS A CA 1
ATOM 4387 C C . LYS A 1 663 ? 70.757 28.287 -27.909 1.00 44.09 663 LYS A C 1
ATOM 4389 O O . LYS A 1 663 ? 70.305 28.357 -26.772 1.00 44.09 663 LYS A O 1
ATOM 4394 N N . SER A 1 664 ? 70.057 27.764 -28.918 1.00 42.06 664 SER A N 1
ATOM 4395 C CA . SER A 1 664 ? 68.779 27.059 -28.723 1.00 42.06 664 SER A CA 1
ATOM 4396 C C . SER A 1 664 ? 68.800 25.678 -29.378 1.00 42.06 664 SER A C 1
ATOM 4398 O O . SER A 1 664 ? 68.918 25.556 -30.597 1.00 42.06 664 SER A O 1
ATOM 4400 N N . SER A 1 665 ? 68.648 24.629 -28.567 1.00 43.22 665 SER A N 1
ATOM 4401 C CA . SER A 1 665 ? 68.580 23.220 -28.995 1.00 43.22 665 SER A CA 1
ATOM 4402 C C . SER A 1 665 ? 67.320 22.874 -29.805 1.00 43.22 665 SER A C 1
ATOM 4404 O O . SER A 1 665 ? 67.229 21.792 -30.390 1.00 43.22 665 SER A O 1
ATOM 4406 N N . VAL A 1 666 ? 66.360 23.799 -29.892 1.00 40.34 666 VAL A N 1
ATOM 4407 C CA . VAL A 1 666 ? 65.104 23.622 -30.632 1.00 40.34 666 VAL A CA 1
ATOM 4408 C C . VAL A 1 666 ? 65.346 23.541 -32.148 1.00 40.34 666 VAL A C 1
ATOM 4410 O O . VAL A 1 666 ? 64.708 22.737 -32.824 1.00 40.34 666 VAL A O 1
ATOM 4413 N N . TRP A 1 667 ? 66.315 24.295 -32.687 1.00 38.72 667 TRP A N 1
ATOM 4414 C CA . TRP A 1 667 ? 66.545 24.386 -34.140 1.00 38.72 667 TRP A CA 1
ATOM 4415 C C . TRP A 1 667 ? 67.038 23.076 -34.781 1.00 38.72 667 TRP A C 1
ATOM 4417 O O . TRP A 1 667 ? 66.521 22.673 -35.822 1.00 38.72 667 TRP A O 1
ATOM 4427 N N . ASN A 1 668 ? 67.981 22.368 -34.148 1.00 40.34 668 ASN A N 1
ATOM 4428 C CA . ASN A 1 668 ? 68.480 21.088 -34.676 1.00 40.34 668 ASN A CA 1
ATOM 4429 C C . ASN A 1 668 ? 67.444 19.956 -34.556 1.00 40.34 668 ASN A C 1
ATOM 4431 O O . ASN A 1 668 ? 67.395 19.071 -35.408 1.00 40.34 668 ASN A O 1
ATOM 4435 N N . THR A 1 669 ? 66.590 19.995 -33.532 1.00 40.38 669 THR A N 1
ATOM 4436 C CA . THR A 1 669 ? 65.589 18.943 -33.282 1.00 40.38 669 THR A CA 1
ATOM 4437 C C . THR A 1 669 ? 64.421 19.013 -34.279 1.00 40.38 669 THR A C 1
ATOM 4439 O O . THR A 1 669 ? 63.878 17.983 -34.685 1.00 40.38 669 THR A O 1
ATOM 4442 N N . TYR A 1 670 ? 64.070 20.220 -34.739 1.00 38.06 670 TYR A N 1
ATOM 4443 C CA . TYR A 1 670 ? 62.970 20.435 -35.687 1.00 38.06 670 TYR A CA 1
ATOM 4444 C C . TYR A 1 670 ? 63.312 20.013 -37.130 1.00 38.06 670 TYR A C 1
ATOM 4446 O O . TYR A 1 670 ? 62.450 19.519 -37.848 1.00 38.06 670 TYR A O 1
ATOM 4454 N N . PHE A 1 671 ? 64.575 20.148 -37.557 1.00 40.72 671 PHE A N 1
ATOM 4455 C CA . PHE A 1 671 ? 65.006 19.752 -38.909 1.00 40.72 671 PHE A CA 1
ATOM 4456 C C . PHE A 1 671 ? 65.500 18.301 -39.025 1.00 40.72 671 PHE A C 1
ATOM 4458 O O . PHE A 1 671 ? 65.454 17.735 -40.117 1.00 40.72 671 PHE A O 1
ATOM 4465 N N . ALA A 1 672 ? 65.921 17.664 -37.928 1.00 38.97 672 ALA A N 1
ATOM 4466 C CA . ALA A 1 672 ? 66.313 16.250 -37.933 1.00 38.97 672 ALA A CA 1
ATOM 4467 C C . ALA A 1 672 ? 65.117 15.275 -38.012 1.00 38.97 672 ALA A C 1
ATOM 4469 O O . ALA A 1 672 ? 65.294 14.114 -38.375 1.00 38.97 672 ALA A O 1
ATOM 4470 N N . SER A 1 673 ? 63.904 15.736 -37.688 1.00 38.00 673 SER A N 1
ATOM 4471 C CA . SER A 1 673 ? 62.687 14.915 -37.592 1.00 38.00 673 SER A CA 1
ATOM 4472 C C . SER A 1 673 ? 61.803 14.918 -38.853 1.00 38.00 673 SER A C 1
ATOM 4474 O O . SER A 1 673 ? 60.840 14.155 -38.921 1.00 38.00 673 SER A O 1
ATOM 4476 N N . VAL A 1 674 ? 62.129 15.715 -39.881 1.00 39.31 674 VAL A N 1
ATOM 4477 C CA . VAL A 1 674 ? 61.373 15.757 -41.150 1.00 39.31 674 VAL A CA 1
ATOM 4478 C C . VAL A 1 674 ? 61.889 14.745 -42.175 1.00 39.31 674 VAL A C 1
ATOM 4480 O O . VAL A 1 674 ? 63.011 14.828 -42.682 1.00 39.31 674 VAL A O 1
ATOM 4483 N N . SER A 1 675 ? 61.012 13.809 -42.534 1.00 45.28 675 SER A N 1
ATOM 4484 C CA . SER A 1 675 ? 61.243 12.764 -43.535 1.00 45.28 675 SER A CA 1
ATOM 4485 C C . SER A 1 675 ? 61.487 13.316 -44.950 1.00 45.28 675 SER A C 1
ATOM 4487 O O . SER A 1 675 ? 61.086 14.429 -45.297 1.00 45.28 675 SER A O 1
ATOM 4489 N N . SER A 1 676 ? 62.085 12.499 -45.827 1.00 41.66 676 SER A N 1
ATOM 4490 C CA . SER A 1 676 ? 62.229 12.809 -47.263 1.00 41.66 676 SER A CA 1
ATOM 4491 C C . SER A 1 676 ? 60.890 13.140 -47.938 1.00 41.66 676 SER A C 1
ATOM 4493 O O . SER A 1 676 ? 60.842 13.971 -48.841 1.00 41.66 676 SER A O 1
ATOM 4495 N N . TYR A 1 677 ? 59.803 12.527 -47.460 1.00 40.53 677 TYR A N 1
ATOM 4496 C CA . TYR A 1 677 ? 58.430 12.789 -47.886 1.00 40.53 677 TYR A CA 1
ATOM 4497 C C . TYR A 1 677 ? 57.988 14.220 -47.541 1.00 40.53 677 TYR A C 1
ATOM 4499 O O . TYR A 1 677 ? 57.559 14.960 -48.423 1.00 40.53 677 TYR A O 1
ATOM 4507 N N . GLN A 1 678 ? 58.196 14.661 -46.296 1.00 39.38 678 GLN A N 1
ATOM 4508 C CA . GLN A 1 678 ? 57.882 16.030 -45.867 1.00 39.38 678 GLN A CA 1
ATOM 4509 C C . GLN A 1 678 ? 58.746 17.084 -46.577 1.00 39.38 678 GLN A C 1
ATOM 4511 O O . GLN A 1 678 ? 58.238 18.151 -46.913 1.00 39.38 678 GLN A O 1
ATOM 4516 N N . ARG A 1 679 ? 60.018 16.783 -46.883 1.00 43.75 679 ARG A N 1
ATOM 4517 C CA . ARG A 1 679 ? 60.872 17.676 -47.694 1.00 43.75 679 ARG A CA 1
ATOM 4518 C C . ARG A 1 679 ? 60.370 17.827 -49.134 1.00 43.75 679 ARG A C 1
ATOM 4520 O O . ARG A 1 679 ? 60.404 18.933 -49.667 1.00 43.75 679 ARG A O 1
ATOM 4527 N N . ASN A 1 680 ? 59.869 16.752 -49.745 1.00 42.19 680 ASN A N 1
ATOM 4528 C CA . ASN A 1 680 ? 59.254 16.816 -51.072 1.00 42.19 680 ASN A CA 1
ATOM 4529 C C . ASN A 1 680 ? 57.899 17.543 -51.049 1.00 42.19 680 ASN A C 1
ATOM 4531 O O . ASN A 1 680 ? 57.644 18.326 -51.959 1.00 42.19 680 ASN A O 1
ATOM 4535 N N . LEU A 1 681 ? 57.075 17.371 -50.003 1.00 41.62 681 LEU A N 1
ATOM 4536 C CA . LEU A 1 681 ? 55.870 18.191 -49.807 1.00 41.62 681 LEU A CA 1
ATOM 4537 C C . LEU A 1 681 ? 56.219 19.683 -49.707 1.00 41.62 681 LEU A C 1
ATOM 4539 O O . LEU A 1 681 ? 55.629 20.486 -50.415 1.00 41.62 681 LEU A O 1
ATOM 4543 N N . LEU A 1 682 ? 57.213 20.055 -48.893 1.00 39.62 682 LEU A N 1
ATOM 4544 C CA . LEU A 1 682 ? 57.674 21.445 -48.758 1.00 39.62 682 LEU A CA 1
ATOM 4545 C C . LEU A 1 682 ? 58.184 22.036 -50.084 1.00 39.62 682 LEU A C 1
ATOM 4547 O O . LEU A 1 682 ? 57.893 23.191 -50.385 1.00 39.62 682 LEU A O 1
ATOM 4551 N N . ALA A 1 683 ? 58.894 21.252 -50.901 1.00 40.62 683 ALA A N 1
ATOM 4552 C CA . ALA A 1 683 ? 59.322 21.675 -52.236 1.00 40.62 683 ALA A CA 1
ATOM 4553 C C . ALA A 1 683 ? 58.145 21.822 -53.224 1.00 40.62 683 ALA A C 1
ATOM 4555 O O . ALA A 1 683 ? 58.155 22.724 -54.060 1.00 40.62 683 ALA A O 1
ATOM 4556 N N . PHE A 1 684 ? 57.121 20.970 -53.110 1.00 42.25 684 PHE A N 1
ATOM 4557 C CA . PHE A 1 684 ? 55.897 21.043 -53.913 1.00 42.25 684 PHE A CA 1
ATOM 4558 C C . PHE A 1 684 ? 55.067 22.285 -53.553 1.00 42.25 684 PHE A C 1
ATOM 4560 O O . PHE A 1 684 ? 54.690 23.048 -54.441 1.00 42.25 684 PHE A O 1
ATOM 4567 N N . SER A 1 685 ? 54.898 22.562 -52.254 1.00 40.38 685 SER A N 1
ATOM 4568 C CA . SER A 1 685 ? 54.304 23.806 -51.750 1.00 40.38 685 SER A CA 1
ATOM 4569 C C . SER A 1 685 ? 55.044 25.048 -52.260 1.00 40.38 685 SER A C 1
ATOM 4571 O O . SER A 1 685 ? 54.403 26.053 -52.556 1.00 40.38 685 SER A O 1
ATOM 4573 N N . LEU A 1 686 ? 56.375 24.987 -52.406 1.00 39.41 686 LEU A N 1
ATOM 4574 C CA . LEU A 1 686 ? 57.173 26.108 -52.910 1.00 39.41 686 LEU A CA 1
ATOM 4575 C C . LEU A 1 686 ? 57.051 26.345 -54.427 1.00 39.41 686 LEU A C 1
ATOM 4577 O O . LEU A 1 686 ? 57.016 27.511 -54.810 1.00 39.41 686 LEU A O 1
ATOM 4581 N N . CYS A 1 687 ? 56.958 25.316 -55.293 1.00 39.50 687 CYS A N 1
ATOM 4582 C CA . CYS A 1 687 ? 56.724 25.585 -56.731 1.00 39.50 687 CYS A CA 1
ATOM 4583 C C . CYS A 1 687 ? 55.296 26.115 -56.976 1.00 39.50 687 CYS A C 1
ATOM 4585 O O . CYS A 1 687 ? 55.110 26.957 -57.849 1.00 39.50 687 CYS A O 1
ATOM 4587 N N . ILE A 1 688 ? 54.300 25.704 -56.174 1.00 40.53 688 ILE A N 1
ATOM 4588 C CA . ILE A 1 688 ? 52.934 26.255 -56.268 1.00 40.53 688 ILE A CA 1
ATOM 4589 C C . ILE A 1 688 ? 52.880 27.701 -55.746 1.00 40.53 688 ILE A C 1
ATOM 4591 O O . ILE A 1 688 ? 52.319 28.558 -56.415 1.00 40.53 688 ILE A O 1
ATOM 4595 N N . ALA A 1 689 ? 53.524 28.020 -54.618 1.00 37.94 689 ALA A N 1
ATOM 4596 C CA . ALA A 1 689 ? 53.523 29.380 -54.059 1.00 37.94 689 ALA A CA 1
ATOM 4597 C C . ALA A 1 689 ? 54.266 30.436 -54.912 1.00 37.94 689 ALA A C 1
ATOM 4599 O O . ALA A 1 689 ? 54.150 31.631 -54.643 1.00 37.94 689 ALA A O 1
ATOM 4600 N N . GLN A 1 690 ? 55.043 30.017 -55.918 1.00 37.84 690 GLN A N 1
ATOM 4601 C CA . GLN A 1 690 ? 55.667 30.912 -56.904 1.00 37.84 690 GLN A CA 1
ATOM 4602 C C . GLN A 1 690 ? 54.850 31.051 -58.202 1.00 37.84 690 GLN A C 1
ATOM 4604 O O . GLN A 1 690 ? 55.172 31.903 -59.029 1.00 37.84 690 GLN A O 1
ATOM 4609 N N . ALA A 1 691 ? 53.792 30.255 -58.373 1.00 39.25 691 ALA A N 1
ATOM 4610 C CA . ALA A 1 691 ? 52.896 30.283 -59.521 1.00 39.25 691 ALA A CA 1
ATOM 4611 C C . ALA A 1 691 ? 51.543 30.913 -59.137 1.00 39.25 691 ALA A C 1
ATOM 4613 O O . ALA A 1 691 ? 50.565 30.216 -58.886 1.00 39.25 691 ALA A O 1
ATOM 4614 N N . ASP A 1 692 ? 51.520 32.248 -59.182 1.00 35.41 692 ASP A N 1
ATOM 4615 C CA . ASP A 1 692 ? 50.350 33.131 -59.022 1.00 35.41 692 ASP A CA 1
ATOM 4616 C C . ASP A 1 692 ? 49.833 33.366 -57.578 1.00 35.41 692 ASP A C 1
ATOM 4618 O O . ASP A 1 692 ? 49.834 32.497 -56.710 1.00 35.41 692 ASP A O 1
ATOM 4622 N N . GLN A 1 693 ? 49.413 34.605 -57.303 1.00 33.31 693 GLN A N 1
ATOM 4623 C CA . GLN A 1 693 ? 49.170 35.174 -55.963 1.00 33.31 693 GLN A CA 1
ATOM 4624 C C . GLN A 1 693 ? 47.688 35.119 -55.526 1.00 33.31 693 GLN A C 1
ATOM 4626 O O . GLN A 1 693 ? 47.256 35.929 -54.709 1.00 33.31 693 GLN A O 1
ATOM 4631 N N . SER A 1 694 ? 46.878 34.203 -56.073 1.00 36.38 694 SER A N 1
ATOM 4632 C CA . SER A 1 694 ? 45.407 34.237 -55.922 1.00 36.38 694 SER A CA 1
ATOM 4633 C C . SER A 1 694 ? 44.733 32.917 -55.510 1.00 36.38 694 SER A C 1
ATOM 4635 O O . SER A 1 694 ? 43.554 32.709 -55.798 1.00 36.38 694 SER A O 1
ATOM 4637 N N . VAL A 1 695 ? 45.437 32.026 -54.800 1.00 33.53 695 VAL A N 1
ATOM 4638 C CA . VAL A 1 695 ? 44.873 30.734 -54.353 1.00 33.53 695 VAL A CA 1
ATOM 4639 C C . VAL A 1 695 ? 44.580 30.736 -52.850 1.00 33.53 695 VAL A C 1
ATOM 4641 O O . VAL A 1 695 ? 45.473 30.539 -52.025 1.00 33.53 695 VAL A O 1
ATOM 4644 N N . ASP A 1 696 ? 43.314 30.948 -52.495 1.00 34.19 696 ASP A N 1
ATOM 4645 C CA . ASP A 1 696 ? 42.834 30.911 -51.110 1.00 34.19 696 ASP A CA 1
ATOM 4646 C C . ASP A 1 696 ? 42.395 29.486 -50.700 1.00 34.19 696 ASP A C 1
ATOM 4648 O O . ASP A 1 696 ? 41.769 28.763 -51.475 1.00 34.19 696 ASP A O 1
ATOM 4652 N N . GLY A 1 697 ? 42.700 29.086 -49.460 1.00 33.28 697 GLY A N 1
ATOM 4653 C CA . GLY A 1 697 ? 42.118 27.902 -48.811 1.00 33.28 697 GLY A CA 1
ATOM 4654 C C . GLY A 1 697 ? 42.733 26.514 -49.080 1.00 33.28 697 GLY A C 1
ATOM 4655 O O . GLY A 1 697 ? 42.078 25.645 -49.654 1.00 33.28 697 GLY A O 1
ATOM 4656 N N . LEU A 1 698 ? 43.897 26.206 -48.486 1.00 30.30 698 LEU A N 1
ATOM 4657 C CA . LEU A 1 698 ? 44.265 24.812 -48.166 1.00 30.30 698 LEU A CA 1
ATOM 4658 C C . LEU A 1 698 ? 43.781 24.460 -46.746 1.00 30.30 698 LEU A C 1
ATOM 4660 O O . LEU A 1 698 ? 44.420 24.825 -45.759 1.00 30.30 698 LEU A O 1
ATOM 4664 N N . ARG A 1 699 ? 42.657 23.740 -46.625 1.00 32.31 699 ARG A N 1
ATOM 4665 C CA . ARG A 1 699 ? 42.095 23.290 -45.334 1.00 32.31 699 ARG A CA 1
ATOM 4666 C C . ARG A 1 699 ? 42.102 21.766 -45.218 1.00 32.31 699 ARG A C 1
ATOM 4668 O O . ARG A 1 699 ? 41.610 21.071 -46.101 1.00 32.31 699 ARG A O 1
ATOM 4675 N N . VAL A 1 700 ? 42.600 21.260 -44.090 1.00 26.73 700 VAL A N 1
ATOM 4676 C CA . VAL A 1 700 ? 42.491 19.851 -43.680 1.00 26.73 700 VAL A CA 1
ATOM 4677 C C . VAL A 1 700 ? 41.492 19.778 -42.527 1.00 26.73 700 VAL A C 1
ATOM 4679 O O . VAL A 1 700 ? 41.653 20.493 -41.539 1.00 26.73 700 VAL A O 1
ATOM 4682 N N . VAL A 1 701 ? 40.449 18.953 -42.653 1.00 24.39 701 VAL A N 1
ATOM 4683 C CA . VAL A 1 701 ? 39.378 18.804 -41.650 1.00 24.39 701 VAL A CA 1
ATOM 4684 C C . VAL A 1 701 ? 38.975 17.322 -41.545 1.00 24.39 701 VAL A C 1
ATOM 4686 O O . VAL A 1 701 ? 38.696 16.722 -42.583 1.00 24.39 701 VAL A O 1
ATOM 4689 N N . PRO A 1 702 ? 38.918 16.716 -40.341 1.00 26.36 702 PRO A N 1
ATOM 4690 C CA . PRO A 1 702 ? 38.309 15.401 -40.133 1.00 26.36 702 PRO A CA 1
ATOM 4691 C C . PRO A 1 702 ? 36.775 15.502 -40.056 1.00 26.36 702 PRO A C 1
ATOM 4693 O O . PRO A 1 702 ? 36.241 16.448 -39.478 1.00 26.36 702 PRO A O 1
ATOM 4696 N N . LEU A 1 703 ? 36.070 14.518 -40.620 1.00 23.77 703 LEU A N 1
ATOM 4697 C CA . LEU A 1 703 ? 34.601 14.457 -40.657 1.00 23.77 703 LEU A CA 1
ATOM 4698 C C . LEU A 1 703 ? 33.990 13.976 -39.320 1.00 23.77 703 LEU A C 1
ATOM 4700 O O . LEU A 1 703 ? 34.655 13.293 -38.546 1.00 23.77 703 LEU A O 1
ATOM 4704 N N . ALA A 1 704 ? 32.714 14.298 -39.073 1.00 26.62 704 ALA A N 1
ATOM 4705 C CA . ALA A 1 704 ? 31.977 13.964 -37.843 1.00 26.62 704 ALA A CA 1
ATOM 4706 C C . ALA A 1 704 ? 30.565 13.394 -38.129 1.00 26.62 704 ALA A C 1
ATOM 4708 O O . ALA A 1 704 ? 30.149 13.368 -39.288 1.00 26.62 704 ALA A O 1
ATOM 4709 N N . THR A 1 705 ? 29.816 13.059 -37.058 1.00 28.95 705 THR A N 1
ATOM 4710 C CA . THR A 1 705 ? 28.434 12.486 -36.982 1.00 28.95 705 THR A CA 1
ATOM 4711 C C . THR A 1 705 ? 28.376 10.940 -37.065 1.00 28.95 705 THR A C 1
ATOM 4713 O O . THR A 1 705 ? 29.280 10.366 -37.672 1.00 28.95 705 THR A O 1
ATOM 4716 N N . PRO A 1 706 ? 27.406 10.232 -36.420 1.00 25.05 706 PRO A N 1
ATOM 4717 C CA . PRO A 1 706 ? 26.051 10.651 -36.015 1.00 25.05 706 PRO A CA 1
ATOM 4718 C C . PRO A 1 706 ? 25.770 10.743 -34.497 1.00 25.05 706 PRO A C 1
ATOM 4720 O O . PRO A 1 706 ? 26.657 10.597 -33.663 1.00 25.05 706 PRO A O 1
ATOM 4723 N N . LEU A 1 707 ? 24.509 11.060 -34.174 1.00 28.16 707 LEU A N 1
ATOM 4724 C CA . LEU A 1 707 ? 23.971 11.419 -32.855 1.00 28.16 707 LEU A CA 1
ATOM 4725 C C . LEU A 1 707 ? 24.120 10.305 -31.800 1.00 28.16 707 LEU A C 1
ATOM 4727 O O . LEU A 1 707 ? 23.249 9.452 -31.647 1.00 28.16 707 LEU A O 1
ATOM 4731 N N . SER A 1 708 ? 25.203 10.360 -31.030 1.00 26.38 708 SER A N 1
ATOM 4732 C CA . SER A 1 708 ? 25.392 9.593 -29.797 1.00 26.38 708 SER A CA 1
ATOM 4733 C C . SER A 1 708 ? 24.928 10.392 -28.576 1.00 26.38 708 SER A C 1
ATOM 4735 O O . SER A 1 708 ? 25.264 11.570 -28.448 1.00 26.38 708 SER A O 1
ATOM 4737 N N . MET A 1 709 ? 24.230 9.737 -27.646 1.00 31.56 709 MET A N 1
ATOM 4738 C CA . MET A 1 709 ? 23.969 10.266 -26.303 1.00 31.56 709 MET A CA 1
ATOM 4739 C C . MET A 1 709 ? 25.311 10.564 -25.613 1.00 31.56 709 MET A C 1
ATOM 4741 O O . MET A 1 709 ? 26.137 9.666 -25.448 1.00 31.56 709 MET A O 1
ATOM 4745 N N . VAL A 1 710 ? 25.569 11.834 -25.290 1.00 32.56 710 VAL A N 1
ATOM 4746 C CA . VAL A 1 710 ? 26.876 12.277 -24.782 1.00 32.56 710 VAL A CA 1
ATOM 4747 C C . VAL A 1 710 ? 26.936 12.066 -23.274 1.00 32.56 710 VAL A C 1
ATOM 4749 O O . VAL A 1 710 ? 26.418 12.881 -22.519 1.00 32.56 710 VAL A O 1
ATOM 4752 N N . LEU A 1 711 ? 27.603 10.990 -22.860 1.00 35.53 711 LEU A N 1
ATOM 4753 C CA . LEU A 1 711 ? 28.133 10.850 -21.504 1.00 35.53 711 LEU A CA 1
ATOM 4754 C C . LEU A 1 711 ? 29.342 11.778 -21.342 1.00 35.53 711 LEU A C 1
ATOM 4756 O O . LEU A 1 711 ? 30.270 11.751 -22.160 1.00 35.53 711 LEU A O 1
ATOM 4760 N N . TYR A 1 712 ? 29.343 12.597 -20.297 1.00 39.12 712 TYR A N 1
ATOM 4761 C CA . TYR A 1 712 ? 30.482 13.441 -19.953 1.00 39.12 712 TYR A CA 1
ATOM 4762 C C . TYR A 1 712 ? 31.544 12.636 -19.187 1.00 39.12 712 TYR A C 1
ATOM 4764 O O . TYR A 1 712 ? 31.299 11.538 -18.681 1.00 39.12 712 TYR A O 1
ATOM 4772 N N . ARG A 1 713 ? 32.780 13.158 -19.115 1.00 39.72 713 ARG A N 1
ATOM 4773 C CA . ARG A 1 713 ? 33.846 12.512 -18.326 1.00 39.72 713 ARG A CA 1
ATOM 4774 C C . ARG A 1 713 ? 33.363 12.337 -16.888 1.00 39.72 713 ARG A C 1
ATOM 4776 O O . ARG A 1 713 ? 33.095 13.339 -16.239 1.00 39.72 713 ARG A O 1
ATOM 4783 N N . GLY A 1 714 ? 33.349 11.097 -16.407 1.00 44.62 714 GLY A N 1
ATOM 4784 C CA . GLY A 1 714 ? 32.957 10.767 -15.038 1.00 44.62 714 GLY A CA 1
ATOM 4785 C C . GLY A 1 714 ? 31.504 10.330 -14.857 1.00 44.62 714 GLY A C 1
ATOM 4786 O O . GLY A 1 714 ? 31.060 10.166 -13.727 1.00 44.62 714 GLY A O 1
ATOM 4787 N N . GLU A 1 715 ? 30.769 10.096 -15.941 1.00 48.06 715 GLU A N 1
ATOM 4788 C CA . GLU A 1 715 ? 29.454 9.453 -15.910 1.00 48.06 715 GLU A CA 1
ATOM 4789 C C . GLU A 1 715 ? 29.592 8.019 -16.443 1.00 48.06 715 GLU A C 1
ATOM 4791 O O . GLU A 1 715 ? 30.154 7.801 -17.518 1.00 48.06 715 GLU A O 1
ATOM 4796 N N . SER A 1 716 ? 29.104 7.029 -15.693 1.00 47.59 716 SER A N 1
ATOM 4797 C CA . SER A 1 716 ? 29.041 5.627 -16.119 1.00 47.59 716 SER A CA 1
ATOM 4798 C C . SER A 1 716 ? 27.604 5.142 -16.058 1.00 47.59 716 SER A C 1
ATOM 4800 O O . SER A 1 716 ? 26.943 5.315 -15.040 1.00 47.59 716 SER A O 1
ATOM 4802 N N . ILE A 1 717 ? 27.145 4.500 -17.128 1.00 45.25 717 ILE A N 1
ATOM 4803 C CA . ILE A 1 717 ? 25.839 3.847 -17.204 1.00 45.25 717 ILE A CA 1
ATOM 4804 C C . ILE A 1 717 ? 26.072 2.348 -17.380 1.00 45.25 717 ILE A C 1
ATOM 4806 O O . ILE A 1 717 ? 26.796 1.938 -18.291 1.00 45.25 717 ILE A O 1
ATOM 4810 N N . THR A 1 718 ? 25.452 1.541 -16.522 1.00 42.12 718 THR A N 1
ATOM 4811 C CA . THR A 1 718 ? 25.392 0.083 -16.672 1.00 42.12 718 THR A CA 1
ATOM 4812 C C . THR A 1 718 ? 24.114 -0.274 -17.414 1.00 42.12 718 THR A C 1
ATOM 4814 O O . THR A 1 718 ? 23.048 0.266 -17.115 1.00 42.12 718 THR A O 1
ATOM 4817 N N . TYR A 1 719 ? 24.218 -1.201 -18.361 1.00 37.25 719 TYR A N 1
ATOM 4818 C CA . TYR A 1 719 ? 23.085 -1.722 -19.117 1.00 37.25 719 TYR A CA 1
ATOM 4819 C C . TYR A 1 719 ? 22.889 -3.207 -18.806 1.00 37.25 719 TYR A C 1
ATOM 4821 O O . TYR A 1 719 ? 23.874 -3.924 -18.602 1.00 37.25 719 TYR A O 1
ATOM 4829 N N . ASP A 1 720 ? 21.646 -3.687 -18.820 1.00 37.97 720 ASP A N 1
ATOM 4830 C CA . ASP A 1 720 ? 21.382 -5.125 -18.839 1.00 37.97 720 ASP A CA 1
ATOM 4831 C C . ASP A 1 720 ? 21.658 -5.745 -20.221 1.00 37.97 720 ASP A C 1
ATOM 4833 O O . ASP A 1 720 ? 22.011 -5.079 -21.199 1.00 37.97 720 ASP A O 1
ATOM 4837 N N . VAL A 1 721 ? 21.447 -7.059 -20.317 1.00 29.56 721 VAL A N 1
ATOM 4838 C CA . VAL A 1 721 ? 21.572 -7.826 -21.567 1.00 29.56 721 VAL A CA 1
ATOM 4839 C C . VAL A 1 721 ? 20.576 -7.408 -22.662 1.00 29.56 721 VAL A C 1
ATOM 4841 O O . VAL A 1 721 ? 20.722 -7.847 -23.801 1.00 29.56 721 VAL A O 1
ATOM 4844 N N . ASN A 1 722 ? 19.589 -6.565 -22.340 1.00 31.19 722 ASN A N 1
ATOM 4845 C CA . ASN A 1 722 ? 18.588 -6.024 -23.257 1.00 31.19 722 ASN A CA 1
ATOM 4846 C C . ASN A 1 722 ? 18.886 -4.565 -23.663 1.00 31.19 722 ASN A C 1
ATOM 4848 O O . ASN A 1 722 ? 18.132 -3.983 -24.442 1.00 31.19 722 ASN A O 1
ATOM 4852 N N . GLY A 1 723 ? 19.972 -3.966 -23.157 1.00 28.67 723 GLY A N 1
ATOM 4853 C CA . GLY A 1 723 ? 20.330 -2.569 -23.409 1.00 28.67 723 GLY A CA 1
ATOM 4854 C C . GLY A 1 723 ? 19.527 -1.552 -22.589 1.00 28.67 723 GLY A C 1
ATOM 4855 O O . GLY A 1 723 ? 19.555 -0.363 -22.909 1.00 28.67 723 GLY A O 1
ATOM 4856 N N . VAL A 1 724 ? 18.817 -1.986 -21.544 1.00 35.56 724 VAL A N 1
ATOM 4857 C CA . VAL A 1 724 ? 18.107 -1.103 -20.609 1.00 35.56 724 VAL A CA 1
ATOM 4858 C C . VAL A 1 724 ? 19.102 -0.566 -19.585 1.00 35.56 724 VAL A C 1
ATOM 4860 O O . VAL A 1 724 ? 19.907 -1.326 -19.058 1.00 35.56 724 VAL A O 1
ATOM 4863 N N . VAL A 1 725 ? 19.042 0.734 -19.284 1.00 35.03 725 VAL A N 1
ATOM 4864 C CA . VAL A 1 725 ? 19.844 1.351 -18.217 1.00 35.03 725 VAL A CA 1
ATOM 4865 C C . VAL A 1 725 ? 19.445 0.754 -16.869 1.00 35.03 725 VAL A C 1
ATOM 4867 O O . VAL A 1 725 ? 18.332 0.978 -16.396 1.00 35.03 725 VAL A O 1
ATOM 4870 N N . THR A 1 726 ? 20.355 0.003 -16.253 1.00 40.66 726 THR A N 1
ATOM 4871 C CA . THR A 1 726 ? 20.154 -0.630 -14.943 1.00 40.66 726 THR A CA 1
ATOM 4872 C C . THR A 1 726 ? 21.032 -0.066 -13.841 1.00 40.66 726 THR A C 1
ATOM 4874 O O . THR A 1 726 ? 20.897 -0.532 -12.721 1.00 40.66 726 THR A O 1
ATOM 4877 N N . ASP A 1 727 ? 21.932 0.882 -14.118 1.00 44.47 727 ASP A N 1
ATOM 4878 C CA . ASP A 1 727 ? 22.632 1.681 -13.097 1.00 44.47 727 ASP A CA 1
ATOM 4879 C C . ASP A 1 727 ? 23.206 2.970 -13.714 1.00 44.47 727 ASP A C 1
ATOM 4881 O O . ASP A 1 727 ? 23.563 2.973 -14.895 1.00 44.47 727 ASP A O 1
ATOM 4885 N N . THR A 1 728 ? 23.361 4.028 -12.915 1.00 43.44 728 THR A N 1
ATOM 4886 C CA . THR A 1 728 ? 24.130 5.234 -13.264 1.00 43.44 728 THR A CA 1
ATOM 4887 C C . THR A 1 728 ? 25.036 5.620 -12.091 1.00 43.44 728 THR A C 1
ATOM 4889 O O . THR A 1 728 ? 24.564 6.026 -11.031 1.00 43.44 728 THR A O 1
ATOM 4892 N N . SER A 1 729 ? 26.354 5.565 -12.292 1.00 49.69 729 SER A N 1
ATOM 4893 C CA . SER A 1 729 ? 27.366 5.894 -11.282 1.00 49.69 729 SER A CA 1
ATOM 4894 C C . SER A 1 729 ? 28.202 7.109 -11.690 1.00 49.69 729 SER A C 1
ATOM 4896 O O . SER A 1 729 ? 28.568 7.278 -12.854 1.00 49.69 729 SER A O 1
ATOM 4898 N N . LEU A 1 730 ? 28.576 7.923 -10.700 1.00 55.53 730 LEU A N 1
ATOM 4899 C CA . LEU A 1 730 ? 29.521 9.035 -10.843 1.00 55.53 730 LEU A CA 1
ATOM 4900 C C . LEU A 1 730 ? 30.945 8.524 -10.566 1.00 55.53 730 LEU A C 1
ATOM 4902 O O . LEU A 1 730 ? 31.159 7.830 -9.576 1.00 55.53 730 LEU A O 1
ATOM 4906 N N . VAL A 1 731 ? 31.911 8.820 -11.436 1.00 46.19 731 VAL A N 1
ATOM 4907 C CA . VAL A 1 731 ? 33.275 8.248 -11.435 1.00 46.19 731 VAL A CA 1
ATOM 4908 C C . VAL A 1 731 ? 34.329 9.323 -11.737 1.00 46.19 731 VAL A C 1
ATOM 4910 O O . VAL A 1 731 ? 34.017 10.346 -12.344 1.00 46.19 731 VAL A O 1
ATOM 4913 N N . ASP A 1 732 ? 35.592 9.104 -11.363 1.00 39.53 732 ASP A N 1
ATOM 4914 C CA . ASP A 1 732 ? 36.718 9.929 -11.842 1.00 39.53 732 ASP A CA 1
ATOM 4915 C C . ASP A 1 732 ? 37.352 9.367 -13.139 1.00 39.53 732 ASP A C 1
ATOM 4917 O O . ASP A 1 732 ? 37.182 8.200 -13.500 1.00 39.53 732 ASP A O 1
ATOM 4921 N N . GLY A 1 733 ? 38.028 10.229 -13.900 1.00 35.62 733 GLY A N 1
ATOM 4922 C CA . GLY A 1 733 ? 38.290 10.050 -15.327 1.00 35.62 733 GLY A CA 1
ATOM 4923 C C . GLY A 1 733 ? 39.449 9.122 -15.712 1.00 35.62 733 GLY A C 1
ATOM 4924 O O . GLY A 1 733 ? 40.620 9.459 -15.551 1.00 35.62 733 GLY A O 1
ATOM 4925 N N . GLY A 1 734 ? 39.111 8.039 -16.414 1.00 30.70 734 GLY A N 1
ATOM 4926 C CA . GLY A 1 734 ? 39.989 7.259 -17.295 1.00 30.70 734 GLY A CA 1
ATOM 4927 C C . GLY A 1 734 ? 39.271 6.959 -18.618 1.00 30.70 734 GLY A C 1
ATOM 4928 O O . GLY A 1 734 ? 38.049 7.069 -18.697 1.00 30.70 734 GLY A O 1
ATOM 4929 N N . ALA A 1 735 ? 39.997 6.642 -19.692 1.00 28.80 735 ALA A N 1
ATOM 4930 C CA . ALA A 1 735 ? 39.388 6.521 -21.020 1.00 28.80 735 ALA A CA 1
ATOM 4931 C C . ALA A 1 735 ? 38.459 5.294 -21.165 1.00 28.80 735 ALA A C 1
ATOM 4933 O O . ALA A 1 735 ? 38.934 4.167 -21.246 1.00 28.80 735 ALA A O 1
ATOM 4934 N N . GLY A 1 736 ? 37.154 5.541 -21.319 1.00 32.28 736 GLY A N 1
ATOM 4935 C CA . GLY A 1 736 ? 36.279 4.752 -22.198 1.00 32.28 736 GLY A CA 1
ATOM 4936 C C . GLY A 1 736 ? 35.951 3.305 -21.811 1.00 32.28 736 GLY A C 1
ATOM 4937 O O . GLY A 1 736 ? 35.707 2.511 -22.715 1.00 32.28 736 GLY A O 1
ATOM 4938 N N . VAL A 1 737 ? 35.919 2.947 -20.523 1.00 31.00 737 VAL A N 1
ATOM 4939 C CA . VAL A 1 737 ? 35.468 1.614 -20.079 1.00 31.00 737 VAL A CA 1
ATOM 4940 C C . VAL A 1 737 ? 34.459 1.750 -18.940 1.00 31.00 737 VAL A C 1
ATOM 4942 O O . VAL A 1 737 ? 34.765 2.358 -17.915 1.00 31.00 737 VAL A O 1
ATOM 4945 N N . ALA A 1 738 ? 33.269 1.169 -19.113 1.00 35.25 738 ALA A N 1
ATOM 4946 C CA . ALA A 1 738 ? 32.305 1.000 -18.030 1.00 35.25 738 ALA A CA 1
ATOM 4947 C C . ALA A 1 738 ? 32.914 0.080 -16.962 1.00 35.25 738 ALA A C 1
ATOM 4949 O O . ALA A 1 738 ? 33.299 -1.052 -17.261 1.00 35.25 738 ALA A O 1
ATOM 4950 N N . GLN A 1 739 ? 33.038 0.565 -15.727 1.00 36.31 739 GLN A N 1
ATOM 4951 C CA . GLN A 1 739 ? 33.528 -0.258 -14.625 1.00 36.31 739 GLN A CA 1
ATOM 4952 C C . GLN A 1 739 ? 32.349 -0.970 -13.965 1.00 36.31 739 GLN A C 1
ATOM 4954 O O . GLN A 1 739 ? 31.461 -0.320 -13.420 1.00 36.31 739 GLN A O 1
ATOM 4959 N N . ASN A 1 740 ? 32.359 -2.304 -13.994 1.00 36.19 740 ASN A N 1
ATOM 4960 C CA . ASN A 1 740 ? 31.390 -3.110 -13.258 1.00 36.19 740 ASN A CA 1
ATOM 4961 C C . ASN A 1 740 ? 31.509 -2.807 -11.759 1.00 36.19 740 ASN A C 1
ATOM 4963 O O . ASN A 1 740 ? 32.568 -3.043 -11.166 1.00 36.19 740 ASN A O 1
ATOM 4967 N N . LEU A 1 741 ? 30.420 -2.334 -11.144 1.00 42.94 741 LEU A N 1
ATOM 4968 C CA . LEU A 1 741 ? 30.336 -2.124 -9.701 1.00 42.94 741 LEU A CA 1
ATOM 4969 C C . LEU A 1 741 ? 30.530 -3.464 -8.978 1.00 42.94 741 LEU A C 1
ATOM 4971 O O . LEU A 1 741 ? 29.619 -4.283 -8.873 1.00 42.94 741 LEU A O 1
ATOM 4975 N N . THR A 1 742 ? 31.749 -3.701 -8.503 1.00 44.56 742 THR A N 1
ATOM 4976 C CA . THR A 1 742 ? 32.117 -4.935 -7.807 1.00 44.56 742 THR A CA 1
ATOM 4977 C C . THR A 1 742 ? 31.936 -4.706 -6.314 1.00 44.56 742 THR A C 1
ATOM 4979 O O . THR A 1 742 ? 32.852 -4.239 -5.640 1.00 44.56 742 THR A O 1
ATOM 4982 N N . LEU A 1 743 ? 30.732 -4.996 -5.814 1.00 46.59 743 LEU A N 1
ATOM 4983 C CA . LEU A 1 743 ? 30.420 -4.860 -4.391 1.00 46.59 743 LEU A CA 1
ATOM 4984 C C . LEU A 1 743 ? 31.316 -5.780 -3.534 1.00 46.59 743 LEU A C 1
ATOM 4986 O O . LEU A 1 743 ? 31.591 -6.915 -3.942 1.00 46.59 743 LEU A O 1
ATOM 4990 N N . PRO A 1 744 ? 31.725 -5.345 -2.326 1.00 52.31 744 PRO A N 1
ATOM 4991 C CA . PRO A 1 744 ? 32.435 -6.200 -1.378 1.00 52.31 744 PRO A CA 1
ATOM 4992 C C . PRO A 1 744 ? 31.642 -7.478 -1.062 1.00 52.31 744 PRO A C 1
ATOM 4994 O O . PRO A 1 744 ? 30.421 -7.443 -0.905 1.00 52.31 744 PRO A O 1
ATOM 4997 N N . ILE A 1 745 ? 32.315 -8.625 -0.925 1.00 54.22 745 ILE A N 1
ATOM 4998 C CA . ILE A 1 745 ? 31.639 -9.917 -0.704 1.00 54.22 745 ILE A CA 1
ATOM 4999 C C . ILE A 1 745 ? 30.874 -9.895 0.631 1.00 54.22 745 ILE A C 1
ATOM 5001 O O . ILE A 1 745 ? 31.476 -9.964 1.704 1.00 54.22 745 ILE A O 1
ATOM 5005 N N . GLY A 1 746 ? 29.538 -9.902 0.575 1.00 47.72 746 GLY A N 1
ATOM 5006 C CA . GLY A 1 746 ? 28.644 -9.782 1.740 1.00 47.72 746 GLY A CA 1
ATOM 5007 C C . GLY A 1 746 ? 28.024 -8.395 1.934 1.00 47.72 746 GLY A C 1
ATOM 5008 O O . GLY A 1 746 ? 27.288 -8.199 2.900 1.00 47.72 746 GLY A O 1
ATOM 5009 N N . PHE A 1 747 ? 28.306 -7.462 1.026 1.00 56.38 747 PHE A N 1
ATOM 5010 C CA . PHE A 1 747 ? 27.632 -6.176 0.912 1.00 56.38 747 PHE A CA 1
ATOM 5011 C C . PHE A 1 747 ? 26.565 -6.242 -0.192 1.00 56.38 747 PHE A C 1
ATOM 5013 O O . PHE A 1 747 ? 26.823 -6.785 -1.266 1.00 56.38 747 PHE A O 1
ATOM 5020 N N . SER A 1 748 ? 25.375 -5.692 0.047 1.00 55.84 748 SER A N 1
ATOM 5021 C CA . SER A 1 748 ? 24.300 -5.601 -0.949 1.00 55.84 748 SER A CA 1
ATOM 5022 C C . SER A 1 748 ? 23.661 -4.212 -0.988 1.00 55.84 748 SER A C 1
ATOM 5024 O O . SER A 1 748 ? 23.742 -3.437 -0.033 1.00 55.84 748 SER A O 1
ATOM 5026 N N . LEU A 1 749 ? 23.019 -3.890 -2.110 1.00 54.31 749 LEU A N 1
ATOM 5027 C CA . LEU A 1 749 ? 22.231 -2.672 -2.287 1.00 54.31 749 LEU A CA 1
ATOM 5028 C C . LEU A 1 749 ? 20.754 -3.057 -2.429 1.00 54.31 749 LEU A C 1
ATOM 5030 O O . LEU A 1 749 ? 20.418 -3.956 -3.196 1.00 54.31 749 LEU A O 1
ATOM 5034 N N . GLU A 1 750 ? 19.883 -2.383 -1.682 1.00 58.00 750 GLU A N 1
ATOM 5035 C CA . GLU A 1 750 ? 18.417 -2.510 -1.761 1.00 58.00 750 GLU A CA 1
ATOM 5036 C C . GLU A 1 750 ? 17.804 -1.413 -2.658 1.00 58.00 750 GLU A C 1
ATOM 5038 O O . GLU A 1 750 ? 16.619 -1.435 -2.978 1.00 58.00 750 GLU A O 1
ATOM 5043 N N . SER A 1 751 ? 18.606 -0.417 -3.044 1.00 49.97 751 SER A N 1
ATOM 5044 C CA . SER A 1 751 ? 18.187 0.752 -3.816 1.00 49.97 751 SER A CA 1
ATOM 5045 C C . SER A 1 751 ? 18.032 0.453 -5.305 1.00 49.97 751 SER A C 1
ATOM 5047 O O . SER A 1 751 ? 18.961 -0.060 -5.930 1.00 49.97 751 SER A O 1
ATOM 5049 N N . VAL A 1 752 ? 16.924 0.920 -5.895 1.00 41.31 752 VAL A N 1
ATOM 5050 C CA . VAL A 1 752 ? 16.881 1.218 -7.335 1.00 41.31 752 VAL A CA 1
ATOM 5051 C C . VAL A 1 752 ? 18.023 2.198 -7.618 1.00 41.31 752 VAL A C 1
ATOM 5053 O O . VAL A 1 752 ? 18.069 3.252 -6.973 1.00 41.31 752 VAL A O 1
ATOM 5056 N N . PRO A 1 753 ? 18.961 1.857 -8.510 1.00 47.00 753 PRO A N 1
ATOM 5057 C CA . PRO A 1 753 ? 20.061 2.743 -8.816 1.00 47.00 753 PRO A CA 1
ATOM 5058 C C . PRO A 1 753 ? 19.572 3.976 -9.566 1.00 47.00 753 PRO A C 1
ATOM 5060 O O . PRO A 1 753 ? 18.439 4.068 -10.044 1.00 47.00 753 PRO A O 1
ATOM 5063 N N . VAL A 1 754 ? 20.456 4.955 -9.638 1.00 47.19 754 VAL A N 1
ATOM 5064 C CA . VAL A 1 754 ? 20.137 6.279 -10.136 1.00 47.19 754 VAL A CA 1
ATOM 5065 C C . VAL A 1 754 ? 19.695 6.209 -11.608 1.00 47.19 754 VAL A C 1
ATOM 5067 O O . VAL A 1 754 ? 20.478 5.824 -12.471 1.00 47.19 754 VAL A O 1
ATOM 5070 N N . SER A 1 755 ? 18.458 6.621 -11.909 1.00 40.59 755 SER A N 1
ATOM 5071 C CA . SER A 1 755 ? 17.984 6.867 -13.285 1.00 40.59 755 SER A CA 1
ATOM 5072 C C . SER A 1 755 ? 17.962 8.367 -13.583 1.00 40.59 755 SER A C 1
ATOM 5074 O O . SER A 1 755 ? 17.635 9.172 -12.704 1.00 40.59 755 SER A O 1
ATOM 5076 N N . ILE A 1 756 ? 18.292 8.729 -14.827 1.00 39.62 756 ILE A N 1
ATOM 5077 C CA . ILE A 1 756 ? 18.099 10.072 -15.387 1.00 39.62 756 ILE A CA 1
ATOM 5078 C C . ILE A 1 756 ? 16.852 10.040 -16.275 1.00 39.62 756 ILE A C 1
ATOM 5080 O O . ILE A 1 756 ? 16.923 9.722 -17.463 1.00 39.62 756 ILE A O 1
ATOM 5084 N N . ASP A 1 757 ? 15.711 10.430 -15.713 1.00 33.47 757 ASP A N 1
ATOM 5085 C CA . ASP A 1 757 ? 14.460 10.534 -16.467 1.00 33.47 757 ASP A CA 1
ATOM 5086 C C . ASP A 1 757 ? 14.414 11.886 -17.215 1.00 33.47 757 ASP A C 1
ATOM 5088 O O . ASP A 1 757 ? 13.785 12.855 -16.786 1.00 33.47 757 ASP A O 1
ATOM 5092 N N . GLY A 1 758 ? 15.128 11.968 -18.344 1.00 36.41 758 GLY A N 1
ATOM 5093 C CA . GLY A 1 758 ? 15.116 13.117 -19.262 1.00 36.41 758 GLY A CA 1
ATOM 5094 C C . GLY A 1 758 ? 16.483 13.474 -19.856 1.00 36.41 758 GLY A C 1
ATOM 5095 O O . GLY A 1 758 ? 17.511 12.923 -19.487 1.00 36.41 758 GLY A O 1
ATOM 5096 N N . THR A 1 759 ? 16.515 14.430 -20.790 1.00 38.16 759 THR A N 1
ATOM 5097 C CA . THR A 1 759 ? 17.758 14.908 -21.428 1.00 38.16 759 THR A CA 1
ATOM 5098 C C . THR A 1 759 ? 18.227 16.238 -20.811 1.00 38.16 759 THR A C 1
ATOM 5100 O O . THR A 1 759 ? 17.706 17.294 -21.197 1.00 38.16 759 THR A O 1
ATOM 5103 N N . PRO A 1 760 ? 19.200 16.257 -19.876 1.00 41.75 760 PRO A N 1
ATOM 5104 C CA . PRO A 1 760 ? 19.674 17.490 -19.247 1.00 41.75 760 PRO A CA 1
ATOM 5105 C C . PRO A 1 760 ? 20.556 18.315 -20.201 1.00 41.75 760 PRO A C 1
ATOM 5107 O O . PRO A 1 760 ? 21.783 18.252 -20.178 1.00 41.75 760 PRO A O 1
ATOM 5110 N N . ALA A 1 761 ? 19.934 19.176 -21.009 1.00 40.28 761 ALA A N 1
ATOM 5111 C CA . ALA A 1 761 ? 20.608 20.039 -21.990 1.00 40.28 761 ALA A CA 1
ATOM 5112 C C . ALA A 1 761 ? 21.514 21.151 -21.393 1.00 40.28 761 ALA A C 1
ATOM 5114 O O . ALA A 1 761 ? 21.914 22.067 -22.110 1.00 40.28 761 ALA A O 1
ATOM 5115 N N . ARG A 1 762 ? 21.800 21.131 -20.081 1.00 49.97 762 ARG A N 1
ATOM 5116 C CA . ARG A 1 762 ? 22.394 22.254 -19.325 1.00 49.97 762 ARG A CA 1
ATOM 5117 C C . ARG A 1 762 ? 23.794 21.999 -18.749 1.00 49.97 762 ARG A C 1
ATOM 5119 O O . ARG A 1 762 ? 24.390 22.944 -18.245 1.00 49.97 762 ARG A O 1
ATOM 5126 N N . LEU A 1 763 ? 24.346 20.785 -18.858 1.00 49.12 763 LEU A N 1
ATOM 5127 C CA . LEU A 1 763 ? 25.647 20.436 -18.253 1.00 49.12 763 LEU A CA 1
ATOM 5128 C C . LEU A 1 763 ? 26.854 21.184 -18.855 1.00 49.12 763 LEU A C 1
ATOM 5130 O O . LEU A 1 763 ? 27.900 21.254 -18.217 1.00 49.12 763 LEU A O 1
ATOM 5134 N N . ASN A 1 764 ? 26.729 21.755 -20.061 1.00 51.38 764 ASN A N 1
ATOM 5135 C CA . ASN A 1 764 ? 27.722 22.636 -20.702 1.00 51.38 764 ASN A CA 1
ATOM 5136 C C . ASN A 1 764 ? 29.183 22.108 -20.699 1.00 51.38 764 ASN A C 1
ATOM 5138 O O . ASN A 1 764 ? 30.134 22.888 -20.675 1.00 51.38 764 ASN A O 1
ATOM 5142 N N . GLY A 1 765 ? 29.371 20.782 -20.709 1.00 49.66 765 GLY A N 1
ATOM 5143 C CA . GLY A 1 765 ? 30.689 20.133 -20.679 1.00 49.66 765 GLY A CA 1
ATOM 5144 C C . GLY A 1 765 ? 31.285 19.856 -19.290 1.00 49.66 765 GLY A C 1
ATOM 5145 O O . GLY A 1 765 ? 32.395 19.329 -19.224 1.00 49.66 765 GLY A O 1
ATOM 5146 N N . ALA A 1 766 ? 30.594 20.186 -18.195 1.00 50.44 766 ALA A N 1
ATOM 5147 C CA . ALA A 1 766 ? 31.062 19.938 -16.831 1.00 50.44 766 ALA A CA 1
ATOM 5148 C C . ALA A 1 766 ? 30.787 18.494 -16.361 1.00 50.44 766 ALA A C 1
ATOM 5150 O O . ALA A 1 766 ? 29.726 17.938 -16.627 1.00 50.44 766 ALA A O 1
ATOM 5151 N N . ASN A 1 767 ? 31.730 17.907 -15.612 1.00 58.81 767 ASN A N 1
ATOM 5152 C CA . ASN A 1 767 ? 31.564 16.605 -14.950 1.00 58.81 767 ASN A CA 1
ATOM 5153 C C . ASN A 1 767 ? 30.598 16.747 -13.758 1.00 58.81 767 ASN A C 1
ATOM 5155 O O . ASN A 1 767 ? 30.913 17.459 -12.798 1.00 58.81 767 ASN A O 1
ATOM 5159 N N . LEU A 1 768 ? 29.462 16.038 -13.797 1.00 62.88 768 LEU A N 1
ATOM 5160 C CA . LEU A 1 768 ? 28.460 16.026 -12.727 1.00 62.88 768 LEU A CA 1
ATOM 5161 C C . LEU A 1 768 ? 29.059 15.620 -11.369 1.00 62.88 768 LEU A C 1
ATOM 5163 O O . LEU A 1 768 ? 28.794 16.283 -10.372 1.00 62.88 768 LEU A O 1
ATOM 5167 N N . GLY A 1 769 ? 29.939 14.616 -11.322 1.00 65.06 769 GLY A N 1
ATOM 5168 C CA . GLY A 1 769 ? 30.649 14.202 -10.109 1.00 65.06 769 GLY A CA 1
ATOM 5169 C C . GLY A 1 769 ? 31.539 15.304 -9.524 1.00 65.06 769 GLY A C 1
ATOM 5170 O O . GLY A 1 769 ? 31.458 15.590 -8.331 1.00 65.06 769 GLY A O 1
ATOM 5171 N N . SER A 1 770 ? 32.336 15.995 -10.348 1.00 63.91 770 SER A N 1
ATOM 5172 C CA . SER A 1 770 ? 33.153 17.133 -9.882 1.00 63.91 770 SER A CA 1
ATOM 5173 C C . SER A 1 770 ? 32.288 18.289 -9.366 1.00 63.91 770 SER A C 1
ATOM 5175 O O . SER A 1 770 ? 32.592 18.885 -8.333 1.00 63.91 770 SER A O 1
ATOM 5177 N N . SER A 1 771 ? 31.184 18.574 -10.057 1.00 69.19 771 SER A N 1
ATOM 5178 C CA . SER A 1 771 ? 30.183 19.563 -9.651 1.00 69.19 771 SER A CA 1
ATOM 5179 C C . SER A 1 771 ? 29.530 19.212 -8.307 1.00 69.19 771 SER A C 1
ATOM 5181 O O . SER A 1 771 ? 29.426 20.067 -7.427 1.00 69.19 771 SER A O 1
ATOM 5183 N N . VAL A 1 772 ? 29.154 17.945 -8.109 1.00 71.38 772 VAL A N 1
ATOM 5184 C CA . VAL A 1 772 ? 28.564 17.447 -6.859 1.00 71.38 772 VAL A CA 1
ATOM 5185 C C . VAL A 1 772 ? 29.548 17.540 -5.697 1.00 71.38 772 VAL A C 1
ATOM 5187 O O . VAL A 1 772 ? 29.172 17.952 -4.601 1.00 71.38 772 VAL A O 1
ATOM 5190 N N . VAL A 1 773 ? 30.826 17.231 -5.928 1.00 69.31 773 VAL A N 1
ATOM 5191 C CA . VAL A 1 773 ? 31.859 17.376 -4.897 1.00 69.31 773 VAL A CA 1
ATOM 5192 C C . VAL A 1 773 ? 32.056 18.851 -4.538 1.00 69.31 773 VAL A C 1
ATOM 5194 O O . VAL A 1 773 ? 32.132 19.165 -3.356 1.00 69.31 773 VAL A O 1
ATOM 5197 N N . ASN A 1 774 ? 32.070 19.777 -5.503 1.00 70.44 774 ASN A N 1
ATOM 5198 C CA . ASN A 1 774 ? 32.172 21.224 -5.235 1.00 70.44 774 ASN A CA 1
ATOM 5199 C C . ASN A 1 774 ? 30.971 21.778 -4.447 1.00 70.44 774 ASN A C 1
ATOM 5201 O O . ASN A 1 774 ? 31.116 22.672 -3.610 1.00 70.44 774 ASN A O 1
ATOM 5205 N N . ALA A 1 775 ? 29.786 21.212 -4.660 1.00 72.94 775 ALA A N 1
ATOM 5206 C CA . ALA A 1 775 ? 28.607 21.504 -3.859 1.00 72.94 775 ALA A CA 1
ATOM 5207 C C . ALA A 1 775 ? 28.713 20.955 -2.423 1.00 72.94 775 ALA A C 1
ATOM 5209 O O . ALA A 1 775 ? 28.488 21.704 -1.473 1.00 72.94 775 ALA A O 1
ATOM 5210 N N . LEU A 1 776 ? 29.131 19.693 -2.243 1.00 71.62 776 LEU A N 1
ATOM 5211 C CA . LEU A 1 776 ? 29.390 19.107 -0.918 1.00 71.62 776 LEU A CA 1
ATOM 5212 C C . LEU A 1 776 ? 30.454 19.891 -0.133 1.00 71.62 776 LEU A C 1
ATOM 5214 O O . LEU A 1 776 ? 30.281 20.131 1.056 1.00 71.62 776 LEU A O 1
ATOM 5218 N N . GLN A 1 777 ? 31.523 20.336 -0.797 1.00 71.00 777 GLN A N 1
ATOM 5219 C CA . GLN A 1 777 ? 32.554 21.211 -0.221 1.00 71.00 777 GLN A CA 1
ATOM 5220 C C . GLN A 1 777 ? 31.982 22.531 0.285 1.00 71.00 777 GLN A C 1
ATOM 5222 O O . GLN A 1 777 ? 32.318 22.971 1.380 1.00 71.00 777 GLN A O 1
ATOM 5227 N N . THR A 1 778 ? 31.116 23.164 -0.511 1.00 71.56 778 THR A N 1
ATOM 5228 C CA . THR A 1 778 ? 30.464 24.428 -0.147 1.00 71.56 778 THR A CA 1
ATOM 5229 C C . THR A 1 778 ? 29.541 24.224 1.054 1.00 71.56 778 THR A C 1
ATOM 5231 O O . THR A 1 778 ? 29.511 25.050 1.961 1.00 71.56 778 THR A O 1
ATOM 5234 N N . LEU A 1 779 ? 28.834 23.091 1.089 1.00 72.50 779 LEU A N 1
ATOM 5235 C CA . LEU A 1 779 ? 27.909 22.727 2.157 1.00 72.50 779 LEU A CA 1
ATOM 5236 C C . LEU A 1 779 ? 28.611 22.334 3.471 1.00 72.50 779 LEU A C 1
ATOM 5238 O O . LEU A 1 779 ? 28.081 22.586 4.549 1.00 72.50 779 LEU A O 1
ATOM 5242 N N . LEU A 1 780 ? 29.802 21.733 3.382 1.00 71.62 780 LEU A N 1
ATOM 5243 C CA . LEU A 1 780 ? 30.608 21.251 4.514 1.00 71.62 780 LEU A CA 1
ATOM 5244 C C . LEU A 1 780 ? 31.835 22.148 4.811 1.00 71.62 780 LEU A C 1
ATOM 5246 O O . LEU A 1 780 ? 32.666 21.817 5.655 1.00 71.62 780 LEU A O 1
ATOM 5250 N N . GLY A 1 781 ? 31.947 23.294 4.130 1.00 66.25 781 GLY A N 1
ATOM 5251 C CA . GLY A 1 781 ? 32.855 24.405 4.439 1.00 66.25 781 GLY A CA 1
ATOM 5252 C C . GLY A 1 781 ? 34.345 24.244 4.097 1.00 66.25 781 GLY A C 1
ATOM 5253 O O . GLY A 1 781 ? 35.152 24.966 4.681 1.00 66.25 781 GLY A O 1
ATOM 5254 N N . THR A 1 782 ? 34.758 23.321 3.216 1.00 59.00 782 THR A N 1
ATOM 5255 C CA . THR A 1 782 ? 36.190 22.964 3.042 1.00 59.00 782 THR A CA 1
ATOM 5256 C C . THR A 1 782 ? 36.603 22.557 1.617 1.00 59.00 782 THR A C 1
ATOM 5258 O O . THR A 1 782 ? 35.811 22.003 0.863 1.00 59.00 782 THR A O 1
ATOM 5261 N N . THR A 1 783 ? 37.871 22.804 1.250 1.00 56.09 783 THR A N 1
ATOM 5262 C CA . THR A 1 783 ? 38.458 22.503 -0.079 1.00 56.09 783 THR A CA 1
ATOM 5263 C C . THR A 1 783 ? 39.179 21.139 -0.093 1.00 56.09 783 THR A C 1
ATOM 5265 O O . THR A 1 783 ? 39.936 20.859 0.839 1.00 56.09 783 THR A O 1
ATOM 5268 N N . PRO A 1 784 ? 39.015 20.290 -1.127 1.00 57.34 784 PRO A N 1
ATOM 5269 C CA . PRO A 1 784 ? 39.506 18.917 -1.133 1.00 57.34 784 PRO A CA 1
ATOM 5270 C C . PRO A 1 784 ? 40.894 18.788 -1.761 1.00 57.34 784 PRO A C 1
ATOM 5272 O O . PRO A 1 784 ? 41.349 19.644 -2.519 1.00 57.34 784 PRO A O 1
ATOM 5275 N N . THR A 1 785 ? 41.539 17.653 -1.500 1.00 53.94 785 THR A N 1
ATOM 5276 C CA . THR A 1 785 ? 42.858 17.312 -2.055 1.00 53.94 785 THR A CA 1
ATOM 5277 C C . THR A 1 785 ? 42.818 16.210 -3.114 1.00 53.94 785 THR A C 1
ATOM 5279 O O . THR A 1 785 ? 43.614 16.260 -4.050 1.00 53.94 785 THR A O 1
ATOM 5282 N N . ARG A 1 786 ? 41.904 15.232 -3.011 1.00 51.88 786 ARG A N 1
ATOM 5283 C CA . ARG A 1 786 ? 41.721 14.134 -3.983 1.00 51.88 786 ARG A CA 1
ATOM 5284 C C . ARG A 1 786 ? 40.265 13.681 -4.055 1.00 51.88 786 ARG A C 1
ATOM 5286 O O . ARG A 1 786 ? 39.608 13.568 -3.024 1.00 51.88 786 ARG A O 1
ATOM 5293 N N . LEU A 1 787 ? 39.824 13.352 -5.270 1.00 57.94 787 LEU A N 1
ATOM 5294 C CA . LEU A 1 787 ? 38.595 12.609 -5.543 1.00 57.94 787 LEU A CA 1
ATOM 5295 C C . LEU A 1 787 ? 38.902 11.110 -5.624 1.00 57.94 787 LEU A C 1
ATOM 5297 O O . LEU A 1 787 ? 39.977 10.707 -6.074 1.00 57.94 787 LEU A O 1
ATOM 5301 N N . SER A 1 788 ? 37.960 10.285 -5.180 1.00 58.47 788 SER A N 1
ATOM 5302 C CA . SER A 1 788 ? 38.003 8.832 -5.341 1.00 58.47 788 SER A CA 1
ATOM 5303 C C . SER A 1 788 ? 36.604 8.230 -5.231 1.00 58.47 788 SER A C 1
ATOM 5305 O O . SER A 1 788 ? 35.714 8.808 -4.607 1.00 58.47 788 SER A O 1
ATOM 5307 N N . ASN A 1 789 ? 36.420 7.055 -5.824 1.00 58.19 789 ASN A N 1
ATOM 5308 C CA . ASN A 1 789 ? 35.204 6.266 -5.676 1.00 58.19 789 ASN A CA 1
ATOM 5309 C C . ASN A 1 789 ? 35.345 5.283 -4.511 1.00 58.19 789 ASN A C 1
ATOM 5311 O O . ASN A 1 789 ? 36.397 4.672 -4.328 1.00 58.19 789 ASN A O 1
ATOM 5315 N N . SER A 1 790 ? 34.259 5.097 -3.766 1.00 62.59 790 SER A N 1
ATOM 5316 C CA . SER A 1 790 ? 34.090 3.970 -2.851 1.00 62.59 790 SER A CA 1
ATOM 5317 C C . SER A 1 790 ? 33.715 2.709 -3.641 1.00 62.59 790 SER A C 1
ATOM 5319 O O . SER A 1 790 ? 33.065 2.803 -4.685 1.00 62.59 790 SER A O 1
ATOM 5321 N N . SER A 1 791 ? 34.049 1.525 -3.123 1.00 62.12 791 SER A N 1
ATOM 5322 C CA . SER A 1 791 ? 33.710 0.208 -3.705 1.00 62.12 791 SER A CA 1
ATOM 5323 C C . SER A 1 791 ? 32.199 -0.080 -3.785 1.00 62.12 791 SER A C 1
ATOM 5325 O O . SER A 1 791 ? 31.780 -1.081 -4.358 1.00 62.12 791 SER A O 1
ATOM 5327 N N . ILE A 1 792 ? 31.373 0.827 -3.258 1.00 58.75 792 ILE A N 1
ATOM 5328 C CA . ILE A 1 792 ? 29.903 0.772 -3.243 1.00 58.75 792 ILE A CA 1
ATOM 5329 C C . ILE A 1 792 ? 29.255 1.902 -4.071 1.00 58.75 792 ILE A C 1
ATOM 5331 O O . ILE A 1 792 ? 28.127 2.297 -3.801 1.00 58.75 792 ILE A O 1
ATOM 5335 N N . GLY A 1 793 ? 29.986 2.483 -5.034 1.00 58.09 793 GLY A N 1
ATOM 5336 C CA . GLY A 1 793 ? 29.479 3.546 -5.924 1.00 58.09 793 GLY A CA 1
ATOM 5337 C C . GLY A 1 793 ? 29.405 4.942 -5.287 1.00 58.09 793 GLY A C 1
ATOM 5338 O O . GLY A 1 793 ? 28.879 5.879 -5.883 1.00 58.09 793 GLY A O 1
ATOM 5339 N N . GLY A 1 794 ? 29.932 5.097 -4.069 1.00 65.06 794 GLY A N 1
ATOM 5340 C CA . GLY A 1 794 ? 29.946 6.365 -3.339 1.00 65.06 794 GLY A CA 1
ATOM 5341 C C . GLY A 1 794 ? 31.066 7.324 -3.759 1.00 65.06 794 GLY A C 1
ATOM 5342 O O . GLY A 1 794 ? 32.132 6.912 -4.216 1.00 65.06 794 GLY A O 1
ATOM 5343 N N . ILE A 1 795 ? 30.833 8.611 -3.523 1.00 69.31 795 ILE A N 1
ATOM 5344 C CA . ILE A 1 795 ? 31.793 9.709 -3.644 1.00 69.31 795 ILE A CA 1
ATOM 5345 C C . ILE A 1 795 ? 32.640 9.771 -2.366 1.00 69.31 795 ILE A C 1
ATOM 5347 O O . ILE A 1 795 ? 32.095 9.840 -1.263 1.00 69.31 795 ILE A O 1
ATOM 5351 N N . VAL A 1 796 ? 33.966 9.794 -2.517 1.00 69.75 796 VAL A N 1
ATOM 5352 C CA . VAL A 1 796 ? 34.943 9.902 -1.423 1.00 69.75 796 VAL A CA 1
ATOM 5353 C C . VAL A 1 796 ? 35.898 11.055 -1.710 1.00 69.75 796 VAL A C 1
ATOM 5355 O O . VAL A 1 796 ? 36.551 11.080 -2.756 1.00 69.75 796 VAL A O 1
ATOM 5358 N N . THR A 1 797 ? 36.023 11.995 -0.774 1.00 73.50 797 THR A N 1
ATOM 5359 C CA . THR A 1 797 ? 36.963 13.119 -0.888 1.00 73.50 797 THR A CA 1
ATOM 5360 C C . THR A 1 797 ? 37.751 13.336 0.399 1.00 73.50 797 THR A C 1
ATOM 5362 O O . THR A 1 797 ? 37.194 13.253 1.492 1.00 73.50 797 THR A O 1
ATOM 5365 N N . SER A 1 798 ? 39.050 13.626 0.283 1.00 75.62 798 SER A N 1
ATOM 5366 C CA . SER A 1 798 ? 39.936 13.890 1.426 1.00 75.62 798 SER A CA 1
ATOM 5367 C C . SER A 1 798 ? 40.218 15.378 1.629 1.00 75.62 798 SER A C 1
ATOM 5369 O O . SER A 1 798 ? 40.492 16.112 0.676 1.00 75.62 798 SER A O 1
ATOM 5371 N N . LEU A 1 799 ? 40.224 15.806 2.886 1.00 77.25 799 LEU A N 1
ATOM 5372 C CA . LEU A 1 799 ? 40.667 17.116 3.351 1.00 77.25 799 LEU A CA 1
ATOM 5373 C C . LEU A 1 799 ? 42.173 17.109 3.662 1.00 77.25 799 LEU A C 1
ATOM 5375 O O . LEU A 1 799 ? 42.804 16.057 3.778 1.00 77.25 799 LEU A O 1
ATOM 5379 N N . THR A 1 800 ? 42.766 18.297 3.779 1.00 74.38 800 THR A N 1
ATOM 5380 C CA . THR A 1 800 ? 44.214 18.486 4.007 1.00 74.38 800 THR A CA 1
ATOM 5381 C C . THR A 1 800 ? 44.694 17.970 5.370 1.00 74.38 800 THR A C 1
ATOM 5383 O O . THR A 1 800 ? 45.866 17.640 5.520 1.00 74.38 800 THR A O 1
ATOM 5386 N N . ASP A 1 801 ? 43.800 17.874 6.357 1.00 80.38 801 ASP A N 1
ATOM 5387 C CA . ASP A 1 801 ? 44.054 17.299 7.687 1.00 80.38 801 ASP A CA 1
ATOM 5388 C C . ASP A 1 801 ? 43.963 15.756 7.713 1.00 80.38 801 ASP A C 1
ATOM 5390 O O . ASP A 1 801 ? 44.231 15.139 8.742 1.00 80.38 801 ASP A O 1
ATOM 5394 N N . GLY A 1 802 ? 43.594 15.127 6.590 1.00 79.44 802 GLY A N 1
ATOM 5395 C CA . GLY A 1 802 ? 43.363 13.688 6.471 1.00 79.44 802 GLY A CA 1
ATOM 5396 C C . GLY A 1 802 ? 41.929 13.241 6.779 1.00 79.44 802 GLY A C 1
ATOM 5397 O O . GLY A 1 802 ? 41.642 12.051 6.651 1.00 79.44 802 GLY A O 1
ATOM 5398 N N . THR A 1 803 ? 41.024 14.151 7.149 1.00 84.50 803 THR A N 1
ATOM 5399 C CA . THR A 1 803 ? 39.591 13.853 7.284 1.00 84.50 803 THR A CA 1
ATOM 5400 C C . THR A 1 803 ? 39.004 13.498 5.918 1.00 84.50 803 THR A C 1
ATOM 5402 O O . THR A 1 803 ? 39.318 14.121 4.905 1.00 84.50 803 THR A O 1
ATOM 5405 N N . VAL A 1 804 ? 38.145 12.485 5.869 1.00 84.75 804 VAL A N 1
ATOM 5406 C CA . VAL A 1 804 ? 37.484 12.006 4.653 1.00 84.75 804 VAL A CA 1
ATOM 5407 C C . VAL A 1 804 ? 35.989 12.284 4.747 1.00 84.75 804 VAL A C 1
ATOM 5409 O O . VAL A 1 804 ? 35.368 12.002 5.769 1.00 84.75 804 VAL A O 1
ATOM 5412 N N . ILE A 1 805 ? 35.415 12.833 3.678 1.00 82.25 805 ILE A N 1
ATOM 5413 C CA . ILE A 1 805 ? 33.974 13.031 3.511 1.00 82.25 805 ILE A CA 1
ATOM 5414 C C . ILE A 1 805 ? 33.460 11.983 2.525 1.00 82.25 805 ILE A C 1
ATOM 5416 O O . ILE A 1 805 ? 34.018 11.842 1.431 1.00 82.25 805 ILE A O 1
ATOM 5420 N N . THR A 1 806 ? 32.397 11.269 2.899 1.00 79.75 806 THR A N 1
ATOM 5421 C CA . THR A 1 806 ? 31.856 10.145 2.120 1.00 79.75 806 THR A CA 1
ATOM 5422 C C . THR A 1 806 ? 30.338 10.156 2.017 1.00 79.75 806 THR A C 1
ATOM 5424 O O . THR A 1 806 ? 29.632 10.197 3.023 1.00 79.75 806 THR A O 1
ATOM 5427 N N . GLY A 1 807 ? 29.828 10.025 0.790 1.00 79.62 807 GLY A N 1
ATOM 5428 C CA . GLY A 1 807 ? 28.397 9.867 0.532 1.00 79.62 807 GLY A CA 1
ATOM 5429 C C . GLY A 1 807 ? 28.094 8.965 -0.661 1.00 79.62 807 GLY A C 1
ATOM 5430 O O . GLY A 1 807 ? 28.930 8.787 -1.540 1.00 79.62 807 GLY A O 1
ATOM 5431 N N . VAL A 1 808 ? 26.896 8.392 -0.698 1.00 77.38 808 VAL A N 1
ATOM 5432 C CA . VAL A 1 808 ? 26.382 7.560 -1.797 1.00 77.38 808 VAL A CA 1
ATOM 5433 C C . VAL A 1 808 ? 25.120 8.212 -2.376 1.00 77.38 808 VAL A C 1
ATOM 5435 O O . VAL A 1 808 ? 24.288 8.683 -1.595 1.00 77.38 808 VAL A O 1
ATOM 5438 N N . PRO A 1 809 ? 24.962 8.311 -3.710 1.00 73.19 809 PRO A N 1
ATOM 5439 C CA . PRO A 1 809 ? 23.731 8.828 -4.300 1.00 73.19 809 PRO A CA 1
ATOM 5440 C C . PRO A 1 809 ? 22.566 7.864 -4.062 1.00 73.19 809 PRO A C 1
ATOM 5442 O O . PRO A 1 809 ? 22.734 6.649 -4.138 1.00 73.19 809 PRO A O 1
ATOM 5445 N N . ILE A 1 810 ? 21.388 8.413 -3.761 1.00 72.44 810 ILE A N 1
ATOM 5446 C CA . ILE A 1 810 ? 20.165 7.648 -3.498 1.00 72.44 810 ILE A CA 1
ATOM 5447 C C . ILE A 1 810 ? 18.957 8.240 -4.235 1.00 72.44 810 ILE A C 1
ATOM 5449 O O . ILE A 1 810 ? 18.820 9.457 -4.374 1.00 72.44 810 ILE A O 1
ATOM 5453 N N . GLY A 1 811 ? 18.045 7.366 -4.667 1.00 66.19 811 GLY A N 1
ATOM 5454 C CA . GLY A 1 811 ? 16.843 7.746 -5.411 1.00 66.19 811 GLY A CA 1
ATOM 5455 C C . GLY A 1 811 ? 17.116 8.172 -6.860 1.00 66.19 811 GLY A C 1
ATOM 5456 O O . GLY A 1 811 ? 18.187 7.937 -7.415 1.00 66.19 811 GLY A O 1
ATOM 5457 N N . GLN A 1 812 ? 16.113 8.786 -7.491 1.00 57.94 812 GLN A N 1
ATOM 5458 C CA . GLN A 1 812 ? 16.200 9.277 -8.871 1.00 57.94 812 GLN A CA 1
ATOM 5459 C C . GLN A 1 812 ? 16.896 10.644 -8.951 1.00 57.94 812 GLN A C 1
ATOM 5461 O O . GLN A 1 812 ? 16.722 11.485 -8.063 1.00 57.94 812 GLN A O 1
ATOM 5466 N N . LEU A 1 813 ? 17.609 10.904 -10.054 1.00 59.00 813 LEU A N 1
ATOM 5467 C CA . LEU A 1 813 ? 18.058 12.258 -10.384 1.00 59.00 813 LEU A CA 1
ATOM 5468 C C . LEU A 1 813 ? 16.865 13.078 -10.869 1.00 59.00 813 LEU A C 1
ATOM 5470 O O . LEU A 1 813 ? 16.158 12.681 -11.792 1.00 59.00 813 LEU A O 1
ATOM 5474 N N . GLN A 1 814 ? 16.660 14.248 -10.269 1.00 55.84 814 GLN A N 1
ATOM 5475 C CA . GLN A 1 814 ? 15.629 15.191 -10.707 1.00 55.84 814 GLN A CA 1
ATOM 5476 C C . GLN A 1 814 ? 16.267 16.367 -11.448 1.00 55.84 814 GLN A C 1
ATOM 5478 O O . GLN A 1 814 ? 17.442 16.677 -11.255 1.00 55.84 814 GLN A O 1
ATOM 5483 N N . VAL A 1 815 ? 15.491 17.068 -12.274 1.00 54.97 815 VAL A N 1
ATOM 5484 C CA . VAL A 1 815 ? 15.944 18.293 -12.948 1.00 54.97 815 VAL A CA 1
ATOM 5485 C C . VAL A 1 815 ? 15.379 19.515 -12.221 1.00 54.97 815 VAL A C 1
ATOM 5487 O O . VAL A 1 815 ? 14.201 19.563 -11.877 1.00 54.97 815 VAL A O 1
ATOM 5490 N N . SER A 1 816 ? 16.225 20.518 -11.994 1.00 57.06 816 SER A N 1
ATOM 5491 C CA . SER A 1 816 ? 15.895 21.798 -11.365 1.00 57.06 816 SER A CA 1
ATOM 5492 C C . SER A 1 816 ? 16.203 22.966 -12.301 1.00 57.06 816 SER A C 1
ATOM 5494 O O . SER A 1 816 ? 17.150 22.952 -13.090 1.00 57.06 816 SER A O 1
ATOM 5496 N N . SER A 1 817 ? 15.424 24.038 -12.183 1.00 51.06 817 SER A N 1
ATOM 5497 C CA . SER A 1 817 ? 15.670 25.292 -12.898 1.00 51.06 817 SER A CA 1
ATOM 5498 C C . SER A 1 817 ? 16.800 26.130 -12.281 1.00 51.06 817 SER A C 1
ATOM 5500 O O . SER A 1 817 ? 17.414 26.926 -12.999 1.00 51.06 817 SER A O 1
ATOM 5502 N N . ARG A 1 818 ? 17.103 25.926 -10.990 1.00 59.22 818 ARG A N 1
ATOM 5503 C CA . ARG A 1 818 ? 18.075 26.687 -10.186 1.00 59.22 818 ARG A CA 1
ATOM 5504 C C . ARG A 1 818 ? 19.034 25.756 -9.438 1.00 59.22 818 ARG A C 1
ATOM 5506 O O . ARG A 1 818 ? 18.585 24.776 -8.842 1.00 59.22 818 ARG A O 1
ATOM 5513 N N . ASP A 1 819 ? 20.307 26.132 -9.409 1.00 66.81 819 ASP A N 1
ATOM 5514 C CA . ASP A 1 819 ? 21.343 25.494 -8.593 1.00 66.81 819 ASP A CA 1
ATOM 5515 C C . ASP A 1 819 ? 21.259 25.966 -7.133 1.00 66.81 819 ASP A C 1
ATOM 5517 O O . ASP A 1 819 ? 21.045 27.147 -6.855 1.00 66.81 819 ASP A O 1
ATOM 5521 N N . ASN A 1 820 ? 21.396 25.027 -6.202 1.00 75.44 820 ASN A N 1
ATOM 5522 C CA . ASN A 1 820 ? 21.384 25.224 -4.753 1.00 75.44 820 ASN A CA 1
ATOM 5523 C C . ASN A 1 820 ? 21.982 23.974 -4.094 1.00 75.44 820 ASN A C 1
ATOM 5525 O O . ASN A 1 820 ? 21.955 22.902 -4.687 1.00 75.44 820 ASN A O 1
ATOM 5529 N N . SER A 1 821 ? 22.496 24.042 -2.873 1.00 79.62 821 SER A N 1
ATOM 5530 C CA . SER A 1 821 ? 22.903 22.834 -2.142 1.00 79.62 821 SER A CA 1
ATOM 5531 C C . SER A 1 821 ? 22.616 22.997 -0.663 1.00 79.62 821 SER A C 1
ATOM 5533 O O . SER A 1 821 ? 22.943 24.025 -0.080 1.00 79.62 821 SER A O 1
ATOM 5535 N N . GLU A 1 822 ? 21.970 21.996 -0.077 1.00 84.06 822 GLU A N 1
ATOM 5536 C CA . GLU A 1 822 ? 21.454 22.049 1.288 1.00 84.06 822 GLU A CA 1
ATOM 5537 C C . GLU A 1 822 ? 21.658 20.711 2.003 1.00 84.06 822 GLU A C 1
ATOM 5539 O O . GLU A 1 822 ? 21.501 19.635 1.417 1.00 84.06 822 GLU A O 1
ATOM 5544 N N . LEU A 1 823 ? 22.005 20.784 3.287 1.00 81.56 823 LEU A N 1
ATOM 5545 C CA . LEU A 1 823 ? 21.990 19.641 4.185 1.00 81.56 823 LEU A CA 1
ATOM 5546 C C . LEU A 1 823 ? 20.577 19.585 4.751 1.00 81.56 823 LEU A C 1
ATOM 5548 O O . LEU A 1 823 ? 20.120 20.525 5.401 1.00 81.56 823 LEU A O 1
ATOM 5552 N N . GLN A 1 824 ? 19.868 18.513 4.439 1.00 83.88 824 GLN A N 1
ATOM 5553 C CA . GLN A 1 824 ? 18.525 18.275 4.934 1.00 83.88 824 GLN A CA 1
ATOM 5554 C C . GLN A 1 824 ? 18.598 17.851 6.404 1.00 83.88 824 GLN A C 1
ATOM 5556 O O . GLN A 1 824 ? 19.573 17.228 6.831 1.00 83.88 824 GLN A O 1
ATOM 5561 N N . SER A 1 825 ? 17.559 18.164 7.182 1.00 78.50 825 SER A N 1
ATOM 5562 C CA . SER A 1 825 ? 17.493 17.810 8.607 1.00 78.50 825 SER A CA 1
ATOM 5563 C C . SER A 1 825 ? 17.692 16.311 8.841 1.00 78.50 825 SER A C 1
ATOM 5565 O O . SER A 1 825 ? 18.465 15.935 9.711 1.00 78.50 825 SER A O 1
ATOM 5567 N N . ASN A 1 826 ? 17.140 15.462 7.966 1.00 76.50 826 ASN A N 1
ATOM 5568 C CA . ASN A 1 826 ? 17.306 14.000 7.965 1.00 76.50 826 ASN A CA 1
ATOM 5569 C C . ASN A 1 826 ? 18.749 13.507 7.675 1.00 76.50 826 ASN A C 1
ATOM 5571 O O . ASN A 1 826 ? 18.975 12.320 7.419 1.00 76.50 826 ASN A O 1
ATOM 5575 N N . GLY A 1 827 ? 19.736 14.403 7.631 1.00 79.75 827 GLY A N 1
ATOM 5576 C CA . GLY A 1 827 ? 21.140 14.104 7.377 1.00 79.75 827 GLY A CA 1
ATOM 5577 C C . GLY A 1 827 ? 21.475 13.715 5.939 1.00 79.75 827 GLY A C 1
ATOM 5578 O O . GLY A 1 827 ? 22.602 13.288 5.702 1.00 79.75 827 GLY A O 1
ATOM 5579 N N . LEU A 1 828 ? 20.547 13.826 4.984 1.00 86.31 828 LEU A N 1
ATOM 5580 C CA . LEU A 1 828 ? 20.864 13.737 3.556 1.00 86.31 828 LEU A CA 1
ATOM 5581 C C . LEU A 1 828 ? 21.426 15.070 3.051 1.00 86.31 828 LEU A C 1
ATOM 5583 O O . LEU A 1 828 ? 21.056 16.137 3.535 1.00 86.31 828 LEU A O 1
ATOM 5587 N N . ALA A 1 829 ? 22.278 15.028 2.031 1.00 83.00 829 ALA A N 1
ATOM 5588 C CA . ALA A 1 829 ? 22.680 16.216 1.289 1.00 83.00 829 ALA A CA 1
ATOM 5589 C C . ALA A 1 829 ? 21.912 16.256 -0.034 1.00 83.00 829 ALA A C 1
ATOM 5591 O O . ALA A 1 829 ? 22.016 15.335 -0.846 1.00 83.00 829 ALA A O 1
ATOM 5592 N N . ARG A 1 830 ? 21.151 17.329 -0.264 1.00 85.31 830 ARG A N 1
ATOM 5593 C CA . ARG A 1 830 ? 20.510 17.603 -1.549 1.00 85.31 830 ARG A CA 1
ATOM 5594 C C . ARG A 1 830 ? 21.367 18.604 -2.309 1.00 85.31 830 ARG A C 1
ATOM 5596 O O . ARG A 1 830 ? 21.441 19.781 -1.963 1.00 85.31 830 ARG A O 1
ATOM 5603 N N . VAL A 1 831 ? 22.019 18.114 -3.351 1.00 79.12 831 VAL A N 1
ATOM 5604 C CA . VAL A 1 831 ? 22.962 18.859 -4.180 1.00 79.12 831 VAL A CA 1
ATOM 5605 C C . VAL A 1 831 ? 22.325 19.143 -5.529 1.00 79.12 831 VAL A C 1
ATOM 5607 O O . VAL A 1 831 ? 22.008 18.222 -6.271 1.00 79.12 831 VAL A O 1
ATOM 5610 N N . VAL A 1 832 ? 22.142 20.415 -5.869 1.00 75.81 832 VAL A N 1
ATOM 5611 C CA . VAL A 1 832 ? 21.610 20.849 -7.163 1.00 75.81 832 VAL A CA 1
ATOM 5612 C C . VAL A 1 832 ? 22.663 21.653 -7.911 1.00 75.81 832 VAL A C 1
ATOM 5614 O O . VAL A 1 832 ? 23.022 22.756 -7.498 1.00 75.81 832 VAL A O 1
ATOM 5617 N N . THR A 1 833 ? 23.154 21.102 -9.017 1.00 66.25 833 THR A N 1
ATOM 5618 C CA . THR A 1 833 ? 24.262 21.667 -9.796 1.00 66.25 833 THR A CA 1
ATOM 5619 C C . THR A 1 833 ? 24.030 21.484 -11.292 1.00 66.25 833 THR A C 1
ATOM 5621 O O . THR A 1 833 ? 23.618 20.414 -11.737 1.00 66.25 833 THR A O 1
ATOM 5624 N N . ASN A 1 834 ? 24.254 22.542 -12.075 1.00 64.06 834 ASN A N 1
ATOM 5625 C CA . ASN A 1 834 ? 23.960 22.615 -13.508 1.00 64.06 834 ASN A CA 1
ATOM 5626 C C . ASN A 1 834 ? 22.520 22.178 -13.866 1.00 64.06 834 ASN A C 1
ATOM 5628 O O . ASN A 1 834 ? 22.256 21.636 -14.941 1.00 64.06 834 ASN A O 1
ATOM 5632 N N . GLY A 1 835 ? 21.571 22.415 -12.955 1.00 59.56 835 GLY A N 1
ATOM 5633 C CA . GLY A 1 835 ? 20.178 21.995 -13.064 1.00 59.56 835 GLY A CA 1
ATOM 5634 C C . GLY A 1 835 ? 19.899 20.514 -12.784 1.00 59.56 835 GLY A C 1
ATOM 5635 O O . GLY A 1 835 ? 18.777 20.082 -13.027 1.00 59.56 835 GLY A O 1
ATOM 5636 N N . VAL A 1 836 ? 20.851 19.733 -12.269 1.00 66.25 836 VAL A N 1
ATOM 5637 C CA . VAL A 1 836 ? 20.647 18.331 -11.857 1.00 66.25 836 VAL A CA 1
ATOM 5638 C C . VAL A 1 836 ? 20.627 18.235 -10.330 1.00 66.25 836 VAL A C 1
ATOM 5640 O O . VAL A 1 836 ? 21.532 18.735 -9.669 1.00 66.25 836 VAL A O 1
ATOM 5643 N N . VAL A 1 837 ? 19.590 17.604 -9.775 1.00 71.56 837 VAL A N 1
ATOM 5644 C CA . VAL A 1 837 ? 19.382 17.341 -8.343 1.00 71.56 837 VAL A CA 1
ATOM 5645 C C . VAL A 1 837 ? 19.883 15.937 -8.014 1.00 71.56 837 VAL A C 1
ATOM 5647 O O . VAL A 1 837 ? 19.301 14.955 -8.470 1.00 71.56 837 VAL A O 1
ATOM 5650 N N . VAL A 1 838 ? 20.910 15.855 -7.176 1.00 76.81 838 VAL A N 1
ATOM 5651 C CA . VAL A 1 838 ? 21.467 14.628 -6.604 1.00 76.81 838 VAL A CA 1
ATOM 5652 C C . VAL A 1 838 ? 21.148 14.600 -5.114 1.00 76.81 838 VAL A C 1
ATOM 5654 O O . VAL A 1 838 ? 21.561 15.493 -4.374 1.00 76.81 838 VAL A O 1
ATOM 5657 N N . ASN A 1 839 ? 20.425 13.578 -4.660 1.00 79.00 839 ASN A N 1
ATOM 5658 C CA . ASN A 1 839 ? 20.269 13.307 -3.233 1.00 79.00 839 ASN A CA 1
ATOM 5659 C C . ASN A 1 839 ? 21.354 12.316 -2.812 1.00 79.00 839 ASN A C 1
ATOM 5661 O O . ASN A 1 839 ? 21.563 11.301 -3.475 1.00 79.00 839 ASN A O 1
ATOM 5665 N N . LEU A 1 840 ? 22.059 12.618 -1.728 1.00 81.88 840 LEU A N 1
ATOM 5666 C CA . LEU A 1 840 ? 23.182 11.829 -1.236 1.00 81.88 840 LEU A CA 1
ATOM 5667 C C . LEU A 1 840 ? 22.955 11.468 0.232 1.00 81.88 840 LEU A C 1
ATOM 5669 O O . LEU A 1 840 ? 22.616 12.333 1.043 1.00 81.88 840 LEU A O 1
ATOM 5673 N N . ALA A 1 841 ? 23.204 10.212 0.582 1.00 84.31 841 ALA A N 1
ATOM 5674 C CA . ALA A 1 841 ? 23.268 9.755 1.964 1.00 84.31 841 ALA A CA 1
ATOM 5675 C C . ALA A 1 841 ? 24.723 9.644 2.436 1.00 84.31 841 ALA A C 1
ATOM 5677 O O . ALA A 1 841 ? 25.579 9.266 1.632 1.00 84.31 841 ALA A O 1
ATOM 5678 N N . PRO A 1 842 ? 25.027 9.916 3.717 1.00 87.12 842 PRO A N 1
ATOM 5679 C CA . PRO A 1 842 ? 26.350 9.650 4.265 1.00 87.12 842 PRO A CA 1
ATOM 5680 C C . PRO A 1 842 ? 26.635 8.147 4.225 1.00 87.12 842 PRO A C 1
ATOM 5682 O O . PRO A 1 842 ? 25.756 7.328 4.491 1.00 87.12 842 PRO A O 1
ATOM 5685 N N . THR A 1 843 ? 27.870 7.773 3.898 1.00 85.81 843 THR A N 1
ATOM 5686 C CA . THR A 1 843 ? 28.265 6.361 3.789 1.00 85.81 843 THR A CA 1
ATOM 5687 C C . THR A 1 843 ? 29.603 6.085 4.461 1.00 85.81 843 THR A C 1
ATOM 5689 O O . THR A 1 843 ? 30.324 7.015 4.821 1.00 85.81 843 THR A O 1
ATOM 5692 N N . VAL A 1 844 ? 29.943 4.811 4.654 1.00 87.31 844 VAL A N 1
ATOM 5693 C CA . VAL A 1 844 ? 31.177 4.406 5.341 1.00 87.31 844 VAL A CA 1
ATOM 5694 C C . VAL A 1 844 ? 32.393 4.655 4.450 1.00 87.31 844 VAL A C 1
ATOM 5696 O O . VAL A 1 844 ? 32.392 4.297 3.273 1.00 87.31 844 VAL A O 1
ATOM 5699 N N . ALA A 1 845 ? 33.442 5.250 5.019 1.00 85.62 845 ALA A N 1
ATOM 5700 C CA . ALA A 1 845 ? 34.647 5.641 4.290 1.00 85.62 845 ALA A CA 1
ATOM 5701 C C . ALA A 1 845 ? 35.461 4.453 3.753 1.00 85.62 845 ALA A C 1
ATOM 5703 O O . ALA A 1 845 ? 36.105 4.565 2.712 1.00 85.62 845 ALA A O 1
ATOM 5704 N N . ASN A 1 846 ? 35.406 3.313 4.444 1.00 86.56 846 ASN A N 1
ATOM 5705 C CA . ASN A 1 846 ? 36.034 2.059 4.039 1.00 86.56 846 ASN A CA 1
ATOM 5706 C C . ASN A 1 846 ? 35.062 0.883 4.273 1.00 86.56 846 ASN A C 1
ATOM 5708 O O . ASN A 1 846 ? 35.121 0.227 5.320 1.00 86.56 846 ASN A O 1
ATOM 5712 N N . PRO A 1 847 ? 34.114 0.639 3.347 1.00 82.88 847 PRO A N 1
ATOM 5713 C CA . PRO A 1 847 ? 33.088 -0.385 3.526 1.00 82.88 847 PRO A CA 1
ATOM 5714 C C . PRO A 1 847 ? 33.679 -1.801 3.495 1.00 82.88 847 PRO A C 1
ATOM 5716 O O . PRO A 1 847 ? 33.193 -2.661 4.225 1.00 82.88 847 PRO A O 1
ATOM 5719 N N . ASP A 1 848 ? 34.760 -2.038 2.743 1.00 83.69 848 ASP A N 1
ATOM 5720 C CA . ASP A 1 848 ? 35.488 -3.314 2.725 1.00 83.69 848 ASP A CA 1
ATOM 5721 C C . ASP A 1 848 ? 36.013 -3.698 4.115 1.00 83.69 848 ASP A C 1
ATOM 5723 O O . ASP A 1 848 ? 35.788 -4.815 4.587 1.00 83.69 848 ASP A O 1
ATOM 5727 N N . ALA A 1 849 ? 36.661 -2.758 4.813 1.00 88.12 849 ALA A N 1
ATOM 5728 C CA . ALA A 1 849 ? 37.123 -2.989 6.179 1.00 88.12 849 ALA A CA 1
ATOM 5729 C C . ALA A 1 849 ? 35.956 -3.203 7.156 1.00 88.12 849 ALA A C 1
ATOM 5731 O O . ALA A 1 849 ? 36.050 -4.066 8.030 1.00 88.12 849 ALA A O 1
ATOM 5732 N N . MET A 1 850 ? 34.841 -2.482 6.988 1.00 89.38 850 MET A N 1
ATOM 5733 C CA . MET A 1 850 ? 33.659 -2.663 7.836 1.00 89.38 850 MET A CA 1
ATOM 5734 C C . MET A 1 850 ? 33.027 -4.047 7.647 1.00 89.38 850 MET A C 1
ATOM 5736 O O . MET A 1 850 ? 32.758 -4.732 8.631 1.00 89.38 850 MET A O 1
ATOM 5740 N N . VAL A 1 851 ? 32.851 -4.500 6.401 1.00 86.25 851 VAL A N 1
ATOM 5741 C CA . VAL A 1 851 ? 32.360 -5.854 6.090 1.00 86.25 851 VAL A CA 1
ATOM 5742 C C . VAL A 1 851 ? 33.315 -6.910 6.634 1.00 86.25 851 VAL A C 1
ATOM 5744 O O . VAL A 1 851 ? 32.860 -7.869 7.252 1.00 86.25 851 VAL A O 1
ATOM 5747 N N . SER A 1 852 ? 34.629 -6.731 6.469 1.00 87.62 852 SER A N 1
ATOM 5748 C CA . SER A 1 852 ? 35.623 -7.671 6.993 1.00 87.62 852 SER A CA 1
ATOM 5749 C C . SER A 1 852 ? 35.589 -7.778 8.520 1.00 87.62 852 SER A C 1
ATOM 5751 O O . SER A 1 852 ? 35.779 -8.872 9.046 1.00 87.62 852 SER A O 1
ATOM 5753 N N . GLN A 1 853 ? 35.355 -6.676 9.240 1.00 90.50 853 GLN A N 1
ATOM 5754 C CA . GLN A 1 853 ? 35.242 -6.690 10.701 1.00 90.50 853 GLN A CA 1
ATOM 5755 C C . GLN A 1 853 ? 33.908 -7.281 11.169 1.00 90.50 853 GLN A C 1
ATOM 5757 O O . GLN A 1 853 ? 33.907 -8.108 12.076 1.00 90.50 853 GLN A O 1
ATOM 5762 N N . ILE A 1 854 ? 32.789 -6.934 10.522 1.00 89.50 854 ILE A N 1
ATOM 5763 C CA . ILE A 1 854 ? 31.467 -7.518 10.807 1.00 89.50 854 ILE A CA 1
ATOM 5764 C C . ILE A 1 854 ? 31.485 -9.036 10.566 1.00 89.50 854 ILE A C 1
ATOM 5766 O O . ILE A 1 854 ? 31.017 -9.796 11.411 1.00 89.50 854 ILE A O 1
ATOM 5770 N N . LYS A 1 855 ? 32.126 -9.497 9.485 1.00 86.88 855 LYS A N 1
ATOM 5771 C CA . LYS A 1 855 ? 32.333 -10.929 9.217 1.00 86.88 855 LYS A CA 1
ATOM 5772 C C . LYS A 1 855 ? 33.306 -11.624 10.167 1.00 86.88 855 LYS A C 1
ATOM 5774 O O . LYS A 1 855 ? 33.283 -12.847 10.273 1.00 86.88 855 LYS A O 1
ATOM 5779 N N . GLY A 1 856 ? 34.137 -10.859 10.873 1.00 87.25 856 GLY A N 1
ATOM 5780 C CA . GLY A 1 856 ? 34.932 -11.350 11.997 1.00 87.25 856 GLY A CA 1
ATOM 5781 C C . GLY A 1 856 ? 34.102 -11.621 13.259 1.00 87.25 856 GLY A C 1
ATOM 5782 O O . GLY A 1 856 ? 34.559 -12.372 14.116 1.00 87.25 856 GLY A O 1
ATOM 5783 N N . LEU A 1 857 ? 32.897 -11.044 13.371 1.00 87.69 857 LEU A N 1
ATOM 5784 C CA . LEU A 1 857 ? 31.943 -11.315 14.454 1.00 87.69 857 LEU A CA 1
ATOM 5785 C C . LEU A 1 857 ? 31.031 -12.505 14.115 1.00 87.69 857 LEU A C 1
ATOM 5787 O O . LEU A 1 857 ? 30.817 -13.373 14.956 1.00 87.69 857 LEU A O 1
ATOM 5791 N N . ASP A 1 858 ? 30.526 -12.557 12.880 1.00 88.19 858 ASP A N 1
ATOM 5792 C CA . ASP A 1 858 ? 29.743 -13.672 12.334 1.00 88.19 858 ASP A CA 1
ATOM 5793 C C . ASP A 1 858 ? 30.042 -13.839 10.837 1.00 88.19 858 ASP A C 1
ATOM 5795 O O . ASP A 1 858 ? 29.795 -12.940 10.035 1.00 88.19 858 ASP A O 1
ATOM 5799 N N . ALA A 1 859 ? 30.537 -15.011 10.435 1.00 86.50 859 ALA A N 1
ATOM 5800 C CA . ALA A 1 859 ? 30.899 -15.296 9.047 1.00 86.50 859 ALA A CA 1
ATOM 5801 C C . ALA A 1 859 ? 29.708 -15.239 8.065 1.00 86.50 859 ALA A C 1
ATOM 5803 O O . ALA A 1 859 ? 29.924 -15.024 6.869 1.00 86.50 859 ALA A O 1
ATOM 5804 N N . GLN A 1 860 ? 28.475 -15.421 8.554 1.00 86.44 860 GLN A N 1
ATOM 5805 C CA . GLN A 1 860 ? 27.239 -15.314 7.769 1.00 86.44 860 GLN A CA 1
ATOM 5806 C C . GLN A 1 860 ? 26.661 -13.892 7.744 1.00 86.44 860 GLN A C 1
ATOM 5808 O O . GLN A 1 860 ? 25.644 -13.660 7.089 1.00 86.44 860 GLN A O 1
ATOM 5813 N N . ALA A 1 861 ? 27.300 -12.931 8.416 1.00 87.38 861 ALA A N 1
ATOM 5814 C CA . ALA A 1 861 ? 26.789 -11.576 8.499 1.00 87.38 861 ALA A CA 1
ATOM 5815 C C . ALA A 1 861 ? 26.731 -10.879 7.130 1.00 87.38 861 ALA A C 1
ATOM 5817 O O . ALA A 1 861 ? 27.654 -10.957 6.307 1.00 87.38 861 ALA A O 1
ATOM 5818 N N . THR A 1 862 ? 25.644 -10.139 6.920 1.00 86.38 862 THR A N 1
ATOM 5819 C CA . THR A 1 862 ? 25.369 -9.375 5.696 1.00 86.38 862 THR A CA 1
ATOM 5820 C C . THR A 1 862 ? 25.215 -7.898 6.017 1.00 86.38 862 THR A C 1
ATOM 5822 O O . THR A 1 862 ? 24.564 -7.552 7.003 1.00 86.38 862 THR A O 1
ATOM 5825 N N . VAL A 1 863 ? 25.732 -7.024 5.156 1.00 85.00 863 VAL A N 1
ATOM 5826 C CA . VAL A 1 863 ? 25.525 -5.573 5.250 1.00 85.00 863 VAL A CA 1
ATOM 5827 C C . VAL A 1 863 ? 24.773 -5.097 4.012 1.00 85.00 863 VAL A C 1
ATOM 5829 O O . VAL A 1 863 ? 25.171 -5.402 2.893 1.00 85.00 863 VAL A O 1
ATOM 5832 N N . THR A 1 864 ? 23.700 -4.339 4.200 1.00 83.19 864 THR A N 1
ATOM 5833 C CA . THR A 1 864 ? 22.854 -3.833 3.116 1.00 83.19 864 THR A CA 1
ATOM 5834 C C . THR A 1 864 ? 22.695 -2.322 3.221 1.00 83.19 864 THR A C 1
ATOM 5836 O O . THR A 1 864 ? 22.386 -1.813 4.299 1.00 83.19 864 THR A O 1
ATOM 5839 N N . VAL A 1 865 ? 22.852 -1.604 2.105 1.00 77.56 865 VAL A N 1
ATOM 5840 C CA . VAL A 1 865 ? 22.419 -0.199 1.993 1.00 77.56 865 VAL A CA 1
ATOM 5841 C C . VAL A 1 865 ? 20.957 -0.181 1.575 1.00 77.56 865 VAL A C 1
ATOM 5843 O O . VAL A 1 865 ? 20.604 -0.680 0.506 1.00 77.56 865 VAL A O 1
ATOM 5846 N N . MET A 1 866 ? 20.107 0.393 2.415 1.00 78.06 866 MET A N 1
ATOM 5847 C CA . MET A 1 866 ? 18.685 0.576 2.139 1.00 78.06 866 MET A CA 1
ATOM 5848 C C . MET A 1 866 ? 18.457 1.718 1.141 1.00 78.06 866 MET A C 1
ATOM 5850 O O . MET A 1 866 ? 19.279 2.627 1.027 1.00 78.06 866 MET A O 1
ATOM 5854 N N . ALA A 1 867 ? 17.290 1.756 0.490 1.00 68.75 867 ALA A N 1
ATOM 5855 C CA . ALA A 1 867 ? 16.910 2.847 -0.419 1.00 68.75 867 ALA A CA 1
ATOM 5856 C C . ALA A 1 867 ? 16.921 4.255 0.231 1.00 68.75 867 ALA A C 1
ATOM 5858 O O . ALA A 1 867 ? 17.043 5.259 -0.466 1.00 68.75 867 ALA A O 1
ATOM 5859 N N . SER A 1 868 ? 16.832 4.334 1.564 1.00 70.19 868 SER A N 1
ATOM 5860 C CA . SER A 1 868 ? 16.946 5.559 2.375 1.00 70.19 868 SER A CA 1
ATOM 5861 C C . SER A 1 868 ? 18.390 5.979 2.708 1.00 70.19 868 SER A C 1
ATOM 5863 O O . SER A 1 868 ? 18.598 6.961 3.428 1.00 70.19 868 SER A O 1
ATOM 5865 N N . GLY A 1 869 ? 19.387 5.209 2.258 1.00 73.50 869 GLY A N 1
ATOM 5866 C CA . GLY A 1 869 ? 20.796 5.369 2.625 1.00 73.50 869 GLY A CA 1
ATOM 5867 C C . GLY A 1 869 ? 21.160 4.874 4.029 1.00 73.50 869 GLY A C 1
ATOM 5868 O O . GLY A 1 869 ? 22.286 5.083 4.473 1.00 73.50 869 GLY A O 1
ATOM 5869 N N . LEU A 1 870 ? 20.231 4.233 4.749 1.00 83.94 870 LEU A N 1
ATOM 5870 C CA . LEU A 1 870 ? 20.536 3.553 6.010 1.00 83.94 870 LEU A CA 1
ATOM 5871 C C . LEU A 1 870 ? 21.342 2.274 5.771 1.00 83.94 870 LEU A C 1
ATOM 5873 O O . LEU A 1 870 ? 21.146 1.586 4.769 1.00 83.94 870 LEU A O 1
ATOM 5877 N N . LEU A 1 871 ? 22.210 1.934 6.721 1.00 87.06 871 LEU A N 1
ATOM 5878 C CA . LEU A 1 871 ? 22.925 0.665 6.734 1.00 87.06 871 LEU A CA 1
ATOM 5879 C C . LEU A 1 871 ? 22.212 -0.319 7.657 1.00 87.06 871 LEU A C 1
ATOM 5881 O O . LEU A 1 871 ? 22.000 -0.035 8.836 1.00 87.06 871 LEU A O 1
ATOM 5885 N N . LYS A 1 872 ? 21.877 -1.482 7.101 1.00 90.38 872 LYS A N 1
ATOM 5886 C CA . LYS A 1 872 ? 21.300 -2.636 7.790 1.00 90.38 872 LYS A CA 1
ATOM 5887 C C . LYS A 1 872 ? 22.355 -3.735 7.854 1.00 90.38 872 LYS A C 1
ATOM 5889 O O . LYS A 1 872 ? 22.678 -4.328 6.827 1.00 90.38 872 LYS A O 1
ATOM 5894 N N . ALA A 1 873 ? 22.900 -4.015 9.032 1.00 91.31 873 ALA A N 1
ATOM 5895 C CA . ALA A 1 873 ? 23.764 -5.174 9.255 1.00 91.31 873 ALA A CA 1
ATOM 5896 C C . ALA A 1 873 ? 22.959 -6.294 9.921 1.00 91.31 873 ALA A C 1
ATOM 5898 O O . ALA A 1 873 ? 22.312 -6.060 10.934 1.00 91.31 873 ALA A O 1
ATOM 5899 N N . THR A 1 874 ? 23.006 -7.511 9.384 1.00 90.69 874 THR A N 1
ATOM 5900 C CA . THR A 1 874 ? 22.473 -8.702 10.063 1.00 90.69 874 THR A CA 1
ATOM 5901 C C . THR A 1 874 ? 23.646 -9.494 10.614 1.00 90.69 874 THR A C 1
ATOM 5903 O O . THR A 1 874 ? 24.517 -9.878 9.839 1.00 90.69 874 THR A O 1
ATOM 5906 N N . VAL A 1 875 ? 23.688 -9.705 11.930 1.00 91.31 875 VAL A N 1
ATOM 5907 C CA . VAL A 1 875 ? 24.777 -10.387 12.649 1.00 91.31 875 VAL A CA 1
ATOM 5908 C C . VAL A 1 875 ? 24.149 -11.394 13.606 1.00 91.31 875 VAL A C 1
ATOM 5910 O O . VAL A 1 875 ? 23.316 -11.018 14.430 1.00 91.31 875 VAL A O 1
ATOM 5913 N N . SER A 1 876 ? 24.492 -12.678 13.483 1.00 88.88 876 SER A N 1
ATOM 5914 C CA . SER A 1 876 ? 23.906 -13.773 14.275 1.00 88.88 876 SER A CA 1
ATOM 5915 C C . SER A 1 876 ? 22.366 -13.808 14.230 1.00 88.88 876 SER A C 1
ATOM 5917 O O . SER A 1 876 ? 21.708 -14.145 15.213 1.00 88.88 876 SER A O 1
ATOM 5919 N N . GLY A 1 877 ? 21.779 -13.413 13.094 1.00 84.44 877 GLY A N 1
ATOM 5920 C CA . GLY A 1 877 ? 20.327 -13.305 12.891 1.00 84.44 877 GLY A CA 1
ATOM 5921 C C . GLY A 1 877 ? 19.663 -12.042 13.463 1.00 84.44 877 GLY A C 1
ATOM 5922 O O . GLY A 1 877 ? 18.486 -11.813 13.193 1.00 84.44 877 GLY A O 1
ATOM 5923 N N . VAL A 1 878 ? 20.389 -11.196 14.200 1.00 89.44 878 VAL A N 1
ATOM 5924 C CA . VAL A 1 878 ? 19.889 -9.912 14.717 1.00 89.44 878 VAL A CA 1
ATOM 5925 C C . VAL A 1 878 ? 20.174 -8.807 13.702 1.00 89.44 878 VAL A C 1
ATOM 5927 O O . VAL A 1 878 ? 21.292 -8.695 13.200 1.00 89.44 878 VAL A O 1
ATOM 5930 N N . GLN A 1 879 ? 19.171 -7.982 13.399 1.00 92.62 879 GLN A N 1
ATOM 5931 C CA . GLN A 1 879 ? 19.317 -6.844 12.490 1.00 92.62 879 GLN A CA 1
ATOM 5932 C C . GLN A 1 879 ? 19.672 -5.566 13.260 1.00 92.62 879 GLN A C 1
ATOM 5934 O O . GLN A 1 879 ? 19.035 -5.252 14.265 1.00 92.62 879 GLN A O 1
ATOM 5939 N N . TYR A 1 880 ? 20.651 -4.819 12.756 1.00 93.12 880 TYR A N 1
ATOM 5940 C CA . TYR A 1 880 ? 21.164 -3.566 13.302 1.00 93.12 880 TYR A CA 1
ATOM 5941 C C . TYR A 1 880 ? 21.059 -2.455 12.256 1.00 93.12 880 TYR A C 1
ATOM 5943 O O . TYR A 1 880 ? 21.502 -2.643 11.123 1.00 93.12 880 TYR A O 1
ATOM 5951 N N . PHE A 1 881 ? 20.524 -1.298 12.643 1.00 92.38 881 PHE A N 1
ATOM 5952 C CA . PHE A 1 881 ? 20.272 -0.156 11.765 1.00 92.38 881 PHE A CA 1
ATOM 5953 C C . PHE A 1 881 ? 21.061 1.065 12.228 1.00 92.38 881 PHE A C 1
ATOM 5955 O O . PHE A 1 881 ? 20.956 1.499 13.379 1.00 92.38 881 PHE A O 1
ATOM 5962 N N . PHE A 1 882 ? 21.863 1.625 11.324 1.00 90.50 882 PHE A N 1
ATOM 5963 C CA . PHE A 1 882 ? 22.694 2.787 11.619 1.00 90.50 882 PHE A CA 1
ATOM 5964 C C . PHE A 1 882 ? 22.904 3.709 10.414 1.00 90.50 882 PHE A C 1
ATOM 5966 O O . PHE A 1 882 ? 22.821 3.305 9.251 1.00 90.50 882 PHE A O 1
ATOM 5973 N N . ARG A 1 883 ? 23.192 4.978 10.712 1.00 90.75 883 ARG A N 1
ATOM 5974 C CA . ARG A 1 883 ? 23.498 6.041 9.750 1.00 90.75 883 ARG A CA 1
ATOM 5975 C C . ARG A 1 883 ? 24.931 6.533 9.989 1.00 90.75 883 ARG A C 1
ATOM 5977 O O . ARG A 1 883 ? 25.208 7.032 11.078 1.00 90.75 883 ARG A O 1
ATOM 5984 N N . PRO A 1 884 ? 25.859 6.393 9.029 1.00 91.12 884 PRO A N 1
ATOM 5985 C CA . PRO A 1 884 ? 27.207 6.941 9.174 1.00 91.12 884 PRO A CA 1
ATOM 5986 C C . PRO A 1 884 ? 27.206 8.467 9.319 1.00 91.12 884 PRO A C 1
ATOM 5988 O O . PRO A 1 884 ? 26.346 9.150 8.764 1.00 91.12 884 PRO A O 1
ATOM 5991 N N . SER A 1 885 ? 28.204 9.017 10.008 1.00 90.81 885 SER A N 1
ATOM 5992 C CA . SER A 1 885 ? 28.537 10.439 9.938 1.00 90.81 885 SER A CA 1
ATOM 5993 C C . SER A 1 885 ? 29.103 10.788 8.559 1.00 90.81 885 SER A C 1
ATOM 5995 O O . SER A 1 885 ? 29.830 9.995 7.965 1.00 90.81 885 SER A O 1
ATOM 5997 N N . TRP A 1 886 ? 28.840 12.002 8.067 1.00 87.00 886 TRP A N 1
ATOM 5998 C CA . TRP A 1 886 ? 29.411 12.503 6.804 1.00 87.00 886 TRP A CA 1
ATOM 5999 C C . TRP A 1 886 ? 30.943 12.530 6.776 1.00 87.00 886 TRP A C 1
ATOM 6001 O O . TRP A 1 886 ? 31.532 12.492 5.699 1.00 87.00 886 TRP A O 1
ATOM 6011 N N . THR A 1 887 ? 31.576 12.611 7.947 1.00 88.50 887 THR A N 1
ATOM 6012 C CA . THR A 1 887 ? 33.025 12.697 8.124 1.00 88.50 887 THR A CA 1
ATOM 6013 C C . THR A 1 887 ? 33.583 11.458 8.820 1.00 88.50 887 THR A C 1
ATOM 6015 O O . THR A 1 887 ? 33.041 10.988 9.823 1.00 88.50 887 THR A O 1
ATOM 6018 N N . ALA A 1 888 ? 34.716 10.973 8.314 1.00 90.00 888 ALA A N 1
ATOM 6019 C CA . ALA A 1 888 ? 35.600 10.012 8.957 1.00 90.00 888 ALA A CA 1
ATOM 6020 C C . ALA A 1 888 ? 36.952 10.693 9.229 1.00 90.00 888 ALA A C 1
ATOM 6022 O O . ALA A 1 888 ? 37.534 11.303 8.337 1.00 90.00 888 ALA A O 1
ATOM 6023 N N . THR A 1 889 ? 37.455 10.624 10.459 1.00 92.56 889 THR A N 1
ATOM 6024 C CA . THR A 1 889 ? 38.649 11.375 10.906 1.00 92.56 889 THR A CA 1
ATOM 6025 C C . THR A 1 889 ? 39.853 10.451 11.096 1.00 92.56 889 THR A C 1
ATOM 6027 O O . THR A 1 889 ? 39.644 9.296 11.472 1.00 92.56 889 THR A O 1
ATOM 6030 N N . PRO A 1 890 ? 41.105 10.908 10.893 1.00 91.94 890 PRO A N 1
ATOM 6031 C CA . PRO A 1 890 ? 42.295 10.084 11.109 1.00 91.94 890 PRO A CA 1
ATOM 6032 C C . PRO A 1 890 ? 42.330 9.427 12.493 1.00 91.94 890 PRO A C 1
ATOM 6034 O O . PRO A 1 890 ? 42.155 10.085 13.523 1.00 91.94 890 PRO A O 1
ATOM 6037 N N . SER A 1 891 ? 42.551 8.113 12.532 1.00 91.88 891 SER A N 1
ATOM 6038 C CA . SER A 1 891 ? 42.618 7.351 13.778 1.00 91.88 891 SER A CA 1
ATOM 6039 C C . SER A 1 891 ? 43.301 5.999 13.605 1.00 91.88 891 SER A C 1
ATOM 6041 O O . SER A 1 891 ? 43.149 5.338 12.587 1.00 91.88 891 SER A O 1
ATOM 6043 N N . THR A 1 892 ? 43.995 5.549 14.647 1.00 90.38 892 THR A N 1
ATOM 6044 C CA . THR A 1 892 ? 44.554 4.193 14.747 1.00 90.38 892 THR A CA 1
ATOM 6045 C C . THR A 1 892 ? 43.569 3.173 15.336 1.00 90.38 892 THR A C 1
ATOM 6047 O O . THR A 1 892 ? 43.920 2.001 15.473 1.00 90.38 892 THR A O 1
ATOM 6050 N N . ALA A 1 893 ? 42.347 3.589 15.692 1.00 88.56 893 ALA A N 1
ATOM 6051 C CA . ALA A 1 893 ? 41.314 2.704 16.225 1.00 88.56 893 ALA A CA 1
ATOM 6052 C C . ALA A 1 893 ? 40.909 1.620 15.209 1.00 88.56 893 ALA A C 1
ATOM 6054 O O . ALA A 1 893 ? 40.838 1.878 14.010 1.00 88.56 893 ALA A O 1
ATOM 6055 N N . SER A 1 894 ? 40.624 0.413 15.700 1.00 90.88 894 SER A N 1
ATOM 6056 C CA . SER A 1 894 ? 40.195 -0.737 14.899 1.00 90.88 894 SER A CA 1
ATOM 6057 C C . SER A 1 894 ? 39.008 -1.421 15.573 1.00 90.88 894 SER A C 1
ATOM 6059 O O . SER A 1 894 ? 39.007 -1.540 16.801 1.00 90.88 894 SER A O 1
ATOM 6061 N N . GLY A 1 895 ? 38.027 -1.884 14.800 1.00 90.12 895 GLY A N 1
ATOM 6062 C CA . GLY A 1 895 ? 36.810 -2.499 15.328 1.00 90.12 895 GLY A CA 1
ATOM 6063 C C . GLY A 1 895 ? 35.689 -1.494 15.600 1.00 90.12 895 GLY A C 1
ATOM 6064 O O . GLY A 1 895 ? 35.730 -0.344 15.159 1.00 90.12 895 GLY A O 1
ATOM 6065 N N . PHE A 1 896 ? 34.691 -1.950 16.358 1.00 92.25 896 PHE A N 1
ATOM 6066 C CA . PHE A 1 896 ? 33.551 -1.151 16.803 1.00 92.25 896 PHE A CA 1
ATOM 6067 C C . PHE A 1 896 ? 33.674 -0.832 18.296 1.00 92.25 896 PHE A C 1
ATOM 6069 O O . PHE A 1 896 ? 33.881 -1.736 19.107 1.00 92.25 896 PHE A O 1
ATOM 6076 N N . SER A 1 897 ? 33.515 0.434 18.674 1.00 91.94 897 SER A N 1
ATOM 6077 C CA . SER A 1 897 ? 33.518 0.874 20.075 1.00 91.94 897 SER A CA 1
ATOM 6078 C C . SER A 1 897 ? 32.530 2.021 20.311 1.00 91.94 897 SER A C 1
ATOM 6080 O O . SER A 1 897 ? 32.302 2.812 19.400 1.00 91.94 897 SER A O 1
ATOM 6082 N N . PRO A 1 898 ? 31.905 2.138 21.496 1.00 92.69 898 PRO A N 1
ATOM 6083 C CA . PRO A 1 898 ? 31.034 3.269 21.796 1.00 92.69 898 PRO A CA 1
ATOM 6084 C C . PRO A 1 898 ? 31.834 4.560 22.056 1.00 92.69 898 PRO A C 1
ATOM 6086 O O . PRO A 1 898 ? 32.883 4.530 22.702 1.00 92.69 898 PRO A O 1
ATOM 6089 N N . ASP A 1 899 ? 31.314 5.703 21.604 1.00 90.69 899 ASP A N 1
ATOM 6090 C CA . ASP A 1 899 ? 31.775 7.035 22.004 1.00 90.69 899 ASP A CA 1
ATOM 6091 C C . ASP A 1 899 ? 31.209 7.465 23.375 1.00 90.69 899 ASP A C 1
ATOM 6093 O O . ASP A 1 899 ? 30.425 6.758 24.013 1.00 90.69 899 ASP A O 1
ATOM 6097 N N . ALA A 1 900 ? 31.587 8.662 23.836 1.00 87.31 900 ALA A N 1
ATOM 6098 C CA . ALA A 1 900 ? 31.129 9.219 25.113 1.00 87.31 900 ALA A CA 1
ATOM 6099 C C . ALA A 1 900 ? 29.613 9.521 25.174 1.00 87.31 900 ALA A C 1
ATOM 6101 O O . ALA A 1 900 ? 29.073 9.693 26.265 1.00 87.31 900 ALA A O 1
ATOM 6102 N N . ALA A 1 901 ? 28.921 9.581 24.033 1.00 85.56 901 ALA A N 1
ATOM 6103 C CA . ALA A 1 901 ? 27.466 9.692 23.942 1.00 85.56 901 ALA A CA 1
ATOM 6104 C C . ALA A 1 901 ? 26.780 8.318 23.763 1.00 85.56 901 ALA A C 1
ATOM 6106 O O . ALA A 1 901 ? 25.547 8.238 23.720 1.00 85.56 901 ALA A O 1
ATOM 6107 N N . GLY A 1 902 ? 27.546 7.228 23.661 1.00 87.81 902 GLY A N 1
ATOM 6108 C CA . GLY A 1 902 ? 27.059 5.877 23.392 1.00 87.81 902 GLY A CA 1
ATOM 6109 C C . GLY A 1 902 ? 26.720 5.610 21.922 1.00 87.81 902 GLY A C 1
ATOM 6110 O O . GLY A 1 902 ? 25.971 4.675 21.643 1.00 87.81 902 GLY A O 1
ATOM 6111 N N . ASN A 1 903 ? 27.212 6.421 20.977 1.00 93.00 903 ASN A N 1
ATOM 6112 C CA . ASN A 1 903 ? 27.130 6.072 19.556 1.00 93.00 903 ASN A CA 1
ATOM 6113 C C . ASN A 1 903 ? 28.212 5.053 19.198 1.00 93.00 903 ASN A C 1
ATOM 6115 O O . ASN A 1 903 ? 29.304 5.116 19.754 1.00 93.00 903 ASN A O 1
ATOM 6119 N N . LEU A 1 904 ? 27.955 4.150 18.254 1.00 93.75 904 LEU A N 1
ATOM 6120 C CA . LEU A 1 904 ? 28.997 3.260 17.756 1.00 93.75 904 LEU A CA 1
ATOM 6121 C C . LEU A 1 904 ? 29.997 4.056 16.911 1.00 93.75 904 LEU A C 1
ATOM 6123 O O . LEU A 1 904 ? 29.627 4.937 16.142 1.00 93.75 904 LEU A O 1
ATOM 6127 N N . VAL A 1 905 ? 31.275 3.729 17.032 1.00 94.81 905 VAL A N 1
ATOM 6128 C CA . VAL A 1 905 ? 32.363 4.252 16.210 1.00 94.81 905 VAL A CA 1
ATOM 6129 C C . VAL A 1 905 ? 33.039 3.065 15.549 1.00 94.81 905 VAL A C 1
ATOM 6131 O O . VAL A 1 905 ? 33.500 2.149 16.226 1.00 94.81 905 VAL A O 1
ATOM 6134 N N . PHE A 1 906 ? 33.086 3.088 14.223 1.00 95.06 906 PHE A N 1
ATOM 6135 C CA . PHE A 1 906 ? 33.825 2.134 13.407 1.00 95.06 906 PHE A CA 1
ATOM 6136 C C . PHE A 1 906 ? 35.230 2.680 13.135 1.00 95.06 906 PHE A C 1
ATOM 6138 O O . PHE A 1 906 ? 35.368 3.840 12.743 1.00 95.06 906 PHE A O 1
ATOM 6145 N N . GLY A 1 907 ? 36.262 1.859 13.339 1.00 94.19 907 GLY A N 1
ATOM 6146 C CA . GLY A 1 907 ? 37.651 2.178 13.009 1.00 94.19 907 GLY A CA 1
ATOM 6147 C C . GLY A 1 907 ? 38.285 1.144 12.076 1.00 94.19 907 GLY A C 1
ATOM 6148 O O . GLY A 1 907 ? 38.182 -0.058 12.318 1.00 94.19 907 GLY A O 1
ATOM 6149 N N . ASP A 1 908 ? 38.990 1.597 11.037 1.00 91.06 908 ASP A N 1
ATOM 6150 C CA . ASP A 1 908 ? 39.689 0.741 10.057 1.00 91.06 908 ASP A CA 1
ATOM 6151 C C . ASP A 1 908 ? 41.228 0.743 10.218 1.00 91.06 908 ASP A C 1
ATOM 6153 O O . ASP A 1 908 ? 41.962 0.336 9.316 1.00 91.06 908 ASP A O 1
ATOM 6157 N N . SER A 1 909 ? 41.721 1.219 11.367 1.00 89.31 909 SER A N 1
ATOM 6158 C CA . SER A 1 909 ? 43.135 1.492 11.676 1.00 89.31 909 SER A CA 1
ATOM 6159 C C . SER A 1 909 ? 43.785 2.654 10.906 1.00 89.31 909 SER A C 1
ATOM 6161 O O . SER A 1 909 ? 44.985 2.884 11.079 1.00 89.31 909 SER A O 1
ATOM 6163 N N . LYS A 1 910 ? 43.029 3.407 10.096 1.00 89.44 910 LYS A N 1
ATOM 6164 C CA . LYS A 1 910 ? 43.462 4.666 9.453 1.00 89.44 910 LYS A CA 1
ATOM 6165 C C . LYS A 1 910 ? 42.506 5.825 9.731 1.00 89.44 910 LYS A C 1
ATOM 6167 O O . LYS A 1 910 ? 42.944 6.963 9.898 1.00 89.44 910 LYS A O 1
ATOM 6172 N N . LEU A 1 911 ? 41.214 5.532 9.773 1.00 92.31 911 LEU A N 1
ATOM 6173 C CA . LEU A 1 911 ? 40.094 6.432 9.976 1.00 92.31 911 LEU A CA 1
ATOM 6174 C C . LEU A 1 911 ? 39.179 5.867 11.068 1.00 92.31 911 LEU A C 1
ATOM 6176 O O . LEU A 1 911 ? 39.061 4.653 11.239 1.00 92.31 911 LEU A O 1
ATOM 6180 N N . LYS A 1 912 ? 38.485 6.762 11.770 1.00 93.56 912 LYS A N 1
ATOM 6181 C CA . LYS A 1 912 ? 37.314 6.450 12.594 1.00 93.56 912 LYS A CA 1
ATOM 6182 C C . LYS A 1 912 ? 36.097 7.224 12.096 1.00 93.56 912 LYS A C 1
ATOM 6184 O O . LYS A 1 912 ? 36.224 8.390 11.715 1.00 93.56 912 LYS A O 1
ATOM 6189 N N . GLN A 1 913 ? 34.926 6.609 12.152 1.00 94.06 913 GLN A N 1
ATOM 6190 C CA . GLN A 1 913 ? 33.664 7.193 11.705 1.00 94.06 913 GLN A CA 1
ATOM 6191 C C . GLN A 1 913 ? 32.549 6.835 12.686 1.00 94.06 913 GLN A C 1
ATOM 6193 O O . GLN A 1 913 ? 32.455 5.687 13.122 1.00 94.06 913 GLN A O 1
ATOM 6198 N N . THR A 1 914 ? 31.713 7.808 13.045 1.00 94.25 914 THR A N 1
ATOM 6199 C CA . THR A 1 914 ? 30.573 7.561 13.931 1.00 94.25 914 THR A CA 1
ATOM 6200 C C . THR A 1 914 ? 29.443 6.923 13.130 1.00 94.25 914 THR A C 1
ATOM 6202 O O . THR A 1 914 ? 29.166 7.307 11.997 1.00 94.25 914 THR A O 1
ATOM 6205 N N . LEU A 1 915 ? 28.792 5.933 13.724 1.00 94.19 915 LEU A N 1
ATOM 6206 C CA . LEU A 1 915 ? 27.609 5.254 13.228 1.00 94.19 915 LEU A CA 1
ATOM 6207 C C . LEU A 1 915 ? 26.485 5.575 14.212 1.00 94.19 915 LEU A C 1
ATOM 6209 O O . LEU A 1 915 ? 26.444 5.038 15.316 1.00 94.19 915 LEU A O 1
ATOM 6213 N N . TYR A 1 916 ? 25.604 6.491 13.832 1.00 94.19 916 TYR A N 1
ATOM 6214 C CA . TYR A 1 916 ? 24.455 6.879 14.638 1.00 94.19 916 TYR A CA 1
ATOM 6215 C C . TYR A 1 916 ? 23.375 5.791 14.611 1.00 94.19 916 TYR A C 1
ATOM 6217 O O . TYR A 1 916 ? 23.200 5.158 13.565 1.00 94.19 916 TYR A O 1
ATOM 6225 N N . PRO A 1 917 ? 22.621 5.565 15.702 1.00 94.25 917 PRO A N 1
ATOM 6226 C CA . PRO A 1 917 ? 21.502 4.633 15.673 1.00 94.25 917 PRO A CA 1
ATOM 6227 C C . PRO A 1 917 ? 20.372 5.241 14.840 1.00 94.25 917 PRO A C 1
ATOM 6229 O O . PRO A 1 917 ? 20.133 6.443 14.905 1.00 94.25 917 PRO A O 1
ATOM 6232 N N . ALA A 1 918 ? 19.653 4.427 14.071 1.00 92.69 918 ALA A N 1
ATOM 6233 C CA . ALA A 1 918 ? 18.561 4.917 13.234 1.00 92.69 918 ALA A CA 1
ATOM 6234 C C . ALA A 1 918 ? 17.338 4.004 13.316 1.00 92.69 918 ALA A C 1
ATOM 6236 O O . ALA A 1 918 ? 17.470 2.783 13.386 1.00 92.69 918 ALA A O 1
ATOM 6237 N N . PHE A 1 919 ? 16.142 4.593 13.260 1.00 92.50 919 PHE A N 1
ATOM 6238 C CA . PHE A 1 919 ? 14.909 3.827 13.100 1.00 92.50 919 PHE A CA 1
ATOM 6239 C C . PHE A 1 919 ? 14.929 3.050 11.776 1.00 92.50 919 PHE A C 1
ATOM 6241 O O . PHE A 1 919 ? 15.275 3.618 10.740 1.00 92.50 919 PHE A O 1
ATOM 6248 N N . ALA A 1 920 ? 14.549 1.770 11.810 1.00 90.12 920 ALA A N 1
ATOM 6249 C CA . ALA A 1 920 ? 14.479 0.919 10.620 1.00 90.12 920 ALA A CA 1
ATOM 6250 C C . ALA A 1 920 ? 13.439 1.425 9.601 1.00 90.12 920 ALA A C 1
ATOM 6252 O O . ALA A 1 920 ? 13.694 1.404 8.398 1.00 90.12 920 ALA A O 1
ATOM 6253 N N . ASP A 1 921 ? 12.310 1.956 10.087 1.00 88.56 921 ASP A N 1
ATOM 6254 C CA . ASP A 1 921 ? 11.356 2.737 9.293 1.00 88.56 921 ASP A CA 1
ATOM 6255 C C . ASP A 1 921 ? 11.049 4.076 10.000 1.00 88.56 921 ASP A C 1
ATOM 6257 O O . ASP A 1 921 ? 10.137 4.154 10.832 1.00 88.56 921 ASP A O 1
ATOM 6261 N N . PRO A 1 922 ? 11.805 5.152 9.698 1.00 85.88 922 PRO A N 1
ATOM 6262 C CA . PRO A 1 922 ? 11.578 6.461 10.304 1.00 85.88 922 PRO A CA 1
ATOM 6263 C C . PRO A 1 922 ? 10.272 7.104 9.817 1.00 85.88 922 PRO A C 1
ATOM 6265 O O . PRO A 1 922 ? 9.662 7.868 10.562 1.00 85.88 922 PRO A O 1
ATOM 6268 N N . ASN A 1 923 ? 9.800 6.771 8.609 1.00 85.31 923 ASN A N 1
ATOM 6269 C CA . ASN A 1 923 ? 8.552 7.311 8.068 1.00 85.31 923 ASN A CA 1
ATOM 6270 C C . ASN A 1 923 ? 7.354 6.799 8.869 1.00 85.31 923 ASN A C 1
ATOM 6272 O O . ASN A 1 923 ? 6.454 7.578 9.181 1.00 85.31 923 ASN A O 1
ATOM 6276 N N . LYS A 1 924 ? 7.367 5.522 9.272 1.00 85.00 924 LYS A N 1
ATOM 6277 C CA . LYS A 1 924 ? 6.361 4.965 10.183 1.00 85.00 924 LYS A CA 1
ATOM 6278 C C . LYS A 1 924 ? 6.351 5.678 11.534 1.00 85.00 924 LYS A C 1
ATOM 6280 O O . LYS A 1 924 ? 5.275 6.011 12.025 1.00 85.00 924 LYS A O 1
ATOM 6285 N N . VAL A 1 925 ? 7.518 5.947 12.124 1.00 86.94 925 VAL A N 1
ATOM 6286 C CA . VAL A 1 925 ? 7.608 6.658 13.414 1.00 86.94 925 VAL A CA 1
ATOM 6287 C C . VAL A 1 925 ? 7.064 8.084 13.290 1.00 86.94 925 VAL A C 1
ATOM 6289 O O . VAL A 1 925 ? 6.236 8.489 14.103 1.00 86.94 925 VAL A O 1
ATOM 6292 N N . ILE A 1 926 ? 7.444 8.818 12.239 1.00 87.00 926 ILE A N 1
ATOM 6293 C CA . ILE A 1 926 ? 6.921 10.164 11.946 1.00 87.00 926 ILE A CA 1
ATOM 6294 C C . ILE A 1 926 ? 5.398 10.131 11.745 1.00 87.00 926 ILE A C 1
ATOM 6296 O O . ILE A 1 926 ? 4.689 10.962 12.314 1.00 87.00 926 ILE A O 1
ATOM 6300 N N . ALA A 1 927 ? 4.881 9.153 10.995 1.00 83.88 927 ALA A N 1
ATOM 6301 C CA . ALA A 1 927 ? 3.449 8.987 10.767 1.00 83.88 927 ALA A CA 1
ATOM 6302 C C . ALA A 1 927 ? 2.679 8.734 12.075 1.00 83.88 927 ALA A C 1
ATOM 6304 O O . ALA A 1 927 ? 1.633 9.343 12.280 1.00 83.88 927 ALA A O 1
ATOM 6305 N N . VAL A 1 928 ? 3.214 7.920 12.994 1.00 82.88 928 VAL A N 1
ATOM 6306 C CA . VAL A 1 928 ? 2.619 7.710 14.327 1.00 82.88 928 VAL A CA 1
ATOM 6307 C C . VAL A 1 928 ? 2.671 8.991 15.164 1.00 82.88 928 VAL A C 1
ATOM 6309 O O . VAL A 1 928 ? 1.637 9.416 15.676 1.00 82.88 928 VAL A O 1
ATOM 6312 N N . LEU A 1 929 ? 3.827 9.659 15.259 1.00 84.19 929 LEU A N 1
ATOM 6313 C CA . LEU A 1 929 ? 3.970 10.906 16.024 1.00 84.19 929 LEU A CA 1
ATOM 6314 C C . LEU A 1 929 ? 3.032 12.017 15.526 1.00 84.19 929 LEU A C 1
ATOM 6316 O O . LEU A 1 929 ? 2.491 12.766 16.334 1.00 84.19 929 LEU A O 1
ATOM 6320 N N . SER A 1 930 ? 2.778 12.087 14.216 1.00 82.25 930 SER A N 1
ATOM 6321 C CA . SER A 1 930 ? 1.852 13.062 13.624 1.00 82.25 930 SER A CA 1
ATOM 6322 C C . SER A 1 930 ? 0.372 12.847 13.987 1.00 82.25 930 SER A C 1
ATOM 6324 O O . SER A 1 930 ? -0.443 13.738 13.757 1.00 82.25 930 SER A O 1
ATOM 6326 N N . THR A 1 931 ? 0.013 11.704 14.591 1.00 79.00 931 THR A N 1
ATOM 6327 C CA . THR A 1 931 ? -1.340 11.469 15.138 1.00 79.00 931 THR A CA 1
ATOM 6328 C C . THR A 1 931 ? -1.537 12.040 16.546 1.00 79.00 931 THR A C 1
ATOM 6330 O O . THR A 1 931 ? -2.668 12.112 17.027 1.00 79.00 931 THR A O 1
ATOM 6333 N N . ILE A 1 932 ? -0.462 12.464 17.221 1.00 81.12 932 ILE A N 1
ATOM 6334 C CA . ILE A 1 932 ? -0.527 12.980 18.591 1.00 81.12 932 ILE A CA 1
ATOM 6335 C C . ILE A 1 932 ? -1.105 14.400 18.570 1.00 81.12 932 ILE A C 1
ATOM 6337 O O . ILE A 1 932 ? -0.498 15.340 18.057 1.00 81.12 932 ILE A O 1
ATOM 6341 N N . SER A 1 933 ? -2.286 14.574 19.167 1.00 73.56 933 SER A N 1
ATOM 6342 C CA . SER A 1 933 ? -2.950 15.878 19.266 1.00 73.56 933 SER A CA 1
ATOM 6343 C C . SER A 1 933 ? -2.065 16.908 19.976 1.00 73.56 933 SER A C 1
ATOM 6345 O O . SER A 1 933 ? -1.713 16.733 21.141 1.00 73.56 933 SER A O 1
ATOM 6347 N N . GLY A 1 934 ? -1.750 18.011 19.292 1.00 77.19 934 GLY A N 1
ATOM 6348 C CA . GLY A 1 934 ? -0.883 19.075 19.813 1.00 77.19 934 GLY A CA 1
ATOM 6349 C C . GLY A 1 934 ? 0.617 18.869 19.566 1.00 77.19 934 GLY A C 1
ATOM 6350 O O . GLY A 1 934 ? 1.413 19.693 20.022 1.00 77.19 934 GLY A O 1
ATOM 6351 N N . ALA A 1 935 ? 1.008 17.818 18.838 1.00 81.31 935 ALA A N 1
ATOM 6352 C CA . ALA A 1 935 ? 2.351 17.695 18.287 1.00 81.31 935 ALA A CA 1
ATOM 6353 C C . ALA A 1 935 ? 2.526 18.581 17.038 1.00 81.31 935 ALA A C 1
ATOM 6355 O O . ALA A 1 935 ? 1.642 18.673 16.184 1.00 81.31 935 ALA A O 1
ATOM 6356 N N . GLY A 1 936 ? 3.684 19.229 16.929 1.00 85.25 936 GLY A N 1
ATOM 6357 C CA . GLY A 1 936 ? 4.169 19.840 15.695 1.00 85.25 936 GLY A CA 1
ATOM 6358 C C . GLY A 1 936 ? 4.678 18.786 14.708 1.00 85.25 936 GLY A C 1
ATOM 6359 O O . GLY A 1 936 ? 4.679 17.590 14.993 1.00 85.25 936 GLY A O 1
ATOM 6360 N N . SER A 1 937 ? 5.143 19.224 13.537 1.00 89.19 937 SER A N 1
ATOM 6361 C CA . SER A 1 937 ? 5.705 18.316 12.531 1.00 89.19 937 SER A CA 1
ATOM 6362 C C . SER A 1 937 ? 6.971 17.625 13.064 1.00 89.19 937 SER A C 1
ATOM 6364 O O . SER A 1 937 ? 7.926 18.332 13.394 1.00 89.19 937 SER A O 1
ATOM 6366 N N . PRO A 1 938 ? 7.018 16.280 13.145 1.00 90.69 938 PRO A N 1
ATOM 6367 C CA . PRO A 1 938 ? 8.225 15.571 13.550 1.00 90.69 938 PRO A CA 1
ATOM 6368 C C . PRO A 1 938 ? 9.326 15.732 12.498 1.00 90.69 938 PRO A C 1
ATOM 6370 O O . PRO A 1 938 ? 9.061 15.686 11.294 1.00 90.69 938 PRO A O 1
ATOM 6373 N N . VAL A 1 939 ? 10.563 15.889 12.953 1.00 88.69 939 VAL A N 1
ATOM 6374 C CA . VAL A 1 939 ? 11.752 16.084 12.122 1.00 88.69 939 VAL A CA 1
ATOM 6375 C C . VAL A 1 939 ? 12.719 14.940 12.398 1.00 88.69 939 VAL A C 1
ATOM 6377 O O . VAL A 1 939 ? 13.134 14.741 13.534 1.00 88.69 939 VAL A O 1
ATOM 6380 N N . GLN A 1 940 ? 13.083 14.176 11.368 1.00 89.12 940 GLN A N 1
ATOM 6381 C CA . GLN A 1 940 ? 14.240 13.285 11.461 1.00 89.12 940 GLN A CA 1
ATOM 6382 C C . GLN A 1 940 ? 15.512 14.132 11.438 1.00 89.12 940 GLN A C 1
ATOM 6384 O O . GLN A 1 940 ? 15.638 14.996 10.571 1.00 89.12 940 GLN A O 1
ATOM 6389 N N . GLU A 1 941 ? 16.436 13.848 12.349 1.00 88.69 941 GLU A N 1
ATOM 6390 C CA . GLU A 1 941 ? 17.707 14.554 12.500 1.00 88.69 941 GLU A CA 1
ATOM 6391 C C . GLU A 1 941 ? 18.879 13.778 11.878 1.00 88.69 941 GLU A C 1
ATOM 6393 O O . GLU A 1 941 ? 18.811 12.571 11.609 1.00 88.69 941 GLU A O 1
ATOM 6398 N N . ALA A 1 942 ? 19.999 14.471 11.664 1.00 83.19 942 ALA A N 1
ATOM 6399 C CA . ALA A 1 942 ? 21.183 13.906 11.019 1.00 83.19 942 ALA A CA 1
ATOM 6400 C C . ALA A 1 942 ? 21.900 12.843 11.874 1.00 83.19 942 ALA A C 1
ATOM 6402 O O . ALA A 1 942 ? 22.598 11.990 11.325 1.00 83.19 942 ALA A O 1
ATOM 6403 N N . ASP A 1 943 ? 21.695 12.867 13.194 1.00 86.00 943 ASP A N 1
ATOM 6404 C CA . ASP A 1 943 ? 22.188 11.877 14.160 1.00 86.00 943 ASP A CA 1
ATOM 6405 C C . ASP A 1 943 ? 21.227 10.684 14.350 1.00 86.00 943 ASP A C 1
ATOM 6407 O O . ASP A 1 943 ? 21.334 9.935 15.321 1.00 86.00 943 ASP A O 1
ATOM 6411 N N . GLY A 1 944 ? 20.266 10.513 13.434 1.00 86.50 944 GLY A N 1
ATOM 6412 C CA . GLY A 1 944 ? 19.314 9.402 13.425 1.00 86.50 944 GLY A CA 1
ATOM 6413 C C . GLY A 1 944 ? 18.192 9.496 14.464 1.00 86.50 944 GLY A C 1
ATOM 6414 O O . GLY A 1 944 ? 17.308 8.632 14.464 1.00 86.50 944 GLY A O 1
ATOM 6415 N N . THR A 1 945 ? 18.182 10.535 15.305 1.00 91.75 945 THR A N 1
ATOM 6416 C CA . THR A 1 945 ? 17.062 10.835 16.205 1.00 91.75 945 THR A CA 1
ATOM 6417 C C . THR A 1 945 ? 15.853 11.395 15.443 1.00 91.75 945 THR A C 1
ATOM 6419 O O . THR A 1 945 ? 15.930 11.733 14.257 1.00 91.75 945 THR A O 1
ATOM 6422 N N . ILE A 1 946 ? 14.701 11.457 16.114 1.00 93.25 946 ILE A N 1
ATOM 6423 C CA . ILE A 1 946 ? 13.513 12.172 15.631 1.00 93.25 946 ILE A CA 1
ATOM 6424 C C . ILE A 1 946 ? 13.085 13.183 16.697 1.00 93.25 946 ILE A C 1
ATOM 6426 O O . ILE A 1 946 ? 12.720 12.795 17.806 1.00 93.25 946 ILE A O 1
ATOM 6430 N N . SER A 1 947 ? 13.102 14.466 16.350 1.00 92.44 947 SER A N 1
ATOM 6431 C CA . SER A 1 947 ? 12.619 15.565 17.187 1.00 92.44 947 SER A CA 1
ATOM 6432 C C . SER A 1 947 ? 11.142 15.839 16.915 1.00 92.44 947 SER A C 1
ATOM 6434 O O . SER A 1 947 ? 10.716 15.879 15.761 1.00 92.44 947 SER A O 1
ATOM 6436 N N . VAL A 1 948 ? 10.343 16.102 17.948 1.00 93.12 948 VAL A N 1
ATOM 6437 C CA . VAL A 1 948 ? 8.960 16.578 17.793 1.00 93.12 948 VAL A CA 1
ATOM 6438 C C . VAL A 1 948 ? 8.613 17.600 18.874 1.00 93.12 948 VAL A C 1
ATOM 6440 O O . VAL A 1 948 ? 8.826 17.371 20.062 1.00 93.12 948 VAL A O 1
ATOM 6443 N N . ALA A 1 949 ? 8.075 18.750 18.469 1.00 90.00 949 ALA A N 1
ATOM 6444 C CA . ALA A 1 949 ? 7.552 19.738 19.409 1.00 90.00 949 ALA A CA 1
ATOM 6445 C C . ALA A 1 949 ? 6.189 19.275 19.944 1.00 90.00 949 ALA A C 1
ATOM 6447 O O . ALA A 1 949 ? 5.311 18.943 19.154 1.00 90.00 949 ALA A O 1
ATOM 6448 N N . VAL A 1 950 ? 5.985 19.276 21.260 1.00 86.88 950 VAL A N 1
ATOM 6449 C CA . VAL A 1 950 ? 4.700 18.978 21.909 1.00 86.88 950 VAL A CA 1
ATOM 6450 C C . VAL A 1 950 ? 4.440 20.058 22.958 1.00 86.88 950 VAL A C 1
ATOM 6452 O O . VAL A 1 950 ? 5.117 20.142 23.986 1.00 86.88 950 VAL A O 1
ATOM 6455 N N . GLY A 1 951 ? 3.483 20.946 22.675 1.00 84.00 951 GLY A N 1
ATOM 6456 C CA . GLY A 1 951 ? 3.298 22.173 23.455 1.00 84.00 951 GLY A CA 1
ATOM 6457 C C . GLY A 1 951 ? 4.557 23.053 23.438 1.00 84.00 951 GLY A C 1
ATOM 6458 O O . GLY A 1 951 ? 5.030 23.438 22.373 1.00 84.00 951 GLY A O 1
ATOM 6459 N N . ASN A 1 952 ? 5.107 23.355 24.619 1.00 83.50 952 ASN A N 1
ATOM 6460 C CA . ASN A 1 952 ? 6.318 24.177 24.786 1.00 83.50 952 ASN A CA 1
ATOM 6461 C C . ASN A 1 952 ? 7.616 23.353 24.942 1.00 83.50 952 ASN A C 1
ATOM 6463 O O . ASN A 1 952 ? 8.641 23.915 25.327 1.00 83.50 952 ASN A O 1
ATOM 6467 N N . GLN A 1 953 ? 7.584 22.036 24.714 1.00 86.62 953 GLN A N 1
ATOM 6468 C CA . GLN A 1 953 ? 8.751 21.155 24.849 1.00 86.62 953 GLN A CA 1
ATOM 6469 C C . GLN A 1 953 ? 9.099 20.510 23.505 1.00 86.62 953 GLN A C 1
ATOM 6471 O O . GLN A 1 953 ? 8.205 20.168 22.735 1.00 86.62 953 GLN A O 1
ATOM 6476 N N . THR A 1 954 ? 10.389 20.309 23.241 1.00 89.56 954 THR A N 1
ATOM 6477 C CA . THR A 1 954 ? 10.865 19.478 22.127 1.00 89.56 954 THR A CA 1
ATOM 6478 C C . THR A 1 954 ? 11.267 18.128 22.690 1.00 89.56 954 THR A C 1
ATOM 6480 O O . THR A 1 954 ? 12.206 18.061 23.477 1.00 89.56 954 THR A O 1
ATOM 6483 N N . LEU A 1 955 ? 10.566 17.072 22.288 1.00 90.88 955 LEU A N 1
ATOM 6484 C CA . LEU A 1 955 ? 10.898 15.694 22.630 1.00 90.88 955 LEU A CA 1
ATOM 6485 C C . LEU A 1 955 ? 11.859 15.140 21.579 1.00 90.88 955 LEU A C 1
ATOM 6487 O O . LEU A 1 955 ? 11.568 15.218 20.385 1.00 90.88 955 LEU A O 1
ATOM 6491 N N . THR A 1 956 ? 12.976 14.557 22.008 1.00 92.56 956 THR A N 1
ATOM 6492 C CA . THR A 1 956 ? 13.954 13.911 21.119 1.00 92.56 956 THR A CA 1
ATOM 6493 C C . THR A 1 956 ? 13.916 12.399 21.312 1.00 92.56 956 THR A C 1
ATOM 6495 O O . THR A 1 956 ? 14.279 11.883 22.371 1.00 92.56 956 THR A O 1
ATOM 6498 N N . LEU A 1 957 ? 13.486 11.675 20.280 1.00 93.81 957 LEU A N 1
ATOM 6499 C CA . LEU A 1 957 ? 13.435 10.218 20.257 1.00 93.81 957 LEU A CA 1
ATOM 6500 C C . LEU A 1 957 ? 14.757 9.663 19.721 1.00 93.81 957 LEU A C 1
ATOM 6502 O O . LEU A 1 957 ? 15.058 9.805 18.535 1.00 93.81 957 LEU A O 1
ATOM 6506 N N . ARG A 1 958 ? 15.530 8.985 20.574 1.00 93.12 958 ARG A N 1
ATOM 6507 C CA . ARG A 1 958 ? 16.777 8.306 20.191 1.00 93.12 958 ARG A CA 1
ATOM 6508 C C . ARG A 1 958 ? 16.564 6.791 20.075 1.00 93.12 958 ARG A C 1
ATOM 6510 O O . ARG A 1 958 ? 16.329 6.164 21.114 1.00 93.12 958 ARG A O 1
ATOM 6517 N N . PRO A 1 959 ? 16.670 6.194 18.873 1.00 95.06 959 PRO A N 1
ATOM 6518 C CA . PRO A 1 959 ? 16.513 4.753 18.679 1.00 95.06 959 PRO A CA 1
ATOM 6519 C C . PRO A 1 959 ? 17.675 3.944 19.271 1.00 95.06 959 PRO A C 1
ATOM 6521 O O . PRO A 1 959 ? 18.792 4.439 19.434 1.00 95.06 959 PRO A O 1
ATOM 6524 N N . GLY A 1 960 ? 17.409 2.673 19.570 1.00 93.50 960 GLY A N 1
ATOM 6525 C CA . GLY A 1 960 ? 18.418 1.633 19.755 1.00 93.50 960 GLY A CA 1
ATOM 6526 C C . GLY A 1 960 ? 18.876 1.061 18.411 1.00 93.50 960 GLY A C 1
ATOM 6527 O O . GLY A 1 960 ? 18.171 1.162 17.409 1.00 93.50 960 GLY A O 1
ATOM 6528 N N . TYR A 1 961 ? 20.064 0.453 18.372 1.00 93.38 961 TYR A N 1
ATOM 6529 C CA . TYR A 1 961 ? 20.633 -0.066 17.120 1.00 93.38 961 TYR A CA 1
ATOM 6530 C C . TYR A 1 961 ? 19.914 -1.299 16.584 1.00 93.38 961 TYR A C 1
ATOM 6532 O O . TYR A 1 961 ? 19.793 -1.442 15.373 1.00 93.38 961 TYR A O 1
ATOM 6540 N N . ASN A 1 962 ? 19.511 -2.216 17.462 1.00 93.31 962 ASN A N 1
ATOM 6541 C CA . ASN A 1 962 ? 19.038 -3.533 17.064 1.00 93.31 962 ASN A CA 1
ATOM 6542 C C . ASN A 1 962 ? 17.513 -3.633 17.046 1.00 93.31 962 ASN A C 1
ATOM 6544 O O . ASN A 1 962 ? 16.820 -3.029 17.866 1.00 93.31 962 ASN A O 1
ATOM 6548 N N . LEU A 1 963 ? 17.014 -4.488 16.160 1.00 92.31 963 LEU A N 1
ATOM 6549 C CA . LEU A 1 963 ? 15.670 -5.030 16.271 1.00 92.31 963 LEU A CA 1
ATOM 6550 C C . LEU A 1 963 ? 15.644 -6.171 17.294 1.00 92.31 963 LEU A C 1
ATOM 6552 O O . LEU A 1 963 ? 16.634 -6.880 17.500 1.00 92.31 963 LEU A O 1
ATOM 6556 N N . ILE A 1 964 ? 14.491 -6.346 17.928 1.00 89.69 964 ILE A N 1
ATOM 6557 C CA . ILE A 1 964 ? 14.138 -7.499 18.758 1.00 89.69 964 ILE A CA 1
ATOM 6558 C C . ILE A 1 964 ? 12.907 -8.191 18.169 1.00 89.69 964 ILE A C 1
ATOM 6560 O O . ILE A 1 964 ? 12.130 -7.577 17.437 1.00 89.69 964 ILE A O 1
ATOM 6564 N N . SER A 1 965 ? 12.699 -9.464 18.498 1.00 85.94 965 SER A N 1
ATOM 6565 C CA . SER A 1 965 ? 11.427 -10.135 18.214 1.00 85.94 965 SER A CA 1
ATOM 6566 C C . SER A 1 965 ? 10.318 -9.523 19.074 1.00 85.94 965 SER A C 1
ATOM 6568 O O . SER A 1 965 ? 10.507 -9.329 20.275 1.00 85.94 965 SER A O 1
ATOM 6570 N N . ARG A 1 966 ? 9.161 -9.226 18.475 1.00 81.62 966 ARG A N 1
ATOM 6571 C CA . ARG A 1 966 ? 8.010 -8.653 19.183 1.00 81.62 966 ARG A CA 1
ATOM 6572 C C . ARG A 1 966 ? 7.425 -9.654 20.198 1.00 81.62 966 ARG A C 1
ATOM 6574 O O . ARG A 1 966 ? 7.155 -10.795 19.811 1.00 81.62 966 ARG A O 1
ATOM 6581 N N . PRO A 1 967 ? 7.168 -9.256 21.459 1.00 77.88 967 PRO A N 1
ATOM 6582 C CA . PRO A 1 967 ? 6.437 -10.086 22.416 1.00 77.88 967 PRO A CA 1
ATOM 6583 C C . PRO A 1 967 ? 5.010 -10.396 21.939 1.00 77.88 967 PRO A C 1
ATOM 6585 O O . PRO A 1 967 ? 4.346 -9.563 21.327 1.00 77.88 967 PRO A O 1
ATOM 6588 N N . VAL A 1 968 ? 4.499 -11.591 22.252 1.00 67.38 968 VAL A N 1
ATOM 6589 C CA . VAL A 1 968 ? 3.157 -12.032 21.806 1.00 67.38 968 VAL A CA 1
ATOM 6590 C C . VAL A 1 968 ? 2.031 -11.150 22.375 1.00 67.38 968 VAL A C 1
ATOM 6592 O O . VAL A 1 968 ? 1.009 -10.966 21.715 1.00 67.38 968 VAL A O 1
ATOM 6595 N N . ALA A 1 969 ? 2.234 -10.575 23.565 1.00 68.19 969 ALA A N 1
ATOM 6596 C CA . ALA A 1 969 ? 1.266 -9.709 24.240 1.00 68.19 969 ALA A CA 1
ATOM 6597 C C . ALA A 1 969 ? 1.027 -8.362 23.527 1.00 68.19 969 ALA A C 1
ATOM 6599 O O . ALA A 1 969 ? -0.061 -7.806 23.636 1.00 68.19 969 ALA A O 1
ATOM 6600 N N . ASP A 1 970 ? 2.006 -7.871 22.761 1.00 65.75 970 ASP A N 1
ATOM 6601 C CA . ASP A 1 970 ? 2.021 -6.517 22.187 1.00 65.75 970 ASP A CA 1
ATOM 6602 C C . ASP A 1 970 ? 1.754 -6.528 20.671 1.00 65.75 970 ASP A C 1
ATOM 6604 O O . ASP A 1 970 ? 2.311 -5.740 19.906 1.00 65.75 970 ASP A O 1
ATOM 6608 N N . THR A 1 971 ? 0.930 -7.471 20.207 1.00 61.84 971 THR A N 1
ATOM 6609 C CA . THR A 1 971 ? 0.710 -7.740 18.777 1.00 61.84 971 THR A CA 1
ATOM 6610 C C . THR A 1 971 ? -0.154 -6.695 18.062 1.00 61.84 971 THR A C 1
ATOM 6612 O O . THR A 1 971 ? 0.094 -6.445 16.881 1.00 61.84 971 THR A O 1
ATOM 6615 N N . ASP A 1 972 ? -1.077 -6.040 18.776 1.00 63.28 972 ASP A N 1
ATOM 6616 C CA . ASP A 1 972 ? -2.041 -5.070 18.222 1.00 63.28 972 ASP A CA 1
ATOM 6617 C C . ASP A 1 972 ? -1.709 -3.590 18.524 1.00 63.28 972 ASP A C 1
ATOM 6619 O O . ASP A 1 972 ? -2.433 -2.686 18.102 1.00 63.28 972 ASP A O 1
ATOM 6623 N N . VAL A 1 973 ? -0.609 -3.302 19.231 1.00 73.44 973 VAL A N 1
ATOM 6624 C CA . VAL A 1 973 ? -0.202 -1.926 19.582 1.00 73.44 973 VAL A CA 1
ATOM 6625 C C . VAL A 1 973 ? 0.873 -1.381 18.635 1.00 73.44 973 VAL A C 1
ATOM 6627 O O . VAL A 1 973 ? 1.798 -2.087 18.239 1.00 73.44 973 VAL A O 1
ATOM 6630 N N . LEU A 1 974 ? 0.797 -0.094 18.273 1.00 76.31 974 LEU A N 1
ATOM 6631 C CA . LEU A 1 974 ? 1.816 0.562 17.426 1.00 76.31 974 LEU A CA 1
ATOM 6632 C C . LEU A 1 974 ? 3.172 0.704 18.135 1.00 76.31 974 LEU A C 1
ATOM 6634 O O . LEU A 1 974 ? 4.223 0.709 17.490 1.00 76.31 974 LEU A O 1
ATOM 6638 N N . TRP A 1 975 ? 3.125 0.826 19.458 1.00 84.94 975 TRP A N 1
ATOM 6639 C CA . TRP A 1 975 ? 4.259 0.991 20.353 1.00 84.94 975 TRP A CA 1
ATOM 6640 C C . TRP A 1 975 ? 3.876 0.573 21.777 1.00 84.94 975 TRP A C 1
ATOM 6642 O O . TRP A 1 975 ? 2.692 0.584 22.118 1.00 84.94 975 TRP A O 1
ATOM 6652 N N . TRP A 1 976 ? 4.860 0.229 22.604 1.00 86.44 976 TRP A N 1
ATOM 6653 C CA . TRP A 1 976 ? 4.665 -0.038 24.034 1.00 86.44 976 TRP A CA 1
ATOM 6654 C C . TRP A 1 976 ? 5.841 0.496 24.863 1.00 86.44 976 TRP A C 1
ATOM 6656 O O . TRP A 1 976 ? 6.816 1.018 24.315 1.00 86.44 976 TRP A O 1
ATOM 6666 N N . VAL A 1 977 ? 5.737 0.390 26.189 1.00 87.00 977 VAL A N 1
ATOM 6667 C CA . VAL A 1 977 ? 6.788 0.782 27.137 1.00 87.00 977 VAL A CA 1
ATOM 6668 C C . VAL A 1 977 ? 7.083 -0.389 28.062 1.00 87.00 977 VAL A C 1
ATOM 6670 O O . VAL A 1 977 ? 6.165 -0.934 28.668 1.00 87.00 977 VAL A O 1
ATOM 6673 N N . ASP A 1 978 ? 8.358 -0.737 28.207 1.00 82.75 978 ASP A N 1
ATOM 6674 C CA . ASP A 1 978 ? 8.838 -1.729 29.171 1.00 82.75 978 ASP A CA 1
ATOM 6675 C C . ASP A 1 978 ? 10.109 -1.211 29.861 1.00 82.75 978 ASP A C 1
ATOM 6677 O O . ASP A 1 978 ? 11.004 -0.661 29.220 1.00 82.75 978 ASP A O 1
ATOM 6681 N N . GLY A 1 979 ? 10.166 -1.306 31.191 1.00 79.94 979 GLY A N 1
ATOM 6682 C CA . GLY A 1 979 ? 11.294 -0.818 31.997 1.00 79.94 979 GLY A CA 1
ATOM 6683 C C . GLY A 1 979 ? 11.633 0.679 31.853 1.00 79.94 979 GLY A C 1
ATOM 6684 O O . GLY A 1 979 ? 12.732 1.086 32.219 1.00 79.94 979 GLY A O 1
ATOM 6685 N N . GLY A 1 980 ? 10.729 1.501 31.303 1.00 81.06 980 GLY A N 1
ATOM 6686 C CA . GLY A 1 980 ? 10.993 2.908 30.953 1.00 81.06 980 GLY A CA 1
ATOM 6687 C C . GLY A 1 980 ? 11.665 3.116 29.586 1.00 81.06 980 GLY A C 1
ATOM 6688 O O . GLY A 1 980 ? 11.962 4.251 29.216 1.00 81.06 980 GLY A O 1
ATOM 6689 N N . VAL A 1 981 ? 11.877 2.040 28.825 1.00 86.06 981 VAL A N 1
ATOM 6690 C CA . VAL A 1 981 ? 12.281 2.061 27.415 1.00 86.06 981 VAL A CA 1
ATOM 6691 C C . VAL A 1 981 ? 11.027 1.929 26.553 1.00 86.06 981 VAL A C 1
ATOM 6693 O O . VAL A 1 981 ? 10.154 1.109 26.832 1.00 86.06 981 VAL A O 1
ATOM 6696 N N . TYR A 1 982 ? 10.926 2.747 25.511 1.00 91.06 982 TYR A N 1
ATOM 6697 C CA . TYR A 1 982 ? 9.819 2.702 24.562 1.00 91.06 982 TYR A CA 1
ATOM 6698 C C . TYR A 1 982 ? 10.195 1.787 23.398 1.00 91.06 982 TYR A C 1
ATOM 6700 O O . TYR A 1 982 ? 11.371 1.681 23.058 1.00 91.06 982 TYR A O 1
ATOM 6708 N N . TYR A 1 983 ? 9.220 1.154 22.757 1.00 91.06 983 TYR A N 1
ATOM 6709 C CA . TYR A 1 983 ? 9.454 0.272 21.616 1.00 91.06 983 TYR A CA 1
ATOM 6710 C C . TYR A 1 983 ? 8.449 0.556 20.507 1.00 91.06 983 TYR A C 1
ATOM 6712 O O . TYR A 1 983 ? 7.253 0.615 20.773 1.00 91.06 983 TYR A O 1
ATOM 6720 N N . VAL A 1 984 ? 8.914 0.707 19.264 1.00 90.19 984 VAL A N 1
ATOM 6721 C CA . VAL A 1 984 ? 8.050 0.793 18.075 1.00 90.19 984 VAL A CA 1
ATOM 6722 C C . VAL A 1 984 ? 7.930 -0.578 17.414 1.00 90.19 984 VAL A C 1
ATOM 6724 O O . VAL A 1 984 ? 8.935 -1.254 17.199 1.00 90.19 984 VAL A O 1
ATOM 6727 N N . ASN A 1 985 ? 6.704 -0.983 17.079 1.00 88.50 985 ASN A N 1
ATOM 6728 C CA . ASN A 1 985 ? 6.421 -2.251 16.408 1.00 88.50 985 ASN A CA 1
ATOM 6729 C C . ASN A 1 985 ? 6.535 -2.132 14.884 1.00 88.50 985 ASN A C 1
ATOM 6731 O O . ASN A 1 985 ? 6.000 -1.195 14.286 1.00 88.50 985 ASN A O 1
ATOM 6735 N N . TYR A 1 986 ? 7.119 -3.133 14.224 1.00 84.44 986 TYR A N 1
ATOM 6736 C CA . TYR A 1 986 ? 7.157 -3.264 12.763 1.00 84.44 986 TYR A CA 1
ATOM 6737 C C . TYR A 1 986 ? 6.244 -4.399 12.259 1.00 84.44 986 TYR A C 1
ATOM 6739 O O . TYR A 1 986 ? 5.691 -5.184 13.031 1.00 84.44 986 TYR A O 1
ATOM 6747 N N . LEU A 1 987 ? 5.967 -4.407 10.948 1.00 74.75 987 LEU A N 1
ATOM 6748 C CA . LEU A 1 987 ? 4.992 -5.328 10.334 1.00 74.75 987 LEU A CA 1
ATOM 6749 C C . LEU A 1 987 ? 5.534 -6.754 10.148 1.00 74.75 987 LEU A C 1
ATOM 6751 O O . LEU A 1 987 ? 4.753 -7.690 10.023 1.00 74.75 987 LEU A O 1
ATOM 6755 N N . ASP A 1 988 ? 6.853 -6.916 10.170 1.00 78.31 988 ASP A N 1
ATOM 6756 C CA . ASP A 1 988 ? 7.576 -8.188 10.061 1.00 78.31 988 ASP A CA 1
ATOM 6757 C C . ASP A 1 988 ? 7.630 -8.986 11.382 1.00 78.31 988 ASP A C 1
ATOM 6759 O O . ASP A 1 988 ? 8.272 -10.032 11.453 1.00 78.31 988 ASP A O 1
ATOM 6763 N N . GLY A 1 989 ? 6.957 -8.509 12.437 1.00 81.56 989 GLY A N 1
ATOM 6764 C CA . GLY A 1 989 ? 6.985 -9.127 13.765 1.00 81.56 989 GLY A CA 1
ATOM 6765 C C . GLY A 1 989 ? 8.220 -8.766 14.592 1.00 81.56 989 GLY A C 1
ATOM 6766 O O . GLY A 1 989 ? 8.453 -9.381 15.634 1.00 81.56 989 GLY A O 1
ATOM 6767 N N . THR A 1 990 ? 8.998 -7.771 14.165 1.00 88.44 990 THR A N 1
ATOM 6768 C CA . THR A 1 990 ? 10.070 -7.178 14.966 1.00 88.44 990 THR A CA 1
ATOM 6769 C C . THR A 1 990 ? 9.625 -5.888 15.656 1.00 88.44 990 THR A C 1
ATOM 6771 O O . THR A 1 990 ? 8.560 -5.329 15.374 1.00 88.44 990 THR A O 1
ATOM 6774 N N . ALA A 1 991 ? 10.459 -5.404 16.569 1.00 90.50 991 ALA A N 1
ATOM 6775 C CA . ALA A 1 991 ? 10.322 -4.105 17.204 1.00 90.50 991 ALA A CA 1
ATOM 6776 C C . ALA A 1 991 ? 11.691 -3.471 17.474 1.00 90.50 991 ALA A C 1
ATOM 6778 O O . ALA A 1 991 ? 12.704 -4.169 17.538 1.00 90.50 991 ALA A O 1
ATOM 6779 N N . GLN A 1 992 ? 11.722 -2.156 17.676 1.00 93.88 992 GLN A N 1
ATOM 6780 C CA . GLN A 1 992 ? 12.944 -1.407 17.978 1.00 93.88 992 GLN A CA 1
ATOM 6781 C C . GLN A 1 992 ? 12.754 -0.534 19.206 1.00 93.88 992 GLN A C 1
ATOM 6783 O O . GLN A 1 992 ? 11.786 0.222 19.290 1.00 93.88 992 GLN A O 1
ATOM 6788 N N . SER A 1 993 ? 13.698 -0.622 20.141 1.00 93.31 993 SER A N 1
ATOM 6789 C CA . SER A 1 993 ? 13.723 0.251 21.309 1.00 93.31 993 SER A CA 1
ATOM 6790 C C . SER A 1 993 ? 14.048 1.692 20.919 1.00 93.31 993 SER A C 1
ATOM 6792 O O . SER A 1 993 ? 14.750 1.956 19.943 1.00 93.31 993 SER A O 1
ATOM 6794 N N . PHE A 1 994 ? 13.571 2.640 21.713 1.00 93.50 994 PHE A N 1
ATOM 6795 C CA . PHE A 1 994 ? 14.008 4.024 21.696 1.00 93.50 994 PHE A CA 1
ATOM 6796 C C . PHE A 1 994 ? 13.825 4.663 23.079 1.00 93.50 994 PHE A C 1
ATOM 6798 O O . PHE A 1 994 ? 13.104 4.171 23.949 1.00 93.50 994 PHE A O 1
ATOM 6805 N N . THR A 1 995 ? 14.515 5.776 23.290 1.00 91.62 995 THR A N 1
ATOM 6806 C CA . THR A 1 995 ? 14.418 6.596 24.503 1.00 91.62 995 THR A CA 1
ATOM 6807 C C . THR A 1 995 ? 13.914 7.981 24.132 1.00 91.62 995 THR A C 1
ATOM 6809 O O . THR A 1 995 ? 14.237 8.478 23.055 1.00 91.62 995 THR A O 1
ATOM 6812 N N . VAL A 1 996 ? 13.123 8.594 25.011 1.00 89.50 996 VAL A N 1
ATOM 6813 C CA . VAL A 1 996 ? 12.648 9.977 24.865 1.00 89.50 996 VAL A CA 1
ATOM 6814 C C . VAL A 1 996 ? 13.450 10.857 25.821 1.00 89.50 996 VAL A C 1
ATOM 6816 O O . VAL A 1 996 ? 13.657 10.472 26.975 1.00 89.50 996 VAL A O 1
ATOM 6819 N N . LYS A 1 997 ? 13.912 12.011 25.341 1.00 84.25 997 LYS A N 1
ATOM 6820 C CA . LYS A 1 997 ? 14.561 13.067 26.128 1.00 84.25 997 LYS A CA 1
ATOM 6821 C C . LYS A 1 997 ? 13.890 14.413 25.904 1.00 84.25 997 LYS A C 1
ATOM 6823 O O . LYS A 1 997 ? 13.384 14.608 24.777 1.00 84.25 997 LYS A O 1
#

Sequence (997 aa):
MLVFDLAVDQLLITVQNFCSDGANFFLLIAGGRGGVYGIRETTKYLLQLCGGLSLMPLVLFNARQRAHRRLLRMIPVLSALVAGVLFSSSAAAQATAANSTVDVLSNVLNVGATTTATLTLKDAGGVALGDVSGSGATITSDSINCTVGVITRSATDGTVTASITGAGAGFCMIGGTLEGSTPVTATQAVTVTAVATAGNSTVDVLSNTLNGVGATTTATLTLRDSGNAPLGDVSGSGATITSNSGNCTVGSFTRSMVNGTVTATITAASAGSCTIGGTLDGTTPVIATQAVTVTAVATAANSTLVVGSNTLNGVGATTTATLTLRDSGNTALVDVSGSGATITSNSANCTVGSFTRSMVNGTVTATITAASAGSCTIGATLDGTAAVTATQAVTVTTVATAANSTLTVGSNSLSGVGATTTATLTLRDSSNAALGNVLASGATITSNSGNCTVGSITRSSFNGTVTATITAASAGTCTIGGTLDGTAAVTATQTVTVTVSITISGGSGTIPSGGSGTITGPSTVTVGTGSTVDVSSSNAGGSTLTLSGNSSGVSVNLGGGSSLGISTGSTGATLSVSASGSGNALLVTQGSATLTGSAGGLVLQGTSGQNVVTGSSGATIVVTGNSGSGGSTQVTVQSGTVTAPRNCGVRPTLPSTPPSGSKSSVWNTYFASVSSYQRNLLAFSLCIAQADQSVDGLRVVPLATPLSMVLYRGESITYDVNGVVTDTSLVDGGAGVAQNLTLPIGFSLESVPVSIDGTPARLNGANLGSSVVNALQTLLGTTPTRLSNSSIGGIVTSLTDGTVITGVPIGQLQVSSRDNSELQSNGLARVVTNGVVVNLAPTVANPDAMVSQIKGLDAQATVTVMASGLLKATVSGVQYFFRPSWTATPSTASGFSPDAAGNLVFGDSKLKQTLYPAFADPNKVIAVLSTISGAGSPVQEADGTISVAVGNQTLTLRPGYNLISRPVADTDVLWWVDGGVYYVNYLDGTAQSFTVK

pLDDT: mean 70.19, std 22.77, range [22.53, 97.19]

Secondary structure (DSSP, 8-state):
------------------------------PPP-------------------PPPPPP------------------------------PPPP----TTT-EEEES-SEEETT-EEEEEEE-B-TTSPBPS--TT---EEEESSTTEEE---EE-SSSSEEEEEEEE-SSEEEEEEEEETTTEE-S--EEEEEE----TTT-EEEES-SEEESTT-EEEEEEE-B-TTSPBPS--TT---EEEESSTTEEE---EE-SSS-EEEEEEEE-SSEEEEEEEEETTTEE-S--EEEEEEP---TTT-EEEES-SEEESTT-EEEEEEEPB-TTSPBPS--TT---EEEESSTTEEEEEEEEETTTTEEEEEEEE-SSEEEEEEEEETTTEE-S--EEEEEEP---TTT-EEEES-SEEESTT-EEEEEEE-B-TTS-B-TT---TT-EEEESSTTEEE-PPEE-SSS-EEEEEEEE-SSEEEEEEEEETTTEE-S--EEEEEE-EEEEEEEEEEE-TT-EEEEEEEEEEEE-TT-EEEE-SSS-TTEEEEE-SS-EEEEEEEPTT-EEEEEESSTT-EEEEEE-SS--EEEEEES-EEEEESSS-EEEEESSS-EEEEE-TT--EEE-----TT--EEEEESSS-----TT--S-----SS--TT---THHHHHHHT--HHHHHHHHHHHHHHTS-S-----------------PPTTEEEEE-TTS-EEEEEE----SS-PPP----TTEEE-SPPPPB-S--TT-TT--HHHHHHHHHHHHHT---SEEEE-TTS-EEEE-TTS-EEEEEE-S-BEE-SS-EEEE-TTS-EEEEETTEEEEEEE--S-HHHHHHHHHHH-TT-EEEE-TTS-EEEEETTEEEEEEEEEEEEE---EEEEE-TTS-EEEEESSEEEEEEE--SSHHHHHHHHTTSTTB---EE-TTS-EEEEETTEEEEEEEEEEEEEPPGGGSS-SEEEETTEEEEE-TTSEEEEEEE-

Foldseek 3Di:
DDDDDDDDDDDDDDDDDDDDDDDDDDDDDDDDDDDDDDDDDDDDDDDDDDDDDDDDDDDDDDDDDDDDDDDDDDDDDDDDDDDDDDDDDPDQQAFDLALKAKDWPAQEAEAFDKTKIKIFTAGPVSHTDAACQVWLKDKDKPDPQKDWADWDGDGGTRMIMTMIHRNDFAKIKIWMATNPDHTRPYIGMHGYHFDFDLALKAKDWPDQEAEAFFGKIKIKIFTAGPVSATDAFCVVWLKDKDKDDPQKDWADWDTHNGGRIIMTMIGGHHFAKIKIWMATNVPRTRPHIGMHGYAFDFDLALKEKDWPDQEAEAAFGKIKIKIFTAGPVSHTHLFCPPKLKDKDKPDPQKDWADWDAHNGRRIIMTMIGGHHFAKIKIWMATNVPRTRPYIGIHGYAFDFDLALKAKDWQAQEAEDFFGKIKIKIFTAGPVSDWHQADFQVQKDKDKPDPQKDWADWDADRGTRMIMTMIGGHHFAKIKMWMARNPPRTRPHIGIHGYEYEEEDEDEEEEAEANYEYEYHAAYEYEYAAQYEYEYDDDHHENHEYEYPDLHENYEYEEEAQHEYEYEYPDARYEYEYEYDYENYEYEDEDYEYAYEYEEYEYEYEYAAHEYEYEYEDHYHYHYDYDDDPDYDYHYDYPDDDHDDDPDQDDDDDDDDDDDPDDPDPVVVVVVVPDDPVNVVVVSVVVSVVVPDDDDDDDDDDDDDDDDDDDDAFQWAFDADPVRHGQAIFGFHGDPDDHDDLDAADQEEEAARHEDDPDRLPQCPRPRPLVQQVVLVCVAVVADFDDWHAASRRWTWTAGPQRKIFIKHWADYKDFAPDFDWDQAQLRWIFGAGSRITTIIFGDDNHVNLVVVQLCVQPVNWHWYQYNSRWIWIQHPNKIFIWGKDRIWHADQDAHWDADPVGFIWHDSRGTIITTAGADPDVVLVQVVQVVDPQKDRWTNGSSRWIWIDHPPDIKIKGWDTIKDAADPVCPPPQWDDDPQWIWGDDPVRIIITIHID